Protein 4TXJ (pdb70)

Organism: Schistosoma mansoni (NCBI:txid6183)

Sequence (1161 aa):
IVNSHLSELDEDVFHHFGFTTKSFDFKEKFGDVKFVCVCGSSGRRIHNFAISMAKLAGLALPVENIAGSHARFVLYKVDHILFADHGMGIPSALIMLHEVTKLLHYAGCKDVLFIRLGTSGGLGVKPGTIVLSDRCVNTKLEPYNELCILGKPVRRQTIVDLNTVNELKKLSENLSLECSVVVGGTIAANDFYEEQGRLDGSICTFSKEEKLAFLQSAYEHGIRNMEMEGTAITSHCYLTGHRAILVCVTAVNRLEGDQITISTDEFTLFAQRPGQLVGEYLKRNNGIIVRPIVNSHLSELDEDVFHHFGFTTKSFDFKEKFGDVKFVCVCGSSGRRIHNFAISMAKLAGLALPVENIAGSHARFVLYKVDHILFADHGMGIPSALIMLHEVTKLLHYAGCKDVLFIRLGTSGGLGVKPGTIVLSDRCCVNTKLEPYNELCILGKPVRRQTIVDLNNTVNELKKLSENLSLECSVVVGGTIAANDFYEEQGRLDGSICTFSKEEKLAFLQSAYEHGIRNMEMEGTAITSHCYLTGHRAILVCVTAVNRLEGDQITISTDEFTLFAQRPGQLVGEYLKRNNGIIVRIVNSHLSELDEDVFHHFGFTTKSFDFKEKFGDVKFVCVCGSSGRRIHNFAISMAKLAGLALPVENIAGSHARFVLYKVDHILFADHGMGIPSALIMLHEVTKLLHYAGCKDVLFIRLGTSGGLGVKPGTIVLSDRCVNTKLEPYNELCILGKPVRRQTIVDLNTVNELKKLSENLSLECSVVVGGTIAANDFYEEQGRLDGSICTFSKEEKLAFLQSAYEHGIRNMEMEGTAITSHCYLTGHRAILVCVTAVNRLEGDQITISTDEFTLFAQRPGQLVGEYLKRNNGIIVRIVNSHLSELDDEDVFHHFGFTTKSFDFKEKFGDVKFVCVCGSSGRIHNFAISMAKLAGLALPVENIAGSHARFVLYKVDHILFADHGMGIPSALIMLHEVTKLLHYAGCKDVLFIRLGTSGGLGVKPGTIVLSDRCCVNTKLEPYNELCILGKPVRRQTIVDLNTVNELKKLSENLSLECSVVVGGTIAANDFYEEQGRLDGSICTFSKEEKLAFLQSAYEHGIRNMEMEGTAITSHCYLTGHRAILVCVTAVNRLEGDQITISTDEFTLFAQRPGQLVGEYLKRNNGIIVR

Radius of gyration: 35.15 Å; Cα contacts (8 Å, |Δi|>4): 2717; chains: 4; bounding box: 93×88×67 Å

Foldseek 3Di:
DDDPCVVVDPKAALQQQAGICVRDQLQVPQLLAQEEEEEQDQVLQVVLLVVLCVQQVHPDDFDFPGDPPHNKTWTAAQRYIYMYQHAAAVSNLSVLVSVLVSCVSNVHAAHEYEYQYEWAFAPFDALEKEWAPAEAELVRHQWDWDQDPNRIDIFGFHAPVVVSVVLQVLVVVDDDPHHYYYFHEYAYGDLDASLLAPPDPDHDDDPVVSLVSSVVCVVVGYTTYGHHRSNQRRSQVVSRYHYIYIYGYQYHVNVHRDRPDDPVVVSVSSCVSSVSVSVVCCVVVVHNRD/DDDDPCVVVDPKADLQQQADICVRDQLQVPQVLAQEEEEEQDQVLQLVLLQVLCVQQVHDDHWDWPGDPPHNKTWTDAGRYIYIYQHFFAVSNLSVLVSVLVSCVSNVHAAHEYEYLYAWAWAPDDALEKEWAQAEAELVRAQWDWDQDPNRIDIFGFHAPVVVSVVLQVVVVVDDDPHHYHYWHEYAYGDLDASQLAPPDPDHDDDPVVSLVSSVVCVVVGHTTYGHHRSNQRRSQVVSRYHYIYIYGYQYHVNVHRDNPDDPVVVSVSSNRSSVSVSVVCSVPVVHNRD/DDDPCVVVDPKADLQQQADICVRDQLQVPQVLAQEEEEEQDQVLQLVLLVVLCVQQVPPDRFDWPGDPPHNKTWTAAGRYIYIYQHAFAVSNLSVLVSVLVSCVSNVHAAHEYEYQYEWAWAPFDALEKEWEPAEAELVRHQWDWDQDPNRIDIFGFDAPVVVSVVLQVLVVVDDAPHHYHYFHEYAYGDLDARQLAPPDPDHDDDLVVSLVSSVVVVVVGYTTYGHHRSNQRRSQVVSRYHYIYIYGYQYHVNVHRDRPDDPVVVSVSSCRSSVSVSVVCVVVVVHNRD/DDDPCVVVDPKAQLQQQADICVRDPLQVPQLLAQEEEEEQDQVLQLVLLVVLCVVQVHDDHFDWPGDDPHNKTWTDFGRYIYMYQHFAAVSNLSVLVSVLVSCVSNVHFAHEYEYQYEWAWAPFDALEKEKAPAEDELVRHQWDWDQDPNRIDIFGFDAPVVVSVVLQVLVVPDDDPHHYHYFHEYAYGDLDASLLAPPDPDHDDDVVVSLVSSVVCVVVTHTTYGHHRSNFRRSQVVSRYHYIYIYGYQYHVNVHRDNPDDPVVVSVSSCRSSVSVSVVCVVVVSHDHD

Nearest PDB structures (foldseek):
  4txj-assembly1_B  TM=1.001E+00  e=1.311E-60  Schistosoma mansoni
  4txn-assembly1_A  TM=1.001E+00  e=1.223E-59  Schistosoma mansoni
  5cyf-assembly1_A  TM=9.963E-01  e=2.014E-56  Schistosoma mansoni
  5cyf-assembly1_B  TM=9.915E-01  e=7.266E-55  Schistosoma mansoni
  5cyf-assembly2_C-2  TM=9.931E-01  e=1.529E-52  Schistosoma mansoni

InterPro domains:
  IPR000845 Nucleoside phosphorylase domain [PF01048] (40-278)
  IPR010059 Uridine phosphorylase, eukaryotic [TIGR01719] (9-290)
  IPR010059 Uridine phosphorylase, eukaryotic [cd17763] (17-289)
  IPR035994 Nucleoside phosphorylase superfamily [G3DSA:3.40.50.1580] (1-296)
  IPR035994 Nucleoside phosphorylase superfamily [SSF53167] (16-288)

Structure (mmCIF, N/CA/C/O backbone):
data_4TXJ
#
_entry.id   4TXJ
#
_cell.length_a   95.820
_cell.length_b   108.080
_cell.length_c   116.060
_cell.angle_alpha   90.000
_cell.angle_beta   90.000
_cell.angle_gamma   90.000
#
_symmetry.space_group_name_H-M   'P 21 21 21'
#
loop_
_entity.id
_entity.type
_entity.pdbx_description
1 polymer 'Uridine phosphorylase'
2 non-polymer THYMIDINE
3 non-polymer 'SULFATE ION'
4 water water
#
loop_
_atom_site.group_PDB
_atom_site.id
_atom_site.type_symbol
_atom_site.label_atom_id
_atom_site.label_alt_id
_atom_site.label_comp_id
_atom_site.label_asym_id
_atom_site.label_entity_id
_atom_site.label_seq_id
_atom_site.pdbx_PDB_ins_code
_atom_site.Cartn_x
_atom_site.Cartn_y
_atom_site.Cartn_z
_atom_site.occupancy
_atom_site.B_iso_or_equiv
_atom_site.auth_seq_id
_atom_site.auth_comp_id
_atom_site.auth_asym_id
_atom_site.auth_atom_id
_atom_site.pdbx_PDB_model_num
ATOM 1 N N . ILE A 1 7 ? -34.925 10.656 -28.347 1.00 32.50 7 ILE A N 1
ATOM 2 C CA . ILE A 1 7 ? -35.661 9.899 -27.339 1.00 35.66 7 ILE A CA 1
ATOM 3 C C . ILE A 1 7 ? -36.260 10.811 -26.270 1.00 33.85 7 ILE A C 1
ATOM 4 O O . ILE A 1 7 ? -35.559 11.272 -25.367 1.00 33.85 7 ILE A O 1
ATOM 9 N N . VAL A 1 8 ? -37.561 11.066 -26.376 1.00 30.76 8 VAL A N 1
ATOM 10 C CA . VAL A 1 8 ? -38.243 11.927 -25.415 1.00 25.35 8 VAL A CA 1
ATOM 11 C C . VAL A 1 8 ? -39.187 11.133 -24.520 1.00 21.08 8 VAL A C 1
ATOM 12 O O . VAL A 1 8 ? -39.966 10.298 -24.998 1.00 20.81 8 VAL A O 1
ATOM 16 N N . ASN A 1 9 ? -39.117 11.398 -23.219 1.00 19.44 9 ASN A N 1
ATOM 17 C CA . ASN A 1 9 ? -40.056 10.802 -22.287 1.00 17.32 9 ASN A CA 1
ATOM 18 C C . ASN A 1 9 ? -41.485 11.171 -22.681 1.00 18.05 9 ASN A C 1
ATOM 19 O O . ASN A 1 9 ? -41.894 12.332 -22.566 1.00 16.93 9 ASN A O 1
ATOM 24 N N . SER A 1 10 ? -42.228 10.176 -23.149 1.00 19.25 10 SER A N 1
ATOM 25 C CA . SER A 1 10 ? -43.557 10.388 -23.719 1.00 21.49 10 SER A CA 1
ATOM 26 C C . SER A 1 10 ? -44.561 10.880 -22.688 1.00 19.68 10 SER A C 1
ATOM 27 O O . SER A 1 10 ? -45.629 11.373 -23.038 1.00 20.83 10 SER A O 1
ATOM 30 N N . HIS A 1 11 ? -44.216 10.756 -21.412 1.00 17.89 11 HIS A N 1
ATOM 31 C CA . HIS A 1 11 ? -45.135 11.165 -20.353 1.00 16.67 11 HIS A CA 1
ATOM 32 C C . HIS A 1 11 ? -45.177 12.675 -20.132 1.00 16.46 11 HIS A C 1
ATOM 33 O O . HIS A 1 11 ? -46.125 13.190 -19.545 1.00 18.59 11 HIS A O 1
ATOM 40 N N . LEU A 1 12 ? -44.150 13.384 -20.586 1.00 14.37 12 LEU A N 1
ATOM 41 C CA . LEU A 1 12 ? -44.050 14.810 -20.287 1.00 13.44 12 LEU A CA 1
ATOM 42 C C . LEU A 1 12 ? -45.185 15.666 -20.875 1.00 13.71 12 LEU A C 1
ATOM 43 O O . LEU A 1 12 ? -45.709 16.551 -20.200 1.00 14.01 12 LEU A O 1
ATOM 48 N N . SER A 1 13 ? -45.566 15.411 -22.125 1.00 16.12 13 SER A N 1
ATOM 49 C CA . SER A 1 13 ? -46.595 16.233 -22.766 1.00 18.03 13 SER A CA 1
ATOM 50 C C . SER A 1 13 ? -47.963 16.061 -22.103 1.00 18.53 13 SER A C 1
ATOM 51 O O . SER A 1 13 ? -48.863 16.885 -22.291 1.00 18.37 13 SER A O 1
ATOM 54 N N . GLU A 1 14 ? -48.109 14.999 -21.318 1.00 16.43 14 GLU A N 1
ATOM 55 C CA . GLU A 1 14 ? -49.350 14.747 -20.597 1.00 17.29 14 GLU A CA 1
ATOM 56 C C . GLU A 1 14 ? -49.494 15.660 -19.378 1.00 17.63 14 GLU A C 1
ATOM 57 O O . GLU A 1 14 ? -50.548 15.681 -18.738 1.00 17.94 14 GLU A O 1
ATOM 63 N N . LEU A 1 15 ? -48.435 16.395 -19.048 1.00 14.75 15 LEU A N 1
ATOM 64 C CA . LEU A 1 15 ? -48.513 17.389 -17.985 1.00 15.36 15 LEU A CA 1
ATOM 65 C C . LEU A 1 15 ? -48.964 18.715 -18.568 1.00 18.42 15 LEU A C 1
ATOM 66 O O . LEU A 1 15 ? -48.506 19.119 -19.635 1.00 19.70 15 LEU A O 1
ATOM 71 N N . ASP A 1 16 ? -49.858 19.395 -17.867 1.00 17.67 16 ASP A N 1
ATOM 72 C CA . ASP A 1 16 ? -50.305 20.704 -18.324 1.00 19.78 16 ASP A CA 1
ATOM 73 C C . ASP A 1 16 ? -49.287 21.765 -17.917 1.00 18.95 16 ASP A C 1
ATOM 74 O O . ASP A 1 16 ? -49.117 22.781 -18.592 1.00 21.28 16 ASP A O 1
ATOM 79 N N . GLU A 1 17 ? -48.601 21.501 -16.811 1.00 14.35 17 GLU A N 1
ATOM 80 C CA . GLU A 1 17 ? -47.503 22.337 -16.344 1.00 13.27 17 GLU A CA 1
ATOM 81 C C . GLU A 1 17 ? -46.455 21.389 -15.786 1.00 12.63 17 GLU A C 1
ATOM 82 O O . GLU A 1 17 ? -46.797 20.387 -15.145 1.00 12.62 17 GLU A O 1
ATOM 88 N N . ASP A 1 18 ? -45.185 21.676 -16.034 1.00 12.17 18 ASP A N 1
ATOM 89 C CA . ASP A 1 18 ? -44.118 20.842 -15.480 1.00 9.84 18 ASP A CA 1
ATOM 90 C C . ASP A 1 18 ? -43.412 21.647 -14.416 1.00 9.59 18 ASP A C 1
ATOM 91 O O . ASP A 1 18 ? -42.859 22.705 -14.713 1.00 9.96 18 ASP A O 1
ATOM 96 N N . VAL A 1 19 ? -43.435 21.148 -13.180 1.00 9.22 19 VAL A N 1
ATOM 97 C CA . VAL A 1 19 ? -42.803 21.846 -12.060 1.00 8.96 19 VAL A CA 1
ATOM 98 C C . VAL A 1 19 ? -41.392 21.306 -11.844 1.00 7.63 19 VAL A C 1
ATOM 99 O O . VAL A 1 19 ? -41.226 20.116 -11.575 1.00 8.57 19 VAL A O 1
ATOM 103 N N . PHE A 1 20 ? -40.396 22.185 -11.963 1.00 7.51 20 PHE A N 1
ATOM 104 C CA . PHE A 1 20 ? -38.999 21.834 -11.708 1.00 6.81 20 PHE A CA 1
ATOM 105 C C . PHE A 1 20 ? -38.746 22.015 -10.220 1.00 7.65 20 PHE A C 1
ATOM 106 O O . PHE A 1 20 ? -38.272 23.062 -9.772 1.00 8.39 20 PHE A O 1
ATOM 114 N N . HIS A 1 21 ? -39.085 20.990 -9.456 1.00 6.57 21 HIS A N 1
ATOM 115 C CA . HIS A 1 21 ? -39.142 21.137 -8.012 1.00 7.56 21 HIS A CA 1
ATOM 116 C C . HIS A 1 21 ? -37.850 21.693 -7.406 1.00 6.18 21 HIS A C 1
ATOM 117 O O . HIS A 1 21 ? -37.885 22.548 -6.506 1.00 6.88 21 HIS A O 1
ATOM 124 N N . HIS A 1 22 ? -36.712 21.195 -7.876 1.00 5.84 22 HIS A N 1
ATOM 125 C CA . HIS A 1 22 ? -35.450 21.507 -7.207 1.00 5.70 22 HIS A CA 1
ATOM 126 C C . HIS A 1 22 ? -34.852 22.833 -7.670 1.00 7.20 22 HIS A C 1
ATOM 127 O O . HIS A 1 22 ? -33.881 23.332 -7.094 1.00 6.69 22 HIS A O 1
ATOM 134 N N . PHE A 1 23 ? -35.452 23.418 -8.701 1.00 6.40 23 PHE A N 1
ATOM 135 C CA . PHE A 1 23 ? -35.049 24.753 -9.139 1.00 7.67 23 PHE A CA 1
ATOM 136 C C . PHE A 1 23 ? -36.086 25.817 -8.803 1.00 8.16 23 PHE A C 1
ATOM 137 O O . PHE A 1 23 ? -35.832 27.011 -8.974 1.00 8.62 23 PHE A O 1
ATOM 145 N N . GLY A 1 24 ? -37.241 25.394 -8.295 1.00 7.33 24 GLY A N 1
ATOM 146 C CA . GLY A 1 24 ? -38.248 26.342 -7.849 1.00 9.51 24 GLY A CA 1
ATOM 147 C C . GLY A 1 24 ? -38.881 27.197 -8.933 1.00 10.60 24 GLY A C 1
ATOM 148 O O . GLY A 1 24 ? -39.162 28.373 -8.709 1.00 11.71 24 GLY A O 1
ATOM 149 N N . PHE A 1 25 ? -39.091 26.613 -10.108 1.00 10.45 25 PHE A N 1
ATOM 150 C CA . PHE A 1 25 ? -39.900 27.255 -11.145 1.00 11.30 25 PHE A CA 1
ATOM 151 C C . PHE A 1 25 ? -40.618 26.208 -11.992 1.00 8.77 25 PHE A C 1
ATOM 152 O O . PHE A 1 25 ? -40.416 25.012 -11.801 1.00 8.50 25 PHE A O 1
ATOM 160 N N . THR A 1 26 ? -41.458 26.659 -12.922 1.00 10.11 26 THR A N 1
ATOM 161 C CA . THR A 1 26 ? -42.215 25.730 -13.756 1.00 10.29 26 THR A CA 1
ATOM 162 C C . THR A 1 26 ? -42.145 26.148 -15.219 1.00 10.34 26 THR A C 1
ATOM 163 O O . THR A 1 26 ? -41.555 27.179 -15.557 1.00 9.93 26 THR A O 1
ATOM 167 N N . THR A 1 27 ? -42.752 25.350 -16.093 1.00 10.49 27 THR A N 1
ATOM 168 C CA . THR A 1 27 ? -42.802 25.703 -17.506 1.00 11.29 27 THR A CA 1
ATOM 169 C C . THR A 1 27 ? -43.666 26.935 -17.767 1.00 13.91 27 THR A C 1
ATOM 170 O O . THR A 1 27 ? -43.629 27.499 -18.860 1.00 14.99 27 THR A O 1
ATOM 174 N N . LYS A 1 28 ? -44.432 27.361 -16.768 1.00 13.41 28 LYS A N 1
ATOM 175 C CA . LYS A 1 28 ? -45.253 28.560 -16.919 1.00 15.48 28 LYS A CA 1
ATOM 176 C C . LYS A 1 28 ? -44.536 29.820 -16.431 1.00 17.34 28 LYS A C 1
ATOM 177 O O . LYS A 1 28 ? -45.014 30.939 -16.636 1.00 17.61 28 LYS A O 1
ATOM 183 N N . SER A 1 29 ? -43.385 29.626 -15.797 1.00 14.07 29 SER A N 1
ATOM 184 C CA . SER A 1 29 ? -42.607 30.729 -15.243 1.00 13.14 29 SER A CA 1
ATOM 185 C C . SER A 1 29 ? -41.960 31.596 -16.318 1.00 15.38 29 SER A C 1
ATOM 186 O O . SER A 1 29 ? -41.860 32.811 -16.164 1.00 18.77 29 SER A O 1
ATOM 189 N N . PHE A 1 30 ? -41.514 30.958 -17.396 1.00 15.33 30 PHE A N 1
ATOM 190 C CA . PHE A 1 30 ? -40.861 31.655 -18.496 1.00 15.47 30 PHE A CA 1
ATOM 191 C C . PHE A 1 30 ? -41.320 31.076 -19.824 1.00 14.12 30 PHE A C 1
ATOM 192 O O . PHE A 1 30 ? -41.905 29.989 -19.874 1.00 15.47 30 PHE A O 1
ATOM 200 N N . ASP A 1 31 ? -41.025 31.802 -20.897 1.00 14.24 31 ASP A N 1
ATOM 201 C CA . ASP A 1 31 ? -41.037 31.244 -22.241 1.00 14.35 31 ASP A CA 1
ATOM 202 C C . ASP A 1 31 ? -39.694 30.536 -22.417 1.00 13.54 31 ASP A C 1
ATOM 203 O O . ASP A 1 31 ? -38.674 31.190 -22.656 1.00 14.66 31 ASP A O 1
ATOM 208 N N . PHE A 1 32 ? -39.685 29.209 -22.283 1.00 12.03 32 PHE A N 1
ATOM 209 C CA . PHE A 1 32 ? -38.429 28.460 -22.262 1.00 9.95 32 PHE A CA 1
ATOM 210 C C . PHE A 1 32 ? -37.634 28.567 -23.557 1.00 10.24 32 PHE A C 1
ATOM 211 O O . PHE A 1 32 ? -36.408 28.651 -23.532 1.00 10.64 32 PHE A O 1
ATOM 219 N N . LYS A 1 33 ? -38.329 28.534 -24.692 1.00 11.35 33 LYS A N 1
ATOM 220 C CA . LYS A 1 33 ? -37.659 28.685 -25.973 1.00 12.45 33 LYS A CA 1
ATOM 221 C C . LYS A 1 33 ? -36.953 30.035 -26.067 1.00 12.26 33 LYS A C 1
ATOM 222 O O . LYS A 1 33 ? -35.796 30.106 -26.471 1.00 14.81 33 LYS A O 1
ATOM 228 N N . GLU A 1 34 ? -37.648 31.103 -25.695 1.00 13.79 34 GLU A N 1
ATOM 229 C CA . GLU A 1 34 ? -37.069 32.435 -25.812 1.00 15.58 34 GLU A CA 1
ATOM 230 C C . GLU A 1 34 ? -35.953 32.634 -24.796 1.00 14.33 34 GLU A C 1
ATOM 231 O O . GLU A 1 34 ? -34.907 33.219 -25.100 1.00 15.89 34 GLU A O 1
ATOM 237 N N . LYS A 1 35 ? -36.176 32.123 -23.593 1.00 12.89 35 LYS A N 1
ATOM 238 C CA . LYS A 1 35 ? -35.252 32.335 -22.489 1.00 12.29 35 LYS A CA 1
ATOM 239 C C . LYS A 1 35 ? -34.006 31.462 -22.580 1.00 13.04 35 LYS A C 1
ATOM 240 O O . LYS A 1 35 ? -32.894 31.938 -22.349 1.00 11.68 35 LYS A O 1
ATOM 246 N N . PHE A 1 36 ? -34.184 30.186 -22.912 1.00 9.38 36 PHE A N 1
ATOM 247 C CA . PHE A 1 36 ? -33.056 29.261 -22.872 1.00 8.00 36 PHE A CA 1
ATOM 248 C C . PHE A 1 36 ? -32.649 28.683 -24.220 1.00 8.81 36 PHE A C 1
ATOM 249 O O . PHE A 1 36 ? -31.708 27.895 -24.283 1.00 9.26 36 PHE A O 1
ATOM 257 N N . GLY A 1 37 ? -33.350 29.045 -25.288 1.00 10.50 37 GLY A N 1
ATOM 258 C CA . GLY A 1 37 ? -33.166 28.357 -26.556 1.00 12.21 37 GLY A CA 1
ATOM 259 C C . GLY A 1 37 ? -31.770 28.411 -27.153 1.00 13.25 37 GLY A C 1
ATOM 260 O O . GLY A 1 37 ? -31.418 27.582 -27.995 1.00 12.94 37 GLY A O 1
ATOM 261 N N . ASP A 1 38 ? -30.978 29.385 -26.720 1.00 10.79 38 ASP A N 1
ATOM 262 C CA . ASP A 1 38 ? -29.641 29.599 -27.261 1.00 10.19 38 ASP A CA 1
ATOM 263 C C . ASP A 1 38 ? -28.556 28.901 -26.436 1.00 11.08 38 ASP A C 1
ATOM 264 O O . ASP A 1 38 ? -27.364 29.000 -26.745 1.00 11.40 38 ASP A O 1
ATOM 269 N N . VAL A 1 39 ? -28.951 28.196 -25.384 1.00 8.34 39 VAL A N 1
ATOM 270 C CA . VAL A 1 39 ? -27.959 27.481 -24.569 1.00 8.18 39 VAL A CA 1
ATOM 271 C C . VAL A 1 39 ? -27.223 26.380 -25.336 1.00 9.12 39 VAL A C 1
ATOM 272 O O . VAL A 1 39 ? -27.840 25.544 -26.007 1.00 9.53 39 VAL A O 1
ATOM 276 N N . LYS A 1 40 ? -25.895 26.381 -25.243 1.00 8.11 40 LYS A N 1
ATOM 277 C CA . LYS A 1 40 ? -25.098 25.337 -25.873 1.00 8.49 40 LYS A CA 1
ATOM 278 C C . LYS A 1 40 ? -24.138 24.652 -24.900 1.00 7.77 40 LYS A C 1
ATOM 279 O O . LYS A 1 40 ? -23.544 23.613 -25.223 1.00 9.30 40 LYS A O 1
ATOM 285 N N . PHE A 1 41 ? -24.003 25.237 -23.712 1.00 7.51 41 PHE A N 1
ATOM 286 C CA . PHE A 1 41 ? -23.125 24.693 -22.673 1.00 8.43 41 PHE A CA 1
ATOM 287 C C . PHE A 1 41 ? -23.807 24.755 -21.320 1.00 6.46 41 PHE A C 1
ATOM 288 O O . PHE A 1 41 ? -24.516 25.718 -21.023 1.00 6.91 41 PHE A O 1
ATOM 296 N N . VAL A 1 42 ? -23.556 23.753 -20.490 1.00 6.05 42 VAL A N 1
ATOM 297 C CA . VAL A 1 42 ? -24.007 23.811 -19.102 1.00 5.63 42 VAL A CA 1
ATOM 298 C C . VAL A 1 42 ? -22.829 23.473 -18.209 1.00 5.83 42 VAL A C 1
ATOM 299 O O . VAL A 1 42 ? -22.301 22.366 -18.281 1.00 6.81 42 VAL A O 1
ATOM 303 N N . CYS A 1 43 ? -22.415 24.427 -17.377 1.00 5.63 43 CYS A N 1
ATOM 304 C CA . CYS A 1 43 ? -21.276 24.205 -16.481 1.00 5.00 43 CYS A CA 1
ATOM 305 C C . CYS A 1 43 ? -21.818 23.928 -15.097 1.00 5.76 43 CYS A C 1
ATOM 306 O O . CYS A 1 43 ? -22.676 24.651 -14.622 1.00 6.04 43 CYS A O 1
ATOM 309 N N . VAL A 1 44 ? -21.342 22.860 -14.465 1.00 4.87 44 VAL A N 1
ATOM 310 C CA . VAL A 1 44 ? -21.876 22.483 -13.162 1.00 4.26 44 VAL A CA 1
ATOM 311 C C . VAL A 1 44 ? -20.753 22.147 -12.196 1.00 5.05 44 VAL A C 1
ATOM 312 O O . VAL A 1 44 ? -19.672 21.777 -12.614 1.00 5.80 44 VAL A O 1
ATOM 316 N N . CYS A 1 45 ? -21.014 22.292 -10.900 1.00 6.25 45 CYS A N 1
ATOM 317 C CA . CYS A 1 45 ? -20.120 21.737 -9.889 1.00 5.10 45 CYS A CA 1
ATOM 318 C C . CYS A 1 45 ? -20.895 21.552 -8.594 1.00 5.39 45 CYS A C 1
ATOM 319 O O . CYS A 1 45 ? -22.092 21.846 -8.528 1.00 5.52 45 CYS A O 1
ATOM 322 N N . GLY A 1 46 ? -20.225 21.044 -7.568 1.00 6.67 46 GLY A N 1
ATOM 323 C CA . GLY A 1 46 ? -20.908 20.701 -6.340 1.00 7.71 46 GLY A CA 1
ATOM 324 C C . GLY A 1 46 ? -21.264 21.877 -5.451 1.00 9.88 46 GLY A C 1
ATOM 325 O O . GLY A 1 46 ? -22.086 21.750 -4.535 1.00 11.24 46 GLY A O 1
ATOM 326 N N . SER A 1 47 ? -20.648 23.018 -5.722 1.00 7.86 47 SER A N 1
ATOM 327 C CA . SER A 1 47 ? -20.766 24.193 -4.860 1.00 8.67 47 SER A CA 1
ATOM 328 C C . SER A 1 47 ? -21.515 25.378 -5.489 1.00 7.87 47 SER A C 1
ATOM 329 O O . SER A 1 47 ? -21.118 25.885 -6.538 1.00 7.90 47 SER A O 1
ATOM 332 N N . SER A 1 48 ? -22.591 25.826 -4.837 1.00 6.70 48 SER A N 1
ATOM 333 C CA . SER A 1 48 ? -23.346 26.971 -5.338 1.00 5.93 48 SER A CA 1
ATOM 334 C C . SER A 1 48 ? -22.475 28.225 -5.423 1.00 7.62 48 SER A C 1
ATOM 335 O O . SER A 1 48 ? -22.521 28.952 -6.413 1.00 6.12 48 SER A O 1
ATOM 338 N N . GLY A 1 49 ? -21.681 28.480 -4.386 1.00 6.33 49 GLY A N 1
ATOM 339 C CA . GLY A 1 49 ? -20.831 29.657 -4.370 1.00 7.20 49 GLY A CA 1
ATOM 340 C C . GLY A 1 49 ? -19.780 29.626 -5.472 1.00 6.54 49 GLY A C 1
ATOM 341 O O . GLY A 1 49 ? -19.532 30.636 -6.141 1.00 6.47 49 GLY A O 1
ATOM 342 N N . ARG A 1 50 ? -19.167 28.463 -5.672 1.00 5.94 50 ARG A N 1
ATOM 343 C CA A ARG A 1 50 ? -18.145 28.317 -6.703 0.52 5.43 50 ARG A CA 1
ATOM 344 C CA B ARG A 1 50 ? -18.147 28.330 -6.699 0.48 5.51 50 ARG A CA 1
ATOM 345 C C . ARG A 1 50 ? -18.726 28.521 -8.101 1.00 5.50 50 ARG A C 1
ATOM 346 O O . ARG A 1 50 ? -18.134 29.213 -8.928 1.00 5.75 50 ARG A O 1
ATOM 361 N N . ILE A 1 51 ? -19.895 27.936 -8.365 1.00 5.29 51 ILE A N 1
ATOM 362 C CA . ILE A 1 51 ? -20.479 28.070 -9.713 1.00 4.49 51 ILE A CA 1
ATOM 363 C C . ILE A 1 51 ? -21.008 29.486 -9.962 1.00 5.19 51 ILE A C 1
ATOM 364 O O . ILE A 1 51 ? -20.932 29.994 -11.084 1.00 5.19 51 ILE A O 1
ATOM 369 N N . HIS A 1 52 ? -21.524 30.119 -8.909 1.00 4.73 52 HIS A N 1
ATOM 370 C CA . HIS A 1 52 ? -21.899 31.518 -8.961 1.00 5.65 52 HIS A CA 1
ATOM 371 C C . HIS A 1 52 ? -20.698 32.395 -9.305 1.00 6.04 52 HIS A C 1
ATOM 372 O O . HIS A 1 52 ? -20.784 33.257 -10.174 1.00 4.68 52 HIS A O 1
ATOM 379 N N . ASN A 1 53 ? -19.579 32.191 -8.616 1.00 5.73 53 ASN A N 1
ATOM 380 C CA . ASN A 1 53 ? -18.394 32.999 -8.898 1.00 5.49 53 ASN A CA 1
ATOM 381 C C . ASN A 1 53 ? -17.874 32.738 -10.315 1.00 5.20 53 ASN A C 1
ATOM 382 O O . ASN A 1 53 ? -17.315 33.636 -10.955 1.00 5.76 53 ASN A O 1
ATOM 387 N N . PHE A 1 54 ? -18.046 31.512 -10.798 1.00 5.17 54 PHE A N 1
ATOM 388 C CA . PHE A 1 54 ? -17.617 31.205 -12.161 1.00 6.01 54 PHE A CA 1
ATOM 389 C C . PHE A 1 54 ? -18.488 31.932 -13.181 1.00 5.20 54 PHE A C 1
ATOM 390 O O . PHE A 1 54 ? -17.983 32.488 -14.154 1.00 4.66 54 PHE A O 1
ATOM 398 N N . ALA A 1 55 ? -19.796 31.933 -12.955 1.00 4.35 55 ALA A N 1
ATOM 399 C CA . ALA A 1 55 ? -20.700 32.673 -13.825 1.00 5.63 55 ALA A CA 1
ATOM 400 C C . ALA A 1 55 ? -20.330 34.154 -13.867 1.00 5.42 55 ALA A C 1
ATOM 401 O O . ALA A 1 55 ? -20.328 34.781 -14.932 1.00 6.46 55 ALA A O 1
ATOM 403 N N . ILE A 1 56 ? -20.031 34.729 -12.703 1.00 4.90 56 ILE A N 1
ATOM 404 C CA . ILE A 1 56 ? -19.616 36.127 -12.659 1.00 6.27 56 ILE A CA 1
ATOM 405 C C . ILE A 1 56 ? -18.337 36.327 -13.466 1.00 7.39 56 ILE A C 1
ATOM 406 O O . ILE A 1 56 ? -18.215 37.294 -14.218 1.00 7.70 56 ILE A O 1
ATOM 411 N N . SER A 1 57 ? -17.381 35.412 -13.307 1.00 5.36 57 SER A N 1
ATOM 412 C CA . SER A 1 57 ? -16.130 35.529 -14.054 1.00 6.06 57 SER A CA 1
ATOM 413 C C . SER A 1 57 ? -16.394 35.477 -15.555 1.00 6.70 57 SER A C 1
ATOM 414 O O . SER A 1 57 ? -15.789 36.226 -16.319 1.00 6.60 57 SER A O 1
ATOM 417 N N . MET A 1 58 ? -17.306 34.607 -15.977 1.00 5.85 58 MET A N 1
ATOM 418 C CA . MET A 1 58 ? -17.603 34.503 -17.409 1.00 5.57 58 MET A CA 1
ATOM 419 C C . MET A 1 58 ? -18.307 35.772 -17.898 1.00 6.06 58 MET A C 1
ATOM 420 O O . MET A 1 58 ? -18.096 36.213 -19.019 1.00 7.45 58 MET A O 1
ATOM 425 N N . ALA A 1 59 ? -19.162 36.348 -17.058 1.00 5.98 59 ALA A N 1
ATOM 426 C CA . ALA A 1 59 ? -19.835 37.589 -17.426 1.00 7.08 59 ALA A CA 1
ATOM 427 C C . ALA A 1 59 ? -18.826 38.719 -17.631 1.00 9.02 59 ALA A C 1
ATOM 428 O O . ALA A 1 59 ? -18.959 39.529 -18.542 1.00 9.55 59 ALA A O 1
ATOM 430 N N . LYS A 1 60 ? -17.815 38.773 -16.775 1.00 7.06 60 LYS A N 1
ATOM 431 C CA . LYS A 1 60 ? -16.796 39.803 -16.904 1.00 9.35 60 LYS A CA 1
ATOM 432 C C . LYS A 1 60 ? -15.951 39.607 -18.167 1.00 10.71 60 LYS A C 1
ATOM 433 O O . LYS A 1 60 ? -15.604 40.576 -18.837 1.00 11.53 60 LYS A O 1
ATOM 439 N N . LEU A 1 61 ? -15.638 38.354 -18.494 1.00 8.40 61 LEU A N 1
ATOM 440 C CA . LEU A 1 61 ? -14.927 38.056 -19.740 1.00 9.12 61 LEU A CA 1
ATOM 441 C C . LEU A 1 61 ? -15.763 38.469 -20.937 1.00 9.98 61 LEU A C 1
ATOM 442 O O . LEU A 1 61 ? -15.230 38.866 -21.980 1.00 11.91 61 LEU A O 1
ATOM 447 N N . ALA A 1 62 ? -17.080 38.355 -20.794 1.00 8.08 62 ALA A N 1
ATOM 448 C CA . ALA A 1 62 ? -18.000 38.706 -21.871 1.00 9.17 62 ALA A CA 1
ATOM 449 C C . ALA A 1 62 ? -18.202 40.212 -21.986 1.00 10.86 62 ALA A C 1
ATOM 450 O O . ALA A 1 62 ? -18.867 40.679 -22.906 1.00 11.38 62 ALA A O 1
ATOM 452 N N . GLY A 1 63 ? -17.628 40.970 -21.060 1.00 11.51 63 GLY A N 1
ATOM 453 C CA . GLY A 1 63 ? -17.766 42.414 -21.104 1.00 11.43 63 GLY A CA 1
ATOM 454 C C . GLY A 1 63 ? -19.186 42.813 -20.767 1.00 14.42 63 GLY A C 1
ATOM 455 O O . GLY A 1 63 ? -19.673 43.877 -21.178 1.00 14.18 63 GLY A O 1
ATOM 456 N N . LEU A 1 64 ? -19.861 41.934 -20.034 1.00 13.22 64 LEU A N 1
ATOM 457 C CA . LEU A 1 64 ? -21.188 42.223 -19.524 1.00 12.79 64 LEU A CA 1
ATOM 458 C C . LEU A 1 64 ? -21.067 43.086 -18.279 1.00 12.65 64 LEU A C 1
ATOM 459 O O . LEU A 1 64 ? -20.280 42.789 -17.380 1.00 12.45 64 LEU A O 1
ATOM 464 N N . ALA A 1 65 ? -21.839 44.164 -18.240 1.00 12.72 65 ALA A N 1
ATOM 465 C CA . ALA A 1 65 ? -21.892 45.020 -17.065 1.00 12.36 65 ALA A CA 1
ATOM 466 C C . ALA A 1 65 ? -23.307 45.024 -16.509 1.00 12.28 65 ALA A C 1
ATOM 467 O O . ALA A 1 65 ? -23.882 46.079 -16.243 1.00 12.69 65 ALA A O 1
ATOM 469 N N . LEU A 1 66 ? -23.867 43.829 -16.349 1.00 12.00 66 LEU A N 1
ATOM 470 C CA . LEU A 1 66 ? -25.205 43.676 -15.798 1.00 12.58 66 LEU A CA 1
ATOM 471 C C . LEU A 1 66 ? -25.241 42.492 -14.837 1.00 10.60 66 LEU A C 1
ATOM 472 O O . LEU A 1 66 ? -24.532 41.505 -15.034 1.00 9.90 66 LEU A O 1
ATOM 477 N N . PRO A 1 67 ? -26.070 42.594 -13.789 1.00 9.60 67 PRO A N 1
ATOM 478 C CA . PRO A 1 67 ? -26.112 41.632 -12.680 1.00 8.28 67 PRO A CA 1
ATOM 479 C C . PRO A 1 67 ? -26.347 40.209 -13.147 1.00 9.03 67 PRO A C 1
ATOM 480 O O . PRO A 1 67 ? -27.185 39.965 -14.016 1.00 9.99 67 PRO A O 1
ATOM 484 N N . VAL A 1 68 ? -25.609 39.282 -12.556 1.00 8.36 68 VAL A N 1
ATOM 485 C CA . VAL A 1 68 ? -25.757 37.868 -12.866 1.00 6.38 68 VAL A CA 1
ATOM 486 C C . VAL A 1 68 ? -26.746 37.307 -11.854 1.00 7.76 68 VAL A C 1
ATOM 487 O O . VAL A 1 68 ? -26.390 37.044 -10.705 1.00 8.45 68 VAL A O 1
ATOM 491 N N . GLU A 1 69 ? -27.995 37.170 -12.295 1.00 7.48 69 GLU A N 1
ATOM 492 C CA . GLU A 1 69 ? -29.120 36.873 -11.415 1.00 7.08 69 GLU A CA 1
ATOM 493 C C . GLU A 1 69 ? -29.428 35.379 -11.320 1.00 7.55 69 GLU A C 1
ATOM 494 O O . GLU A 1 69 ? -29.484 34.672 -12.336 1.00 8.27 69 GLU A O 1
ATOM 500 N N . ASN A 1 70 ? -29.659 34.911 -10.098 1.00 6.79 70 ASN A N 1
ATOM 501 C CA . ASN A 1 70 ? -30.082 33.531 -9.893 1.00 7.29 70 ASN A CA 1
ATOM 502 C C . ASN A 1 70 ? -31.498 33.378 -10.420 1.00 9.04 70 ASN A C 1
ATOM 503 O O . ASN A 1 70 ? -32.406 34.074 -9.974 1.00 9.94 70 ASN A O 1
ATOM 508 N N . ILE A 1 71 ? -31.657 32.498 -11.402 1.00 7.81 71 ILE A N 1
ATOM 509 C CA . ILE A 1 71 ? -32.928 32.239 -12.081 1.00 9.63 71 ILE A CA 1
ATOM 510 C C . ILE A 1 71 ? -33.802 31.306 -11.242 1.00 9.03 71 ILE A C 1
ATOM 511 O O . ILE A 1 71 ? -35.031 31.290 -11.378 1.00 9.09 71 ILE A O 1
ATOM 516 N N . ALA A 1 72 ? -33.168 30.525 -10.375 1.00 7.23 72 ALA A N 1
ATOM 517 C CA . ALA A 1 72 ? -33.919 29.609 -9.516 1.00 7.65 72 ALA A CA 1
ATOM 518 C C . ALA A 1 72 ? -34.681 30.342 -8.417 1.00 10.74 72 ALA A C 1
ATOM 519 O O . ALA A 1 72 ? -34.378 31.498 -8.081 1.00 10.16 72 ALA A O 1
ATOM 521 N N . GLY A 1 73 ? -35.683 29.662 -7.870 1.00 9.92 73 GLY A N 1
ATOM 522 C CA . GLY A 1 73 ? -36.450 30.175 -6.746 1.00 13.61 73 GLY A CA 1
ATOM 523 C C . GLY A 1 73 ? -35.637 30.307 -5.471 1.00 13.84 73 GLY A C 1
ATOM 524 O O . GLY A 1 73 ? -34.630 29.632 -5.291 1.00 12.61 73 GLY A O 1
ATOM 525 N N . SER A 1 74 ? -36.078 31.191 -4.578 1.00 16.46 74 SER A N 1
ATOM 526 C CA . SER A 1 74 ? -35.320 31.504 -3.370 1.00 17.48 74 SER A CA 1
ATOM 527 C C . SER A 1 74 ? -35.233 30.342 -2.380 1.00 17.50 74 SER A C 1
ATOM 528 O O . SER A 1 74 ? -34.278 30.262 -1.605 1.00 17.37 74 SER A O 1
ATOM 531 N N . HIS A 1 75 ? -36.224 29.451 -2.392 1.00 16.23 75 HIS A N 1
ATOM 532 C CA . HIS A 1 75 ? -36.173 28.259 -1.537 1.00 17.21 75 HIS A CA 1
ATOM 533 C C . HIS A 1 75 ? -35.737 26.987 -2.273 1.00 13.28 75 HIS A C 1
ATOM 534 O O . HIS A 1 75 ? -35.907 25.879 -1.764 1.00 12.72 75 HIS A O 1
ATOM 541 N N . ALA A 1 76 ? -35.180 27.146 -3.469 1.00 10.33 76 ALA A N 1
ATOM 542 C CA . ALA A 1 76 ? -34.801 26.001 -4.283 1.00 8.31 76 ALA A CA 1
ATOM 543 C C . ALA A 1 76 ? -33.549 25.335 -3.739 1.00 7.78 76 ALA A C 1
ATOM 544 O O . ALA A 1 76 ? -32.759 25.956 -3.032 1.00 8.93 76 ALA A O 1
ATOM 546 N N . ARG A 1 77 ? -33.362 24.066 -4.080 1.00 7.67 77 ARG A N 1
ATOM 547 C CA . ARG A 1 77 ? -32.185 23.338 -3.633 1.00 7.08 77 ARG A CA 1
ATOM 548 C C . ARG A 1 77 ? -30.957 23.754 -4.430 1.00 7.41 77 ARG A C 1
ATOM 549 O O . ARG A 1 77 ? -29.833 23.715 -3.918 1.00 8.39 77 ARG A O 1
ATOM 557 N N . PHE A 1 78 ? -31.173 24.124 -5.692 1.00 6.34 78 PHE A N 1
ATOM 558 C CA . PHE A 1 78 ? -30.067 24.431 -6.600 1.00 6.54 78 PHE A CA 1
ATOM 559 C C . PHE A 1 78 ? -30.145 25.881 -7.092 1.00 5.86 78 PHE A C 1
ATOM 560 O O . PHE A 1 78 ? -31.199 26.509 -7.036 1.00 7.32 78 PHE A O 1
ATOM 568 N N . VAL A 1 79 ? -29.016 26.392 -7.578 1.00 6.11 79 VAL A N 1
ATOM 569 C CA . VAL A 1 79 ? -28.988 27.704 -8.217 1.00 6.19 79 VAL A CA 1
ATOM 570 C C . VAL A 1 79 ? -28.868 27.510 -9.714 1.00 5.55 79 VAL A C 1
ATOM 571 O O . VAL A 1 79 ? -28.470 26.441 -10.187 1.00 5.97 79 VAL A O 1
ATOM 575 N N . LEU A 1 80 ? -29.221 28.548 -10.450 1.00 4.93 80 LEU A N 1
ATOM 576 C CA . LEU A 1 80 ? -29.121 28.510 -11.907 1.00 5.53 80 LEU A CA 1
ATOM 577 C C . LEU A 1 80 ? -28.842 29.918 -12.442 1.00 5.80 80 LEU A C 1
ATOM 578 O O . LEU A 1 80 ? -29.597 30.860 -12.173 1.00 6.74 80 LEU A O 1
ATOM 583 N N . TYR A 1 81 ? -27.743 30.066 -13.187 1.00 4.65 81 TYR A N 1
ATOM 584 C CA . TYR A 1 81 ? -27.403 31.338 -13.816 1.00 5.35 81 TYR A CA 1
ATOM 585 C C . TYR A 1 81 ? -27.278 31.157 -15.317 1.00 5.69 81 TYR A C 1
ATOM 586 O O . TYR A 1 81 ? -27.015 30.050 -15.799 1.00 6.01 81 TYR A O 1
ATOM 595 N N . LYS A 1 82 ? -27.480 32.238 -16.062 1.00 5.95 82 LYS A N 1
ATOM 596 C CA . LYS A 1 82 ? -27.223 32.197 -17.496 1.00 7.24 82 LYS A CA 1
ATOM 597 C C . LYS A 1 82 ? -26.341 33.364 -17.906 1.00 8.02 82 LYS A C 1
ATOM 598 O O . LYS A 1 82 ? -26.614 34.519 -17.548 1.00 7.80 82 LYS A O 1
ATOM 604 N N . VAL A 1 83 ? -25.272 33.053 -18.638 1.00 7.26 83 VAL A N 1
ATOM 605 C CA . VAL A 1 83 ? -24.435 34.078 -19.244 1.00 6.91 83 VAL A CA 1
ATOM 606 C C . VAL A 1 83 ? -24.306 33.741 -20.716 1.00 6.74 83 VAL A C 1
ATOM 607 O O . VAL A 1 83 ? -23.728 32.717 -21.067 1.00 6.97 83 VAL A O 1
ATOM 611 N N . ASP A 1 84 ? -24.877 34.585 -21.568 1.00 7.97 84 ASP A N 1
ATOM 612 C CA . ASP A 1 84 ? -24.895 34.316 -23.008 1.00 8.71 84 ASP A CA 1
ATOM 613 C C . ASP A 1 84 ? -25.341 32.873 -23.291 1.00 8.71 84 ASP A C 1
ATOM 614 O O . ASP A 1 84 ? -26.447 32.495 -22.911 1.00 9.99 84 ASP A O 1
ATOM 619 N N . HIS A 1 85 ? -24.497 32.060 -23.924 1.00 7.82 85 HIS A N 1
ATOM 620 C CA . HIS A 1 85 ? -24.925 30.705 -24.310 1.00 7.37 85 HIS A CA 1
ATOM 621 C C . HIS A 1 85 ? -24.609 29.598 -23.303 1.00 7.54 85 HIS A C 1
ATOM 622 O O . HIS A 1 85 ? -24.646 28.417 -23.655 1.00 8.02 85 HIS A O 1
ATOM 629 N N . ILE A 1 86 ? -24.320 29.976 -22.054 1.00 5.91 86 ILE A N 1
ATOM 630 C CA . ILE A 1 86 ? -23.942 29.026 -21.005 1.00 5.55 86 ILE A CA 1
ATOM 631 C C . ILE A 1 86 ? -24.922 29.088 -19.841 1.00 5.49 86 ILE A C 1
ATOM 632 O O . ILE A 1 86 ? -25.245 30.167 -19.352 1.00 6.12 86 ILE A O 1
ATOM 637 N N . LEU A 1 87 ? -25.380 27.927 -19.385 1.00 6.54 87 LEU A N 1
ATOM 638 C CA . LEU A 1 87 ? -26.108 27.845 -18.128 1.00 6.01 87 LEU A CA 1
ATOM 639 C C . LEU A 1 87 ? -25.155 27.348 -17.058 1.00 6.19 87 LEU A C 1
ATOM 640 O O . LEU A 1 87 ? -24.226 26.597 -17.364 1.00 5.61 87 LEU A O 1
ATOM 645 N N . PHE A 1 88 ? -25.397 27.738 -15.809 1.00 5.08 88 PHE A N 1
ATOM 646 C CA . PHE A 1 88 ? -24.521 27.381 -14.701 1.00 4.73 88 PHE A CA 1
ATOM 647 C C . PHE A 1 88 ? -25.419 26.870 -13.574 1.00 5.15 88 PHE A C 1
ATOM 648 O O . PHE A 1 88 ? -26.348 27.565 -13.177 1.00 6.10 88 PHE A O 1
ATOM 656 N N . ALA A 1 89 ? -25.160 25.665 -13.072 1.00 4.72 89 ALA A N 1
ATOM 657 C CA . ALA A 1 89 ? -25.973 25.111 -11.981 1.00 5.66 89 ALA A CA 1
ATOM 658 C C . ALA A 1 89 ? -25.082 24.353 -11.026 1.00 4.76 89 ALA A C 1
ATOM 659 O O . ALA A 1 89 ? -24.035 23.864 -11.432 1.00 5.65 89 ALA A O 1
ATOM 661 N N . ASP A 1 90 ? -25.479 24.270 -9.756 1.00 4.62 90 ASP A N 1
ATOM 662 C CA . ASP A 1 90 ? -24.776 23.386 -8.847 1.00 4.58 90 ASP A CA 1
ATOM 663 C C . ASP A 1 90 ? -25.488 22.024 -8.796 1.00 5.83 90 ASP A C 1
ATOM 664 O O . ASP A 1 90 ? -26.610 21.858 -9.316 1.00 5.79 90 ASP A O 1
ATOM 669 N N . HIS A 1 91 ? -24.832 21.042 -8.193 1.00 6.16 91 HIS A N 1
ATOM 670 C CA . HIS A 1 91 ? -25.393 19.694 -8.165 1.00 6.13 91 HIS A CA 1
ATOM 671 C C . HIS A 1 91 ? -25.209 18.962 -6.841 1.00 5.79 91 HIS A C 1
ATOM 672 O O . HIS A 1 91 ? -25.509 17.763 -6.747 1.00 5.26 91 HIS A O 1
ATOM 679 N N . GLY A 1 92 ? -24.733 19.670 -5.819 1.00 4.85 92 GLY A N 1
ATOM 680 C CA . GLY A 1 92 ? -24.439 19.023 -4.547 1.00 5.03 92 GLY A CA 1
ATOM 681 C C . GLY A 1 92 ? -23.373 17.948 -4.674 1.00 6.63 92 GLY A C 1
ATOM 682 O O . GLY A 1 92 ? -22.645 17.886 -5.665 1.00 6.87 92 GLY A O 1
ATOM 683 N N . MET A 1 93 ? -23.293 17.073 -3.678 1.00 4.13 93 MET A N 1
ATOM 684 C CA . MET A 1 93 ? -22.286 16.014 -3.681 1.00 4.83 93 MET A CA 1
ATOM 685 C C . MET A 1 93 ? -22.918 14.629 -3.843 1.00 5.14 93 MET A C 1
ATOM 686 O O . MET A 1 93 ? -23.850 14.272 -3.116 1.00 6.25 93 MET A O 1
ATOM 691 N N . GLY A 1 94 ? -22.406 13.849 -4.796 1.00 3.89 94 GLY A N 1
ATOM 692 C CA . GLY A 1 94 ? -22.881 12.489 -4.970 1.00 3.85 94 GLY A CA 1
ATOM 693 C C . GLY A 1 94 ? -23.805 12.262 -6.157 1.00 4.63 94 GLY A C 1
ATOM 694 O O . GLY A 1 94 ? -24.520 13.153 -6.615 1.00 4.45 94 GLY A O 1
ATOM 695 N N . ILE A 1 95 ? -23.807 11.025 -6.631 1.00 4.88 95 ILE A N 1
ATOM 696 C CA . ILE A 1 95 ? -24.562 10.643 -7.812 1.00 4.76 95 ILE A CA 1
ATOM 697 C C . ILE A 1 95 ? -26.076 10.934 -7.707 1.00 6.74 95 ILE A C 1
ATOM 698 O O . ILE A 1 95 ? -26.672 11.464 -8.653 1.00 5.65 95 ILE A O 1
ATOM 703 N N . PRO A 1 96 ? -26.702 10.622 -6.556 1.00 4.90 96 PRO A N 1
ATOM 704 C CA . PRO A 1 96 ? -28.153 10.872 -6.475 1.00 4.62 96 PRO A CA 1
ATOM 705 C C . PRO A 1 96 ? -28.480 12.353 -6.614 1.00 4.93 96 PRO A C 1
ATOM 706 O O . PRO A 1 96 ? -29.421 12.727 -7.305 1.00 5.70 96 PRO A O 1
ATOM 710 N N . SER A 1 97 ? -27.707 13.202 -5.947 1.00 4.38 97 SER A N 1
ATOM 711 C CA . SER A 1 97 ? -27.935 14.637 -6.045 1.00 3.59 97 SER A CA 1
ATOM 712 C C . SER A 1 97 ? -27.680 15.139 -7.471 1.00 4.14 97 SER A C 1
ATOM 713 O O . SER A 1 97 ? -28.469 15.921 -8.018 1.00 5.08 97 SER A O 1
ATOM 716 N N . ALA A 1 98 ? -26.599 14.670 -8.080 1.00 4.65 98 ALA A N 1
ATOM 717 C CA . ALA A 1 98 ? -26.287 15.039 -9.461 1.00 3.78 98 ALA A CA 1
ATOM 718 C C . ALA A 1 98 ? -27.399 14.620 -10.417 1.00 4.02 98 ALA A C 1
ATOM 719 O O . ALA A 1 98 ? -27.714 15.342 -11.364 1.00 5.03 98 ALA A O 1
ATOM 721 N N . LEU A 1 99 ? -27.995 13.467 -10.155 1.00 4.73 99 LEU A N 1
ATOM 722 C CA . LEU A 1 99 ? -29.042 12.955 -11.033 1.00 4.67 99 LEU A CA 1
ATOM 723 C C . LEU A 1 99 ? -30.285 13.835 -10.950 1.00 6.80 99 LEU A C 1
ATOM 724 O O . LEU A 1 99 ? -31.004 13.980 -11.943 1.00 5.36 99 LEU A O 1
ATOM 729 N N . ILE A 1 100 ? -30.537 14.433 -9.783 1.00 4.92 100 ILE A N 1
ATOM 730 C CA . ILE A 1 100 ? -31.678 15.347 -9.668 1.00 4.81 100 ILE A CA 1
ATOM 731 C C . ILE A 1 100 ? -31.462 16.551 -10.592 1.00 5.91 100 ILE A C 1
ATOM 732 O O . ILE A 1 100 ? -32.333 16.904 -11.381 1.00 5.69 100 ILE A O 1
ATOM 737 N N . MET A 1 101 ? -30.278 17.156 -10.513 1.00 4.37 101 MET A N 1
ATOM 738 C CA . MET A 1 101 ? -29.948 18.303 -11.366 1.00 4.86 101 MET A CA 1
ATOM 739 C C . MET A 1 101 ? -30.007 17.885 -12.834 1.00 5.45 101 MET A C 1
ATOM 740 O O . MET A 1 101 ? -30.513 18.624 -13.681 1.00 6.85 101 MET A O 1
ATOM 745 N N . LEU A 1 102 ? -29.478 16.708 -13.136 1.00 4.64 102 LEU A N 1
ATOM 746 C CA . LEU A 1 102 ? -29.441 16.255 -14.528 1.00 4.90 102 LEU A CA 1
ATOM 747 C C . LEU A 1 102 ? -30.839 16.079 -15.110 1.00 6.27 102 LEU A C 1
ATOM 748 O O . LEU A 1 102 ? -31.103 16.463 -16.251 1.00 5.75 102 LEU A O 1
ATOM 753 N N . HIS A 1 103 ? -31.733 15.466 -14.344 1.00 5.52 103 HIS A N 1
ATOM 754 C CA . HIS A 1 103 ? -33.093 15.270 -14.844 1.00 5.29 103 HIS A CA 1
ATOM 755 C C . HIS A 1 103 ? -33.752 16.612 -15.103 1.00 5.35 103 HIS A C 1
ATOM 756 O O . HIS A 1 103 ? -34.368 16.829 -16.150 1.00 5.93 103 HIS A O 1
ATOM 763 N N . GLU A 1 104 ? -33.634 17.523 -14.148 1.00 5.63 104 GLU A N 1
ATOM 764 C CA . GLU A 1 104 ? -34.321 18.797 -14.305 1.00 6.43 104 GLU A CA 1
ATOM 765 C C . GLU A 1 104 ? -33.694 19.707 -15.377 1.00 6.82 104 GLU A C 1
ATOM 766 O O . GLU A 1 104 ? -34.414 20.324 -16.154 1.00 6.76 104 GLU A O 1
ATOM 772 N N . VAL A 1 105 ? -32.365 19.750 -15.453 1.00 5.97 105 VAL A N 1
ATOM 773 C CA . VAL A 1 105 ? -31.724 20.571 -16.476 1.00 5.43 105 VAL A CA 1
ATOM 774 C C . VAL A 1 105 ? -31.966 20.008 -17.874 1.00 6.57 105 VAL A C 1
ATOM 775 O O . VAL A 1 105 ? -32.248 20.764 -18.806 1.00 6.88 105 VAL A O 1
ATOM 779 N N . THR A 1 106 ? -31.846 18.692 -18.044 1.00 6.89 106 THR A N 1
ATOM 780 C CA . THR A 1 106 ? -32.092 18.144 -19.381 1.00 6.18 106 THR A CA 1
ATOM 781 C C . THR A 1 106 ? -33.559 18.316 -19.806 1.00 7.86 106 THR A C 1
ATOM 782 O O . THR A 1 106 ? -33.840 18.475 -20.990 1.00 7.73 106 THR A O 1
ATOM 786 N N . LYS A 1 107 ? -34.493 18.286 -18.857 1.00 7.24 107 LYS A N 1
ATOM 787 C CA . LYS A 1 107 ? -35.877 18.606 -19.217 1.00 8.56 107 LYS A CA 1
ATOM 788 C C . LYS A 1 107 ? -35.983 20.060 -19.667 1.00 8.59 107 LYS A C 1
ATOM 789 O O . LYS A 1 107 ? -36.658 20.363 -20.661 1.00 9.20 107 LYS A O 1
ATOM 795 N N . LEU A 1 108 ? -35.306 20.955 -18.948 1.00 7.14 108 LEU A N 1
ATOM 796 C CA . LEU A 1 108 ? -35.321 22.366 -19.317 1.00 7.85 108 LEU A CA 1
ATOM 797 C C . LEU A 1 108 ? -34.825 22.553 -20.750 1.00 8.50 108 LEU A C 1
ATOM 798 O O . LEU A 1 108 ? -35.433 23.263 -21.542 1.00 8.75 108 LEU A O 1
ATOM 803 N N . LEU A 1 109 ? -33.722 21.898 -21.076 1.00 8.00 109 LEU A N 1
ATOM 804 C CA . LEU A 1 109 ? -33.151 21.989 -22.413 1.00 7.55 109 LEU A CA 1
ATOM 805 C C . LEU A 1 109 ? -34.124 21.471 -23.457 1.00 9.22 109 LEU A C 1
ATOM 806 O O . LEU A 1 109 ? -34.241 22.052 -24.540 1.00 10.58 109 LEU A O 1
ATOM 811 N N . HIS A 1 110 ? -34.793 20.363 -23.147 1.00 9.41 110 HIS A N 1
ATOM 812 C CA . HIS A 1 110 ? -35.825 19.819 -24.033 1.00 10.26 110 HIS A CA 1
ATOM 813 C C . HIS A 1 110 ? -36.943 20.823 -24.329 1.00 10.69 110 HIS A C 1
ATOM 814 O O . HIS A 1 110 ? -37.318 21.036 -25.497 1.00 12.24 110 HIS A O 1
ATOM 821 N N . TYR A 1 111 ? -37.493 21.432 -23.281 1.00 10.97 111 TYR A N 1
ATOM 822 C CA . TYR A 1 111 ? -38.595 22.377 -23.469 1.00 11.32 111 TYR A CA 1
ATOM 823 C C . TYR A 1 111 ? -38.138 23.600 -24.260 1.00 10.66 111 TYR A C 1
ATOM 824 O O . TYR A 1 111 ? -38.937 24.234 -24.969 1.00 12.49 111 TYR A O 1
ATOM 833 N N . ALA A 1 112 ? -36.852 23.916 -24.133 1.00 10.17 112 ALA A N 1
ATOM 834 C CA . ALA A 1 112 ? -36.266 25.088 -24.770 1.00 10.39 112 ALA A CA 1
ATOM 835 C C . ALA A 1 112 ? -35.832 24.787 -26.201 1.00 12.27 112 ALA A C 1
ATOM 836 O O . ALA A 1 112 ? -35.480 25.689 -26.961 1.00 13.23 112 ALA A O 1
ATOM 838 N N . GLY A 1 113 ? -35.857 23.514 -26.566 1.00 11.74 113 GLY A N 1
ATOM 839 C CA . GLY A 1 113 ? -35.485 23.113 -27.913 1.00 13.15 113 GLY A CA 1
ATOM 840 C C . GLY A 1 113 ? -33.985 23.083 -28.168 1.00 13.23 113 GLY A C 1
ATOM 841 O O . GLY A 1 113 ? -33.549 23.117 -29.322 1.00 15.38 113 GLY A O 1
ATOM 842 N N . CYS A 1 114 ? -33.202 23.000 -27.097 1.00 10.04 114 CYS A N 1
ATOM 843 C CA . CYS A 1 114 ? -31.740 22.941 -27.196 1.00 11.83 114 CYS A CA 1
ATOM 844 C C . CYS A 1 114 ? -31.264 21.540 -27.557 1.00 14.05 114 CYS A C 1
ATOM 845 O O . CYS A 1 114 ? -31.623 20.579 -26.886 1.00 15.37 114 CYS A O 1
ATOM 848 N N . LYS A 1 115 ? -30.430 21.432 -28.590 1.00 13.14 115 LYS A N 1
ATOM 849 C CA . LYS A 1 115 ? -29.946 20.135 -29.045 1.00 14.21 115 LYS A CA 1
ATOM 850 C C . LYS A 1 115 ? -28.440 20.013 -28.859 1.00 10.72 115 LYS A C 1
ATOM 851 O O . LYS A 1 115 ? -27.712 20.983 -29.062 1.00 13.51 115 LYS A O 1
ATOM 857 N N . ASP A 1 116 ? -27.990 18.821 -28.475 1.00 12.16 116 ASP A N 1
ATOM 858 C CA . ASP A 1 116 ? -26.560 18.499 -28.461 1.00 12.36 116 ASP A CA 1
ATOM 859 C C . ASP A 1 116 ? -25.764 19.519 -27.666 1.00 11.99 116 ASP A C 1
ATOM 860 O O . ASP A 1 116 ? -24.844 20.157 -28.180 1.00 11.76 116 ASP A O 1
ATOM 865 N N . VAL A 1 117 ? -26.141 19.675 -26.407 1.00 9.07 117 VAL A N 1
ATOM 866 C CA . VAL A 1 117 ? -25.501 20.624 -25.526 1.00 7.42 117 VAL A CA 1
ATOM 867 C C . VAL A 1 117 ? -24.343 19.923 -24.831 1.00 8.74 117 VAL A C 1
ATOM 868 O O . VAL A 1 117 ? -24.413 18.726 -24.572 1.00 9.29 117 VAL A O 1
ATOM 872 N N . LEU A 1 118 ? -23.282 20.670 -24.546 1.00 7.74 118 LEU A N 1
ATOM 873 C CA . LEU A 1 118 ? -22.147 20.135 -23.794 1.00 8.17 118 LEU A CA 1
ATOM 874 C C . LEU A 1 118 ? -22.218 20.462 -22.300 1.00 7.07 118 LEU A C 1
ATOM 875 O O . LEU A 1 118 ? -22.196 21.629 -21.915 1.00 6.58 118 LEU A O 1
ATOM 880 N N . PHE A 1 119 ? -22.291 19.427 -21.466 1.00 6.09 119 PHE A N 1
ATOM 881 C CA . PHE A 1 119 ? -22.231 19.590 -20.019 1.00 6.56 119 PHE A CA 1
ATOM 882 C C . PHE A 1 119 ? -20.776 19.518 -19.597 1.00 7.15 119 PHE A C 1
ATOM 883 O O . PHE A 1 119 ? -20.024 18.639 -20.045 1.00 7.34 119 PHE A O 1
ATOM 891 N N . ILE A 1 120 ? -20.371 20.447 -18.747 1.00 5.90 120 ILE A N 1
ATOM 892 C CA . ILE A 1 120 ? -19.003 20.465 -18.268 1.00 5.57 120 ILE A CA 1
ATOM 893 C C . ILE A 1 120 ? -19.031 20.471 -16.758 1.00 4.94 120 ILE A C 1
ATOM 894 O O . ILE A 1 120 ? -19.493 21.438 -16.158 1.00 4.88 120 ILE A O 1
ATOM 899 N N . ARG A 1 121 ? -18.553 19.392 -16.136 1.00 4.72 121 ARG A N 1
ATOM 900 C CA . ARG A 1 121 ? -18.447 19.380 -14.674 1.00 4.46 121 ARG A CA 1
ATOM 901 C C . ARG A 1 121 ? -17.071 19.909 -14.286 1.00 5.46 121 ARG A C 1
ATOM 902 O O . ARG A 1 121 ? -16.051 19.382 -14.734 1.00 7.32 121 ARG A O 1
ATOM 910 N N . LEU A 1 122 ? -17.057 20.953 -13.459 1.00 5.31 122 LEU A N 1
ATOM 911 C CA . LEU A 1 122 ? -15.834 21.604 -13.020 1.00 5.11 122 LEU A CA 1
ATOM 912 C C . LEU A 1 122 ? -15.686 21.298 -11.551 1.00 6.39 122 LEU A C 1
ATOM 913 O O . LEU A 1 122 ? -16.181 22.041 -10.713 1.00 10.34 122 LEU A O 1
ATOM 918 N N . GLY A 1 123 ? -14.995 20.218 -11.229 1.00 4.81 123 GLY A N 1
ATOM 919 C CA . GLY A 1 123 ? -15.047 19.724 -9.870 1.00 6.03 123 GLY A CA 1
ATOM 920 C C . GLY A 1 123 ? -13.714 19.687 -9.163 1.00 5.76 123 GLY A C 1
ATOM 921 O O . GLY A 1 123 ? -12.697 20.138 -9.677 1.00 5.54 123 GLY A O 1
ATOM 922 N N . THR A 1 124 ? -13.750 19.159 -7.952 1.00 5.54 124 THR A N 1
ATOM 923 C CA . THR A 1 124 ? -12.542 18.840 -7.208 1.00 5.09 124 THR A CA 1
ATOM 924 C C . THR A 1 124 ? -12.490 17.328 -7.038 1.00 6.13 124 THR A C 1
ATOM 925 O O . THR A 1 124 ? -13.483 16.625 -7.282 1.00 5.58 124 THR A O 1
ATOM 929 N N . SER A 1 125 ? -11.336 16.817 -6.634 1.00 5.22 125 SER A N 1
ATOM 930 C CA . SER A 1 125 ? -11.129 15.382 -6.623 1.00 5.26 125 SER A CA 1
ATOM 931 C C . SER A 1 125 ? -9.874 15.015 -5.861 1.00 7.08 125 SER A C 1
ATOM 932 O O . SER A 1 125 ? -9.031 15.873 -5.573 1.00 7.25 125 SER A O 1
ATOM 935 N N . GLY A 1 126 ? -9.763 13.736 -5.524 1.00 6.97 126 GLY A N 1
ATOM 936 C CA . GLY A 1 126 ? -8.515 13.196 -5.017 1.00 6.98 126 GLY A CA 1
ATOM 937 C C . GLY A 1 126 ? -7.667 12.747 -6.193 1.00 8.74 126 GLY A C 1
ATOM 938 O O . GLY A 1 126 ? -8.151 12.017 -7.055 1.00 9.28 126 GLY A O 1
ATOM 939 N N . GLY A 1 127 ? -6.412 13.179 -6.232 1.00 9.06 127 GLY A N 1
ATOM 940 C CA . GLY A 1 127 ? -5.498 12.746 -7.284 1.00 9.22 127 GLY A CA 1
ATOM 941 C C . GLY A 1 127 ? -4.855 11.400 -6.975 1.00 11.02 127 GLY A C 1
ATOM 942 O O . GLY A 1 127 ? -4.739 11.002 -5.812 1.00 11.27 127 GLY A O 1
ATOM 943 N N . LEU A 1 128 ? -4.447 10.687 -8.020 1.00 10.99 128 LEU A N 1
ATOM 944 C CA . LEU A 1 128 ? -3.676 9.454 -7.859 1.00 12.01 128 LEU A CA 1
ATOM 945 C C . LEU A 1 128 ? -2.384 9.594 -8.637 1.00 11.67 128 LEU A C 1
ATOM 946 O O . LEU A 1 128 ? -2.386 9.499 -9.869 1.00 12.23 128 LEU A O 1
ATOM 951 N N . GLY A 1 129 ? -1.284 9.842 -7.939 1.00 11.25 129 GLY A N 1
ATOM 952 C CA . GLY A 1 129 ? 0.000 9.933 -8.612 1.00 12.69 129 GLY A CA 1
ATOM 953 C C . GLY A 1 129 ? 0.227 11.230 -9.375 1.00 14.32 129 GLY A C 1
ATOM 954 O O . GLY A 1 129 ? 1.071 11.295 -10.281 1.00 14.68 129 GLY A O 1
ATOM 955 N N . VAL A 1 130 ? -0.534 12.260 -9.023 1.00 11.57 130 VAL A N 1
ATOM 956 C CA . VAL A 1 130 ? -0.288 13.604 -9.526 1.00 11.84 130 VAL A CA 1
ATOM 957 C C . VAL A 1 130 ? -0.252 14.600 -8.373 1.00 11.51 130 VAL A C 1
ATOM 958 O O . VAL A 1 130 ? -0.782 14.331 -7.288 1.00 12.61 130 VAL A O 1
ATOM 962 N N . LYS A 1 131 ? 0.395 15.734 -8.628 1.00 11.30 131 LYS A N 1
ATOM 963 C CA . LYS A 1 131 ? 0.607 16.786 -7.644 1.00 13.11 131 LYS A CA 1
ATOM 964 C C . LYS A 1 131 ? -0.707 17.465 -7.323 1.00 12.83 131 LYS A C 1
ATOM 965 O O . LYS A 1 131 ? -1.515 17.691 -8.221 1.00 10.48 131 LYS A O 1
ATOM 971 N N . PRO A 1 132 ? -0.933 17.797 -6.041 1.00 10.61 132 PRO A N 1
ATOM 972 C CA . PRO A 1 132 ? -2.134 18.587 -5.751 1.00 10.22 132 PRO A CA 1
ATOM 973 C C . PRO A 1 132 ? -2.179 19.867 -6.590 1.00 9.77 132 PRO A C 1
ATOM 974 O O . PRO A 1 132 ? -1.148 20.517 -6.810 1.00 10.86 132 PRO A O 1
ATOM 978 N N . GLY A 1 133 ? -3.368 20.223 -7.063 1.00 8.78 133 GLY A N 1
ATOM 979 C CA . GLY A 1 133 ? -3.531 21.406 -7.886 1.00 9.37 133 GLY A CA 1
ATOM 980 C C . GLY A 1 133 ? -3.522 21.083 -9.375 1.00 9.29 133 GLY A C 1
ATOM 981 O O . GLY A 1 133 ? -3.678 21.976 -10.203 1.00 9.13 133 GLY A O 1
ATOM 982 N N . THR A 1 134 ? -3.345 19.807 -9.707 1.00 8.39 134 THR A N 1
ATOM 983 C CA . THR A 1 134 ? -3.375 19.359 -11.101 1.00 8.74 134 THR A CA 1
ATOM 984 C C . THR A 1 134 ? -4.799 19.291 -11.650 1.00 8.84 134 THR A C 1
ATOM 985 O O . THR A 1 134 ? -5.720 18.856 -10.958 1.00 7.50 134 THR A O 1
ATOM 989 N N . ILE A 1 135 ? -4.978 19.712 -12.903 1.00 7.84 135 ILE A N 1
ATOM 990 C CA . ILE A 1 135 ? -6.268 19.540 -13.570 1.00 7.77 135 ILE A CA 1
ATOM 991 C C . ILE A 1 135 ? -6.276 18.193 -14.281 1.00 9.12 135 ILE A C 1
ATOM 992 O O . ILE A 1 135 ? -5.373 17.891 -15.059 1.00 10.11 135 ILE A O 1
ATOM 997 N N . VAL A 1 136 ? -7.282 17.374 -13.996 1.00 7.34 136 VAL A N 1
ATOM 998 C CA . VAL A 1 136 ? -7.447 16.116 -14.714 1.00 7.74 136 VAL A CA 1
ATOM 999 C C . VAL A 1 136 ? -8.635 16.214 -15.649 1.00 7.99 136 VAL A C 1
ATOM 1000 O O . VAL A 1 136 ? -9.757 16.485 -15.235 1.00 7.58 136 VAL A O 1
ATOM 1004 N N . LEU A 1 137 ? -8.365 15.983 -16.926 1.00 8.57 137 LEU A N 1
ATOM 1005 C CA . LEU A 1 137 ? -9.411 15.881 -17.923 1.00 7.74 137 LEU A CA 1
ATOM 1006 C C . LEU A 1 137 ? -9.740 14.403 -18.033 1.00 8.67 137 LEU A C 1
ATOM 1007 O O . LEU A 1 137 ? -8.893 13.618 -18.460 1.00 9.87 137 LEU A O 1
ATOM 1012 N N . SER A 1 138 ? -10.945 14.011 -17.620 1.00 7.57 138 SER A N 1
ATOM 1013 C CA . SER A 1 138 ? -11.294 12.592 -17.612 1.00 7.48 138 SER A CA 1
ATOM 1014 C C . SER A 1 138 ? -11.395 12.081 -19.045 1.00 8.59 138 SER A C 1
ATOM 1015 O O . SER A 1 138 ? -12.061 12.705 -19.873 1.00 9.50 138 SER A O 1
ATOM 1018 N N . ASP A 1 139 ? -10.753 10.950 -19.339 1.00 9.08 139 ASP A N 1
ATOM 1019 C CA . ASP A 1 139 ? -10.994 10.286 -20.619 1.00 8.76 139 ASP A CA 1
ATOM 1020 C C . ASP A 1 139 ? -11.902 9.057 -20.489 1.00 9.93 139 ASP A C 1
ATOM 1021 O O . ASP A 1 139 ? -12.258 8.418 -21.479 1.00 11.35 139 ASP A O 1
ATOM 1026 N N . ARG A 1 140 ? -12.286 8.750 -19.255 1.00 10.39 140 ARG A N 1
ATOM 1027 C CA . ARG A 1 140 ? -13.316 7.762 -18.980 1.00 10.45 140 ARG A CA 1
ATOM 1028 C C . ARG A 1 140 ? -13.759 7.952 -17.539 1.00 8.76 140 ARG A C 1
ATOM 1029 O O . ARG A 1 140 ? -12.987 8.423 -16.696 1.00 9.19 140 ARG A O 1
ATOM 1037 N N . CYS A 1 141 ? -15.019 7.640 -17.271 1.00 8.59 141 CYS A N 1
ATOM 1038 C CA . CYS A 1 141 ? -15.550 7.711 -15.915 1.00 8.70 141 CYS A CA 1
ATOM 1039 C C . CYS A 1 141 ? -16.011 6.320 -15.520 1.00 9.23 141 CYS A C 1
ATOM 1040 O O . CYS A 1 141 ? -16.818 5.708 -16.213 1.00 9.85 141 CYS A O 1
ATOM 1043 N N . VAL A 1 142 ? -15.479 5.808 -14.417 1.00 8.86 142 VAL A N 1
ATOM 1044 C CA . VAL A 1 142 ? -15.793 4.435 -14.027 1.00 8.70 142 VAL A CA 1
ATOM 1045 C C . VAL A 1 142 ? -16.228 4.390 -12.576 1.00 9.17 142 VAL A C 1
ATOM 1046 O O . VAL A 1 142 ? -15.978 5.328 -11.818 1.00 8.97 142 VAL A O 1
ATOM 1050 N N . ASN A 1 143 ? -16.897 3.305 -12.205 1.00 8.75 143 ASN A N 1
ATOM 1051 C CA . ASN A 1 143 ? -17.235 3.070 -10.807 1.00 9.17 143 ASN A CA 1
ATOM 1052 C C . ASN A 1 143 ? -16.047 2.521 -10.008 1.00 10.67 143 ASN A C 1
ATOM 1053 O O . ASN A 1 143 ? -14.931 2.436 -10.519 1.00 9.95 143 ASN A O 1
ATOM 1058 N N . THR A 1 144 ? -16.281 2.168 -8.746 1.00 10.40 144 THR A N 1
ATOM 1059 C CA . THR A 1 144 ? -15.197 1.711 -7.881 1.00 10.57 144 THR A CA 1
ATOM 1060 C C . THR A 1 144 ? -14.663 0.327 -8.254 1.00 11.38 144 THR A C 1
ATOM 1061 O O . THR A 1 144 ? -13.639 -0.106 -7.735 1.00 12.06 144 THR A O 1
ATOM 1065 N N . LYS A 1 145 ? -15.357 -0.357 -9.154 1.00 11.35 145 LYS A N 1
ATOM 1066 C CA . LYS A 1 145 ? -14.869 -1.619 -9.695 1.00 11.52 145 LYS A CA 1
ATOM 1067 C C . LYS A 1 145 ? -14.176 -1.397 -11.039 1.00 11.88 145 LYS A C 1
ATOM 1068 O O . LYS A 1 145 ? -13.821 -2.365 -11.729 1.00 13.25 145 LYS A O 1
ATOM 1074 N N . LEU A 1 146 ? -13.991 -0.120 -11.387 1.00 11.86 146 LEU A N 1
ATOM 1075 C CA . LEU A 1 146 ? -13.357 0.303 -12.643 1.00 10.95 146 LEU A CA 1
ATOM 1076 C C . LEU A 1 146 ? -14.183 0.003 -13.899 1.00 10.58 146 LEU A C 1
ATOM 1077 O O . LEU A 1 146 ? -13.629 -0.105 -14.997 1.00 13.07 146 LEU A O 1
ATOM 1082 N N . GLU A 1 147 ? -15.501 -0.115 -13.753 1.00 11.92 147 GLU A N 1
ATOM 1083 C CA . GLU A 1 147 ? -16.385 -0.399 -14.894 1.00 11.88 147 GLU A CA 1
ATOM 1084 C C . GLU A 1 147 ? -17.007 0.896 -15.414 1.00 9.65 147 GLU A C 1
ATOM 1085 O O . GLU A 1 147 ? -17.428 1.732 -14.622 1.00 9.17 147 GLU A O 1
ATOM 1091 N N . PRO A 1 148 ? -17.045 1.089 -16.745 1.00 10.52 148 PRO A N 1
ATOM 1092 C CA . PRO A 1 148 ? -17.554 2.356 -17.299 1.00 10.52 148 PRO A CA 1
ATOM 1093 C C . PRO A 1 148 ? -19.085 2.386 -17.394 1.00 10.26 148 PRO A C 1
ATOM 1094 O O . PRO A 1 148 ? -19.648 2.479 -18.492 1.00 10.64 148 PRO A O 1
ATOM 1098 N N . TYR A 1 149 ? -19.738 2.309 -16.237 1.00 8.91 149 TYR A N 1
ATOM 1099 C CA . TYR A 1 149 ? -21.195 2.244 -16.150 1.00 9.73 149 TYR A CA 1
ATOM 1100 C C . TYR A 1 149 ? -21.666 2.945 -14.897 1.00 10.13 149 TYR A C 1
ATOM 1101 O O . TYR A 1 149 ? -20.984 2.915 -13.875 1.00 9.69 149 TYR A O 1
ATOM 1110 N N . ASN A 1 150 ? -22.835 3.580 -14.987 1.00 8.70 150 ASN A N 1
ATOM 1111 C CA . ASN A 1 150 ? -23.568 4.004 -13.812 1.00 8.30 150 ASN A CA 1
ATOM 1112 C C . ASN A 1 150 ? -24.612 2.933 -13.516 1.00 8.47 150 ASN A C 1
ATOM 1113 O O . ASN A 1 150 ? -25.295 2.461 -14.427 1.00 9.54 150 ASN A O 1
ATOM 1118 N N . GLU A 1 151 ? -24.733 2.537 -12.250 1.00 8.87 151 GLU A N 1
ATOM 1119 C CA . GLU A 1 151 ? -25.702 1.508 -11.874 1.00 8.27 151 GLU A CA 1
ATOM 1120 C C . GLU A 1 151 ? -26.911 2.168 -11.234 1.00 7.78 151 GLU A C 1
ATOM 1121 O O . GLU A 1 151 ? -26.772 3.131 -10.474 1.00 8.98 151 GLU A O 1
ATOM 1127 N N . LEU A 1 152 ? -28.098 1.660 -11.554 1.00 8.10 152 LEU A N 1
ATOM 1128 C CA . LEU A 1 152 ? -29.316 2.196 -10.967 1.00 7.70 152 LEU A CA 1
ATOM 1129 C C . LEU A 1 152 ? -30.210 1.052 -10.548 1.00 8.04 152 LEU A C 1
ATOM 1130 O O . LEU A 1 152 ? -30.025 -0.082 -10.980 1.00 10.55 152 LEU A O 1
ATOM 1135 N N . CYS A 1 153 ? -31.172 1.339 -9.678 1.00 8.08 153 CYS A N 1
ATOM 1136 C CA . CYS A 1 153 ? -32.134 0.329 -9.289 1.00 8.78 153 CYS A CA 1
ATOM 1137 C C . CYS A 1 153 ? -33.489 0.958 -9.538 1.00 9.63 153 CYS A C 1
ATOM 1138 O O . CYS A 1 153 ? -33.912 1.844 -8.802 1.00 9.87 153 CYS A O 1
ATOM 1141 N N . ILE A 1 154 ? -34.137 0.522 -10.612 1.00 9.26 154 ILE A N 1
ATOM 1142 C CA . ILE A 1 154 ? -35.343 1.180 -11.090 1.00 11.36 154 ILE A CA 1
ATOM 1143 C C . ILE A 1 154 ? -36.532 0.238 -10.964 1.00 11.12 154 ILE A C 1
ATOM 1144 O O . ILE A 1 154 ? -36.542 -0.852 -11.542 1.00 11.10 154 ILE A O 1
ATOM 1149 N N . LEU A 1 155 ? -37.527 0.669 -10.195 1.00 11.29 155 LEU A N 1
ATOM 1150 C CA . LEU A 1 155 ? -38.629 -0.200 -9.772 1.00 11.46 155 LEU A CA 1
ATOM 1151 C C . LEU A 1 155 ? -38.101 -1.480 -9.119 1.00 13.03 155 LEU A C 1
ATOM 1152 O O . LEU A 1 155 ? -38.693 -2.558 -9.247 1.00 13.35 155 LEU A O 1
ATOM 1157 N N . GLY A 1 156 ? -36.975 -1.348 -8.415 1.00 11.74 156 GLY A N 1
ATOM 1158 C CA . GLY A 1 156 ? -36.411 -2.463 -7.681 1.00 11.94 156 GLY A CA 1
ATOM 1159 C C . GLY A 1 156 ? -35.633 -3.454 -8.532 1.00 12.88 156 GLY A C 1
ATOM 1160 O O . GLY A 1 156 ? -35.293 -4.542 -8.060 1.00 15.16 156 GLY A O 1
ATOM 1161 N N . LYS A 1 157 ? -35.349 -3.075 -9.779 1.00 14.54 157 LYS A N 1
ATOM 1162 C CA . LYS A 1 157 ? -34.600 -3.924 -10.708 1.00 13.00 157 LYS A CA 1
ATOM 1163 C C . LYS A 1 157 ? -33.291 -3.260 -11.139 1.00 12.69 157 LYS A C 1
ATOM 1164 O O . LYS A 1 157 ? -33.260 -2.060 -11.436 1.00 11.62 157 LYS A O 1
ATOM 1170 N N . PRO A 1 158 ? -32.202 -4.039 -11.198 1.00 13.73 158 PRO A N 1
ATOM 1171 C CA . PRO A 1 158 ? -30.907 -3.444 -11.559 1.00 12.38 158 PRO A CA 1
ATOM 1172 C C . PRO A 1 158 ? -30.809 -3.034 -13.031 1.00 11.28 158 PRO A C 1
ATOM 1173 O O . PRO A 1 158 ? -31.250 -3.755 -13.930 1.00 13.69 158 PRO A O 1
ATOM 1177 N N . VAL A 1 159 ? -30.221 -1.868 -13.260 1.00 12.10 159 VAL A N 1
ATOM 1178 C CA . VAL A 1 159 ? -30.055 -1.309 -14.592 1.00 11.50 159 VAL A CA 1
ATOM 1179 C C . VAL A 1 159 ? -28.660 -0.717 -14.647 1.00 12.57 159 VAL A C 1
ATOM 1180 O O . VAL A 1 159 ? -28.163 -0.219 -13.647 1.00 12.64 159 VAL A O 1
ATOM 1184 N N . ARG A 1 160 ? -28.010 -0.776 -15.801 1.00 11.51 160 ARG A N 1
ATOM 1185 C CA . ARG A 1 160 ? -26.740 -0.075 -15.922 1.00 10.59 160 ARG A CA 1
ATOM 1186 C C . ARG A 1 160 ? -26.674 0.705 -17.220 1.00 10.45 160 ARG A C 1
ATOM 1187 O O . ARG A 1 160 ? -27.201 0.278 -18.249 1.00 11.77 160 ARG A O 1
ATOM 1195 N N . ARG A 1 161 ? -26.014 1.854 -17.157 1.00 9.56 161 ARG A N 1
ATOM 1196 C CA . ARG A 1 161 ? -25.949 2.758 -18.296 1.00 9.59 161 ARG A CA 1
ATOM 1197 C C . ARG A 1 161 ? -24.497 3.127 -18.563 1.00 10.69 161 ARG A C 1
ATOM 1198 O O . ARG A 1 161 ? -23.775 3.539 -17.660 1.00 10.31 161 ARG A O 1
ATOM 1206 N N . GLN A 1 162 ? -24.073 2.965 -19.811 1.00 10.79 162 GLN A N 1
ATOM 1207 C CA . GLN A 1 162 ? -22.673 3.186 -20.160 1.00 10.43 162 GLN A CA 1
ATOM 1208 C C . GLN A 1 162 ? -22.273 4.647 -20.014 1.00 8.95 162 GLN A C 1
ATOM 1209 O O . GLN A 1 162 ? -23.072 5.554 -20.255 1.00 9.94 162 GLN A O 1
ATOM 1215 N N . THR A 1 163 ? -21.032 4.876 -19.598 1.00 9.22 163 THR A N 1
ATOM 1216 C CA . THR A 1 163 ? -20.521 6.230 -19.504 1.00 8.69 163 THR A CA 1
ATOM 1217 C C . THR A 1 163 ? -19.777 6.578 -20.794 1.00 9.06 163 THR A C 1
ATOM 1218 O O . THR A 1 163 ? -18.986 5.784 -21.304 1.00 10.19 163 THR A O 1
ATOM 1222 N N . ILE A 1 164 ? -20.064 7.764 -21.320 1.00 8.98 164 ILE A N 1
ATOM 1223 C CA . ILE A 1 164 ? -19.450 8.226 -22.563 1.00 9.69 164 ILE A CA 1
ATOM 1224 C C . ILE A 1 164 ? -18.948 9.659 -22.376 1.00 8.95 164 ILE A C 1
ATOM 1225 O O . ILE A 1 164 ? -19.740 10.592 -22.200 1.00 9.66 164 ILE A O 1
ATOM 1230 N N . VAL A 1 165 ? -17.628 9.821 -22.405 1.00 9.98 165 VAL A N 1
ATOM 1231 C CA . VAL A 1 165 ? -16.997 11.137 -22.341 1.00 9.92 165 VAL A CA 1
ATOM 1232 C C . VAL A 1 165 ? -16.837 11.677 -23.760 1.00 10.39 165 VAL A C 1
ATOM 1233 O O . VAL A 1 165 ? -16.567 10.917 -24.687 1.00 12.44 165 VAL A O 1
ATOM 1237 N N . ASP A 1 166 ? -17.031 12.985 -23.929 1.00 10.23 166 ASP A N 1
ATOM 1238 C CA . ASP A 1 166 ? -16.823 13.648 -25.223 1.00 9.74 166 ASP A CA 1
ATOM 1239 C C . ASP A 1 166 ? -15.330 13.825 -25.483 1.00 9.86 166 ASP A C 1
ATOM 1240 O O . ASP A 1 166 ? -14.774 14.874 -25.197 1.00 10.99 166 ASP A O 1
ATOM 1245 N N . LEU A 1 167 ? -14.687 12.799 -26.029 1.00 10.57 167 LEU A N 1
ATOM 1246 C CA . LEU A 1 167 ? -13.234 12.814 -26.181 1.00 11.33 167 LEU A CA 1
ATOM 1247 C C . LEU A 1 167 ? -12.726 13.894 -27.140 1.00 12.42 167 LEU A C 1
ATOM 1248 O O . LEU A 1 167 ? -11.610 14.387 -26.980 1.00 11.49 167 LEU A O 1
ATOM 1253 N N . ASN A 1 168 ? -13.524 14.252 -28.145 1.00 12.62 168 ASN A N 1
ATOM 1254 C CA . ASN A 1 168 ? -13.101 15.310 -29.055 1.00 12.56 168 ASN A CA 1
ATOM 1255 C C . ASN A 1 168 ? -12.859 16.589 -28.273 1.00 13.16 168 ASN A C 1
ATOM 1256 O O . ASN A 1 168 ? -11.853 17.266 -28.473 1.00 13.47 168 ASN A O 1
ATOM 1261 N N . THR A 1 169 ? -13.774 16.900 -27.358 1.00 11.10 169 THR A N 1
ATOM 1262 C CA . THR A 1 169 ? -13.646 18.102 -26.547 1.00 10.03 169 THR A CA 1
ATOM 1263 C C . THR A 1 169 ? -12.502 17.983 -25.546 1.00 10.97 169 THR A C 1
ATOM 1264 O O . THR A 1 169 ? -11.762 18.943 -25.320 1.00 10.14 169 THR A O 1
ATOM 1268 N N . VAL A 1 170 ? -12.345 16.806 -24.948 1.00 10.91 170 VAL A N 1
ATOM 1269 C CA . VAL A 1 170 ? -11.193 16.576 -24.086 1.00 10.04 170 VAL A CA 1
ATOM 1270 C C . VAL A 1 170 ? -9.903 16.885 -24.834 1.00 10.32 170 VAL A C 1
ATOM 1271 O O . VAL A 1 170 ? -9.026 17.569 -24.318 1.00 11.37 170 VAL A O 1
ATOM 1275 N N . ASN A 1 171 ? -9.792 16.405 -26.069 1.00 10.75 171 ASN A N 1
ATOM 1276 C CA . ASN A 1 171 ? -8.581 16.653 -26.841 1.00 11.67 171 ASN A CA 1
ATOM 1277 C C . ASN A 1 171 ? -8.372 18.134 -27.134 1.00 13.75 171 ASN A C 1
ATOM 1278 O O . ASN A 1 171 ? -7.250 18.630 -27.067 1.00 12.78 171 ASN A O 1
ATOM 1283 N N . GLU A 1 172 ? -9.455 18.843 -27.445 1.00 11.32 172 GLU A N 1
ATOM 1284 C CA . GLU A 1 172 ? -9.370 20.280 -27.678 1.00 12.94 172 GLU A CA 1
ATOM 1285 C C . GLU A 1 172 ? -8.897 21.016 -26.425 1.00 11.37 172 GLU A C 1
ATOM 1286 O O . GLU A 1 172 ? -8.093 21.945 -26.514 1.00 11.38 172 GLU A O 1
ATOM 1292 N N . LEU A 1 173 ? -9.393 20.604 -25.264 1.00 10.22 173 LEU A N 1
ATOM 1293 C CA . LEU A 1 173 ? -8.962 21.218 -24.010 1.00 9.13 173 LEU A CA 1
ATOM 1294 C C . LEU A 1 173 ? -7.488 20.953 -23.708 1.00 10.54 173 LEU A C 1
ATOM 1295 O O . LEU A 1 173 ? -6.775 21.840 -23.224 1.00 11.14 173 LEU A O 1
ATOM 1300 N N . LYS A 1 174 ? -7.021 19.737 -23.971 1.00 11.60 174 LYS A N 1
ATOM 1301 C CA . LYS A 1 174 ? -5.607 19.441 -23.772 1.00 12.83 174 LYS A CA 1
ATOM 1302 C C . LYS A 1 174 ? -4.749 20.302 -24.694 1.00 12.71 174 LYS A C 1
ATOM 1303 O O . LYS A 1 174 ? -3.776 20.901 -24.251 1.00 14.08 174 LYS A O 1
ATOM 1309 N N . LYS A 1 175 ? -5.127 20.373 -25.969 1.00 13.07 175 LYS A N 1
ATOM 1310 C CA . LYS A 1 175 ? -4.404 21.200 -26.927 1.00 14.90 175 LYS A CA 1
ATOM 1311 C C . LYS A 1 175 ? -4.374 22.651 -26.455 1.00 13.96 175 LYS A C 1
ATOM 1312 O O . LYS A 1 175 ? -3.337 23.318 -26.529 1.00 14.98 175 LYS A O 1
ATOM 1318 N N . LEU A 1 176 ? -5.516 23.135 -25.973 1.00 12.88 176 LEU A N 1
ATOM 1319 C CA . LEU A 1 176 ? -5.614 24.506 -25.480 1.00 13.74 176 LEU A CA 1
ATOM 1320 C C . LEU A 1 176 ? -4.652 24.730 -24.309 1.00 12.83 176 LEU A C 1
ATOM 1321 O O . LEU A 1 176 ? -3.928 25.725 -24.268 1.00 13.19 176 LEU A O 1
ATOM 1326 N N . SER A 1 177 ? -4.641 23.796 -23.363 1.00 12.12 177 SER A N 1
ATOM 1327 C CA . SER A 1 177 ? -3.748 23.912 -22.218 1.00 13.45 177 SER A CA 1
ATOM 1328 C C . SER A 1 177 ? -2.278 23.993 -22.672 1.00 15.96 177 SER A C 1
ATOM 1329 O O . SER A 1 177 ? -1.455 24.629 -22.019 1.00 16.08 177 SER A O 1
ATOM 1332 N N . GLU A 1 178 ? -1.963 23.379 -23.809 1.00 15.98 178 GLU A N 1
ATOM 1333 C CA . GLU A 1 178 ? -0.591 23.365 -24.309 1.00 16.03 178 GLU A CA 1
ATOM 1334 C C . GLU A 1 178 ? -0.203 24.717 -24.892 1.00 18.78 178 GLU A C 1
ATOM 1335 O O . GLU A 1 178 ? 0.979 25.002 -25.094 1.00 22.61 178 GLU A O 1
ATOM 1341 N N . ASN A 1 179 ? -1.208 25.548 -25.155 1.00 16.23 179 ASN A N 1
ATOM 1342 C CA . ASN A 1 179 ? -1.003 26.844 -25.789 1.00 18.44 179 ASN A CA 1
ATOM 1343 C C . ASN A 1 179 ? -1.251 27.994 -24.825 1.00 19.59 179 ASN A C 1
ATOM 1344 O O . ASN A 1 179 ? -1.122 29.161 -25.186 1.00 21.54 179 ASN A O 1
ATOM 1349 N N . LEU A 1 180 ? -1.618 27.651 -23.596 1.00 16.70 180 LEU A N 1
ATOM 1350 C CA . LEU A 1 180 ? -1.806 28.639 -22.545 1.00 13.79 180 LEU A CA 1
ATOM 1351 C C . LEU A 1 180 ? -0.642 28.583 -21.575 1.00 18.00 180 LEU A C 1
ATOM 1352 O O . LEU A 1 180 ? 0.090 27.595 -21.527 1.00 19.56 180 LEU A O 1
ATOM 1357 N N . SER A 1 181 ? -0.471 29.650 -20.805 1.00 19.21 181 SER A N 1
ATOM 1358 C CA . SER A 1 181 ? 0.521 29.656 -19.742 1.00 23.32 181 SER A CA 1
ATOM 1359 C C . SER A 1 181 ? -0.189 29.421 -18.420 1.00 20.78 181 SER A C 1
ATOM 1360 O O . SER A 1 181 ? -0.588 30.369 -17.746 1.00 22.44 181 SER A O 1
ATOM 1363 N N . LEU A 1 182 ? -0.368 28.153 -18.061 1.00 18.65 182 LEU A N 1
ATOM 1364 C CA . LEU A 1 182 ? -1.046 27.811 -16.817 1.00 13.40 182 LEU A CA 1
ATOM 1365 C C . LEU A 1 182 ? -0.042 27.560 -15.694 1.00 12.42 182 LEU A C 1
ATOM 1366 O O . LEU A 1 182 ? 1.116 27.228 -15.946 1.00 16.88 182 LEU A O 1
ATOM 1371 N N . GLU A 1 183 ? -0.492 27.713 -14.456 1.00 13.19 183 GLU A N 1
ATOM 1372 C CA . GLU A 1 183 ? 0.384 27.519 -13.306 1.00 11.70 183 GLU A CA 1
ATOM 1373 C C . GLU A 1 183 ? 0.333 26.079 -12.802 1.00 15.19 183 GLU A C 1
ATOM 1374 O O . GLU A 1 183 ? 0.907 25.747 -11.762 1.00 17.88 183 GLU A O 1
ATOM 1380 N N . CYS A 1 184 ? -0.373 25.224 -13.530 1.00 11.70 184 CYS A N 1
ATOM 1381 C CA . CYS A 1 184 ? -0.565 23.848 -13.093 1.00 10.43 184 CYS A CA 1
ATOM 1382 C C . CYS A 1 184 ? -0.378 22.906 -14.273 1.00 11.91 184 CYS A C 1
ATOM 1383 O O . CYS A 1 184 ? -0.324 23.355 -15.418 1.00 13.44 184 CYS A O 1
ATOM 1386 N N . SER A 1 185 ? -0.277 21.608 -13.985 1.00 10.80 185 SER A N 1
ATOM 1387 C CA . SER A 1 185 ? -0.226 20.594 -15.030 1.00 9.70 185 SER A CA 1
ATOM 1388 C C . SER A 1 185 ? -1.650 20.237 -15.443 1.00 8.91 185 SER A C 1
ATOM 1389 O O . SER A 1 185 ? -2.568 20.331 -14.635 1.00 9.31 185 SER A O 1
ATOM 1392 N N . VAL A 1 186 ? -1.827 19.855 -16.708 1.00 8.63 186 VAL A N 1
ATOM 1393 C CA . VAL A 1 186 ? -3.103 19.322 -17.178 1.00 7.99 186 VAL A CA 1
ATOM 1394 C C . VAL A 1 186 ? -2.860 17.894 -17.658 1.00 9.97 186 VAL A C 1
ATOM 1395 O O . VAL A 1 186 ? -2.031 17.660 -18.534 1.00 11.50 186 VAL A O 1
ATOM 1399 N N . VAL A 1 187 ? -3.564 16.939 -17.064 1.00 7.83 187 VAL A N 1
ATOM 1400 C CA . VAL A 1 187 ? -3.337 15.526 -17.354 1.00 9.19 187 VAL A CA 1
ATOM 1401 C C . VAL A 1 187 ? -4.635 14.913 -17.843 1.00 10.57 187 VAL A C 1
ATOM 1402 O O . VAL A 1 187 ? -5.692 15.205 -17.304 1.00 9.95 187 VAL A O 1
ATOM 1406 N N . VAL A 1 188 ? -4.549 14.072 -18.867 1.00 10.41 188 VAL A N 1
ATOM 1407 C CA . VAL A 1 188 ? -5.709 13.304 -19.313 1.00 9.81 188 VAL A CA 1
ATOM 1408 C C . VAL A 1 188 ? -5.616 11.912 -18.717 1.00 9.32 188 VAL A C 1
ATOM 1409 O O . VAL A 1 188 ? -4.597 11.230 -18.866 1.00 11.01 188 VAL A O 1
ATOM 1413 N N . GLY A 1 189 ? -6.667 11.491 -18.021 1.00 9.48 189 GLY A N 1
ATOM 1414 C CA . GLY A 1 189 ? -6.670 10.178 -17.403 1.00 9.56 189 GLY A CA 1
ATOM 1415 C C . GLY A 1 189 ? -8.055 9.764 -16.947 1.00 8.69 189 GLY A C 1
ATOM 1416 O O . GLY A 1 189 ? -9.004 10.517 -17.107 1.00 8.53 189 GLY A O 1
ATOM 1417 N N . GLY A 1 190 ? -8.159 8.566 -16.373 1.00 9.05 190 GLY A N 1
ATOM 1418 C CA . GLY A 1 190 ? -9.443 8.037 -15.963 1.00 10.03 190 GLY A CA 1
ATOM 1419 C C . GLY A 1 190 ? -9.871 8.536 -14.603 1.00 9.09 190 GLY A C 1
ATOM 1420 O O . GLY A 1 190 ? -9.044 8.925 -13.782 1.00 8.04 190 GLY A O 1
ATOM 1421 N N . THR A 1 191 ? -11.174 8.492 -14.349 1.00 7.45 191 THR A N 1
ATOM 1422 C CA . THR A 1 191 ? -11.701 9.019 -13.098 1.00 8.14 191 THR A CA 1
ATOM 1423 C C . THR A 1 191 ? -12.672 8.050 -12.446 1.00 8.64 191 THR A C 1
ATOM 1424 O O . THR A 1 191 ? -13.617 7.596 -13.080 1.00 9.07 191 THR A O 1
ATOM 1428 N N . ILE A 1 192 ? -12.458 7.756 -11.169 1.00 8.10 192 ILE A N 1
ATOM 1429 C CA . ILE A 1 192 ? -13.397 6.924 -10.421 1.00 7.47 192 ILE A CA 1
ATOM 1430 C C . ILE A 1 192 ? -14.448 7.798 -9.752 1.00 6.42 192 ILE A C 1
ATOM 1431 O O . ILE A 1 192 ? -14.127 8.836 -9.171 1.00 7.15 192 ILE A O 1
ATOM 1436 N N . ALA A 1 193 ? -15.711 7.381 -9.847 1.00 6.75 193 ALA A N 1
ATOM 1437 C CA . ALA A 1 193 ? -16.779 8.017 -9.085 1.00 5.68 193 ALA A CA 1
ATOM 1438 C C . ALA A 1 193 ? -17.183 7.066 -7.958 1.00 6.37 193 ALA A C 1
ATOM 1439 O O . ALA A 1 193 ? -17.518 5.911 -8.215 1.00 8.22 193 ALA A O 1
ATOM 1441 N N . ALA A 1 194 ? -17.180 7.572 -6.727 1.00 6.06 194 ALA A N 1
ATOM 1442 C CA . ALA A 1 194 ? -17.493 6.781 -5.534 1.00 6.60 194 ALA A CA 1
ATOM 1443 C C . ALA A 1 194 ? -18.769 7.306 -4.876 1.00 5.65 194 ALA A C 1
ATOM 1444 O O . ALA A 1 194 ? -19.167 8.460 -5.098 1.00 6.66 194 ALA A O 1
ATOM 1446 N N . ASN A 1 195 ? -19.398 6.457 -4.062 1.00 6.07 195 ASN A N 1
ATOM 1447 C CA . ASN A 1 195 ? -20.655 6.792 -3.388 1.00 6.04 195 ASN A CA 1
ATOM 1448 C C . ASN A 1 195 ? -20.487 7.183 -1.923 1.00 6.27 195 ASN A C 1
ATOM 1449 O O . ASN A 1 195 ? -21.424 7.088 -1.128 1.00 6.18 195 ASN A O 1
ATOM 1454 N N . ASP A 1 196 ? -19.278 7.606 -1.582 1.00 6.17 196 ASP A N 1
ATOM 1455 C CA . ASP A 1 196 ? -18.977 8.210 -0.293 1.00 7.02 196 ASP A CA 1
ATOM 1456 C C . ASP A 1 196 ? -17.619 8.876 -0.436 1.00 7.24 196 ASP A C 1
ATOM 1457 O O . ASP A 1 196 ? -16.923 8.663 -1.432 1.00 7.47 196 ASP A O 1
ATOM 1462 N N . PHE A 1 197 ? -17.250 9.692 0.543 1.00 5.46 197 PHE A N 1
ATOM 1463 C CA . PHE A 1 197 ? -15.968 10.389 0.517 1.00 5.32 197 PHE A CA 1
ATOM 1464 C C . PHE A 1 197 ? -14.901 9.540 1.180 1.00 6.58 197 PHE A C 1
ATOM 1465 O O . PHE A 1 197 ? -13.733 9.631 0.834 1.00 7.05 197 PHE A O 1
ATOM 1473 N N . TYR A 1 198 ? -15.315 8.717 2.144 1.00 5.98 198 TYR A N 1
ATOM 1474 C CA . TYR A 1 198 ? -14.361 8.015 2.999 1.00 7.67 198 TYR A CA 1
ATOM 1475 C C . TYR A 1 198 ? -14.120 6.561 2.608 1.00 8.40 198 TYR A C 1
ATOM 1476 O O . TYR A 1 198 ? -13.124 6.252 1.944 1.00 8.47 198 TYR A O 1
ATOM 1485 N N . GLU A 1 199 ? -15.018 5.668 3.010 1.00 8.29 199 GLU A N 1
ATOM 1486 C CA . GLU A 1 199 ? -14.768 4.242 2.821 1.00 7.30 199 GLU A CA 1
ATOM 1487 C C . GLU A 1 199 ? -14.650 3.814 1.359 1.00 7.19 199 GLU A C 1
ATOM 1488 O O . GLU A 1 199 ? -13.762 3.031 1.012 1.00 8.44 199 GLU A O 1
ATOM 1494 N N . GLU A 1 200 ? -15.544 4.315 0.510 1.00 6.66 200 GLU A N 1
ATOM 1495 C CA . GLU A 1 200 ? -15.548 3.908 -0.895 1.00 7.22 200 GLU A CA 1
ATOM 1496 C C . GLU A 1 200 ? -14.356 4.487 -1.637 1.00 8.69 200 GLU A C 1
ATOM 1497 O O . GLU A 1 200 ? -13.987 4.001 -2.704 1.00 9.15 200 GLU A O 1
ATOM 1503 N N . GLN A 1 201 ? -13.757 5.535 -1.080 1.00 7.76 201 GLN A N 1
ATOM 1504 C CA . GLN A 1 201 ? -12.564 6.121 -1.688 1.00 7.76 201 GLN A CA 1
ATOM 1505 C C . GLN A 1 201 ? -11.281 5.549 -1.083 1.00 8.62 201 GLN A C 1
ATOM 1506 O O . GLN A 1 201 ? -10.177 5.986 -1.402 1.00 8.32 201 GLN A O 1
ATOM 1512 N N . GLY A 1 202 ? -11.435 4.537 -0.240 1.00 7.90 202 GLY A N 1
ATOM 1513 C CA . GLY A 1 202 ? -10.296 3.875 0.364 1.00 10.10 202 GLY A CA 1
ATOM 1514 C C . GLY A 1 202 ? -9.609 4.701 1.439 1.00 9.61 202 GLY A C 1
ATOM 1515 O O . GLY A 1 202 ? -8.428 4.504 1.694 1.00 10.29 202 GLY A O 1
ATOM 1516 N N . ARG A 1 203 ? -10.329 5.631 2.067 1.00 8.47 203 ARG A N 1
ATOM 1517 C CA . ARG A 1 203 ? -9.713 6.436 3.119 1.00 8.59 203 ARG A CA 1
ATOM 1518 C C . ARG A 1 203 ? -9.664 5.688 4.443 1.00 11.81 203 ARG A C 1
ATOM 1519 O O . ARG A 1 203 ? -10.608 4.985 4.798 1.00 10.75 203 ARG A O 1
ATOM 1527 N N . LEU A 1 204 ? -8.570 5.860 5.181 1.00 11.36 204 LEU A N 1
ATOM 1528 C CA . LEU A 1 204 ? -8.439 5.261 6.509 1.00 11.62 204 LEU A CA 1
ATOM 1529 C C . LEU A 1 204 ? -8.971 6.158 7.620 1.00 12.51 204 LEU A C 1
ATOM 1530 O O . LEU A 1 204 ? -9.030 5.736 8.775 1.00 14.31 204 LEU A O 1
ATOM 1535 N N . ASP A 1 205 ? -9.375 7.381 7.273 1.00 10.18 205 ASP A N 1
ATOM 1536 C CA . ASP A 1 205 ? -9.674 8.396 8.282 1.00 12.14 205 ASP A CA 1
ATOM 1537 C C . ASP A 1 205 ? -11.166 8.693 8.454 1.00 11.21 205 ASP A C 1
ATOM 1538 O O . ASP A 1 205 ? -11.532 9.745 8.975 1.00 11.18 205 ASP A O 1
ATOM 1543 N N . GLY A 1 206 ? -12.026 7.771 8.035 1.00 9.38 206 GLY A N 1
ATOM 1544 C CA . GLY A 1 206 ? -13.453 7.934 8.263 1.00 9.14 206 GLY A CA 1
ATOM 1545 C C . GLY A 1 206 ? -13.835 7.584 9.694 1.00 8.35 206 GLY A C 1
ATOM 1546 O O . GLY A 1 206 ? -12.976 7.334 10.540 1.00 10.34 206 GLY A O 1
ATOM 1547 N N . SER A 1 207 ? -15.132 7.569 9.978 1.00 8.10 207 SER A N 1
ATOM 1548 C CA . SER A 1 207 ? -15.598 7.140 11.298 1.00 8.61 207 SER A CA 1
ATOM 1549 C C . SER A 1 207 ? -15.636 5.621 11.410 1.00 9.75 207 SER A C 1
ATOM 1550 O O . SER A 1 207 ? -15.674 5.069 12.513 1.00 10.81 207 SER A O 1
ATOM 1553 N N . ILE A 1 208 ? -15.642 4.958 10.257 1.00 10.05 208 ILE A N 1
ATOM 1554 C CA . ILE A 1 208 ? -15.581 3.507 10.164 1.00 10.51 208 ILE A CA 1
ATOM 1555 C C . ILE A 1 208 ? -14.506 3.131 9.150 1.00 10.86 208 ILE A C 1
ATOM 1556 O O . ILE A 1 208 ? -14.414 3.742 8.090 1.00 10.43 208 ILE A O 1
ATOM 1561 N N . CYS A 1 209 ? -13.678 2.142 9.476 1.00 11.76 209 CYS A N 1
ATOM 1562 C CA . CYS A 1 209 ? -12.743 1.613 8.486 1.00 11.71 209 CYS A CA 1
ATOM 1563 C C . CYS A 1 209 ? -12.571 0.112 8.698 1.00 14.01 209 CYS A C 1
ATOM 1564 O O . CYS A 1 209 ? -12.151 -0.328 9.768 1.00 15.64 209 CYS A O 1
ATOM 1567 N N . THR A 1 210 ? -12.925 -0.672 7.683 1.00 12.94 210 THR A N 1
ATOM 1568 C CA . THR A 1 210 ? -12.891 -2.130 7.803 1.00 13.19 210 THR A CA 1
ATOM 1569 C C . THR A 1 210 ? -11.744 -2.758 7.027 1.00 17.25 210 THR A C 1
ATOM 1570 O O . THR A 1 210 ? -11.700 -3.983 6.857 1.00 18.83 210 THR A O 1
ATOM 1574 N N . PHE A 1 211 ? -10.816 -1.934 6.558 1.00 14.94 211 PHE A N 1
ATOM 1575 C CA . PHE A 1 211 ? -9.689 -2.451 5.795 1.00 15.95 211 PHE A CA 1
ATOM 1576 C C . PHE A 1 211 ? -8.342 -1.969 6.315 1.00 14.25 211 PHE A C 1
ATOM 1577 O O . PHE A 1 211 ? -8.256 -0.998 7.065 1.00 15.83 211 PHE A O 1
ATOM 1585 N N . SER A 1 212 ? -7.288 -2.672 5.919 1.00 17.87 212 SER A N 1
ATOM 1586 C CA . SER A 1 212 ? -5.936 -2.329 6.331 1.00 17.41 212 SER A CA 1
ATOM 1587 C C . SER A 1 212 ? -5.314 -1.360 5.343 1.00 16.76 212 SER A C 1
ATOM 1588 O O . SER A 1 212 ? -5.816 -1.190 4.229 1.00 15.22 212 SER A O 1
ATOM 1591 N N . LYS A 1 213 ? -4.196 -0.759 5.742 1.00 15.89 213 LYS A N 1
ATOM 1592 C CA . LYS A 1 213 ? -3.416 0.078 4.841 1.00 16.65 213 LYS A CA 1
ATOM 1593 C C . LYS A 1 213 ? -2.911 -0.690 3.615 1.00 17.16 213 LYS A C 1
ATOM 1594 O O . LYS A 1 213 ? -2.786 -0.117 2.534 1.00 16.32 213 LYS A O 1
ATOM 1600 N N . GLU A 1 214 ? -2.624 -1.980 3.779 1.00 16.29 214 GLU A N 1
ATOM 1601 C CA . GLU A 1 214 ? -2.198 -2.813 2.655 1.00 16.29 214 GLU A CA 1
ATOM 1602 C C . GLU A 1 214 ? -3.319 -3.038 1.641 1.00 17.90 214 GLU A C 1
ATOM 1603 O O . GLU A 1 214 ? -3.102 -2.981 0.426 1.00 15.74 214 GLU A O 1
ATOM 1609 N N . GLU A 1 215 ? -4.520 -3.304 2.142 1.00 17.22 215 GLU A N 1
ATOM 1610 C CA . GLU A 1 215 ? -5.674 -3.472 1.260 1.00 15.76 215 GLU A CA 1
ATOM 1611 C C . GLU A 1 215 ? -6.000 -2.171 0.514 1.00 13.79 215 GLU A C 1
ATOM 1612 O O . GLU A 1 215 ? -6.318 -2.183 -0.679 1.00 14.78 215 GLU A O 1
ATOM 1618 N N . LYS A 1 216 ? -5.900 -1.055 1.222 1.00 13.79 216 LYS A N 1
ATOM 1619 C CA . LYS A 1 216 ? -6.085 0.262 0.625 1.00 12.60 216 LYS A CA 1
ATOM 1620 C C . LYS A 1 216 ? -5.088 0.525 -0.511 1.00 13.06 216 LYS A C 1
ATOM 1621 O O . LYS A 1 216 ? -5.477 0.968 -1.595 1.00 12.18 216 LYS A O 1
ATOM 1627 N N . LEU A 1 217 ? -3.808 0.256 -0.255 1.00 12.42 217 LEU A N 1
ATOM 1628 C CA . LEU A 1 217 ? -2.772 0.530 -1.247 1.00 13.58 217 LEU A CA 1
ATOM 1629 C C . LEU A 1 217 ? -2.994 -0.320 -2.488 1.00 13.57 217 LEU A C 1
ATOM 1630 O O . LEU A 1 217 ? -2.806 0.137 -3.613 1.00 13.93 217 LEU A O 1
ATOM 1635 N N . ALA A 1 218 ? -3.386 -1.567 -2.276 1.00 14.94 218 ALA A N 1
ATOM 1636 C CA . ALA A 1 218 ? -3.609 -2.470 -3.392 1.00 14.57 218 ALA A CA 1
ATOM 1637 C C . ALA A 1 218 ? -4.727 -1.932 -4.274 1.00 13.78 218 ALA A C 1
ATOM 1638 O O . ALA A 1 218 ? -4.650 -1.984 -5.500 1.00 14.50 218 ALA A O 1
ATOM 1640 N N . PHE A 1 219 ? -5.763 -1.400 -3.638 1.00 12.88 219 PHE A N 1
ATOM 1641 C CA . PHE A 1 219 ? -6.905 -0.847 -4.356 1.00 13.85 219 PHE A CA 1
ATOM 1642 C C . PHE A 1 219 ? -6.494 0.387 -5.163 1.00 13.28 219 PHE A C 1
ATOM 1643 O O . PHE A 1 219 ? -6.790 0.489 -6.354 1.00 11.96 219 PHE A O 1
ATOM 1651 N N . LEU A 1 220 ? -5.784 1.311 -4.525 1.00 11.03 220 LEU A N 1
ATOM 1652 C CA . LEU A 1 220 ? -5.363 2.531 -5.211 1.00 11.27 220 LEU A CA 1
ATOM 1653 C C . LEU A 1 220 ? -4.280 2.289 -6.280 1.00 11.46 220 LEU A C 1
ATOM 1654 O O . LEU A 1 220 ? -4.318 2.906 -7.355 1.00 12.22 220 LEU A O 1
ATOM 1659 N N . GLN A 1 221 ? -3.323 1.407 -5.996 1.00 12.51 221 GLN A N 1
ATOM 1660 C CA . GLN A 1 221 ? -2.301 1.075 -6.987 1.00 13.23 221 GLN A CA 1
ATOM 1661 C C . GLN A 1 221 ? -2.922 0.414 -8.211 1.00 14.07 221 GLN A C 1
ATOM 1662 O O . GLN A 1 221 ? -2.553 0.713 -9.347 1.00 13.70 221 GLN A O 1
ATOM 1668 N N . SER A 1 222 ? -3.864 -0.496 -7.980 1.00 13.73 222 SER A N 1
ATOM 1669 C CA . SER A 1 222 ? -4.565 -1.127 -9.094 1.00 14.08 222 SER A CA 1
ATOM 1670 C C . SER A 1 222 ? -5.260 -0.081 -9.960 1.00 13.79 222 SER A C 1
ATOM 1671 O O . SER A 1 222 ? -5.159 -0.109 -11.191 1.00 14.25 222 SER A O 1
ATOM 1674 N N . ALA A 1 223 ? -5.960 0.848 -9.314 1.00 11.55 223 ALA A N 1
ATOM 1675 C CA . ALA A 1 223 ? -6.624 1.921 -10.040 1.00 12.10 223 ALA A CA 1
ATOM 1676 C C . ALA A 1 223 ? -5.616 2.690 -10.887 1.00 11.91 223 ALA A C 1
ATOM 1677 O O . ALA A 1 223 ? -5.827 2.914 -12.090 1.00 12.02 223 ALA A O 1
ATOM 1679 N N . TYR A 1 224 ? -4.505 3.080 -10.271 1.00 11.87 224 TYR A N 1
ATOM 1680 C CA . TYR A 1 224 ? -3.486 3.830 -11.002 1.00 11.63 224 TYR A CA 1
ATOM 1681 C C . TYR A 1 224 ? -2.948 3.057 -12.204 1.00 13.41 224 TYR A C 1
ATOM 1682 O O . TYR A 1 224 ? -2.757 3.621 -13.288 1.00 11.44 224 TYR A O 1
ATOM 1691 N N . GLU A 1 225 ? -2.691 1.768 -12.016 1.00 12.99 225 GLU A N 1
ATOM 1692 C CA . GLU A 1 225 ? -2.171 0.947 -13.102 1.00 13.60 225 GLU A CA 1
ATOM 1693 C C . GLU A 1 225 ? -3.185 0.794 -14.232 1.00 14.61 225 GLU A C 1
ATOM 1694 O O . GLU A 1 225 ? -2.814 0.515 -15.376 1.00 15.73 225 GLU A O 1
ATOM 1700 N N . HIS A 1 226 ? -4.465 0.968 -13.905 1.00 13.79 226 HIS A N 1
ATOM 1701 C CA . HIS A 1 226 ? -5.527 0.936 -14.913 1.00 13.93 226 HIS A CA 1
ATOM 1702 C C . HIS A 1 226 ? -5.832 2.317 -15.478 1.00 11.50 226 HIS A C 1
ATOM 1703 O O . HIS A 1 226 ? -6.863 2.531 -16.125 1.00 13.54 226 HIS A O 1
ATOM 1710 N N . GLY A 1 227 ? -4.924 3.253 -15.236 1.00 11.04 227 GLY A N 1
ATOM 1711 C CA . GLY A 1 227 ? -4.997 4.567 -15.856 1.00 11.54 227 GLY A CA 1
ATOM 1712 C C . GLY A 1 227 ? -5.778 5.617 -15.091 1.00 9.85 227 GLY A C 1
ATOM 1713 O O . GLY A 1 227 ? -5.937 6.738 -15.567 1.00 9.63 227 GLY A O 1
ATOM 1714 N N . ILE A 1 228 ? -6.271 5.265 -13.909 1.00 9.28 228 ILE A N 1
ATOM 1715 C CA . ILE A 1 228 ? -6.988 6.231 -13.081 1.00 8.59 228 ILE A CA 1
ATOM 1716 C C . ILE A 1 228 ? -6.024 7.287 -12.528 1.00 9.68 228 ILE A C 1
ATOM 1717 O O . ILE A 1 228 ? -4.942 6.949 -12.029 1.00 9.65 228 ILE A O 1
ATOM 1722 N N . ARG A 1 229 ? -6.420 8.557 -12.624 1.00 8.36 229 ARG A N 1
ATOM 1723 C CA . ARG A 1 229 ? -5.601 9.656 -12.111 1.00 8.97 229 ARG A CA 1
ATOM 1724 C C . ARG A 1 229 ? -6.342 10.531 -11.106 1.00 9.08 229 ARG A C 1
ATOM 1725 O O . ARG A 1 229 ? -5.738 11.390 -10.465 1.00 8.56 229 ARG A O 1
ATOM 1733 N N . ASN A 1 230 ? -7.650 10.318 -10.961 1.00 8.54 230 ASN A N 1
ATOM 1734 C CA . ASN A 1 230 ? -8.395 11.001 -9.899 1.00 7.32 230 ASN A CA 1
ATOM 1735 C C . ASN A 1 230 ? -9.692 10.306 -9.498 1.00 6.86 230 ASN A C 1
ATOM 1736 O O . ASN A 1 230 ? -10.128 9.341 -10.127 1.00 7.15 230 ASN A O 1
ATOM 1741 N N . MET A 1 231 ? -10.289 10.815 -8.426 1.00 6.45 231 MET A N 1
ATOM 1742 C CA . MET A 1 231 ? -11.415 10.161 -7.796 1.00 6.62 231 MET A CA 1
ATOM 1743 C C . MET A 1 231 ? -12.361 11.227 -7.268 1.00 7.31 231 MET A C 1
ATOM 1744 O O . MET A 1 231 ? -11.947 12.139 -6.555 1.00 6.22 231 MET A O 1
ATOM 1749 N N . GLU A 1 232 ? -13.628 11.120 -7.639 1.00 6.39 232 GLU A N 1
ATOM 1750 C CA . GLU A 1 232 ? -14.636 12.085 -7.216 1.00 4.60 232 GLU A CA 1
ATOM 1751 C C . GLU A 1 232 ? -15.959 11.362 -7.030 1.00 4.75 232 GLU A C 1
ATOM 1752 O O . GLU A 1 232 ? -15.956 10.161 -6.802 1.00 5.24 232 GLU A O 1
ATOM 1758 N N . MET A 1 233 ? -17.085 12.067 -7.120 1.00 5.79 233 MET A N 1
ATOM 1759 C CA . MET A 1 233 ? -18.346 11.454 -6.708 1.00 5.36 233 MET A CA 1
ATOM 1760 C C . MET A 1 233 ? -19.531 11.553 -7.663 1.00 5.66 233 MET A C 1
ATOM 1761 O O . MET A 1 233 ? -20.625 11.158 -7.283 1.00 6.64 233 MET A O 1
ATOM 1766 N N . GLU A 1 234 ? -19.330 12.020 -8.894 1.00 6.04 234 GLU A N 1
ATOM 1767 C CA . GLU A 1 234 ? -20.486 12.307 -9.752 1.00 6.26 234 GLU A CA 1
ATOM 1768 C C . GLU A 1 234 ? -20.315 11.874 -11.209 1.00 5.85 234 GLU A C 1
ATOM 1769 O O . GLU A 1 234 ? -21.277 11.844 -11.970 1.00 6.88 234 GLU A O 1
ATOM 1775 N N . GLY A 1 235 ? -19.094 11.553 -11.604 1.00 5.70 235 GLY A N 1
ATOM 1776 C CA . GLY A 1 235 ? -18.792 11.438 -13.016 1.00 6.63 235 GLY A CA 1
ATOM 1777 C C . GLY A 1 235 ? -19.595 10.422 -13.802 1.00 7.61 235 GLY A C 1
ATOM 1778 O O . GLY A 1 235 ? -19.968 10.681 -14.947 1.00 7.86 235 GLY A O 1
ATOM 1779 N N . THR A 1 236 ? -19.874 9.268 -13.207 1.00 6.62 236 THR A N 1
ATOM 1780 C CA . THR A 1 236 ? -20.591 8.219 -13.941 1.00 6.25 236 THR A CA 1
ATOM 1781 C C . THR A 1 236 ? -22.055 8.613 -14.196 1.00 6.55 236 THR A C 1
ATOM 1782 O O . THR A 1 236 ? -22.655 8.175 -15.168 1.00 8.37 236 THR A O 1
ATOM 1786 N N . ALA A 1 237 ? -22.624 9.438 -13.318 1.00 7.30 237 ALA A N 1
ATOM 1787 C CA . ALA A 1 237 ? -23.983 9.952 -13.548 1.00 7.68 237 ALA A CA 1
ATOM 1788 C C . ALA A 1 237 ? -23.994 10.962 -14.690 1.00 7.46 237 ALA A C 1
ATOM 1789 O O . ALA A 1 237 ? -24.812 10.874 -15.619 1.00 7.81 237 ALA A O 1
ATOM 1791 N N . ILE A 1 238 ? -23.084 11.925 -14.626 1.00 6.91 238 ILE A N 1
ATOM 1792 C CA . ILE A 1 238 ? -23.059 12.973 -15.637 1.00 6.33 238 ILE A CA 1
ATOM 1793 C C . ILE A 1 238 ? -22.819 12.382 -17.017 1.00 6.41 238 ILE A C 1
ATOM 1794 O O . ILE A 1 238 ? -23.512 12.723 -17.978 1.00 8.15 238 ILE A O 1
ATOM 1799 N N . THR A 1 239 ? -21.846 11.487 -17.122 1.00 5.88 239 THR A N 1
ATOM 1800 C CA . THR A 1 239 ? -21.472 10.990 -18.460 1.00 6.12 239 THR A CA 1
ATOM 1801 C C . THR A 1 239 ? -22.305 9.816 -18.987 1.00 8.14 239 THR A C 1
ATOM 1802 O O . THR A 1 239 ? -22.118 9.401 -20.128 1.00 9.74 239 THR A O 1
ATOM 1806 N N . SER A 1 240 ? -23.209 9.273 -18.176 1.00 7.73 240 SER A N 1
ATOM 1807 C CA . SER A 1 240 ? -24.177 8.296 -18.687 1.00 7.64 240 SER A CA 1
ATOM 1808 C C . SER A 1 240 ? -25.481 9.003 -19.043 1.00 9.03 240 SER A C 1
ATOM 1809 O O . SER A 1 240 ? -26.105 8.719 -20.064 1.00 9.86 240 SER A O 1
ATOM 1812 N N . HIS A 1 241 ? -25.891 9.940 -18.199 1.00 8.49 241 HIS A N 1
ATOM 1813 C CA . HIS A 1 241 ? -27.181 10.590 -18.400 1.00 8.67 241 HIS A CA 1
ATOM 1814 C C . HIS A 1 241 ? -27.190 11.475 -19.640 1.00 9.64 241 HIS A C 1
ATOM 1815 O O . HIS A 1 241 ? -28.149 11.472 -20.406 1.00 9.13 241 HIS A O 1
ATOM 1822 N N . CYS A 1 242 ? -26.123 12.238 -19.826 1.00 8.16 242 CYS A N 1
ATOM 1823 C CA . CYS A 1 242 ? -26.088 13.186 -20.933 1.00 7.38 242 CYS A CA 1
ATOM 1824 C C . CYS A 1 242 ? -26.189 12.470 -22.284 1.00 9.15 242 CYS A C 1
ATOM 1825 O O . CYS A 1 242 ? -27.011 12.839 -23.118 1.00 9.44 242 CYS A O 1
ATOM 1828 N N . TYR A 1 243 ? -25.381 11.432 -22.475 1.00 10.77 243 TYR A N 1
ATOM 1829 C CA . TYR A 1 243 ? -25.448 10.625 -23.693 1.00 12.74 243 TYR A CA 1
ATOM 1830 C C . TYR A 1 243 ? -26.876 10.166 -24.006 1.00 12.68 243 TYR A C 1
ATOM 1831 O O . TYR A 1 243 ? -27.347 10.274 -25.141 1.00 12.36 243 TYR A O 1
ATOM 1840 N N . LEU A 1 244 ? -27.562 9.662 -22.986 1.00 11.92 244 LEU A N 1
ATOM 1841 C CA . LEU A 1 244 ? -28.887 9.075 -23.156 1.00 13.02 244 LEU A CA 1
ATOM 1842 C C . LEU A 1 244 ? -29.985 10.107 -23.439 1.00 13.66 244 LEU A C 1
ATOM 1843 O O . LEU A 1 244 ? -31.058 9.758 -23.946 1.00 15.94 244 LEU A O 1
ATOM 1848 N N . THR A 1 245 ? -29.726 11.369 -23.106 1.00 10.50 245 THR A N 1
ATOM 1849 C CA . THR A 1 245 ? -30.671 12.439 -23.400 1.00 10.70 245 THR A CA 1
ATOM 1850 C C . THR A 1 245 ? -30.231 13.283 -24.601 1.00 11.09 245 THR A C 1
ATOM 1851 O O . THR A 1 245 ? -30.791 14.347 -24.853 1.00 12.22 245 THR A O 1
ATOM 1855 N N . GLY A 1 246 ? -29.228 12.799 -25.333 1.00 11.18 246 GLY A N 1
ATOM 1856 C CA . GLY A 1 246 ? -28.819 13.432 -26.576 1.00 12.32 246 GLY A CA 1
ATOM 1857 C C . GLY A 1 246 ? -27.799 14.557 -26.475 1.00 10.77 246 GLY A C 1
ATOM 1858 O O . GLY A 1 246 ? -27.652 15.348 -27.413 1.00 10.39 246 GLY A O 1
ATOM 1859 N N . HIS A 1 247 ? -27.088 14.616 -25.351 1.00 8.87 247 HIS A N 1
ATOM 1860 C CA . HIS A 1 247 ? -26.092 15.660 -25.102 1.00 7.67 247 HIS A CA 1
ATOM 1861 C C . HIS A 1 247 ? -24.700 15.047 -24.901 1.00 8.55 247 HIS A C 1
ATOM 1862 O O . HIS A 1 247 ? -24.530 13.833 -24.957 1.00 9.79 247 HIS A O 1
ATOM 1869 N N . ARG A 1 248 ? -23.710 15.903 -24.685 1.00 8.19 248 ARG A N 1
ATOM 1870 C CA . ARG A 1 248 ? -22.325 15.455 -24.485 1.00 7.44 248 ARG A CA 1
ATOM 1871 C C . ARG A 1 248 ? -21.879 15.875 -23.087 1.00 6.41 248 ARG A C 1
ATOM 1872 O O . ARG A 1 248 ? -22.435 16.806 -22.513 1.00 7.28 248 ARG A O 1
ATOM 1880 N N . ALA A 1 249 ? -20.874 15.200 -22.538 1.00 7.72 249 ALA A N 1
ATOM 1881 C CA . ALA A 1 249 ? -20.373 15.590 -21.222 1.00 6.27 249 ALA A CA 1
ATOM 1882 C C . ALA A 1 249 ? -18.866 15.401 -21.085 1.00 5.99 249 ALA A C 1
ATOM 1883 O O . ALA A 1 249 ? -18.295 14.472 -21.652 1.00 7.32 249 ALA A O 1
ATOM 1885 N N . ILE A 1 250 ? -18.239 16.284 -20.311 1.00 6.05 250 ILE A N 1
ATOM 1886 C CA . ILE A 1 250 ? -16.848 16.110 -19.911 1.00 5.99 250 ILE A CA 1
ATOM 1887 C C . ILE A 1 250 ? -16.697 16.424 -18.429 1.00 6.70 250 ILE A C 1
ATOM 1888 O O . ILE A 1 250 ? -17.546 17.102 -17.835 1.00 5.71 250 ILE A O 1
ATOM 1893 N N . LEU A 1 251 ? -15.626 15.905 -17.832 1.00 5.67 251 LEU A N 1
ATOM 1894 C CA . LEU A 1 251 ? -15.246 16.286 -16.473 1.00 5.63 251 LEU A CA 1
ATOM 1895 C C . LEU A 1 251 ? -13.890 16.950 -16.502 1.00 6.19 251 LEU A C 1
ATOM 1896 O O . LEU A 1 251 ? -12.940 16.434 -17.107 1.00 6.86 251 LEU A O 1
ATOM 1901 N N . VAL A 1 252 ? -13.809 18.085 -15.830 1.00 5.05 252 VAL A N 1
ATOM 1902 C CA . VAL A 1 252 ? -12.573 18.835 -15.712 1.00 4.63 252 VAL A CA 1
ATOM 1903 C C . VAL A 1 252 ? -12.429 19.113 -14.232 1.00 5.10 252 VAL A C 1
ATOM 1904 O O . VAL A 1 252 ? -13.052 20.039 -13.694 1.00 6.28 252 VAL A O 1
ATOM 1908 N N . CYS A 1 253 ? -11.620 18.297 -13.567 1.00 5.83 253 CYS A N 1
ATOM 1909 C CA . CYS A 1 253 ? -11.530 18.371 -12.115 1.00 5.63 253 CYS A CA 1
ATOM 1910 C C . CYS A 1 253 ? -10.104 18.647 -11.652 1.00 5.97 253 CYS A C 1
ATOM 1911 O O . CYS A 1 253 ? -9.152 18.087 -12.178 1.00 9.24 253 CYS A O 1
ATOM 1914 N N . VAL A 1 254 ? -9.962 19.506 -10.651 1.00 6.43 254 VAL A N 1
ATOM 1915 C CA . VAL A 1 254 ? -8.654 19.719 -10.043 1.00 5.63 254 VAL A CA 1
ATOM 1916 C C . VAL A 1 254 ? -8.466 18.709 -8.926 1.00 6.85 254 VAL A C 1
ATOM 1917 O O . VAL A 1 254 ? -9.450 18.191 -8.379 1.00 6.55 254 VAL A O 1
ATOM 1921 N N . THR A 1 255 ? -7.212 18.427 -8.587 1.00 6.47 255 THR A N 1
ATOM 1922 C CA . THR A 1 255 ? -6.936 17.556 -7.443 1.00 7.30 255 THR A CA 1
ATOM 1923 C C . THR A 1 255 ? -6.582 18.388 -6.219 1.00 6.71 255 THR A C 1
ATOM 1924 O O . THR A 1 255 ? -5.985 19.459 -6.337 1.00 7.67 255 THR A O 1
ATOM 1928 N N . ALA A 1 256 ? -6.945 17.891 -5.036 1.00 7.89 256 ALA A N 1
ATOM 1929 C CA . ALA A 1 256 ? -6.679 18.626 -3.801 1.00 7.91 256 ALA A CA 1
ATOM 1930 C C . ALA A 1 256 ? -5.780 17.860 -2.840 1.00 8.65 256 ALA A C 1
ATOM 1931 O O . ALA A 1 256 ? -5.480 18.351 -1.750 1.00 9.71 256 ALA A O 1
ATOM 1933 N N . VAL A 1 257 ? -5.372 16.664 -3.247 1.00 7.92 257 VAL A N 1
ATOM 1934 C CA . VAL A 1 257 ? -4.523 15.778 -2.440 1.00 8.54 257 VAL A CA 1
ATOM 1935 C C . VAL A 1 257 ? -4.011 14.688 -3.365 1.00 9.51 257 VAL A C 1
ATOM 1936 O O . VAL A 1 257 ? -4.661 14.370 -4.356 1.00 9.64 257 VAL A O 1
ATOM 1940 N N . ASN A 1 258 ? -2.840 14.138 -3.073 1.00 9.06 258 ASN A N 1
ATOM 1941 C CA . ASN A 1 258 ? -2.376 12.952 -3.788 1.00 10.20 258 ASN A CA 1
ATOM 1942 C C . ASN A 1 258 ? -2.664 11.754 -2.907 1.00 10.13 258 ASN A C 1
ATOM 1943 O O . ASN A 1 258 ? -2.024 11.570 -1.878 1.00 10.04 258 ASN A O 1
ATOM 1948 N N . ARG A 1 259 ? -3.659 10.968 -3.297 1.00 9.07 259 ARG A N 1
ATOM 1949 C CA . ARG A 1 259 ? -4.134 9.867 -2.460 1.00 10.04 259 ARG A CA 1
ATOM 1950 C C . ARG A 1 259 ? -3.126 8.738 -2.286 1.00 11.80 259 ARG A C 1
ATOM 1951 O O . ARG A 1 259 ? -3.269 7.909 -1.374 1.00 11.84 259 ARG A O 1
ATOM 1959 N N . LEU A 1 260 ? -2.117 8.685 -3.157 1.00 11.89 260 LEU A N 1
ATOM 1960 C CA . LEU A 1 260 ? -1.040 7.721 -2.976 1.00 13.09 260 LEU A CA 1
ATOM 1961 C C . LEU A 1 260 ? -0.139 8.176 -1.823 1.00 13.68 260 LEU A C 1
ATOM 1962 O O . LEU A 1 260 ? 0.708 7.421 -1.359 1.00 14.64 260 LEU A O 1
ATOM 1967 N N . GLU A 1 261 ? -0.351 9.403 -1.346 1.00 13.01 261 GLU A N 1
ATOM 1968 C CA . GLU A 1 261 ? 0.438 9.949 -0.238 1.00 13.99 261 GLU A CA 1
ATOM 1969 C C . GLU A 1 261 ? -0.340 10.159 1.061 1.00 14.60 261 GLU A C 1
ATOM 1970 O O . GLU A 1 261 ? 0.253 10.150 2.145 1.00 14.61 261 GLU A O 1
ATOM 1976 N N . GLY A 1 262 ? -1.652 10.377 0.961 1.00 12.58 262 GLY A N 1
ATOM 1977 C CA . GLY A 1 262 ? -2.469 10.568 2.145 1.00 12.16 262 GLY A CA 1
ATOM 1978 C C . GLY A 1 262 ? -3.951 10.680 1.862 1.00 11.74 262 GLY A C 1
ATOM 1979 O O . GLY A 1 262 ? -4.375 10.653 0.703 1.00 10.38 262 GLY A O 1
ATOM 1980 N N . ASP A 1 263 ? -4.736 10.825 2.928 1.00 10.34 263 ASP A N 1
ATOM 1981 C CA . ASP A 1 263 ? -6.194 10.870 2.834 1.00 9.32 263 ASP A CA 1
ATOM 1982 C C . ASP A 1 263 ? -6.752 12.234 3.237 1.00 9.50 263 ASP A C 1
ATOM 1983 O O . ASP A 1 263 ? -7.745 12.712 2.680 1.00 9.70 263 ASP A O 1
ATOM 1988 N N . GLN A 1 264 ? -6.135 12.843 4.243 1.00 10.60 264 GLN A N 1
ATOM 1989 C CA . GLN A 1 264 ? -6.606 14.121 4.763 1.00 9.43 264 GLN A CA 1
ATOM 1990 C C . GLN A 1 264 ? -6.400 15.244 3.754 1.00 8.98 264 GLN A C 1
ATOM 1991 O O . GLN A 1 264 ? -5.399 15.276 3.042 1.00 10.20 264 GLN A O 1
ATOM 1997 N N . ILE A 1 265 ? -7.341 16.173 3.721 1.00 8.56 265 ILE A N 1
ATOM 1998 C CA . ILE A 1 265 ? -7.157 17.381 2.923 1.00 7.90 265 ILE A CA 1
ATOM 1999 C C . ILE A 1 265 ? -6.436 18.389 3.805 1.00 9.45 265 ILE A C 1
ATOM 2000 O O . ILE A 1 265 ? -7.054 19.042 4.658 1.00 9.48 265 ILE A O 1
ATOM 2005 N N . THR A 1 266 ? -5.128 18.499 3.603 1.00 9.20 266 THR A N 1
ATOM 2006 C CA . THR A 1 266 ? -4.272 19.293 4.481 1.00 9.75 266 THR A CA 1
ATOM 2007 C C . THR A 1 266 ? -3.943 20.672 3.922 1.00 10.75 266 THR A C 1
ATOM 2008 O O . THR A 1 266 ? -3.417 21.527 4.641 1.00 10.20 266 THR A O 1
ATOM 2012 N N . ILE A 1 267 ? -4.227 20.898 2.644 1.00 9.97 267 ILE A N 1
ATOM 2013 C CA . ILE A 1 267 ? -3.977 22.227 2.098 1.00 9.44 267 ILE A CA 1
ATOM 2014 C C . ILE A 1 267 ? -4.880 23.257 2.779 1.00 10.31 267 ILE A C 1
ATOM 2015 O O . ILE A 1 267 ? -5.940 22.923 3.315 1.00 10.67 267 ILE A O 1
ATOM 2020 N N . SER A 1 268 ? -4.453 24.513 2.768 1.00 9.57 268 SER A N 1
ATOM 2021 C CA . SER A 1 268 ? -5.222 25.553 3.431 1.00 9.89 268 SER A CA 1
ATOM 2022 C C . SER A 1 268 ? -6.561 25.743 2.735 1.00 9.88 268 SER A C 1
ATOM 2023 O O . SER A 1 268 ? -6.734 25.380 1.567 1.00 9.55 268 SER A O 1
ATOM 2026 N N . THR A 1 269 ? -7.511 26.327 3.446 1.00 10.67 269 THR A N 1
ATOM 2027 C CA . THR A 1 269 ? -8.776 26.665 2.813 1.00 9.76 269 THR A CA 1
ATOM 2028 C C . THR A 1 269 ? -8.552 27.612 1.630 1.00 9.34 269 THR A C 1
ATOM 2029 O O . THR A 1 269 ? -9.195 27.479 0.591 1.00 8.91 269 THR A O 1
ATOM 2033 N N . ASP A 1 270 ? -7.627 28.556 1.784 1.00 10.94 270 ASP A N 1
ATOM 2034 C CA . ASP A 1 270 ? -7.339 29.507 0.716 1.00 9.35 270 ASP A CA 1
ATOM 2035 C C . ASP A 1 270 ? -6.792 28.787 -0.506 1.00 9.35 270 ASP A C 1
ATOM 2036 O O . ASP A 1 270 ? -7.216 29.046 -1.635 1.00 9.53 270 ASP A O 1
ATOM 2038 N N . GLU A 1 271 ? -5.852 27.870 -0.295 1.00 8.49 271 GLU A N 1
ATOM 2039 C CA . GLU A 1 271 ? -5.300 27.154 -1.439 1.00 8.58 271 GLU A CA 1
ATOM 2040 C C . GLU A 1 271 ? -6.324 26.215 -2.080 1.00 8.26 271 GLU A C 1
ATOM 2041 O O . GLU A 1 271 ? -6.350 26.060 -3.302 1.00 9.30 271 GLU A O 1
ATOM 2047 N N . PHE A 1 272 ? -7.179 25.591 -1.271 1.00 7.57 272 PHE A N 1
ATOM 2048 C CA . PHE A 1 272 ? -8.231 24.742 -1.823 1.00 8.04 272 PHE A CA 1
ATOM 2049 C C . PHE A 1 272 ? -9.131 25.563 -2.759 1.00 7.61 272 PHE A C 1
ATOM 2050 O O . PHE A 1 272 ? -9.435 25.138 -3.882 1.00 7.17 272 PHE A O 1
ATOM 2058 N N . THR A 1 273 ? -9.535 26.743 -2.297 1.00 8.75 273 THR A N 1
ATOM 2059 C CA . THR A 1 273 ? -10.394 27.612 -3.096 1.00 8.58 273 THR A CA 1
ATOM 2060 C C . THR A 1 273 ? -9.697 28.013 -4.391 1.00 7.86 273 THR A C 1
ATOM 2061 O O . THR A 1 273 ? -10.313 28.017 -5.459 1.00 7.36 273 THR A O 1
ATOM 2065 N N . LEU A 1 274 ? -8.400 28.308 -4.292 1.00 7.78 274 LEU A N 1
ATOM 2066 C CA . LEU A 1 274 ? -7.618 28.672 -5.457 1.00 7.39 274 LEU A CA 1
ATOM 2067 C C . LEU A 1 274 ? -7.570 27.510 -6.440 1.00 7.54 274 LEU A C 1
ATOM 2068 O O . LEU A 1 274 ? -7.794 27.686 -7.639 1.00 7.49 274 LEU A O 1
ATOM 2073 N N . PHE A 1 275 ? -7.263 26.320 -5.928 1.00 7.53 275 PHE A N 1
ATOM 2074 C CA . PHE A 1 275 ? -7.185 25.148 -6.781 1.00 7.25 275 PHE A CA 1
ATOM 2075 C C . PHE A 1 275 ? -8.534 24.899 -7.460 1.00 6.29 275 PHE A C 1
ATOM 2076 O O . PHE A 1 275 ? -8.580 24.534 -8.628 1.00 6.52 275 PHE A O 1
ATOM 2084 N N . ALA A 1 276 ? -9.622 25.101 -6.718 1.00 5.41 276 ALA A N 1
ATOM 2085 C CA . ALA A 1 276 ? -10.961 24.785 -7.221 1.00 5.88 276 ALA A CA 1
ATOM 2086 C C . ALA A 1 276 ? -11.348 25.682 -8.386 1.00 6.24 276 ALA A C 1
ATOM 2087 O O . ALA A 1 276 ? -12.239 25.342 -9.161 1.00 5.62 276 ALA A O 1
ATOM 2089 N N . GLN A 1 277 ? -10.673 26.824 -8.504 1.00 5.34 277 GLN A N 1
ATOM 2090 C CA . GLN A 1 277 ? -10.944 27.752 -9.596 1.00 5.86 277 GLN A CA 1
ATOM 2091 C C . GLN A 1 277 ? -10.183 27.391 -10.869 1.00 7.71 277 GLN A C 1
ATOM 2092 O O . GLN A 1 277 ? -10.432 27.961 -11.927 1.00 6.29 277 GLN A O 1
ATOM 2098 N N . ARG A 1 278 ? -9.281 26.427 -10.782 1.00 6.55 278 ARG A N 1
ATOM 2099 C CA . ARG A 1 278 ? -8.447 26.126 -11.949 1.00 6.23 278 ARG A CA 1
ATOM 2100 C C . ARG A 1 278 ? -9.198 25.487 -13.124 1.00 7.34 278 ARG A C 1
ATOM 2101 O O . ARG A 1 278 ? -8.948 25.852 -14.274 1.00 6.21 278 ARG A O 1
ATOM 2109 N N . PRO A 1 279 ? -10.111 24.540 -12.854 1.00 5.75 279 PRO A N 1
ATOM 2110 C CA . PRO A 1 279 ? -10.895 24.033 -13.995 1.00 5.01 279 PRO A CA 1
ATOM 2111 C C . PRO A 1 279 ? -11.575 25.173 -14.767 1.00 6.30 279 PRO A C 1
ATOM 2112 O O . PRO A 1 279 ? -11.568 25.182 -16.009 1.00 6.21 279 PRO A O 1
ATOM 2116 N N . GLY A 1 280 ? -12.146 26.126 -14.042 1.00 5.10 280 GLY A N 1
ATOM 2117 C CA . GLY A 1 280 ? -12.772 27.282 -14.679 1.00 6.01 280 GLY A CA 1
ATOM 2118 C C . GLY A 1 280 ? -11.816 28.170 -15.463 1.00 6.06 280 GLY A C 1
ATOM 2119 O O . GLY A 1 280 ? -12.200 28.783 -16.468 1.00 6.33 280 GLY A O 1
ATOM 2120 N N . GLN A 1 281 ? -10.569 28.270 -15.008 1.00 6.15 281 GLN A N 1
ATOM 2121 C CA . GLN A 1 281 ? -9.569 29.045 -15.729 1.00 6.08 281 GLN A CA 1
ATOM 2122 C C . GLN A 1 281 ? -9.413 28.495 -17.152 1.00 5.56 281 GLN A C 1
ATOM 2123 O O . GLN A 1 281 ? -9.428 29.241 -18.147 1.00 7.27 281 GLN A O 1
ATOM 2129 N N . LEU A 1 282 ? -9.279 27.173 -17.242 1.00 6.43 282 LEU A N 1
ATOM 2130 C CA . LEU A 1 282 ? -9.083 26.496 -18.520 1.00 5.11 282 LEU A CA 1
ATOM 2131 C C . LEU A 1 282 ? -10.357 26.508 -19.357 1.00 5.86 282 LEU A C 1
ATOM 2132 O O . LEU A 1 282 ? -10.346 26.881 -20.532 1.00 6.83 282 LEU A O 1
ATOM 2137 N N . VAL A 1 283 ? -11.461 26.103 -18.741 1.00 5.46 283 VAL A N 1
ATOM 2138 C CA . VAL A 1 283 ? -12.739 26.000 -19.444 1.00 4.94 283 VAL A CA 1
ATOM 2139 C C . VAL A 1 283 ? -13.253 27.367 -19.867 1.00 5.06 283 VAL A C 1
ATOM 2140 O O . VAL A 1 283 ? -13.844 27.508 -20.940 1.00 6.08 283 VAL A O 1
ATOM 2144 N N . GLY A 1 284 ? -13.006 28.385 -19.044 1.00 5.57 284 GLY A N 1
ATOM 2145 C CA . GLY A 1 284 ? -13.435 29.730 -19.385 1.00 6.49 284 GLY A CA 1
ATOM 2146 C C . GLY A 1 284 ? -12.796 30.212 -20.671 1.00 5.96 284 GLY A C 1
ATOM 2147 O O . GLY A 1 284 ? -13.460 30.827 -21.519 1.00 6.00 284 GLY A O 1
ATOM 2148 N N . GLU A 1 285 ? -11.496 29.968 -20.820 1.00 6.12 285 GLU A N 1
ATOM 2149 C CA . GLU A 1 285 ? -10.823 30.338 -22.072 1.00 6.92 285 GLU A CA 1
ATOM 2150 C C . GLU A 1 285 ? -11.382 29.535 -23.245 1.00 7.25 285 GLU A C 1
ATOM 2151 O O . GLU A 1 285 ? -11.577 30.072 -24.342 1.00 7.43 285 GLU A O 1
ATOM 2157 N N . TYR A 1 286 ? -11.655 28.252 -23.021 1.00 6.92 286 TYR A N 1
ATOM 2158 C CA . TYR A 1 286 ? -12.276 27.431 -24.058 1.00 7.19 286 TYR A CA 1
ATOM 2159 C C . TYR A 1 286 ? -13.631 28.009 -24.470 1.00 7.60 286 TYR A C 1
ATOM 2160 O O . TYR A 1 286 ? -13.945 28.119 -25.665 1.00 7.87 286 TYR A O 1
ATOM 2169 N N . LEU A 1 287 ? -14.439 28.360 -23.476 1.00 6.10 287 LEU A N 1
ATOM 2170 C CA . LEU A 1 287 ? -15.759 28.933 -23.737 1.00 5.65 287 LEU A CA 1
ATOM 2171 C C . LEU A 1 287 ? -15.655 30.259 -24.488 1.00 7.28 287 LEU A C 1
ATOM 2172 O O . LEU A 1 287 ? -16.485 30.556 -25.343 1.00 8.83 287 LEU A O 1
ATOM 2177 N N . LYS A 1 288 ? -14.639 31.053 -24.168 1.00 7.10 288 LYS A N 1
ATOM 2178 C CA . LYS A 1 288 ? -14.458 32.338 -24.837 1.00 8.98 288 LYS A CA 1
ATOM 2179 C C . LYS A 1 288 ? -14.081 32.123 -26.306 1.00 9.06 288 LYS A C 1
ATOM 2180 O O . LYS A 1 288 ? -14.409 32.946 -27.164 1.00 11.83 288 LYS A O 1
ATOM 2186 N N . ARG A 1 289 ? -13.414 31.012 -26.600 1.00 8.06 289 ARG A N 1
ATOM 2187 C CA . ARG A 1 289 ? -12.943 30.749 -27.969 1.00 9.22 289 ARG A CA 1
ATOM 2188 C C . ARG A 1 289 ? -13.959 29.991 -28.815 1.00 10.41 289 ARG A C 1
ATOM 2189 O O . ARG A 1 289 ? -13.833 29.937 -30.041 1.00 11.93 289 ARG A O 1
ATOM 2197 N N . ASN A 1 290 ? -14.964 29.419 -28.157 1.00 8.86 290 ASN A N 1
ATOM 2198 C CA . ASN A 1 290 ? -15.933 28.544 -28.814 1.00 10.34 290 ASN A CA 1
ATOM 2199 C C . ASN A 1 290 ? -17.393 28.971 -28.657 1.00 8.44 290 ASN A C 1
ATOM 2200 O O . ASN A 1 290 ? -18.301 28.126 -28.577 1.00 8.53 290 ASN A O 1
ATOM 2205 N N . ASN A 1 291 ? -17.603 30.287 -28.626 1.00 8.74 291 ASN A N 1
ATOM 2206 C CA . ASN A 1 291 ? -18.937 30.881 -28.641 1.00 10.81 291 ASN A CA 1
ATOM 2207 C C . ASN A 1 291 ? -19.814 30.504 -27.451 1.00 8.93 291 ASN A C 1
ATOM 2208 O O . ASN A 1 291 ? -21.028 30.400 -27.583 1.00 10.07 291 ASN A O 1
ATOM 2213 N N . GLY A 1 292 ? -19.194 30.308 -26.288 1.00 6.61 292 GLY A N 1
ATOM 2214 C CA . GLY A 1 292 ? -19.936 30.185 -25.041 1.00 6.67 292 GLY A CA 1
ATOM 2215 C C . GLY A 1 292 ? -20.412 31.564 -24.619 1.00 6.53 292 GLY A C 1
ATOM 2216 O O . GLY A 1 292 ? -21.559 31.754 -24.207 1.00 6.63 292 GLY A O 1
ATOM 2217 N N . ILE A 1 293 ? -19.522 32.542 -24.739 1.00 6.42 293 ILE A N 1
ATOM 2218 C CA . ILE A 1 293 ? -19.889 33.935 -24.518 1.00 6.44 293 ILE A CA 1
ATOM 2219 C C . ILE A 1 293 ? -19.679 34.748 -25.775 1.00 8.51 293 ILE A C 1
ATOM 2220 O O . ILE A 1 293 ? -18.889 34.374 -26.647 1.00 9.85 293 ILE A O 1
ATOM 2225 N N . ILE A 1 294 ? -20.392 35.870 -25.847 1.00 9.04 294 ILE A N 1
ATOM 2226 C CA . ILE A 1 294 ? -20.098 36.918 -26.799 1.00 9.32 294 ILE A CA 1
ATOM 2227 C C . ILE A 1 294 ? -19.085 37.809 -26.113 1.00 10.06 294 ILE A C 1
ATOM 2228 O O . ILE A 1 294 ? -19.293 38.223 -24.970 1.00 9.80 294 ILE A O 1
ATOM 2233 N N . VAL A 1 295 ? -17.978 38.083 -26.790 1.00 9.06 295 VAL A N 1
ATOM 2234 C CA . VAL A 1 295 ? -16.977 38.988 -26.242 1.00 10.72 295 VAL A CA 1
ATOM 2235 C C . VAL A 1 295 ? -17.268 40.405 -26.715 1.00 10.60 295 VAL A C 1
ATOM 2236 O O . VAL A 1 295 ? -17.108 40.728 -27.891 1.00 10.77 295 VAL A O 1
ATOM 2240 N N . ARG A 1 296 ? -17.724 41.251 -25.798 1.00 10.27 296 ARG A N 1
ATOM 2241 C CA . ARG A 1 296 ? -18.164 42.591 -26.168 1.00 12.16 296 ARG A CA 1
ATOM 2242 C C . ARG A 1 296 ? -17.018 43.593 -26.259 1.00 13.90 296 ARG A C 1
ATOM 2243 O O . ARG A 1 296 ? -17.155 44.619 -26.920 1.00 17.17 296 ARG A O 1
ATOM 2251 N N . PRO B 1 6 ? -20.417 0.101 20.287 1.00 37.49 6 PRO B N 1
ATOM 2252 C CA . PRO B 1 6 ? -18.970 0.294 20.429 1.00 37.62 6 PRO B CA 1
ATOM 2253 C C . PRO B 1 6 ? -18.247 0.259 19.085 1.00 37.04 6 PRO B C 1
ATOM 2254 O O . PRO B 1 6 ? -18.897 0.322 18.040 1.00 37.96 6 PRO B O 1
ATOM 2258 N N . ILE B 1 7 ? -16.919 0.174 19.132 1.00 35.27 7 ILE B N 1
ATOM 2259 C CA . ILE B 1 7 ? -16.062 0.080 17.942 1.00 32.40 7 ILE B CA 1
ATOM 2260 C C . ILE B 1 7 ? -15.612 1.429 17.367 1.00 28.02 7 ILE B C 1
ATOM 2261 O O . ILE B 1 7 ? -16.403 2.170 16.782 1.00 28.03 7 ILE B O 1
ATOM 2266 N N . VAL B 1 8 ? -14.325 1.726 17.534 1.00 24.13 8 VAL B N 1
ATOM 2267 C CA . VAL B 1 8 ? -13.739 2.970 17.045 1.00 20.33 8 VAL B CA 1
ATOM 2268 C C . VAL B 1 8 ? -12.694 2.686 15.973 1.00 18.12 8 VAL B C 1
ATOM 2269 O O . VAL B 1 8 ? -11.966 1.701 16.055 1.00 20.64 8 VAL B O 1
ATOM 2273 N N . ASN B 1 9 ? -12.619 3.556 14.971 1.00 16.31 9 ASN B N 1
ATOM 2274 C CA . ASN B 1 9 ? -11.615 3.415 13.921 1.00 16.18 9 ASN B CA 1
ATOM 2275 C C . ASN B 1 9 ? -10.211 3.645 14.467 1.00 14.42 9 ASN B C 1
ATOM 2276 O O . ASN B 1 9 ? -9.835 4.776 14.779 1.00 14.70 9 ASN B O 1
ATOM 2281 N N . SER B 1 10 ? -9.443 2.563 14.582 1.00 16.37 10 SER B N 1
ATOM 2282 C CA . SER B 1 10 ? -8.112 2.630 15.171 1.00 18.49 10 SER B CA 1
ATOM 2283 C C . SER B 1 10 ? -7.168 3.605 14.470 1.00 17.63 10 SER B C 1
ATOM 2284 O O . SER B 1 10 ? -6.246 4.129 15.091 1.00 18.50 10 SER B O 1
ATOM 2287 N N . HIS B 1 11 ? -7.404 3.863 13.187 1.00 15.80 11 HIS B N 1
ATOM 2288 C CA . HIS B 1 11 ? -6.505 4.727 12.424 1.00 16.88 11 HIS B CA 1
ATOM 2289 C C . HIS B 1 11 ? -6.519 6.196 12.866 1.00 16.37 11 HIS B C 1
ATOM 2290 O O . HIS B 1 11 ? -5.573 6.934 12.597 1.00 16.98 11 HIS B O 1
ATOM 2297 N N . LEU B 1 12 ? -7.578 6.624 13.545 1.00 14.13 12 LEU B N 1
ATOM 2298 C CA . LEU B 1 12 ? -7.688 8.030 13.936 1.00 13.07 12 LEU B CA 1
ATOM 2299 C C . LEU B 1 12 ? -6.631 8.444 14.956 1.00 14.65 12 LEU B C 1
ATOM 2300 O O . LEU B 1 12 ? -6.224 9.602 14.994 1.00 16.12 12 LEU B O 1
ATOM 2305 N N . SER B 1 13 ? -6.197 7.501 15.787 1.00 17.11 13 SER B N 1
ATOM 2306 C CA . SER B 1 13 ? -5.161 7.796 16.775 1.00 21.45 13 SER B CA 1
ATOM 2307 C C . SER B 1 13 ? -3.817 8.104 16.109 1.00 23.01 13 SER B C 1
ATOM 2308 O O . SER B 1 13 ? -2.912 8.652 16.743 1.00 25.01 13 SER B O 1
ATOM 2311 N N . GLU B 1 14 ? -3.696 7.754 14.831 1.00 20.90 14 GLU B N 1
ATOM 2312 C CA . GLU B 1 14 ? -2.475 8.023 14.070 1.00 21.41 14 GLU B CA 1
ATOM 2313 C C . GLU B 1 14 ? -2.348 9.501 13.682 1.00 19.17 14 GLU B C 1
ATOM 2314 O O . GLU B 1 14 ? -1.269 9.960 13.317 1.00 20.15 14 GLU B O 1
ATOM 2320 N N . LEU B 1 15 ? -3.453 10.241 13.754 1.00 16.11 15 LEU B N 1
ATOM 2321 C CA . LEU B 1 15 ? -3.464 11.642 13.346 1.00 16.01 15 LEU B CA 1
ATOM 2322 C C . LEU B 1 15 ? -3.150 12.577 14.510 1.00 17.85 15 LEU B C 1
ATOM 2323 O O . LEU B 1 15 ? -3.736 12.454 15.580 1.00 19.78 15 LEU B O 1
ATOM 2328 N N . ASP B 1 16 ? -2.221 13.506 14.298 1.00 17.08 16 ASP B N 1
ATOM 2329 C CA . ASP B 1 16 ? -1.962 14.571 15.264 1.00 18.19 16 ASP B CA 1
ATOM 2330 C C . ASP B 1 16 ? -3.078 15.606 15.209 1.00 17.98 16 ASP B C 1
ATOM 2331 O O . ASP B 1 16 ? -3.477 16.169 16.231 1.00 17.48 16 ASP B O 1
ATOM 2336 N N . GLU B 1 17 ? -3.569 15.864 14.000 1.00 15.73 17 GLU B N 1
ATOM 2337 C CA . GLU B 1 17 ? -4.707 16.749 13.805 1.00 15.48 17 GLU B CA 1
ATOM 2338 C C . GLU B 1 17 ? -5.641 16.083 12.807 1.00 13.07 17 GLU B C 1
ATOM 2339 O O . GLU B 1 17 ? -5.194 15.547 11.800 1.00 13.86 17 GLU B O 1
ATOM 2345 N N . ASP B 1 18 ? -6.936 16.107 13.092 1.00 11.18 18 ASP B N 1
ATOM 2346 C CA . ASP B 1 18 ? -7.916 15.555 12.167 1.00 10.31 18 ASP B CA 1
ATOM 2347 C C . ASP B 1 18 ? -8.687 16.715 11.554 1.00 9.52 18 ASP B C 1
ATOM 2348 O O . ASP B 1 18 ? -9.327 17.487 12.266 1.00 9.02 18 ASP B O 1
ATOM 2353 N N . VAL B 1 19 ? -8.601 16.823 10.231 1.00 10.17 19 VAL B N 1
ATOM 2354 C CA . VAL B 1 19 ? -9.290 17.859 9.463 1.00 9.34 19 VAL B CA 1
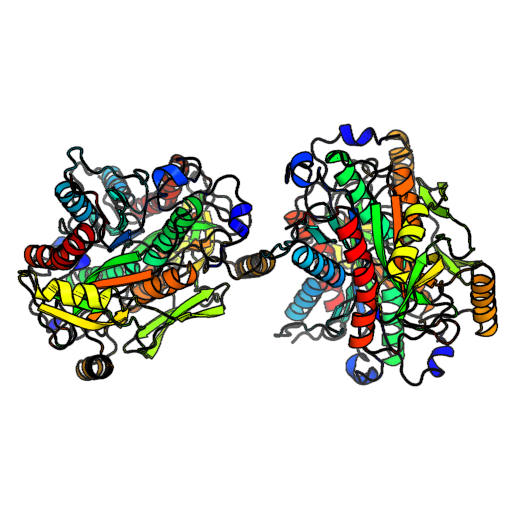ATOM 2355 C C . VAL B 1 19 ? -10.678 17.400 9.012 1.00 7.63 19 VAL B C 1
ATOM 2356 O O . VAL B 1 19 ? -10.800 16.440 8.262 1.00 7.42 19 VAL B O 1
ATOM 2360 N N . PHE B 1 20 ? -11.716 18.087 9.494 1.00 7.12 20 PHE B N 1
ATOM 2361 C CA . PHE B 1 20 ? -13.087 17.823 9.084 1.00 6.31 20 PHE B CA 1
ATOM 2362 C C . PHE B 1 20 ? -13.335 18.660 7.839 1.00 6.25 20 PHE B C 1
ATOM 2363 O O . PHE B 1 20 ? -13.858 19.775 7.906 1.00 8.12 20 PHE B O 1
ATOM 2371 N N . HIS B 1 21 ? -12.954 18.104 6.701 1.00 5.80 21 HIS B N 1
ATOM 2372 C CA . HIS B 1 21 ? -12.933 18.854 5.459 1.00 6.83 21 HIS B CA 1
ATOM 2373 C C . HIS B 1 21 ? -14.255 19.529 5.112 1.00 6.38 21 HIS B C 1
ATOM 2374 O O . HIS B 1 21 ? -14.278 20.682 4.675 1.00 7.98 21 HIS B O 1
ATOM 2381 N N . HIS B 1 22 ? -15.355 18.809 5.297 1.00 5.81 22 HIS B N 1
ATOM 2382 C CA . HIS B 1 22 ? -16.642 19.325 4.840 1.00 6.04 22 HIS B CA 1
ATOM 2383 C C . HIS B 1 22 ? -17.316 20.258 5.841 1.00 7.11 22 HIS B C 1
ATOM 2384 O O . HIS B 1 22 ? -18.309 20.916 5.506 1.00 7.45 22 HIS B O 1
ATOM 2391 N N . PHE B 1 23 ? -16.771 20.333 7.054 1.00 7.98 23 PHE B N 1
ATOM 2392 C CA . PHE B 1 23 ? -17.217 21.329 8.038 1.00 7.28 23 PHE B CA 1
ATOM 2393 C C . PHE B 1 23 ? -16.239 22.510 8.248 1.00 8.34 23 PHE B C 1
ATOM 2394 O O . PHE B 1 23 ? -16.563 23.496 8.927 1.00 8.44 23 PHE B O 1
ATOM 2402 N N . GLY B 1 24 ? -15.043 22.433 7.665 1.00 7.61 24 GLY B N 1
ATOM 2403 C CA . GLY B 1 24 ? -14.128 23.557 7.713 1.00 8.51 24 GLY B CA 1
ATOM 2404 C C . GLY B 1 24 ? -13.507 23.847 9.073 1.00 9.14 24 GLY B C 1
ATOM 2405 O O . GLY B 1 24 ? -13.242 24.998 9.392 1.00 11.37 24 GLY B O 1
ATOM 2406 N N . PHE B 1 25 ? -13.288 22.808 9.878 1.00 8.34 25 PHE B N 1
ATOM 2407 C CA . PHE B 1 25 ? -12.524 22.944 11.109 1.00 8.82 25 PHE B CA 1
ATOM 2408 C C . PHE B 1 25 ? -11.719 21.677 11.404 1.00 8.36 25 PHE B C 1
ATOM 2409 O O . PHE B 1 25 ? -11.810 20.702 10.664 1.00 8.06 25 PHE B O 1
ATOM 2417 N N . THR B 1 26 ? -10.915 21.702 12.468 1.00 9.24 26 THR B N 1
ATOM 2418 C CA . THR B 1 26 ? -10.095 20.547 12.814 1.00 10.11 26 THR B CA 1
ATOM 2419 C C . THR B 1 26 ? -10.199 20.261 14.307 1.00 11.37 26 THR B C 1
ATOM 2420 O O . THR B 1 26 ? -10.791 21.037 15.055 1.00 10.56 26 THR B O 1
ATOM 2424 N N . THR B 1 27 ? -9.601 19.165 14.744 1.00 10.86 27 THR B N 1
ATOM 2425 C CA . THR B 1 27 ? -9.596 18.841 16.168 1.00 11.18 27 THR B CA 1
ATOM 2426 C C . THR B 1 27 ? -8.827 19.872 16.990 1.00 13.04 27 THR B C 1
ATOM 2427 O O . THR B 1 27 ? -8.948 19.921 18.216 1.00 13.60 27 THR B O 1
ATOM 2431 N N . LYS B 1 28 ? -8.035 20.702 16.320 1.00 13.68 28 LYS B N 1
ATOM 2432 C CA . LYS B 1 28 ? -7.288 21.732 17.034 1.00 13.22 28 LYS B CA 1
ATOM 2433 C C . LYS B 1 28 ? -8.031 23.066 17.101 1.00 12.60 28 LYS B C 1
ATOM 2434 O O . LYS B 1 28 ? -7.552 24.008 17.747 1.00 14.88 28 LYS B O 1
ATOM 2440 N N . SER B 1 29 ? -9.191 23.148 16.445 1.00 11.03 29 SER B N 1
ATOM 2441 C CA . SER B 1 29 ? -9.981 24.376 16.426 1.00 11.63 29 SER B CA 1
ATOM 2442 C C . SER B 1 29 ? -10.682 24.620 17.757 1.00 13.42 29 SER B C 1
ATOM 2443 O O . SER B 1 29 ? -10.883 25.766 18.160 1.00 14.10 29 SER B O 1
ATOM 2446 N N . PHE B 1 30 ? -11.080 23.535 18.411 1.00 13.92 30 PHE B N 1
ATOM 2447 C CA . PHE B 1 30 ? -11.817 23.608 19.669 1.00 13.72 30 PHE B CA 1
ATOM 2448 C C . PHE B 1 30 ? -11.326 22.538 20.631 1.00 13.76 30 PHE B C 1
ATOM 2449 O O . PHE B 1 30 ? -10.669 21.582 20.231 1.00 14.26 30 PHE B O 1
ATOM 2457 N N . ASP B 1 31 ? -11.674 22.709 21.901 1.00 14.58 31 ASP B N 1
ATOM 2458 C CA . ASP B 1 31 ? -11.598 21.652 22.906 1.00 13.90 31 ASP B CA 1
ATOM 2459 C C . ASP B 1 31 ? -12.882 20.817 22.748 1.00 12.06 31 ASP B C 1
ATOM 2460 O O . ASP B 1 31 ? -13.945 21.195 23.249 1.00 13.26 31 ASP B O 1
ATOM 2465 N N . PHE B 1 32 ? -12.809 19.705 22.010 1.00 11.45 32 PHE B N 1
ATOM 2466 C CA . PHE B 1 32 ? -14.036 18.985 21.632 1.00 10.90 32 PHE B CA 1
ATOM 2467 C C . PHE B 1 32 ? -14.840 18.475 22.831 1.00 10.13 32 PHE B C 1
ATOM 2468 O O . PHE B 1 32 ? -16.069 18.528 22.824 1.00 10.61 32 PHE B O 1
ATOM 2476 N N . LYS B 1 33 ? -14.160 17.988 23.863 1.00 11.58 33 LYS B N 1
ATOM 2477 C CA . LYS B 1 33 ? -14.883 17.485 25.028 1.00 11.95 33 LYS B CA 1
ATOM 2478 C C . LYS B 1 33 ? -15.693 18.587 25.714 1.00 13.99 33 LYS B C 1
ATOM 2479 O O . LYS B 1 33 ? -16.853 18.381 26.074 1.00 14.00 33 LYS B O 1
ATOM 2485 N N . GLU B 1 34 ? -15.094 19.760 25.892 1.00 15.45 34 GLU B N 1
ATOM 2486 C CA . GLU B 1 34 ? -15.821 20.844 26.544 1.00 12.98 34 GLU B CA 1
ATOM 2487 C C . GLU B 1 34 ? -16.917 21.381 25.626 1.00 14.50 34 GLU B C 1
ATOM 2488 O O . GLU B 1 34 ? -18.043 21.622 26.065 1.00 15.13 34 GLU B O 1
ATOM 2494 N N . LYS B 1 35 ? -16.597 21.527 24.343 1.00 12.65 35 LYS B N 1
ATOM 2495 C CA . LYS B 1 35 ? -17.513 22.181 23.419 1.00 11.56 35 LYS B CA 1
ATOM 2496 C C . LYS B 1 35 ? -18.723 21.330 23.040 1.00 11.42 35 LYS B C 1
ATOM 2497 O O . LYS B 1 35 ? -19.841 21.850 22.942 1.00 12.23 35 LYS B O 1
ATOM 2503 N N . PHE B 1 36 ? -18.494 20.038 22.822 1.00 10.74 36 PHE B N 1
ATOM 2504 C CA . PHE B 1 36 ? -19.535 19.141 22.321 1.00 8.47 36 PHE B CA 1
ATOM 2505 C C . PHE B 1 36 ? -19.872 17.988 23.261 1.00 11.01 36 PHE B C 1
ATOM 2506 O O . PHE B 1 36 ? -20.746 17.186 22.954 1.00 9.80 36 PHE B O 1
ATOM 2514 N N . GLY B 1 37 ? -19.179 17.884 24.390 1.00 10.81 37 GLY B N 1
ATOM 2515 C CA . GLY B 1 37 ? -19.327 16.726 25.256 1.00 12.84 37 GLY B CA 1
ATOM 2516 C C . GLY B 1 37 ? -20.734 16.456 25.775 1.00 12.83 37 GLY B C 1
ATOM 2517 O O . GLY B 1 37 ? -21.057 15.316 26.124 1.00 12.87 37 GLY B O 1
ATOM 2518 N N . ASP B 1 38 ? -21.566 17.494 25.828 1.00 11.80 38 ASP B N 1
ATOM 2519 C CA . ASP B 1 38 ? -22.917 17.379 26.378 1.00 11.75 38 ASP B CA 1
ATOM 2520 C C . ASP B 1 38 ? -23.960 17.016 25.319 1.00 10.94 38 ASP B C 1
ATOM 2521 O O . ASP B 1 38 ? -25.144 16.866 25.635 1.00 10.77 38 ASP B O 1
ATOM 2526 N N . VAL B 1 39 ? -23.535 16.897 24.067 1.00 9.22 39 VAL B N 1
ATOM 2527 C CA . VAL B 1 39 ? -24.483 16.614 22.995 1.00 8.34 39 VAL B CA 1
ATOM 2528 C C . VAL B 1 39 ? -25.152 15.247 23.156 1.00 9.92 39 VAL B C 1
ATOM 2529 O O . VAL B 1 39 ? -24.478 14.230 23.365 1.00 9.89 39 VAL B O 1
ATOM 2533 N N . LYS B 1 40 ? -26.483 15.232 23.059 1.00 7.83 40 LYS B N 1
ATOM 2534 C CA . LYS B 1 40 ? -27.232 13.973 23.146 1.00 8.69 40 LYS B CA 1
ATOM 2535 C C . LYS B 1 40 ? -28.199 13.805 21.970 1.00 8.05 40 LYS B C 1
ATOM 2536 O O . LYS B 1 40 ? -28.821 12.758 21.828 1.00 8.00 40 LYS B O 1
ATOM 2542 N N . PHE B 1 41 ? -28.327 14.846 21.145 1.00 7.01 41 PHE B N 1
ATOM 2543 C CA . PHE B 1 41 ? -29.202 14.820 19.971 1.00 6.54 41 PHE B CA 1
ATOM 2544 C C . PHE B 1 41 ? -28.501 15.487 18.802 1.00 7.07 41 PHE B C 1
ATOM 2545 O O . PHE B 1 41 ? -27.825 16.498 18.978 1.00 7.46 41 PHE B O 1
ATOM 2553 N N . VAL B 1 42 ? -28.660 14.923 17.607 1.00 5.26 42 VAL B N 1
ATOM 2554 C CA . VAL B 1 42 ? -28.210 15.592 16.388 1.00 5.81 42 VAL B CA 1
ATOM 2555 C C . VAL B 1 42 ? -29.374 15.631 15.412 1.00 5.74 42 VAL B C 1
ATOM 2556 O O . VAL B 1 42 ? -29.845 14.578 14.988 1.00 5.80 42 VAL B O 1
ATOM 2560 N N . CYS B 1 43 ? -29.842 16.839 15.087 1.00 5.27 43 CYS B N 1
ATOM 2561 C CA . CYS B 1 43 ? -30.960 17.021 14.162 1.00 6.14 43 CYS B CA 1
ATOM 2562 C C . CYS B 1 43 ? -30.423 17.404 12.793 1.00 5.21 43 CYS B C 1
ATOM 2563 O O . CYS B 1 43 ? -29.645 18.346 12.673 1.00 6.72 43 CYS B O 1
ATOM 2566 N N . VAL B 1 44 ? -30.827 16.659 11.767 1.00 5.32 44 VAL B N 1
ATOM 2567 C CA . VAL B 1 44 ? -30.310 16.879 10.425 1.00 5.53 44 VAL B CA 1
ATOM 2568 C C . VAL B 1 44 ? -31.428 16.925 9.380 1.00 5.54 44 VAL B C 1
ATOM 2569 O O . VAL B 1 44 ? -32.500 16.358 9.575 1.00 5.60 44 VAL B O 1
ATOM 2573 N N . CYS B 1 45 ? -31.184 17.644 8.286 1.00 6.20 45 CYS B N 1
ATOM 2574 C CA . CYS B 1 45 ? -32.076 17.582 7.128 1.00 5.76 45 CYS B CA 1
ATOM 2575 C C . CYS B 1 45 ? -31.298 18.035 5.912 1.00 6.10 45 CYS B C 1
ATOM 2576 O O . CYS B 1 45 ? -30.114 18.378 6.024 1.00 5.56 45 CYS B O 1
ATOM 2579 N N . GLY B 1 46 ? -31.939 18.027 4.750 1.00 5.45 46 GLY B N 1
ATOM 2580 C CA . GLY B 1 46 ? -31.218 18.321 3.522 1.00 6.03 46 GLY B CA 1
ATOM 2581 C C . GLY B 1 46 ? -30.993 19.790 3.216 1.00 7.85 46 GLY B C 1
ATOM 2582 O O . GLY B 1 46 ? -30.291 20.129 2.257 1.00 9.39 46 GLY B O 1
ATOM 2583 N N . SER B 1 47 ? -31.590 20.665 4.019 1.00 5.47 47 SER B N 1
ATOM 2584 C CA . SER B 1 47 ? -31.563 22.100 3.767 1.00 6.57 47 SER B CA 1
ATOM 2585 C C . SER B 1 47 ? -30.865 22.856 4.888 1.00 6.72 47 SER B C 1
ATOM 2586 O O . SER B 1 47 ? -31.248 22.724 6.055 1.00 7.75 47 SER B O 1
ATOM 2589 N N . SER B 1 48 ? -29.854 23.651 4.536 1.00 7.86 48 SER B N 1
ATOM 2590 C CA . SER B 1 48 ? -29.127 24.430 5.541 1.00 9.32 48 SER B CA 1
ATOM 2591 C C . SER B 1 48 ? -30.032 25.508 6.114 1.00 10.52 48 SER B C 1
ATOM 2592 O O . SER B 1 48 ? -30.031 25.754 7.321 1.00 9.44 48 SER B O 1
ATOM 2595 N N . GLY B 1 49 ? -30.814 26.143 5.248 1.00 9.19 49 GLY B N 1
ATOM 2596 C CA . GLY B 1 49 ? -31.747 27.159 5.695 1.00 11.05 49 GLY B CA 1
ATOM 2597 C C . GLY B 1 49 ? -32.778 26.630 6.672 1.00 9.23 49 GLY B C 1
ATOM 2598 O O . GLY B 1 49 ? -33.060 27.259 7.706 1.00 9.57 49 GLY B O 1
ATOM 2599 N N . ARG B 1 50 ? -33.349 25.473 6.352 1.00 7.00 50 ARG B N 1
ATOM 2600 C CA A ARG B 1 50 ? -34.372 24.874 7.200 0.70 6.02 50 ARG B CA 1
ATOM 2601 C CA B ARG B 1 50 ? -35.409 24.741 7.521 0.30 8.46 50 ARG B CA 1
ATOM 2602 C C . ARG B 1 50 ? -33.825 24.465 8.562 1.00 5.12 50 ARG B C 1
ATOM 2603 O O . ARG B 1 50 ? -34.461 24.710 9.586 1.00 5.51 50 ARG B O 1
ATOM 2618 N N . ILE B 1 51 ? -32.645 23.850 8.579 1.00 7.29 51 ILE B N 1
ATOM 2619 C CA . ILE B 1 51 ? -32.073 23.392 9.847 1.00 7.29 51 ILE B CA 1
ATOM 2620 C C . ILE B 1 51 ? -31.617 24.580 10.684 1.00 6.49 51 ILE B C 1
ATOM 2621 O O . ILE B 1 51 ? -31.703 24.549 11.910 1.00 7.50 51 ILE B O 1
ATOM 2626 N N . HIS B 1 52 ? -31.157 25.642 10.030 1.00 7.51 52 HIS B N 1
ATOM 2627 C CA . HIS B 1 52 ? -30.808 26.859 10.763 1.00 9.26 52 HIS B CA 1
ATOM 2628 C C . HIS B 1 52 ? -32.051 27.428 11.429 1.00 9.72 52 HIS B C 1
ATOM 2629 O O . HIS B 1 52 ? -32.033 27.794 12.602 1.00 8.96 52 HIS B O 1
ATOM 2636 N N . ASN B 1 53 ? -33.141 27.495 10.672 1.00 8.46 53 ASN B N 1
ATOM 2637 C CA . ASN B 1 53 ? -34.376 28.043 11.214 1.00 10.60 53 ASN B CA 1
ATOM 2638 C C . ASN B 1 53 ? -34.901 27.215 12.381 1.00 9.45 53 ASN B C 1
ATOM 2639 O O . ASN B 1 53 ? -35.452 27.759 13.336 1.00 10.09 53 ASN B O 1
ATOM 2644 N N . PHE B 1 54 ? -34.718 25.901 12.312 1.00 8.41 54 PHE B N 1
ATOM 2645 C CA . PHE B 1 54 ? -35.123 25.036 13.412 1.00 7.95 54 PHE B CA 1
ATOM 2646 C C . PHE B 1 54 ? -34.248 25.273 14.641 1.00 7.96 54 PHE B C 1
ATOM 2647 O O . PHE B 1 54 ? -34.750 25.319 15.765 1.00 8.40 54 PHE B O 1
ATOM 2655 N N . ALA B 1 55 ? -32.943 25.428 14.428 1.00 8.32 55 ALA B N 1
ATOM 2656 C CA . ALA B 1 55 ? -32.044 25.758 15.539 1.00 8.97 55 ALA B CA 1
ATOM 2657 C C . ALA B 1 55 ? -32.453 27.065 16.205 1.00 10.05 55 ALA B C 1
ATOM 2658 O O . ALA B 1 55 ? -32.467 27.167 17.431 1.00 10.57 55 ALA B O 1
ATOM 2660 N N . ILE B 1 56 ? -32.773 28.067 15.396 1.00 9.11 56 ILE B N 1
ATOM 2661 C CA . ILE B 1 56 ? -33.288 29.326 15.933 1.00 9.89 56 ILE B CA 1
ATOM 2662 C C . ILE B 1 56 ? -34.545 29.092 16.778 1.00 11.05 56 ILE B C 1
ATOM 2663 O O . ILE B 1 56 ? -34.679 29.640 17.890 1.00 12.15 56 ILE B O 1
ATOM 2668 N N . SER B 1 57 ? -35.469 28.278 16.275 1.00 11.54 57 SER B N 1
ATOM 2669 C CA . SER B 1 57 ? -36.690 28.018 17.039 1.00 11.77 57 SER B CA 1
ATOM 2670 C C . SER B 1 57 ? -36.395 27.335 18.371 1.00 11.26 57 SER B C 1
ATOM 2671 O O . SER B 1 57 ? -37.024 27.654 19.377 1.00 12.94 57 SER B O 1
ATOM 2674 N N . MET B 1 58 ? -35.429 26.413 18.376 1.00 10.46 58 MET B N 1
ATOM 2675 C CA . MET B 1 58 ? -35.051 25.712 19.599 1.00 9.63 58 MET B CA 1
ATOM 2676 C C . MET B 1 58 ? -34.378 26.652 20.592 1.00 10.32 58 MET B C 1
ATOM 2677 O O . MET B 1 58 ? -34.595 26.555 21.800 1.00 11.60 58 MET B O 1
ATOM 2682 N N . ALA B 1 59 ? -33.541 27.550 20.082 1.00 9.99 59 ALA B N 1
ATOM 2683 C CA . ALA B 1 59 ? -32.897 28.542 20.939 1.00 11.00 59 ALA B CA 1
ATOM 2684 C C . ALA B 1 59 ? -33.953 29.410 21.620 1.00 12.87 59 ALA B C 1
ATOM 2685 O O . ALA B 1 59 ? -33.850 29.714 22.805 1.00 12.17 59 ALA B O 1
ATOM 2687 N N . LYS B 1 60 ? -34.985 29.788 20.871 1.00 12.16 60 LYS B N 1
ATOM 2688 C CA . LYS B 1 60 ? -36.084 30.559 21.446 1.00 14.34 60 LYS B CA 1
ATOM 2689 C C . LYS B 1 60 ? -36.830 29.781 22.541 1.00 13.67 60 LYS B C 1
ATOM 2690 O O . LYS B 1 60 ? -37.153 30.341 23.599 1.00 16.06 60 LYS B O 1
ATOM 2696 N N . LEU B 1 61 ? -37.094 28.498 22.294 1.00 13.87 61 LEU B N 1
ATOM 2697 C CA . LEU B 1 61 ? -37.755 27.654 23.293 1.00 14.79 61 LEU B CA 1
ATOM 2698 C C . LEU B 1 61 ? -36.909 27.543 24.557 1.00 15.14 61 LEU B C 1
ATOM 2699 O O . LEU B 1 61 ? -37.436 27.455 25.664 1.00 16.88 61 LEU B O 1
ATOM 2704 N N . ALA B 1 62 ? -35.593 27.550 24.377 1.00 13.57 62 ALA B N 1
ATOM 2705 C CA . ALA B 1 62 ? -34.649 27.408 25.483 1.00 13.08 62 ALA B CA 1
ATOM 2706 C C . ALA B 1 62 ? -34.397 28.715 26.233 1.00 16.39 62 ALA B C 1
ATOM 2707 O O . ALA B 1 62 ? -33.730 28.721 27.271 1.00 16.53 62 ALA B O 1
ATOM 2709 N N . GLY B 1 63 ? -34.917 29.821 25.710 1.00 15.85 63 GLY B N 1
ATOM 2710 C CA . GLY B 1 63 ? -34.781 31.104 26.388 1.00 16.44 63 GLY B CA 1
ATOM 2711 C C . GLY B 1 63 ? -33.425 31.744 26.144 1.00 17.88 63 GLY B C 1
ATOM 2712 O O . GLY B 1 63 ? -32.932 32.544 26.959 1.00 18.39 63 GLY B O 1
ATOM 2713 N N . LEU B 1 64 ? -32.812 31.395 25.019 1.00 17.05 64 LEU B N 1
ATOM 2714 C CA . LEU B 1 64 ? -31.531 31.982 24.635 1.00 18.81 64 LEU B CA 1
ATOM 2715 C C . LEU B 1 64 ? -31.780 33.224 23.775 1.00 23.33 64 LEU B C 1
ATOM 2716 O O . LEU B 1 64 ? -32.642 33.215 22.896 1.00 23.98 64 LEU B O 1
ATOM 2721 N N . ALA B 1 65 ? -31.026 34.287 24.031 1.00 26.90 65 ALA B N 1
ATOM 2722 C CA . ALA B 1 65 ? -31.248 35.563 23.355 1.00 32.86 65 ALA B CA 1
ATOM 2723 C C . ALA B 1 65 ? -30.364 35.741 22.123 1.00 32.66 65 ALA B C 1
ATOM 2724 O O . ALA B 1 65 ? -30.860 35.992 21.022 1.00 35.67 65 ALA B O 1
ATOM 2726 N N . LEU B 1 66 ? -29.055 35.623 22.315 1.00 27.06 66 LEU B N 1
ATOM 2727 C CA . LEU B 1 66 ? -28.107 35.826 21.227 1.00 21.11 66 LEU B CA 1
ATOM 2728 C C . LEU B 1 66 ? -28.375 34.849 20.087 1.00 19.11 66 LEU B C 1
ATOM 2729 O O . LEU B 1 66 ? -28.778 33.705 20.325 1.00 18.95 66 LEU B O 1
ATOM 2734 N N . PRO B 1 67 ? -28.156 35.303 18.842 1.00 17.03 67 PRO B N 1
ATOM 2735 C CA . PRO B 1 67 ? -28.399 34.502 17.637 1.00 17.67 67 PRO B CA 1
ATOM 2736 C C . PRO B 1 67 ? -27.565 33.232 17.608 1.00 14.13 67 PRO B C 1
ATOM 2737 O O . PRO B 1 67 ? -26.484 33.167 18.196 1.00 15.34 67 PRO B O 1
ATOM 2741 N N . VAL B 1 68 ? -28.079 32.225 16.913 1.00 14.95 68 VAL B N 1
ATOM 2742 C CA . VAL B 1 68 ? -27.379 30.956 16.770 1.00 14.19 68 VAL B CA 1
ATOM 2743 C C . VAL B 1 68 ? -26.331 31.068 15.665 1.00 15.67 68 VAL B C 1
ATOM 2744 O O . VAL B 1 68 ? -26.661 31.312 14.499 1.00 17.14 68 VAL B O 1
ATOM 2748 N N . GLU B 1 69 ? -25.065 30.886 16.037 1.00 12.79 69 GLU B N 1
ATOM 2749 C CA . GLU B 1 69 ? -23.962 31.102 15.106 1.00 11.98 69 GLU B CA 1
ATOM 2750 C C . GLU B 1 69 ? -23.482 29.795 14.475 1.00 10.47 69 GLU B C 1
ATOM 2751 O O . GLU B 1 69 ? -23.447 28.749 15.120 1.00 10.20 69 GLU B O 1
ATOM 2757 N N . ASN B 1 70 ? -23.109 29.876 13.205 1.00 9.81 70 ASN B N 1
ATOM 2758 C CA . ASN B 1 70 ? -22.532 28.732 12.506 1.00 9.90 70 ASN B CA 1
ATOM 2759 C C . ASN B 1 70 ? -21.161 28.407 13.105 1.00 9.45 70 ASN B C 1
ATOM 2760 O O . ASN B 1 70 ? -20.309 29.296 13.256 1.00 10.62 70 ASN B O 1
ATOM 2765 N N . ILE B 1 71 ? -20.979 27.138 13.472 1.00 8.16 71 ILE B N 1
ATOM 2766 C CA . ILE B 1 71 ? -19.719 26.608 14.001 1.00 8.25 71 ILE B CA 1
ATOM 2767 C C . ILE B 1 71 ? -18.791 26.148 12.869 1.00 9.37 71 ILE B C 1
ATOM 2768 O O . ILE B 1 71 ? -17.565 26.171 13.003 1.00 10.21 71 ILE B O 1
ATOM 2773 N N . ALA B 1 72 ? -19.386 25.735 11.753 1.00 9.14 72 ALA B N 1
ATOM 2774 C CA . ALA B 1 72 ? -18.617 25.357 10.562 1.00 7.71 72 ALA B CA 1
ATOM 2775 C C . ALA B 1 72 ? -17.922 26.579 9.958 1.00 8.72 72 ALA B C 1
ATOM 2776 O O . ALA B 1 72 ? -18.355 27.717 10.159 1.00 10.79 72 ALA B O 1
ATOM 2778 N N . GLY B 1 73 ? -16.845 26.340 9.212 1.00 11.60 73 GLY B N 1
ATOM 2779 C CA . GLY B 1 73 ? -16.141 27.407 8.515 1.00 12.03 73 GLY B CA 1
ATOM 2780 C C . GLY B 1 73 ? -17.015 28.040 7.445 1.00 13.96 73 GLY B C 1
ATOM 2781 O O . GLY B 1 73 ? -17.939 27.410 6.948 1.00 12.18 73 GLY B O 1
ATOM 2782 N N . SER B 1 74 ? -16.729 29.292 7.095 1.00 16.49 74 SER B N 1
ATOM 2783 C CA . SER B 1 74 ? -17.556 30.026 6.137 1.00 20.53 74 SER B CA 1
ATOM 2784 C C . SER B 1 74 ? -17.512 29.447 4.719 1.00 19.03 74 SER B C 1
ATOM 2785 O O . SER B 1 74 ? -18.421 29.680 3.922 1.00 20.96 74 SER B O 1
ATOM 2788 N N . HIS B 1 75 ? -16.459 28.701 4.401 1.00 19.25 75 HIS B N 1
ATOM 2789 C CA . HIS B 1 75 ? -16.358 28.075 3.083 1.00 22.54 75 HIS B CA 1
ATOM 2790 C C . HIS B 1 75 ? -16.677 26.579 3.103 1.00 20.33 75 HIS B C 1
ATOM 2791 O O . HIS B 1 75 ? -16.355 25.858 2.154 1.00 19.70 75 HIS B O 1
ATOM 2798 N N . ALA B 1 76 ? -17.314 26.113 4.175 1.00 11.95 76 ALA B N 1
ATOM 2799 C CA . ALA B 1 76 ? -17.577 24.692 4.317 1.00 10.15 76 ALA B CA 1
ATOM 2800 C C . ALA B 1 76 ? -18.792 24.253 3.521 1.00 7.91 76 ALA B C 1
ATOM 2801 O O . ALA B 1 76 ? -19.682 25.059 3.211 1.00 9.83 76 ALA B O 1
ATOM 2803 N N . ARG B 1 77 ? -18.831 22.962 3.211 1.00 7.83 77 ARG B N 1
ATOM 2804 C CA . ARG B 1 77 ? -19.967 22.381 2.495 1.00 7.04 77 ARG B CA 1
ATOM 2805 C C . ARG B 1 77 ? -21.222 22.360 3.345 1.00 8.02 77 ARG B C 1
ATOM 2806 O O . ARG B 1 77 ? -22.331 22.506 2.832 1.00 7.82 77 ARG B O 1
ATOM 2814 N N . PHE B 1 78 ? -21.047 22.148 4.646 1.00 6.37 78 PHE B N 1
ATOM 2815 C CA . PHE B 1 78 ? -22.195 21.964 5.522 1.00 6.82 78 PHE B CA 1
ATOM 2816 C C . PHE B 1 78 ? -22.178 23.038 6.600 1.00 7.47 78 PHE B C 1
ATOM 2817 O O . PHE B 1 78 ? -21.142 23.622 6.869 1.00 8.99 78 PHE B O 1
ATOM 2825 N N . VAL B 1 79 ? -23.326 23.259 7.234 1.00 6.86 79 VAL B N 1
ATOM 2826 C CA . VAL B 1 79 ? -23.415 24.136 8.396 1.00 7.14 79 VAL B CA 1
ATOM 2827 C C . VAL B 1 79 ? -23.530 23.300 9.670 1.00 4.77 79 VAL B C 1
ATOM 2828 O O . VAL B 1 79 ? -23.845 22.103 9.622 1.00 5.62 79 VAL B O 1
ATOM 2832 N N . LEU B 1 80 ? -23.261 23.928 10.810 1.00 6.09 80 LEU B N 1
ATOM 2833 C CA . LEU B 1 80 ? -23.321 23.223 12.091 1.00 6.55 80 LEU B CA 1
ATOM 2834 C C . LEU B 1 80 ? -23.707 24.198 13.200 1.00 7.35 80 LEU B C 1
ATOM 2835 O O . LEU B 1 80 ? -23.063 25.228 13.375 1.00 8.78 80 LEU B O 1
ATOM 2840 N N . TYR B 1 81 ? -24.772 23.884 13.939 1.00 6.99 81 TYR B N 1
ATOM 2841 C CA . TYR B 1 81 ? -25.211 24.768 15.015 1.00 8.39 81 TYR B CA 1
ATOM 2842 C C . TYR B 1 81 ? -25.340 23.968 16.292 1.00 7.18 81 TYR B C 1
ATOM 2843 O O . TYR B 1 81 ? -25.484 22.753 16.256 1.00 7.11 81 TYR B O 1
ATOM 2852 N N . LYS B 1 82 ? -25.295 24.653 17.426 1.00 7.94 82 LYS B N 1
ATOM 2853 C CA . LYS B 1 82 ? -25.528 23.984 18.700 1.00 8.24 82 LYS B CA 1
ATOM 2854 C C . LYS B 1 82 ? -26.441 24.818 19.581 1.00 8.68 82 LYS B C 1
ATOM 2855 O O . LYS B 1 82 ? -26.223 26.007 19.748 1.00 9.66 82 LYS B O 1
ATOM 2861 N N . VAL B 1 83 ? -27.467 24.177 20.132 1.00 8.27 83 VAL B N 1
ATOM 2862 C CA . VAL B 1 83 ? -28.319 24.798 21.141 1.00 8.50 83 VAL B CA 1
ATOM 2863 C C . VAL B 1 83 ? -28.410 23.809 22.293 1.00 8.44 83 VAL B C 1
ATOM 2864 O O . VAL B 1 83 ? -28.953 22.709 22.136 1.00 9.04 83 VAL B O 1
ATOM 2868 N N . ASP B 1 84 ? -27.875 24.203 23.446 1.00 9.90 84 ASP B N 1
ATOM 2869 C CA . ASP B 1 84 ? -27.784 23.288 24.572 1.00 10.38 84 ASP B CA 1
ATOM 2870 C C . ASP B 1 84 ? -27.280 21.899 24.142 1.00 10.70 84 ASP B C 1
ATOM 2871 O O . ASP B 1 84 ? -26.170 21.785 23.620 1.00 10.45 84 ASP B O 1
ATOM 2876 N N . HIS B 1 85 ? -28.064 20.844 24.359 1.00 10.08 85 HIS B N 1
ATOM 2877 C CA . HIS B 1 85 ? -27.543 19.487 24.131 1.00 10.25 85 HIS B CA 1
ATOM 2878 C C . HIS B 1 85 ? -27.845 18.965 22.728 1.00 9.26 85 HIS B C 1
ATOM 2879 O O . HIS B 1 85 ? -27.762 17.765 22.466 1.00 8.38 85 HIS B O 1
ATOM 2886 N N . ILE B 1 86 ? -28.192 19.872 21.821 1.00 6.91 86 ILE B N 1
ATOM 2887 C CA . ILE B 1 86 ? -28.579 19.487 20.468 1.00 6.21 86 ILE B CA 1
ATOM 2888 C C . ILE B 1 86 ? -27.605 20.069 19.447 1.00 5.80 86 ILE B C 1
ATOM 2889 O O . ILE B 1 86 ? -27.335 21.264 19.462 1.00 6.79 86 ILE B O 1
ATOM 2894 N N . LEU B 1 87 ? -27.102 19.229 18.549 1.00 5.22 87 LEU B N 1
ATOM 2895 C CA . LEU B 1 87 ? -26.330 19.695 17.406 1.00 4.99 87 LEU B CA 1
ATOM 2896 C C . LEU B 1 87 ? -27.246 19.701 16.192 1.00 5.80 87 LEU B C 1
ATOM 2897 O O . LEU B 1 87 ? -28.160 18.881 16.100 1.00 6.24 87 LEU B O 1
ATOM 2902 N N . PHE B 1 88 ? -27.018 20.628 15.269 1.00 5.21 88 PHE B N 1
ATOM 2903 C CA . PHE B 1 88 ? -27.850 20.746 14.066 1.00 5.46 88 PHE B CA 1
ATOM 2904 C C . PHE B 1 88 ? -26.941 20.810 12.843 1.00 6.24 88 PHE B C 1
ATOM 2905 O O . PHE B 1 88 ? -26.038 21.635 12.799 1.00 7.10 88 PHE B O 1
ATOM 2913 N N . ALA B 1 89 ? -27.200 19.974 11.841 1.00 5.68 89 ALA B N 1
ATOM 2914 C CA . ALA B 1 89 ? -26.395 19.989 10.626 1.00 5.35 89 ALA B CA 1
ATOM 2915 C C . ALA B 1 89 ? -27.265 19.689 9.419 1.00 5.34 89 ALA B C 1
ATOM 2916 O O . ALA B 1 89 ? -28.317 19.059 9.542 1.00 5.73 89 ALA B O 1
ATOM 2918 N N . ASP B 1 90 ? -26.835 20.138 8.248 1.00 5.69 90 ASP B N 1
ATOM 2919 C CA . ASP B 1 90 ? -27.495 19.713 7.025 1.00 4.59 90 ASP B CA 1
ATOM 2920 C C . ASP B 1 90 ? -26.713 18.582 6.375 1.00 5.50 90 ASP B C 1
ATOM 2921 O O . ASP B 1 90 ? -25.580 18.280 6.784 1.00 6.30 90 ASP B O 1
ATOM 2926 N N . HIS B 1 91 ? -27.320 17.934 5.380 1.00 4.99 91 HIS B N 1
ATOM 2927 C CA . HIS B 1 91 ? -26.695 16.748 4.776 1.00 6.61 91 HIS B CA 1
ATOM 2928 C C . HIS B 1 91 ? -26.854 16.642 3.268 1.00 6.80 91 HIS B C 1
ATOM 2929 O O . HIS B 1 91 ? -26.494 15.624 2.674 1.00 5.91 91 HIS B O 1
ATOM 2936 N N . GLY B 1 92 ? -27.372 17.695 2.651 1.00 4.79 92 GLY B N 1
ATOM 2937 C CA . GLY B 1 92 ? -27.590 17.674 1.208 1.00 5.69 92 GLY B CA 1
ATOM 2938 C C . GLY B 1 92 ? -28.612 16.612 0.841 1.00 5.85 92 GLY B C 1
ATOM 2939 O O . GLY B 1 92 ? -29.419 16.201 1.671 1.00 5.81 92 GLY B O 1
ATOM 2940 N N . MET B 1 93 ? -28.596 16.172 -0.416 1.00 4.23 93 MET B N 1
ATOM 2941 C CA . MET B 1 93 ? -29.540 15.153 -0.851 1.00 4.06 93 MET B CA 1
ATOM 2942 C C . MET B 1 93 ? -28.824 13.893 -1.316 1.00 5.32 93 MET B C 1
ATOM 2943 O O . MET B 1 93 ? -27.873 13.966 -2.096 1.00 5.92 93 MET B O 1
ATOM 2948 N N . GLY B 1 94 ? -29.291 12.737 -0.850 1.00 3.86 94 GLY B N 1
ATOM 2949 C CA . GLY B 1 94 ? -28.756 11.460 -1.304 1.00 3.58 94 GLY B CA 1
ATOM 2950 C C . GLY B 1 94 ? -27.854 10.806 -0.278 1.00 5.26 94 GLY B C 1
ATOM 2951 O O . GLY B 1 94 ? -27.244 11.488 0.552 1.00 5.40 94 GLY B O 1
ATOM 2952 N N . ILE B 1 95 ? -27.761 9.484 -0.366 1.00 3.92 95 ILE B N 1
ATOM 2953 C CA . ILE B 1 95 ? -26.943 8.683 0.545 1.00 4.97 95 ILE B CA 1
ATOM 2954 C C . ILE B 1 95 ? -25.473 9.114 0.594 1.00 4.49 95 ILE B C 1
ATOM 2955 O O . ILE B 1 95 ? -24.923 9.262 1.681 1.00 5.12 95 ILE B O 1
ATOM 2960 N N . PRO B 1 96 ? -24.835 9.338 -0.561 1.00 5.40 96 PRO B N 1
ATOM 2961 C CA . PRO B 1 96 ? -23.409 9.697 -0.475 1.00 5.30 96 PRO B CA 1
ATOM 2962 C C . PRO B 1 96 ? -23.173 10.998 0.278 1.00 6.52 96 PRO B C 1
ATOM 2963 O O . PRO B 1 96 ? -22.232 11.095 1.077 1.00 5.98 96 PRO B O 1
ATOM 2967 N N . SER B 1 97 ? -24.018 11.992 0.033 1.00 4.68 97 SER B N 1
ATOM 2968 C CA . SER B 1 97 ? -23.893 13.257 0.730 1.00 4.73 97 SER B CA 1
ATOM 2969 C C . SER B 1 97 ? -24.155 13.041 2.225 1.00 4.63 97 SER B C 1
ATOM 2970 O O . SER B 1 97 ? -23.439 13.577 3.067 1.00 5.14 97 SER B O 1
ATOM 2973 N N . ALA B 1 98 ? -25.169 12.246 2.550 1.00 4.82 98 ALA B N 1
ATOM 2974 C CA . ALA B 1 98 ? -25.495 12.016 3.962 1.00 4.87 98 ALA B CA 1
ATOM 2975 C C . ALA B 1 98 ? -24.350 11.286 4.662 1.00 4.90 98 ALA B C 1
ATOM 2976 O O . ALA B 1 98 ? -24.067 11.540 5.835 1.00 5.62 98 ALA B O 1
ATOM 2978 N N . LEU B 1 99 ? -23.707 10.359 3.947 1.00 4.61 99 LEU B N 1
ATOM 2979 C CA . LEU B 1 99 ? -22.584 9.615 4.527 1.00 5.40 99 LEU B CA 1
ATOM 2980 C C . LEU B 1 99 ? -21.382 10.507 4.837 1.00 7.40 99 LEU B C 1
ATOM 2981 O O . LEU B 1 99 ? -20.649 10.257 5.795 1.00 5.85 99 LEU B O 1
ATOM 2986 N N . ILE B 1 100 ? -21.175 11.548 4.041 1.00 4.98 100 ILE B N 1
ATOM 2987 C CA . ILE B 1 100 ? -20.106 12.491 4.357 1.00 4.53 100 ILE B CA 1
ATOM 2988 C C . ILE B 1 100 ? -20.401 13.181 5.700 1.00 6.37 100 ILE B C 1
ATOM 2989 O O . ILE B 1 100 ? -19.536 13.233 6.587 1.00 5.98 100 ILE B O 1
ATOM 2994 N N . MET B 1 101 ? -21.622 13.700 5.842 1.00 5.88 101 MET B N 1
ATOM 2995 C CA . MET B 1 101 ? -22.068 14.288 7.109 1.00 5.51 101 MET B CA 1
ATOM 2996 C C . MET B 1 101 ? -21.934 13.309 8.263 1.00 6.82 101 MET B C 1
ATOM 2997 O O . MET B 1 101 ? -21.457 13.678 9.339 1.00 5.85 101 MET B O 1
ATOM 3002 N N . LEU B 1 102 ? -22.352 12.065 8.038 1.00 4.45 102 LEU B N 1
ATOM 3003 C CA . LEU B 1 102 ? -22.372 11.071 9.108 1.00 4.25 102 LEU B CA 1
ATOM 3004 C C . LEU B 1 102 ? -20.959 10.755 9.587 1.00 5.82 102 LEU B C 1
ATOM 3005 O O . LEU B 1 102 ? -20.711 10.655 10.792 1.00 6.11 102 LEU B O 1
ATOM 3010 N N . HIS B 1 103 ? -20.033 10.599 8.651 1.00 5.51 103 HIS B N 1
ATOM 3011 C CA . HIS B 1 103 ? -18.666 10.282 9.035 1.00 6.01 103 HIS B CA 1
ATOM 3012 C C . HIS B 1 103 ? -18.059 11.418 9.844 1.00 7.08 103 HIS B C 1
ATOM 3013 O O . HIS B 1 103 ? -17.419 11.184 10.874 1.00 6.59 103 HIS B O 1
ATOM 3020 N N . GLU B 1 104 ? -18.251 12.650 9.386 1.00 5.82 104 GLU B N 1
ATOM 3021 C CA . GLU B 1 104 ? -17.607 13.761 10.080 1.00 5.55 104 GLU B CA 1
ATOM 3022 C C . GLU B 1 104 ? -18.273 14.054 11.431 1.00 6.88 104 GLU B C 1
ATOM 3023 O O . GLU B 1 104 ? -17.583 14.305 12.426 1.00 6.62 104 GLU B O 1
ATOM 3029 N N . VAL B 1 105 ? -19.599 13.971 11.483 1.00 5.85 105 VAL B N 1
ATOM 3030 C CA . VAL B 1 105 ? -20.301 14.195 12.746 1.00 4.70 105 VAL B CA 1
ATOM 3031 C C . VAL B 1 105 ? -20.031 13.094 13.773 1.00 6.20 105 VAL B C 1
ATOM 3032 O O . VAL B 1 105 ? -19.815 13.388 14.953 1.00 6.32 105 VAL B O 1
ATOM 3036 N N . THR B 1 106 ? -20.042 11.828 13.353 1.00 5.43 106 THR B N 1
ATOM 3037 C CA . THR B 1 106 ? -19.763 10.768 14.319 1.00 5.65 106 THR B CA 1
ATOM 3038 C C . THR B 1 106 ? -18.312 10.792 14.797 1.00 7.36 106 THR B C 1
ATOM 3039 O O . THR B 1 106 ? -18.045 10.457 15.958 1.00 8.15 106 THR B O 1
ATOM 3043 N N . LYS B 1 107 ? -17.381 11.223 13.940 1.00 7.09 107 LYS B N 1
ATOM 3044 C CA . LYS B 1 107 ? -16.011 11.471 14.413 1.00 7.14 107 LYS B CA 1
ATOM 3045 C C . LYS B 1 107 ? -15.994 12.574 15.468 1.00 7.31 107 LYS B C 1
ATOM 3046 O O . LYS B 1 107 ? -15.351 12.437 16.510 1.00 8.56 107 LYS B O 1
ATOM 3052 N N . LEU B 1 108 ? -16.736 13.652 15.213 1.00 7.05 108 LEU B N 1
ATOM 3053 C CA . LEU B 1 108 ? -16.823 14.744 16.171 1.00 7.46 108 LEU B CA 1
ATOM 3054 C C . LEU B 1 108 ? -17.310 14.241 17.524 1.00 7.08 108 LEU B C 1
ATOM 3055 O O . LEU B 1 108 ? -16.723 14.552 18.564 1.00 7.51 108 LEU B O 1
ATOM 3060 N N . LEU B 1 109 ? -18.380 13.453 17.514 1.00 7.22 109 LEU B N 1
ATOM 3061 C CA . LEU B 1 109 ? -18.934 12.926 18.762 1.00 7.56 109 LEU B CA 1
ATOM 3062 C C . LEU B 1 109 ? -17.926 12.049 19.504 1.00 9.02 109 LEU B C 1
ATOM 3063 O O . LEU B 1 109 ? -17.843 12.089 20.732 1.00 10.23 109 LEU B O 1
ATOM 3068 N N . HIS B 1 110 ? -17.164 11.255 18.749 1.00 8.81 110 HIS B N 1
ATOM 3069 C CA . HIS B 1 110 ? -16.114 10.403 19.319 1.00 9.69 110 HIS B CA 1
ATOM 3070 C C . HIS B 1 110 ? -15.035 11.223 20.029 1.00 10.37 110 HIS B C 1
ATOM 3071 O O . HIS B 1 110 ? -14.673 10.941 21.180 1.00 11.68 110 HIS B O 1
ATOM 3078 N N . TYR B 1 111 ? -14.525 12.246 19.357 1.00 9.62 111 TYR B N 1
ATOM 3079 C CA . TYR B 1 111 ? -13.501 13.096 19.971 1.00 10.02 111 TYR B CA 1
ATOM 3080 C C . TYR B 1 111 ? -14.031 13.842 21.188 1.00 11.68 111 TYR B C 1
ATOM 3081 O O . TYR B 1 111 ? -13.273 14.154 22.117 1.00 11.96 111 TYR B O 1
ATOM 3090 N N . ALA B 1 112 ? -15.330 14.128 21.180 1.00 10.39 112 ALA B N 1
ATOM 3091 C CA . ALA B 1 112 ? -15.963 14.850 22.281 1.00 9.64 112 ALA B CA 1
ATOM 3092 C C . ALA B 1 112 ? -16.365 13.928 23.441 1.00 11.21 112 ALA B C 1
ATOM 3093 O O . ALA B 1 112 ? -16.765 14.399 24.516 1.00 11.44 112 ALA B O 1
ATOM 3095 N N . GLY B 1 113 ? -16.272 12.619 23.220 1.00 11.29 113 GLY B N 1
ATOM 3096 C CA . GLY B 1 113 ? -16.588 11.651 24.255 1.00 12.44 113 GLY B CA 1
ATOM 3097 C C . GLY B 1 113 ? -18.078 11.407 24.441 1.00 12.88 113 GLY B C 1
ATOM 3098 O O . GLY B 1 113 ? -18.497 10.912 25.490 1.00 15.07 113 GLY B O 1
ATOM 3099 N N . CYS B 1 114 ? -18.876 11.734 23.431 1.00 10.20 114 CYS B N 1
ATOM 3100 C CA . CYS B 1 114 ? -20.329 11.549 23.517 1.00 10.11 114 CYS B CA 1
ATOM 3101 C C . CYS B 1 114 ? -20.689 10.096 23.302 1.00 12.87 114 CYS B C 1
ATOM 3102 O O . CYS B 1 114 ? -20.119 9.424 22.442 1.00 15.50 114 CYS B O 1
ATOM 3105 N N . LYS B 1 115 ? -21.647 9.610 24.076 1.00 10.55 115 LYS B N 1
ATOM 3106 C CA . LYS B 1 115 ? -22.078 8.232 23.926 1.00 10.25 115 LYS B CA 1
ATOM 3107 C C . LYS B 1 115 ? -23.577 8.170 23.669 1.00 10.70 115 LYS B C 1
ATOM 3108 O O . LYS B 1 115 ? -24.328 8.988 24.195 1.00 10.66 115 LYS B O 1
ATOM 3114 N N . ASP B 1 116 ? -23.995 7.204 22.849 1.00 9.45 116 ASP B N 1
ATOM 3115 C CA . ASP B 1 116 ? -25.412 6.887 22.665 1.00 9.66 116 ASP B CA 1
ATOM 3116 C C . ASP B 1 116 ? -26.241 8.121 22.331 1.00 9.06 116 ASP B C 1
ATOM 3117 O O . ASP B 1 116 ? -27.212 8.446 23.015 1.00 8.63 116 ASP B O 1
ATOM 3122 N N . VAL B 1 117 ? -25.855 8.794 21.255 1.00 7.24 117 VAL B N 1
ATOM 3123 C CA . VAL B 1 117 ? -26.519 10.003 20.802 1.00 6.18 117 VAL B CA 1
ATOM 3124 C C . VAL B 1 117 ? -27.683 9.620 19.889 1.00 7.39 117 VAL B C 1
ATOM 3125 O O . VAL B 1 117 ? -27.600 8.620 19.182 1.00 7.89 117 VAL B O 1
ATOM 3129 N N . LEU B 1 118 ? -28.772 10.388 19.925 1.00 6.36 118 LEU B N 1
ATOM 3130 C CA . LEU B 1 118 ? -29.878 10.163 18.991 1.00 4.92 118 LEU B CA 1
ATOM 3131 C C . LEU B 1 118 ? -29.793 11.107 17.798 1.00 5.81 118 LEU B C 1
ATOM 3132 O O . LEU B 1 118 ? -29.864 12.331 17.966 1.00 5.26 118 LEU B O 1
ATOM 3137 N N . PHE B 1 119 ? -29.659 10.544 16.597 1.00 5.10 119 PHE B N 1
ATOM 3138 C CA . PHE B 1 119 ? -29.733 11.335 15.366 1.00 4.28 119 PHE B CA 1
ATOM 3139 C C . PHE B 1 119 ? -31.183 11.364 14.917 1.00 3.80 119 PHE B C 1
ATOM 3140 O O . PHE B 1 119 ? -31.861 10.333 14.917 1.00 5.01 119 PHE B O 1
ATOM 3148 N N . ILE B 1 120 ? -31.656 12.541 14.530 1.00 3.93 120 ILE B N 1
ATOM 3149 C CA . ILE B 1 120 ? -33.050 12.692 14.120 1.00 3.70 120 ILE B CA 1
ATOM 3150 C C . ILE B 1 120 ? -33.045 13.349 12.763 1.00 4.10 120 ILE B C 1
ATOM 3151 O O . ILE B 1 120 ? -32.643 14.501 12.636 1.00 5.49 120 ILE B O 1
ATOM 3156 N N . ARG B 1 121 ? -33.461 12.619 11.737 1.00 4.11 121 ARG B N 1
ATOM 3157 C CA . ARG B 1 121 ? -33.564 13.232 10.423 1.00 4.08 121 ARG B CA 1
ATOM 3158 C C . ARG B 1 121 ? -34.945 13.846 10.264 1.00 5.49 121 ARG B C 1
ATOM 3159 O O . ARG B 1 121 ? -35.954 13.149 10.429 1.00 6.99 121 ARG B O 1
ATOM 3167 N N . LEU B 1 122 ? -34.978 15.154 9.996 1.00 4.60 122 LEU B N 1
ATOM 3168 C CA . LEU B 1 122 ? -36.221 15.920 9.838 1.00 5.86 122 LEU B CA 1
ATOM 3169 C C . LEU B 1 122 ? -36.432 16.244 8.370 1.00 8.37 122 LEU B C 1
ATOM 3170 O O . LEU B 1 122 ? -36.058 17.324 7.919 1.00 12.72 122 LEU B O 1
ATOM 3175 N N . GLY B 1 123 ? -37.051 15.339 7.629 1.00 5.94 123 GLY B N 1
ATOM 3176 C CA . GLY B 1 123 ? -37.000 15.446 6.182 1.00 6.75 123 GLY B CA 1
ATOM 3177 C C . GLY B 1 123 ? -38.321 15.674 5.490 1.00 7.69 123 GLY B C 1
ATOM 3178 O O . GLY B 1 123 ? -39.370 15.842 6.139 1.00 6.11 123 GLY B O 1
ATOM 3179 N N . THR B 1 124 ? -38.252 15.691 4.159 1.00 5.61 124 THR B N 1
ATOM 3180 C CA . THR B 1 124 ? -39.441 15.661 3.318 1.00 5.50 124 THR B CA 1
ATOM 3181 C C . THR B 1 124 ? -39.420 14.351 2.539 1.00 4.67 124 THR B C 1
ATOM 3182 O O . THR B 1 124 ? -38.387 13.667 2.464 1.00 5.31 124 THR B O 1
ATOM 3186 N N . SER B 1 125 ? -40.566 13.986 1.982 1.00 4.92 125 SER B N 1
ATOM 3187 C CA . SER B 1 125 ? -40.693 12.679 1.347 1.00 3.94 125 SER B CA 1
ATOM 3188 C C . SER B 1 125 ? -41.934 12.611 0.480 1.00 5.72 125 SER B C 1
ATOM 3189 O O . SER B 1 125 ? -42.823 13.462 0.572 1.00 6.33 125 SER B O 1
ATOM 3192 N N . GLY B 1 126 ? -41.978 11.600 -0.371 1.00 4.66 126 GLY B N 1
ATOM 3193 C CA . GLY B 1 126 ? -43.200 11.271 -1.075 1.00 6.24 126 GLY B CA 1
ATOM 3194 C C . GLY B 1 126 ? -43.994 10.302 -0.224 1.00 6.73 126 GLY B C 1
ATOM 3195 O O . GLY B 1 126 ? -43.441 9.346 0.312 1.00 7.67 126 GLY B O 1
ATOM 3196 N N . GLY B 1 127 ? -45.291 10.544 -0.085 1.00 7.09 127 GLY B N 1
ATOM 3197 C CA . GLY B 1 127 ? -46.123 9.629 0.687 1.00 6.95 127 GLY B CA 1
ATOM 3198 C C . GLY B 1 127 ? -46.663 8.500 -0.181 1.00 7.95 127 GLY B C 1
ATOM 3199 O O . GLY B 1 127 ? -46.806 8.656 -1.392 1.00 9.48 127 GLY B O 1
ATOM 3200 N N . LEU B 1 128 ? -46.935 7.351 0.428 1.00 7.49 128 LEU B N 1
ATOM 3201 C CA . LEU B 1 128 ? -47.622 6.268 -0.272 1.00 8.61 128 LEU B CA 1
ATOM 3202 C C . LEU B 1 128 ? -48.946 6.024 0.430 1.00 9.84 128 LEU B C 1
ATOM 3203 O O . LEU B 1 128 ? -48.982 5.412 1.499 1.00 10.20 128 LEU B O 1
ATOM 3208 N N . GLY B 1 129 ? -50.029 6.530 -0.153 1.00 10.88 129 GLY B N 1
ATOM 3209 C CA . GLY B 1 129 ? -51.356 6.308 0.398 1.00 10.53 129 GLY B CA 1
ATOM 3210 C C . GLY B 1 129 ? -51.652 7.117 1.650 1.00 11.71 129 GLY B C 1
ATOM 3211 O O . GLY B 1 129 ? -52.527 6.755 2.444 1.00 13.35 129 GLY B O 1
ATOM 3212 N N . VAL B 1 130 ? -50.929 8.213 1.835 1.00 9.80 130 VAL B N 1
ATOM 3213 C CA . VAL B 1 130 ? -51.264 9.159 2.902 1.00 9.29 130 VAL B CA 1
ATOM 3214 C C . VAL B 1 130 ? -51.434 10.542 2.291 1.00 10.06 130 VAL B C 1
ATOM 3215 O O . VAL B 1 130 ? -50.912 10.814 1.211 1.00 11.04 130 VAL B O 1
ATOM 3219 N N . LYS B 1 131 ? -52.158 11.423 2.973 1.00 11.18 131 LYS B N 1
ATOM 3220 C CA . LYS B 1 131 ? -52.381 12.762 2.431 1.00 10.29 131 LYS B CA 1
ATOM 3221 C C . LYS B 1 131 ? -51.127 13.621 2.528 1.00 10.45 131 LYS B C 1
ATOM 3222 O O . LYS B 1 131 ? -50.366 13.501 3.483 1.00 9.61 131 LYS B O 1
ATOM 3228 N N . PRO B 1 132 ? -50.905 14.486 1.530 1.00 11.24 132 PRO B N 1
ATOM 3229 C CA . PRO B 1 132 ? -49.786 15.432 1.601 1.00 10.32 132 PRO B CA 1
ATOM 3230 C C . PRO B 1 132 ? -49.831 16.247 2.902 1.00 10.99 132 PRO B C 1
ATOM 3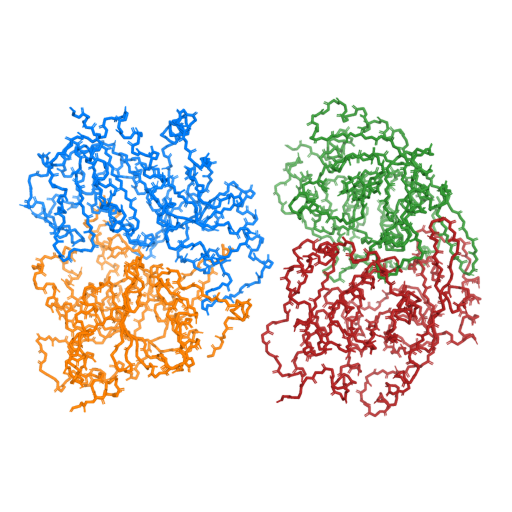231 O O . PRO B 1 132 ? -50.910 16.671 3.340 1.00 10.60 132 PRO B O 1
ATOM 3235 N N . GLY B 1 133 ? -48.670 16.442 3.521 1.00 8.48 133 GLY B N 1
ATOM 3236 C CA . GLY B 1 133 ? -48.590 17.181 4.760 1.00 8.59 133 GLY B CA 1
ATOM 3237 C C . GLY B 1 133 ? -48.551 16.295 5.986 1.00 8.20 133 GLY B C 1
ATOM 3238 O O . GLY B 1 133 ? -48.418 16.796 7.102 1.00 9.14 133 GLY B O 1
ATOM 3239 N N . THR B 1 134 ? -48.679 14.984 5.782 1.00 8.18 134 THR B N 1
ATOM 3240 C CA . THR B 1 134 ? -48.642 14.001 6.867 1.00 8.25 134 THR B CA 1
ATOM 3241 C C . THR B 1 134 ? -47.210 13.785 7.359 1.00 7.49 134 THR B C 1
ATOM 3242 O O . THR B 1 134 ? -46.274 13.724 6.572 1.00 7.40 134 THR B O 1
ATOM 3246 N N . ILE B 1 135 ? -47.032 13.676 8.672 1.00 8.23 135 ILE B N 1
ATOM 3247 C CA . ILE B 1 135 ? -45.719 13.317 9.194 1.00 7.16 135 ILE B CA 1
ATOM 3248 C C . ILE B 1 135 ? -45.673 11.807 9.279 1.00 8.47 135 ILE B C 1
ATOM 3249 O O . ILE B 1 135 ? -46.552 11.196 9.883 1.00 9.64 135 ILE B O 1
ATOM 3254 N N . VAL B 1 136 ? -44.661 11.202 8.666 1.00 6.12 136 VAL B N 1
ATOM 3255 C CA . VAL B 1 136 ? -44.474 9.763 8.796 1.00 6.38 136 VAL B CA 1
ATOM 3256 C C . VAL B 1 136 ? -43.297 9.519 9.731 1.00 7.19 136 VAL B C 1
ATOM 3257 O O . VAL B 1 136 ? -42.206 10.044 9.517 1.00 7.28 136 VAL B O 1
ATOM 3261 N N . LEU B 1 137 ? -43.529 8.744 10.784 1.00 7.32 137 LEU B N 1
ATOM 3262 C CA . LEU B 1 137 ? -42.446 8.303 11.648 1.00 6.76 137 LEU B CA 1
ATOM 3263 C C . LEU B 1 137 ? -41.999 6.943 11.141 1.00 7.26 137 LEU B C 1
ATOM 3264 O O . LEU B 1 137 ? -42.758 5.989 11.182 1.00 8.06 137 LEU B O 1
ATOM 3269 N N . SER B 1 138 ? -40.781 6.861 10.626 1.00 7.23 138 SER B N 1
ATOM 3270 C CA . SER B 1 138 ? -40.279 5.586 10.112 1.00 6.52 138 SER B CA 1
ATOM 3271 C C . SER B 1 138 ? -40.169 4.532 11.207 1.00 8.19 138 SER B C 1
ATOM 3272 O O . SER B 1 138 ? -39.560 4.782 12.245 1.00 7.15 138 SER B O 1
ATOM 3275 N N . ASP B 1 139 ? -40.732 3.346 10.978 1.00 7.49 139 ASP B N 1
ATOM 3276 C CA . ASP B 1 139 ? -40.448 2.223 11.881 1.00 7.44 139 ASP B CA 1
ATOM 3277 C C . ASP B 1 139 ? -39.450 1.226 11.273 1.00 8.49 139 ASP B C 1
ATOM 3278 O O . ASP B 1 139 ? -39.018 0.278 11.935 1.00 11.18 139 ASP B O 1
ATOM 3283 N N . ARG B 1 140 ? -39.078 1.470 10.017 1.00 7.32 140 ARG B N 1
ATOM 3284 C CA . ARG B 1 140 ? -37.959 0.777 9.386 1.00 7.10 140 ARG B CA 1
ATOM 3285 C C . ARG B 1 140 ? -37.567 1.533 8.121 1.00 7.88 140 ARG B C 1
ATOM 3286 O O . ARG B 1 140 ? -38.388 2.244 7.530 1.00 7.90 140 ARG B O 1
ATOM 3294 N N . CYS B 1 141 ? -36.299 1.417 7.745 1.00 7.75 141 CYS B N 1
ATOM 3295 C CA A CYS B 1 141 ? -35.791 2.060 6.539 0.70 7.02 141 CYS B CA 1
ATOM 3296 C CA B CYS B 1 141 ? -35.805 2.052 6.537 0.30 7.03 141 CYS B CA 1
ATOM 3297 C C . CYS B 1 141 ? -35.243 0.995 5.605 1.00 8.89 141 CYS B C 1
ATOM 3298 O O . CYS B 1 141 ? -34.391 0.196 5.998 1.00 8.65 141 CYS B O 1
ATOM 3303 N N . VAL B 1 142 ? -35.735 0.983 4.375 1.00 7.79 142 VAL B N 1
ATOM 3304 C CA . VAL B 1 142 ? -35.328 -0.052 3.440 1.00 7.07 142 VAL B CA 1
ATOM 3305 C C . VAL B 1 142 ? -34.891 0.541 2.121 1.00 6.01 142 VAL B C 1
ATOM 3306 O O . VAL B 1 142 ? -35.174 1.701 1.825 1.00 6.79 142 VAL B O 1
ATOM 3310 N N . ASN B 1 143 ? -34.171 -0.261 1.341 1.00 6.99 143 ASN B N 1
ATOM 3311 C CA . ASN B 1 143 ? -33.729 0.184 0.025 1.00 6.44 143 ASN B CA 1
ATOM 3312 C C . ASN B 1 143 ? -34.853 -0.041 -0.989 1.00 7.17 143 ASN B C 1
ATOM 3313 O O . ASN B 1 143 ? -35.954 -0.434 -0.603 1.00 7.74 143 ASN B O 1
ATOM 3318 N N . THR B 1 144 ? -34.586 0.216 -2.268 1.00 7.89 144 THR B N 1
ATOM 3319 C CA . THR B 1 144 ? -35.619 0.066 -3.298 1.00 9.15 144 THR B CA 1
ATOM 3320 C C . THR B 1 144 ? -36.047 -1.380 -3.556 1.00 9.33 144 THR B C 1
ATOM 3321 O O . THR B 1 144 ? -37.034 -1.624 -4.269 1.00 9.99 144 THR B O 1
ATOM 3325 N N . LYS B 1 145 ? -35.313 -2.340 -2.990 1.00 8.97 145 LYS B N 1
ATOM 3326 C CA . LYS B 1 145 ? -35.697 -3.750 -3.082 1.00 9.70 145 LYS B CA 1
ATOM 3327 C C . LYS B 1 145 ? -36.436 -4.204 -1.824 1.00 9.69 145 LYS B C 1
ATOM 3328 O O . LYS B 1 145 ? -36.705 -5.397 -1.646 1.00 10.64 145 LYS B O 1
ATOM 3334 N N . LEU B 1 146 ? -36.747 -3.229 -0.971 1.00 9.10 146 LEU B N 1
ATOM 3335 C CA . LEU B 1 146 ? -37.494 -3.408 0.273 1.00 8.62 146 LEU B CA 1
ATOM 3336 C C . LEU B 1 146 ? -36.700 -4.162 1.346 1.00 10.33 146 LEU B C 1
ATOM 3337 O O . LEU B 1 146 ? -37.283 -4.739 2.267 1.00 11.52 146 LEU B O 1
ATOM 3342 N N . GLU B 1 147 ? -35.373 -4.126 1.233 1.00 9.93 147 GLU B N 1
ATOM 3343 C CA . GLU B 1 147 ? -34.490 -4.778 2.207 1.00 9.78 147 GLU B CA 1
ATOM 3344 C C . GLU B 1 147 ? -33.963 -3.773 3.232 1.00 8.51 147 GLU B C 1
ATOM 3345 O O . GLU B 1 147 ? -33.574 -2.680 2.873 1.00 8.29 147 GLU B O 1
ATOM 3351 N N . PRO B 1 148 ? -33.935 -4.147 4.521 1.00 9.45 148 PRO B N 1
ATOM 3352 C CA . PRO B 1 148 ? -33.469 -3.166 5.510 1.00 8.12 148 PRO B CA 1
ATOM 3353 C C . PRO B 1 148 ? -31.950 -3.159 5.596 1.00 10.05 148 PRO B C 1
ATOM 3354 O O . PRO B 1 148 ? -31.391 -3.506 6.635 1.00 9.56 148 PRO B O 1
ATOM 3358 N N . TYR B 1 149 ? -31.301 -2.783 4.499 1.00 8.59 149 TYR B N 1
ATOM 3359 C CA . TYR B 1 149 ? -29.847 -2.728 4.437 1.00 7.41 149 TYR B CA 1
ATOM 3360 C C . TYR B 1 149 ? -29.424 -1.540 3.602 1.00 10.54 149 TYR B C 1
ATOM 3361 O O . TYR B 1 149 ? -30.082 -1.199 2.617 1.00 9.77 149 TYR B O 1
ATOM 3370 N N . ASN B 1 150 ? -28.319 -0.915 3.993 1.00 8.70 150 ASN B N 1
ATOM 3371 C CA . ASN B 1 150 ? -27.637 0.028 3.121 1.00 8.44 150 ASN B CA 1
ATOM 3372 C C . ASN B 1 150 ? -26.545 -0.727 2.372 1.00 9.22 150 ASN B C 1
ATOM 3373 O O . ASN B 1 150 ? -25.830 -1.529 2.966 1.00 10.71 150 ASN B O 1
ATOM 3378 N N . GLU B 1 151 ? -26.438 -0.494 1.066 1.00 8.77 151 GLU B N 1
ATOM 3379 C CA . GLU B 1 151 ? -25.414 -1.147 0.260 1.00 9.96 151 GLU B CA 1
ATOM 3380 C C . GLU B 1 151 ? -24.246 -0.198 0.044 1.00 9.51 151 GLU B C 1
ATOM 3381 O O . GLU B 1 151 ? -24.446 0.993 -0.203 1.00 10.27 151 GLU B O 1
ATOM 3387 N N . LEU B 1 152 ? -23.034 -0.730 0.128 1.00 9.57 152 LEU B N 1
ATOM 3388 C CA . LEU B 1 152 ? -21.835 0.049 -0.154 1.00 9.36 152 LEU B CA 1
ATOM 3389 C C . LEU B 1 152 ? -20.906 -0.775 -1.027 1.00 9.92 152 LEU B C 1
ATOM 3390 O O . LEU B 1 152 ? -21.039 -1.998 -1.115 1.00 10.66 152 LEU B O 1
ATOM 3395 N N . CYS B 1 153 ? -19.958 -0.105 -1.668 1.00 8.97 153 CYS B N 1
ATOM 3396 C CA . CYS B 1 153 ? -18.939 -0.791 -2.444 1.00 9.02 153 CYS B CA 1
ATOM 3397 C C . CYS B 1 153 ? -17.598 -0.266 -1.966 1.00 10.76 153 CYS B C 1
ATOM 3398 O O . CYS B 1 153 ? -17.224 0.874 -2.256 1.00 10.93 153 CYS B O 1
ATOM 3401 N N . ILE B 1 154 ? -16.893 -1.103 -1.215 1.00 10.50 154 ILE B N 1
ATOM 3402 C CA . ILE B 1 154 ? -15.710 -0.678 -0.489 1.00 11.16 154 ILE B CA 1
ATOM 3403 C C . ILE B 1 154 ? -14.477 -1.427 -0.975 1.00 11.87 154 ILE B C 1
ATOM 3404 O O . ILE B 1 154 ? -14.430 -2.659 -0.945 1.00 12.71 154 ILE B O 1
ATOM 3409 N N . LEU B 1 155 ? -13.492 -0.664 -1.437 1.00 11.68 155 LEU B N 1
ATOM 3410 C CA . LEU B 1 155 ? -12.358 -1.223 -2.167 1.00 13.01 155 LEU B CA 1
ATOM 3411 C C . LEU B 1 155 ? -12.863 -2.115 -3.296 1.00 14.16 155 LEU B C 1
ATOM 3412 O O . LEU B 1 155 ? -12.246 -3.127 -3.643 1.00 14.38 155 LEU B O 1
ATOM 3417 N N . GLY B 1 156 ? -13.995 -1.720 -3.870 1.00 14.15 156 GLY B N 1
ATOM 3418 C CA . GLY B 1 156 ? -14.571 -2.428 -4.995 1.00 14.83 156 GLY B CA 1
ATOM 3419 C C . GLY B 1 156 ? -15.281 -3.724 -4.650 1.00 15.39 156 GLY B C 1
ATOM 3420 O O . GLY B 1 156 ? -15.529 -4.549 -5.530 1.00 17.31 156 GLY B O 1
ATOM 3421 N N . LYS B 1 157 ? -15.607 -3.910 -3.375 1.00 13.90 157 LYS B N 1
ATOM 3422 C CA . LYS B 1 157 ? -16.316 -5.117 -2.938 1.00 14.25 157 LYS B CA 1
ATOM 3423 C C . LYS B 1 157 ? -17.634 -4.778 -2.250 1.00 12.97 157 LYS B C 1
ATOM 3424 O O . LYS B 1 157 ? -17.699 -3.863 -1.422 1.00 11.45 157 LYS B O 1
ATOM 3430 N N . PRO B 1 158 ? -18.700 -5.511 -2.594 1.00 13.78 158 PRO B N 1
ATOM 3431 C CA . PRO B 1 158 ? -20.018 -5.202 -2.039 1.00 13.60 158 PRO B CA 1
ATOM 3432 C C . PRO B 1 158 ? -20.087 -5.454 -0.534 1.00 12.44 158 PRO B C 1
ATOM 3433 O O . PRO B 1 158 ? -19.606 -6.476 -0.044 1.00 13.21 158 PRO B O 1
ATOM 3437 N N . VAL B 1 159 ? -20.682 -4.506 0.181 1.00 11.84 159 VAL B N 1
ATOM 3438 C CA . VAL B 1 159 ? -20.850 -4.582 1.625 1.00 13.02 159 VAL B CA 1
ATOM 3439 C C . VAL B 1 159 ? -22.293 -4.207 1.924 1.00 11.78 159 VAL B C 1
ATOM 3440 O O . VAL B 1 159 ? -22.865 -3.365 1.249 1.00 11.86 159 VAL B O 1
ATOM 3444 N N . ARG B 1 160 ? -22.898 -4.858 2.911 1.00 11.74 160 ARG B N 1
ATOM 3445 C CA . ARG B 1 160 ? -24.267 -4.522 3.286 1.00 10.72 160 ARG B CA 1
ATOM 3446 C C . ARG B 1 160 ? -24.333 -4.292 4.788 1.00 11.53 160 ARG B C 1
ATOM 3447 O O . ARG B 1 160 ? -23.754 -5.050 5.560 1.00 12.29 160 ARG B O 1
ATOM 3455 N N . ARG B 1 161 ? -25.024 -3.229 5.186 1.00 10.58 161 ARG B N 1
ATOM 3456 C CA . ARG B 1 161 ? -25.140 -2.869 6.594 1.00 10.12 161 ARG B CA 1
ATOM 3457 C C . ARG B 1 161 ? -26.609 -2.723 6.986 1.00 8.91 161 ARG B C 1
ATOM 3458 O O . ARG B 1 161 ? -27.333 -1.932 6.390 1.00 10.17 161 ARG B O 1
ATOM 3466 N N . GLN B 1 162 ? -27.029 -3.482 8.000 1.00 9.94 162 GLN B N 1
ATOM 3467 C CA . GLN B 1 162 ? -28.428 -3.474 8.430 1.00 10.04 162 GLN B CA 1
ATOM 3468 C C . GLN B 1 162 ? -28.874 -2.126 8.984 1.00 9.32 162 GLN B C 1
ATOM 3469 O O . GLN B 1 162 ? -28.091 -1.416 9.622 1.00 8.93 162 GLN B O 1
ATOM 3475 N N . THR B 1 163 ? -30.133 -1.766 8.713 1.00 7.54 163 THR B N 1
ATOM 3476 C CA . THR B 1 163 ? -30.708 -0.535 9.244 1.00 6.60 163 THR B CA 1
ATOM 3477 C C . THR B 1 163 ? -31.474 -0.835 10.529 1.00 7.87 163 THR B C 1
ATOM 3478 O O . THR B 1 163 ? -32.115 -1.887 10.655 1.00 9.75 163 THR B O 1
ATOM 3482 N N . ILE B 1 164 ? -31.387 0.089 11.480 1.00 8.05 164 ILE B N 1
ATOM 3483 C CA . ILE B 1 164 ? -32.017 -0.078 12.790 1.00 9.77 164 ILE B CA 1
ATOM 3484 C C . ILE B 1 164 ? -32.589 1.268 13.215 1.00 8.80 164 ILE B C 1
ATOM 3485 O O . ILE B 1 164 ? -31.841 2.233 13.360 1.00 8.37 164 ILE B O 1
ATOM 3490 N N . VAL B 1 165 ? -33.909 1.332 13.401 1.00 7.49 165 VAL B N 1
ATOM 3491 C CA . VAL B 1 165 ? -34.562 2.548 13.895 1.00 7.75 165 VAL B CA 1
ATOM 3492 C C . VAL B 1 165 ? -34.822 2.427 15.398 1.00 8.76 165 VAL B C 1
ATOM 3493 O O . VAL B 1 165 ? -35.112 1.341 15.892 1.00 9.68 165 VAL B O 1
ATOM 3497 N N . ASP B 1 166 ? -34.708 3.542 16.118 1.00 7.91 166 ASP B N 1
ATOM 3498 C CA . ASP B 1 166 ? -34.962 3.572 17.560 1.00 8.79 166 ASP B CA 1
ATOM 3499 C C . ASP B 1 166 ? -36.470 3.560 17.802 1.00 8.03 166 ASP B C 1
ATOM 3500 O O . ASP B 1 166 ? -37.093 4.611 17.923 1.00 8.34 166 ASP B O 1
ATOM 3505 N N . LEU B 1 167 ? -37.050 2.360 17.885 1.00 9.92 167 LEU B N 1
ATOM 3506 C CA . LEU B 1 167 ? -38.504 2.217 17.925 1.00 11.25 167 LEU B CA 1
ATOM 3507 C C . LEU B 1 167 ? -39.105 2.780 19.197 1.00 10.06 167 LEU B C 1
ATOM 3508 O O . LEU B 1 167 ? -40.231 3.271 19.197 1.00 11.67 167 LEU B O 1
ATOM 3513 N N . ASN B 1 168 ? -38.365 2.687 20.295 1.00 11.25 168 ASN B N 1
ATOM 3514 C CA A ASN B 1 168 ? -38.827 3.239 21.561 0.46 12.44 168 ASN B CA 1
ATOM 3515 C CA B ASN B 1 168 ? -38.848 3.233 21.552 0.54 12.41 168 ASN B CA 1
ATOM 3516 C C . ASN B 1 168 ? -39.106 4.728 21.413 1.00 10.45 168 ASN B C 1
ATOM 3517 O O . ASN B 1 168 ? -40.125 5.232 21.876 1.00 11.73 168 ASN B O 1
ATOM 3526 N N . THR B 1 169 ? -38.195 5.427 20.744 1.00 9.18 169 THR B N 1
ATOM 3527 C CA . THR B 1 169 ? -38.361 6.863 20.555 1.00 8.10 169 THR B CA 1
ATOM 3528 C C . THR B 1 169 ? -39.489 7.167 19.577 1.00 9.21 169 THR B C 1
ATOM 3529 O O . THR B 1 169 ? -40.264 8.101 19.786 1.00 9.36 169 THR B O 1
ATOM 3533 N N . VAL B 1 170 ? -39.572 6.388 18.502 1.00 9.19 170 VAL B N 1
ATOM 3534 C CA . VAL B 1 170 ? -40.694 6.516 17.583 1.00 8.72 170 VAL B CA 1
ATOM 3535 C C . VAL B 1 170 ? -42.022 6.397 18.328 1.00 8.94 170 VAL B C 1
ATOM 3536 O O . VAL B 1 170 ? -42.944 7.185 18.096 1.00 10.45 170 VAL B O 1
ATOM 3540 N N . ASN B 1 171 ? -42.124 5.416 19.225 1.00 9.85 171 ASN B N 1
ATOM 3541 C CA . ASN B 1 171 ? -43.360 5.221 19.972 1.00 11.87 171 ASN B CA 1
ATOM 3542 C C . ASN B 1 171 ? -43.650 6.416 20.881 1.00 13.00 171 ASN B C 1
ATOM 3543 O O . ASN B 1 171 ? -44.795 6.841 21.003 1.00 12.92 171 ASN B O 1
ATOM 3548 N N . GLU B 1 172 ? -42.604 6.961 21.498 1.00 10.64 172 GLU B N 1
ATOM 3549 C CA . GLU B 1 172 ? -42.736 8.159 22.316 1.00 10.81 172 GLU B CA 1
ATOM 3550 C C . GLU B 1 172 ? -43.222 9.364 21.505 1.00 11.31 172 GLU B C 1
ATOM 3551 O O . GLU B 1 172 ? -43.977 10.196 22.015 1.00 12.03 172 GLU B O 1
ATOM 3557 N N . LEU B 1 173 ? -42.786 9.462 20.250 1.00 9.09 173 LEU B N 1
ATOM 3558 C CA . LEU B 1 173 ? -43.187 10.588 19.403 1.00 8.59 173 LEU B CA 1
ATOM 3559 C C . LEU B 1 173 ? -44.633 10.461 18.962 1.00 9.58 173 LEU B C 1
ATOM 3560 O O . LEU B 1 173 ? -45.366 11.458 18.897 1.00 9.71 173 LEU B O 1
ATOM 3565 N N . LYS B 1 174 ? -45.049 9.237 18.647 1.00 10.18 174 LYS B N 1
ATOM 3566 C CA . LYS B 1 174 ? -46.438 9.017 18.269 1.00 10.95 174 LYS B CA 1
ATOM 3567 C C . LYS B 1 174 ? -47.326 9.397 19.446 1.00 12.48 174 LYS B C 1
ATOM 3568 O O . LYS B 1 174 ? -48.311 10.110 19.277 1.00 12.99 174 LYS B O 1
ATOM 3574 N N . LYS B 1 175 ? -46.956 8.942 20.640 1.00 13.11 175 LYS B N 1
ATOM 3575 C CA . LYS B 1 175 ? -47.726 9.256 21.841 1.00 13.61 175 LYS B CA 1
ATOM 3576 C C . LYS B 1 175 ? -47.776 10.757 22.070 1.00 13.70 175 LYS B C 1
ATOM 3577 O O . LYS B 1 175 ? -48.819 11.308 22.427 1.00 14.37 175 LYS B O 1
ATOM 3580 N N . LEU B 1 176 ? -46.641 11.420 21.883 1.00 11.81 176 LEU B N 1
ATOM 3581 C CA . LEU B 1 176 ? -46.613 12.861 22.044 1.00 13.25 176 LEU B CA 1
ATOM 3582 C C . LEU B 1 176 ? -47.569 13.523 21.064 1.00 12.06 176 LEU B C 1
ATOM 3583 O O . LEU B 1 176 ? -48.259 14.472 21.412 1.00 13.75 176 LEU B O 1
ATOM 3588 N N . SER B 1 177 ? -47.608 13.023 19.831 1.00 12.03 177 SER B N 1
ATOM 3589 C CA . SER B 1 177 ? -48.417 13.670 18.802 1.00 12.88 177 SER B CA 1
ATOM 3590 C C . SER B 1 177 ? -49.896 13.641 19.165 1.00 14.73 177 SER B C 1
ATOM 3591 O O . SER B 1 177 ? -50.653 14.533 18.793 1.00 15.86 177 SER B O 1
ATOM 3594 N N . GLU B 1 178 ? -50.300 12.624 19.913 1.00 15.42 178 GLU B N 1
ATOM 3595 C CA . GLU B 1 178 ? -51.695 12.507 20.320 1.00 16.08 178 GLU B CA 1
ATOM 3596 C C . GLU B 1 178 ? -52.039 13.547 21.385 1.00 18.69 178 GLU B C 1
ATOM 3597 O O . GLU B 1 178 ? -53.213 13.804 21.651 1.00 21.74 178 GLU B O 1
ATOM 3603 N N . ASN B 1 179 ? -51.008 14.149 21.975 1.00 17.35 179 ASN B N 1
ATOM 3604 C CA . ASN B 1 179 ? -51.179 15.162 23.022 1.00 19.82 179 ASN B CA 1
ATOM 3605 C C . ASN B 1 179 ? -50.958 16.590 22.532 1.00 20.37 179 ASN B C 1
ATOM 3606 O O . ASN B 1 179 ? -51.094 17.544 23.302 1.00 23.61 179 ASN B O 1
ATOM 3611 N N . LEU B 1 180 ? -50.598 16.735 21.261 1.00 17.88 180 LEU B N 1
ATOM 3612 C CA . LEU B 1 180 ? -50.336 18.045 20.681 1.00 15.73 180 LEU B CA 1
ATOM 3613 C C . LEU B 1 180 ? -51.466 18.449 19.748 1.00 21.69 180 LEU B C 1
ATOM 3614 O O . LEU B 1 180 ? -52.311 17.626 19.389 1.00 22.49 180 LEU B O 1
ATOM 3619 N N . SER B 1 181 ? -51.471 19.721 19.361 1.00 22.90 181 SER B N 1
ATOM 3620 C CA . SER B 1 181 ? -52.454 20.234 18.413 1.00 23.39 181 SER B CA 1
ATOM 3621 C C . SER B 1 181 ? -51.776 20.555 17.085 1.00 22.55 181 SER B C 1
ATOM 3622 O O . SER B 1 181 ? -51.499 21.713 16.771 1.00 26.09 181 SER B O 1
ATOM 3625 N N . LEU B 1 182 ? -51.503 19.516 16.310 1.00 17.54 182 LEU B N 1
ATOM 3626 C CA . LEU B 1 182 ? -50.848 19.679 15.020 1.00 18.03 182 LEU B CA 1
ATOM 3627 C C . LEU B 1 182 ? -51.876 19.895 13.921 1.00 15.97 182 LEU B C 1
ATOM 3628 O O . LEU B 1 182 ? -53.022 19.474 14.042 1.00 17.85 182 LEU B O 1
ATOM 3633 N N . GLU B 1 183 ? -51.438 20.538 12.844 1.00 16.91 183 GLU B N 1
ATOM 3634 C CA . GLU B 1 183 ? -52.263 20.774 11.666 1.00 18.87 183 GLU B CA 1
ATOM 3635 C C . GLU B 1 183 ? -52.335 19.533 10.794 1.00 17.57 183 GLU B C 1
ATOM 3636 O O . GLU B 1 183 ? -52.909 19.569 9.704 1.00 19.92 183 GLU B O 1
ATOM 3642 N N . CYS B 1 184 ? -51.736 18.442 11.257 1.00 15.01 184 CYS B N 1
ATOM 3643 C CA . CYS B 1 184 ? -51.560 17.277 10.401 1.00 15.96 184 CYS B CA 1
ATOM 3644 C C . CYS B 1 184 ? -51.734 15.974 11.160 1.00 15.47 184 CYS B C 1
ATOM 3645 O O . CYS B 1 184 ? -51.803 15.959 12.391 1.00 15.04 184 CYS B O 1
ATOM 3648 N N . SER B 1 185 ? -51.807 14.876 10.416 1.00 12.33 185 SER B N 1
ATOM 3649 C CA . SER B 1 185 ? -51.806 13.562 11.036 1.00 11.99 185 SER B CA 1
ATOM 3650 C C . SER B 1 185 ? -50.386 13.015 11.078 1.00 11.94 185 SER B C 1
ATOM 3651 O O . SER B 1 185 ? -49.512 13.454 10.326 1.00 11.27 185 SER B O 1
ATOM 3654 N N . VAL B 1 186 ? -50.186 12.049 11.965 1.00 11.05 186 VAL B N 1
ATOM 3655 C CA . VAL B 1 186 ? -48.900 11.418 12.171 1.00 11.04 186 VAL B CA 1
ATOM 3656 C C . VAL B 1 186 ? -49.091 9.915 11.990 1.00 11.58 186 VAL B C 1
ATOM 3657 O O . VAL B 1 186 ? -49.936 9.314 12.644 1.00 13.47 186 VAL B O 1
ATOM 3661 N N . VAL B 1 187 ? -48.318 9.321 11.085 1.00 10.52 187 VAL B N 1
ATOM 3662 C CA . VAL B 1 187 ? -48.473 7.910 10.745 1.00 10.31 187 VAL B CA 1
ATOM 3663 C C . VAL B 1 187 ? -47.137 7.198 10.948 1.00 10.08 187 VAL B C 1
ATOM 3664 O O . VAL B 1 187 ? -46.085 7.735 10.606 1.00 10.42 187 VAL B O 1
ATOM 3668 N N . VAL B 1 188 ? -47.187 5.999 11.523 1.00 10.16 188 VAL B N 1
ATOM 3669 C CA . VAL B 1 188 ? -45.998 5.166 11.675 1.00 8.87 188 VAL B CA 1
ATOM 3670 C C . VAL B 1 188 ? -45.984 4.127 10.557 1.00 8.97 188 VAL B C 1
ATOM 3671 O O . VAL B 1 188 ? -46.961 3.415 10.352 1.00 10.62 188 VAL B O 1
ATOM 3675 N N . GLY B 1 189 ? -44.880 4.056 9.821 1.00 8.57 189 GLY B N 1
ATOM 3676 C CA . GLY B 1 189 ? -44.783 3.126 8.710 1.00 7.65 189 GLY B CA 1
ATOM 3677 C C . GLY B 1 189 ? -43.372 3.026 8.178 1.00 8.06 189 GLY B C 1
ATOM 3678 O O . GLY B 1 189 ? -42.472 3.707 8.668 1.00 7.99 189 GLY B O 1
ATOM 3679 N N . GLY B 1 190 ? -43.177 2.186 7.162 1.00 8.05 190 GLY B N 1
ATOM 3680 C CA . GLY B 1 190 ? -41.853 1.992 6.597 1.00 8.42 190 GLY B CA 1
ATOM 3681 C C . GLY B 1 190 ? -41.462 3.062 5.592 1.00 7.29 190 GLY B C 1
ATOM 3682 O O . GLY B 1 190 ? -42.315 3.734 5.025 1.00 7.21 190 GLY B O 1
ATOM 3683 N N . THR B 1 191 ? -40.159 3.216 5.369 1.00 5.80 191 THR B N 1
ATOM 3684 C CA . THR B 1 191 ? -39.650 4.255 4.473 1.00 5.98 191 THR B CA 1
ATOM 3685 C C . THR B 1 191 ? -38.605 3.699 3.505 1.00 6.73 191 THR B C 1
ATOM 3686 O O . THR B 1 191 ? -37.606 3.141 3.930 1.00 7.56 191 THR B O 1
ATOM 3690 N N . ILE B 1 192 ? -38.843 3.852 2.204 1.00 5.56 192 ILE B N 1
ATOM 3691 C CA . ILE B 1 192 ? -37.835 3.535 1.199 1.00 5.38 192 ILE B CA 1
ATOM 3692 C C . ILE B 1 192 ? -36.835 4.684 0.998 1.00 5.16 192 ILE B C 1
ATOM 3693 O O . ILE B 1 192 ? -37.222 5.851 0.886 1.00 5.97 192 ILE B O 1
ATOM 3698 N N . ALA B 1 193 ? -35.548 4.346 0.940 1.00 6.20 193 ALA B N 1
ATOM 3699 C CA . ALA B 1 193 ? -34.519 5.294 0.515 1.00 5.50 193 ALA B CA 1
ATOM 3700 C C . ALA B 1 193 ? -34.073 4.964 -0.906 1.00 6.07 193 ALA B C 1
ATOM 3701 O O . ALA B 1 193 ? -33.629 3.844 -1.169 1.00 8.11 193 ALA B O 1
ATOM 3703 N N . ALA B 1 194 ? -34.161 5.947 -1.801 1.00 5.02 194 ALA B N 1
ATOM 3704 C CA . ALA B 1 194 ? -33.805 5.766 -3.207 1.00 5.79 194 ALA B CA 1
ATOM 3705 C C . ALA B 1 194 ? -32.572 6.595 -3.599 1.00 5.35 194 ALA B C 1
ATOM 3706 O O . ALA B 1 194 ? -32.267 7.593 -2.945 1.00 6.39 194 ALA B O 1
ATOM 3708 N N . ASN B 1 195 ? -31.880 6.181 -4.667 1.00 5.33 195 ASN B N 1
ATOM 3709 C CA . ASN B 1 195 ? -30.659 6.861 -5.133 1.00 5.38 195 ASN B CA 1
ATOM 3710 C C . ASN B 1 195 ? -30.869 7.836 -6.295 1.00 6.41 195 ASN B C 1
ATOM 3711 O O . ASN B 1 195 ? -29.940 8.136 -7.058 1.00 6.28 195 ASN B O 1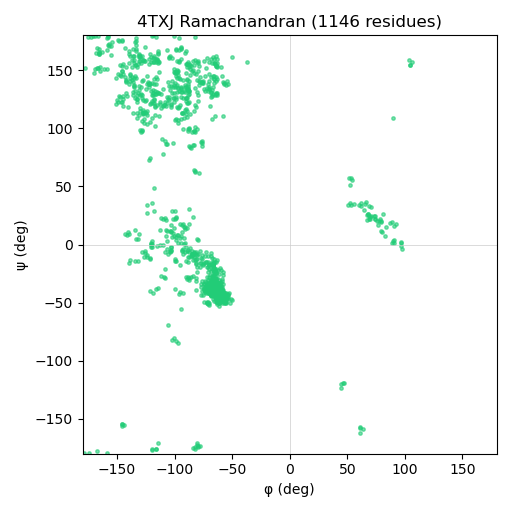
ATOM 3716 N N . ASP B 1 196 ? -32.102 8.318 -6.421 1.00 5.15 196 ASP B N 1
ATOM 3717 C CA . ASP B 1 196 ? -32.432 9.422 -7.305 1.00 6.87 196 ASP B CA 1
ATOM 3718 C C . ASP B 1 196 ? -33.843 9.881 -6.928 1.00 5.88 196 ASP B C 1
ATOM 3719 O O . ASP B 1 196 ? -34.521 9.215 -6.145 1.00 6.20 196 ASP B O 1
ATOM 3724 N N . PHE B 1 197 ? -34.271 11.025 -7.449 1.00 3.55 197 PHE B N 1
ATOM 3725 C CA . PHE B 1 197 ? -35.608 11.545 -7.141 1.00 3.80 197 PHE B CA 1
ATOM 3726 C C . PHE B 1 197 ? -36.639 11.027 -8.138 1.00 5.59 197 PHE B C 1
ATOM 3727 O O . PHE B 1 197 ? -37.809 10.882 -7.809 1.00 5.67 197 PHE B O 1
ATOM 3735 N N . TYR B 1 198 ? -36.188 10.732 -9.356 1.00 4.99 198 TYR B N 1
ATOM 3736 C CA . TYR B 1 198 ? -37.102 10.402 -10.451 1.00 4.68 198 TYR B CA 1
ATOM 3737 C C . TYR B 1 198 ? -37.246 8.897 -10.690 1.00 5.55 198 TYR B C 1
ATOM 3738 O O . TYR B 1 198 ? -38.160 8.268 -10.157 1.00 6.12 198 TYR B O 1
ATOM 3747 N N . GLU B 1 199 ? -36.321 8.295 -11.428 1.00 7.24 199 GLU B N 1
ATOM 3748 C CA . GLU B 1 199 ? -36.553 6.920 -11.881 1.00 8.00 199 GLU B CA 1
ATOM 3749 C C . GLU B 1 199 ? -36.582 5.899 -10.750 1.00 8.01 199 GLU B C 1
ATOM 3750 O O . GLU B 1 199 ? -37.450 5.025 -10.731 1.00 8.18 199 GLU B O 1
ATOM 3756 N N . GLU B 1 200 ? -35.652 6.009 -9.806 1.00 5.41 200 GLU B N 1
ATOM 3757 C CA . GLU B 1 200 ? -35.630 5.060 -8.692 1.00 6.56 200 GLU B CA 1
ATOM 3758 C C . GLU B 1 200 ? -36.847 5.174 -7.775 1.00 7.46 200 GLU B C 1
ATOM 3759 O O . GLU B 1 200 ? -37.140 4.249 -7.017 1.00 7.78 200 GLU B O 1
ATOM 3765 N N . GLN B 1 201 ? -37.528 6.315 -7.824 1.00 6.71 201 GLN B N 1
ATOM 3766 C CA . GLN B 1 201 ? -38.737 6.518 -7.024 1.00 6.26 201 GLN B CA 1
ATOM 3767 C C . GLN B 1 201 ? -39.985 6.198 -7.845 1.00 7.46 201 GLN B C 1
ATOM 3768 O O . GLN B 1 201 ? -41.108 6.390 -7.396 1.00 7.22 201 GLN B O 1
ATOM 3774 N N . GLY B 1 202 ? -39.784 5.696 -9.056 1.00 6.97 202 GLY B N 1
ATOM 3775 C CA . GLY B 1 202 ? -40.916 5.304 -9.877 1.00 9.02 202 GLY B CA 1
ATOM 3776 C C . GLY B 1 202 ? -41.686 6.470 -10.463 1.00 9.02 202 GLY B C 1
ATOM 3777 O O . GLY B 1 202 ? -42.858 6.317 -10.822 1.00 10.23 202 GLY B O 1
ATOM 3778 N N . ARG B 1 203 ? -41.038 7.632 -10.571 1.00 7.73 203 ARG B N 1
ATOM 3779 C CA . ARG B 1 203 ? -41.680 8.797 -11.184 1.00 7.40 203 ARG B CA 1
ATOM 3780 C C . ARG B 1 203 ? -41.728 8.684 -12.703 1.00 8.27 203 ARG B C 1
ATOM 3781 O O . ARG B 1 203 ? -40.758 8.256 -13.334 1.00 8.62 203 ARG B O 1
ATOM 3789 N N . LEU B 1 204 ? -42.852 9.093 -13.283 1.00 7.87 204 LEU B N 1
ATOM 3790 C CA . LEU B 1 204 ? -43.030 9.087 -14.732 1.00 8.27 204 LEU B CA 1
ATOM 3791 C C . LEU B 1 204 ? -42.554 10.387 -15.379 1.00 11.19 204 LEU B C 1
ATOM 3792 O O . LEU B 1 204 ? -42.541 10.498 -16.608 1.00 12.08 204 LEU B O 1
ATOM 3797 N N . ASP B 1 205 ? -42.141 11.360 -14.566 1.00 8.85 205 ASP B N 1
ATOM 3798 C CA . ASP B 1 205 ? -41.927 12.712 -15.078 1.00 7.98 205 ASP B CA 1
ATOM 3799 C C . ASP B 1 205 ? -40.471 13.173 -15.105 1.00 8.04 205 ASP B C 1
ATOM 3800 O O . ASP B 1 205 ? -40.202 14.368 -15.108 1.00 9.21 205 ASP B O 1
ATOM 3805 N N . GLY B 1 206 ? -39.533 12.233 -15.135 1.00 7.59 206 GLY B N 1
ATOM 3806 C CA . GLY B 1 206 ? -38.133 12.599 -15.256 1.00 7.46 206 GLY B CA 1
ATOM 3807 C C . GLY B 1 206 ? -37.768 12.900 -16.697 1.00 7.85 206 GLY B C 1
ATOM 3808 O O . GLY B 1 206 ? -38.639 13.000 -17.562 1.00 8.10 206 GLY B O 1
ATOM 3809 N N . SER B 1 207 ? -36.478 13.064 -16.966 1.00 7.09 207 SER B N 1
ATOM 3810 C CA . SER B 1 207 ? -36.026 13.286 -18.331 1.00 7.80 207 SER B CA 1
ATOM 3811 C C . SER B 1 207 ? -35.931 11.959 -19.080 1.00 8.49 207 SER B C 1
ATOM 3812 O O . SER B 1 207 ? -35.863 11.915 -20.312 1.00 10.21 207 SER B O 1
ATOM 3815 N N . ILE B 1 208 ? -35.913 10.878 -18.312 1.00 8.63 208 ILE B N 1
ATOM 3816 C CA . ILE B 1 208 ? -35.863 9.533 -18.855 1.00 9.13 208 ILE B CA 1
ATOM 3817 C C . ILE B 1 208 ? -36.871 8.733 -18.063 1.00 8.41 208 ILE B C 1
ATOM 3818 O O . ILE B 1 208 ? -36.943 8.868 -16.836 1.00 9.48 208 ILE B O 1
ATOM 3823 N N . CYS B 1 209 ? -37.652 7.914 -18.765 1.00 9.72 209 CYS B N 1
ATOM 3824 C CA . CYS B 1 209 ? -38.571 6.987 -18.116 1.00 9.90 209 CYS B CA 1
ATOM 3825 C C . CYS B 1 209 ? -38.673 5.708 -18.939 1.00 12.36 209 CYS B C 1
ATOM 3826 O O . CYS B 1 209 ? -39.004 5.748 -20.130 1.00 14.71 209 CYS B O 1
ATOM 3829 N N . THR B 1 210 ? -38.367 4.577 -18.310 1.00 11.60 210 THR B N 1
ATOM 3830 C CA . THR B 1 210 ? -38.326 3.299 -19.015 1.00 12.40 210 THR B CA 1
ATOM 3831 C C . THR B 1 210 ? -39.509 2.398 -18.659 1.00 13.73 210 THR B C 1
ATOM 3832 O O . THR B 1 210 ? -39.557 1.234 -19.068 1.00 14.79 210 THR B O 1
ATOM 3836 N N . PHE B 1 211 ? -40.463 2.931 -17.901 1.00 11.56 211 PHE B N 1
ATOM 3837 C CA . PHE B 1 211 ? -41.594 2.123 -17.444 1.00 11.04 211 PHE B CA 1
ATOM 3838 C C . PHE B 1 211 ? -42.951 2.808 -17.627 1.00 11.96 211 PHE B C 1
ATOM 3839 O O . PHE B 1 211 ? -43.028 4.000 -17.917 1.00 15.03 211 PHE B O 1
ATOM 3847 N N . SER B 1 212 ? -44.022 2.034 -17.463 1.00 13.63 212 SER B N 1
ATOM 3848 C CA . SER B 1 212 ? -45.376 2.541 -17.628 1.00 13.72 212 SER B CA 1
ATOM 3849 C C . SER B 1 212 ? -45.982 2.873 -16.274 1.00 13.91 212 SER B C 1
ATOM 3850 O O . SER B 1 212 ? -45.450 2.474 -15.240 1.00 12.63 212 SER B O 1
ATOM 3853 N N . LYS B 1 213 ? -47.104 3.589 -16.292 1.00 13.83 213 LYS B N 1
ATOM 3854 C CA . LYS B 1 213 ? -47.848 3.888 -15.071 1.00 13.62 213 LYS B CA 1
ATOM 3855 C C . LYS B 1 213 ? -48.255 2.589 -14.370 1.00 12.98 213 LYS B C 1
ATOM 3856 O O . LYS B 1 213 ? -48.165 2.478 -13.147 1.00 11.76 213 LYS B O 1
ATOM 3862 N N . GLU B 1 214 ? -48.685 1.603 -15.145 1.00 14.59 214 GLU B N 1
ATOM 3863 C CA . GLU B 1 214 ? -49.028 0.300 -14.580 1.00 14.90 214 GLU B CA 1
ATOM 3864 C C . GLU B 1 214 ? -47.836 -0.307 -13.845 1.00 15.20 214 GLU B C 1
ATOM 3865 O O . GLU B 1 214 ? -47.979 -0.851 -12.745 1.00 14.13 214 GLU B O 1
ATOM 3871 N N . GLU B 1 215 ? -46.654 -0.197 -14.442 1.00 13.92 215 GLU B N 1
ATOM 3872 C CA . GLU B 1 215 ? -45.444 -0.682 -13.782 1.00 14.17 215 GLU B CA 1
ATOM 3873 C C . GLU B 1 215 ? -45.084 0.135 -12.540 1.00 12.30 215 GLU B C 1
ATOM 3874 O O . GLU B 1 215 ? -44.677 -0.434 -11.520 1.00 12.54 215 GLU B O 1
ATOM 3880 N N . LYS B 1 216 ? -45.228 1.461 -12.620 1.00 11.38 216 LYS B N 1
ATOM 3881 C CA . LYS B 1 216 ? -45.034 2.313 -11.447 1.00 11.27 216 LYS B CA 1
ATOM 3882 C C . LYS B 1 216 ? -45.926 1.859 -10.299 1.00 10.63 216 LYS B C 1
ATOM 3883 O O . LYS B 1 216 ? -45.469 1.703 -9.174 1.00 10.28 216 LYS B O 1
ATOM 3889 N N . LEU B 1 217 ? -47.212 1.680 -10.581 1.00 12.30 217 LEU B N 1
ATOM 3890 C CA . LEU B 1 217 ? -48.156 1.360 -9.517 1.00 11.39 217 LEU B CA 1
ATOM 3891 C C . LEU B 1 217 ? -47.932 -0.024 -8.917 1.00 11.52 217 LEU B C 1
ATOM 3892 O O . LEU B 1 217 ? -48.113 -0.207 -7.720 1.00 13.03 217 LEU B O 1
ATOM 3897 N N . ALA B 1 218 ? -47.527 -0.993 -9.732 1.00 11.88 218 ALA B N 1
ATOM 3898 C CA . ALA B 1 218 ? -47.251 -2.323 -9.203 1.00 13.83 218 ALA B CA 1
ATOM 3899 C C . ALA B 1 218 ? -46.116 -2.256 -8.191 1.00 14.04 218 ALA B C 1
ATOM 3900 O O . ALA B 1 218 ? -46.164 -2.916 -7.149 1.00 12.39 218 ALA B O 1
ATOM 3902 N N . PHE B 1 219 ? -45.093 -1.467 -8.523 1.00 13.02 219 PHE B N 1
ATOM 3903 C CA . PHE B 1 219 ? -43.952 -1.216 -7.643 1.00 11.66 219 PHE B CA 1
ATOM 3904 C C . PHE B 1 219 ? -44.381 -0.548 -6.344 1.00 10.68 219 PHE B C 1
ATOM 3905 O O . PHE B 1 219 ? -44.022 -1.005 -5.256 1.00 11.39 219 PHE B O 1
ATOM 3913 N N . LEU B 1 220 ? -45.161 0.525 -6.450 1.00 9.65 220 LEU B N 1
ATOM 3914 C CA . LEU B 1 220 ? -45.545 1.286 -5.261 1.00 8.42 220 LEU B CA 1
ATOM 3915 C C . LEU B 1 220 ? -46.584 0.522 -4.442 1.00 9.84 220 LEU B C 1
ATOM 3916 O O . LEU B 1 220 ? -46.562 0.562 -3.217 1.00 9.43 220 LEU B O 1
ATOM 3921 N N . GLN B 1 221 ? -47.494 -0.174 -5.118 1.00 10.54 221 GLN B N 1
ATOM 3922 C CA . GLN B 1 221 ? -48.438 -1.035 -4.411 1.00 13.67 221 GLN B CA 1
ATOM 3923 C C . GLN B 1 221 ? -47.707 -2.120 -3.617 1.00 11.71 221 GLN B C 1
ATOM 3924 O O . GLN B 1 221 ? -48.034 -2.381 -2.456 1.00 12.21 221 GLN B O 1
ATOM 3930 N N . SER B 1 222 ? -46.699 -2.732 -4.232 1.00 11.98 222 SER B N 1
ATOM 3931 C CA . SER B 1 222 ? -45.913 -3.751 -3.545 1.00 12.41 222 SER B CA 1
ATOM 3932 C C . SER B 1 222 ? -45.279 -3.170 -2.285 1.00 11.54 222 SER B C 1
ATOM 3933 O O . SER B 1 222 ? -45.310 -3.785 -1.210 1.00 11.93 222 SER B O 1
ATOM 3936 N N . ALA B 1 223 ? -44.717 -1.977 -2.427 1.00 11.04 223 ALA B N 1
ATOM 3937 C CA . ALA B 1 223 ? -44.085 -1.301 -1.302 1.00 9.69 223 ALA B CA 1
ATOM 3938 C C . ALA B 1 223 ? -45.121 -1.057 -0.207 1.00 10.29 223 ALA B C 1
ATOM 3939 O O . ALA B 1 223 ? -44.907 -1.383 0.963 1.00 9.62 223 ALA B O 1
ATOM 3941 N N . TYR B 1 224 ? -46.265 -0.500 -0.592 1.00 10.36 224 TYR B N 1
ATOM 3942 C CA . TYR B 1 224 ? -47.319 -0.212 0.369 1.00 11.61 224 TYR B CA 1
ATOM 3943 C C . TYR B 1 224 ? -47.745 -1.494 1.092 1.00 11.28 224 TYR B C 1
ATOM 3944 O O . TYR B 1 224 ? -47.938 -1.503 2.317 1.00 11.13 224 TYR B O 1
ATOM 3953 N N . GLU B 1 225 ? -47.863 -2.581 0.335 1.00 10.86 225 GLU B N 1
ATOM 3954 C CA . GLU B 1 225 ? -48.267 -3.863 0.906 1.00 12.00 225 GLU B CA 1
ATOM 3955 C C . GLU B 1 225 ? -47.241 -4.384 1.902 1.00 12.91 225 GLU B C 1
ATOM 3956 O O . GLU B 1 225 ? -47.575 -5.168 2.793 1.00 14.73 225 GLU B O 1
ATOM 3962 N N . HIS B 1 226 ? -45.998 -3.938 1.745 1.00 10.98 226 HIS B N 1
ATOM 3963 C CA . HIS B 1 226 ? -44.926 -4.291 2.671 1.00 11.21 226 HIS B CA 1
ATOM 3964 C C . HIS B 1 226 ? -44.805 -3.281 3.812 1.00 12.36 226 HIS B C 1
ATOM 3965 O O . HIS B 1 226 ? -43.805 -3.270 4.528 1.00 12.89 226 HIS B O 1
ATOM 3972 N N . GLY B 1 227 ? -45.809 -2.420 3.958 1.00 11.71 227 GLY B N 1
ATOM 3973 C CA . GLY B 1 227 ? -45.866 -1.481 5.067 1.00 9.94 227 GLY B CA 1
ATOM 3974 C C . GLY B 1 227 ? -45.225 -0.124 4.827 1.00 9.13 227 GLY B C 1
ATOM 3975 O O . GLY B 1 227 ? -45.177 0.713 5.738 1.00 9.51 227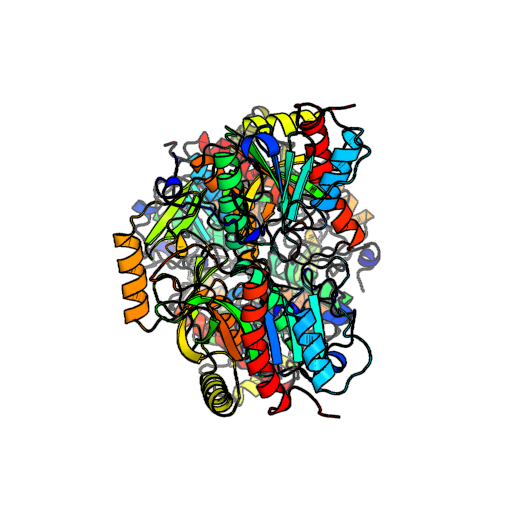 GLY B O 1
ATOM 3976 N N . ILE B 1 228 ? -44.745 0.110 3.609 1.00 8.06 228 ILE B N 1
ATOM 3977 C CA . ILE B 1 228 ? -44.096 1.375 3.285 1.00 7.21 228 ILE B CA 1
ATOM 3978 C C . ILE B 1 228 ? -45.130 2.498 3.156 1.00 7.89 228 ILE B C 1
ATOM 3979 O O . ILE B 1 228 ? -46.148 2.335 2.469 1.00 8.61 228 ILE B O 1
ATOM 3984 N N . ARG B 1 229 ? -44.858 3.627 3.805 1.00 6.72 229 ARG B N 1
ATOM 3985 C CA . ARG B 1 229 ? -45.765 4.788 3.763 1.00 6.93 229 ARG B CA 1
ATOM 3986 C C . ARG B 1 229 ? -45.116 6.064 3.211 1.00 6.57 229 ARG B C 1
ATOM 3987 O O . ARG B 1 229 ? -45.807 7.037 2.912 1.00 7.12 229 ARG B O 1
ATOM 3995 N N . ASN B 1 230 ? -43.792 6.068 3.070 1.00 6.59 230 ASN B N 1
ATOM 3996 C CA . ASN B 1 230 ? -43.134 7.190 2.413 1.00 5.68 230 ASN B CA 1
ATOM 3997 C C . ASN B 1 230 ? -41.797 6.799 1.794 1.00 5.43 230 ASN B C 1
ATOM 3998 O O . ASN B 1 230 ? -41.340 5.673 1.937 1.00 5.59 230 ASN B O 1
ATOM 4003 N N . MET B 1 231 ? -41.209 7.747 1.083 1.00 6.62 231 MET B N 1
ATOM 4004 C CA . MET B 1 231 ? -40.056 7.486 0.240 1.00 6.48 231 MET B CA 1
ATOM 4005 C C . MET B 1 231 ? -39.178 8.726 0.203 1.00 5.71 231 MET B C 1
ATOM 4006 O O . MET B 1 231 ? -39.659 9.834 -0.056 1.00 5.23 231 MET B O 1
ATOM 4011 N N . GLU B 1 232 ? -37.896 8.541 0.492 1.00 4.41 232 GLU B N 1
ATOM 4012 C CA . GLU B 1 232 ? -36.941 9.645 0.492 1.00 4.34 232 GLU B CA 1
ATOM 4013 C C . GLU B 1 232 ? -35.580 9.143 0.024 1.00 4.65 232 GLU B C 1
ATOM 4014 O O . GLU B 1 232 ? -35.528 8.163 -0.724 1.00 5.12 232 GLU B O 1
ATOM 4020 N N . MET B 1 233 ? -34.492 9.798 0.432 1.00 4.80 233 MET B N 1
ATOM 4021 C CA . MET B 1 233 ? -33.197 9.503 -0.187 1.00 4.57 233 MET B CA 1
ATOM 4022 C C . MET B 1 233 ? -32.003 9.315 0.752 1.00 5.91 233 MET B C 1
ATOM 4023 O O . MET B 1 233 ? -30.864 9.273 0.286 1.00 8.38 233 MET B O 1
ATOM 4028 N N . GLU B 1 234 ? -32.240 9.174 2.052 1.00 6.31 234 GLU B N 1
ATOM 4029 C CA . GLU B 1 234 ? -31.123 9.155 2.999 1.00 5.74 234 GLU B CA 1
ATOM 4030 C C . GLU B 1 234 ? -31.266 8.121 4.122 1.00 5.40 234 GLU B C 1
ATOM 4031 O O . GLU B 1 234 ? -30.286 7.801 4.799 1.00 6.07 234 GLU B O 1
ATOM 4037 N N . GLY B 1 235 ? -32.471 7.592 4.331 1.00 5.20 235 GLY B N 1
ATOM 4038 C CA . GLY B 1 235 ? -32.757 6.885 5.567 1.00 5.98 235 GLY B CA 1
ATOM 4039 C C . GLY B 1 235 ? -31.877 5.680 5.853 1.00 5.97 235 GLY B C 1
ATOM 4040 O O . GLY B 1 235 ? -31.486 5.449 7.006 1.00 6.56 235 GLY B O 1
ATOM 4041 N N . THR B 1 236 ? -31.571 4.896 4.819 1.00 5.65 236 THR B N 1
ATOM 4042 C CA . THR B 1 236 ? -30.779 3.675 5.006 1.00 5.82 236 THR B CA 1
ATOM 4043 C C . THR B 1 236 ? -29.343 3.979 5.418 1.00 6.72 236 THR B C 1
ATOM 4044 O O . THR B 1 236 ? -28.728 3.174 6.116 1.00 7.69 236 THR B O 1
ATOM 4048 N N . ALA B 1 237 ? -28.813 5.129 4.991 1.00 7.07 237 ALA B N 1
ATOM 4049 C CA . ALA B 1 237 ? -27.474 5.536 5.409 1.00 7.45 237 ALA B CA 1
ATOM 4050 C C . ALA B 1 237 ? -27.487 5.959 6.876 1.00 7.03 237 ALA B C 1
ATOM 4051 O O . ALA B 1 237 ? -26.683 5.487 7.675 1.00 7.01 237 ALA B O 1
ATOM 4053 N N . ILE B 1 238 ? -28.418 6.839 7.228 1.00 6.35 238 ILE B N 1
ATOM 4054 C CA . ILE B 1 238 ? -28.518 7.318 8.600 1.00 5.75 238 ILE B CA 1
ATOM 4055 C C . ILE B 1 238 ? -28.714 6.164 9.584 1.00 6.38 238 ILE B C 1
ATOM 4056 O O . ILE B 1 238 ? -27.997 6.067 10.585 1.00 6.33 238 ILE B O 1
ATOM 4061 N N . THR B 1 239 ? -29.662 5.271 9.286 1.00 5.35 239 THR B N 1
ATOM 4062 C CA . THR B 1 239 ? -30.030 4.232 10.250 1.00 5.79 239 THR B CA 1
ATOM 4063 C C . THR B 1 239 ? -29.125 2.991 10.254 1.00 8.01 239 THR B C 1
ATOM 4064 O O . THR B 1 239 ? -29.271 2.124 11.111 1.00 9.18 239 THR B O 1
ATOM 4068 N N . SER B 1 240 ? -28.191 2.900 9.314 1.00 6.43 240 SER B N 1
ATOM 4069 C CA . SER B 1 240 ? -27.203 1.825 9.376 1.00 6.22 240 SER B CA 1
ATOM 4070 C C . SER B 1 240 ? -25.902 2.364 9.975 1.00 6.93 240 SER B C 1
ATOM 4071 O O . SER B 1 240 ? -25.238 1.690 10.764 1.00 8.13 240 SER B O 1
ATOM 4074 N N . HIS B 1 241 ? -25.552 3.592 9.620 1.00 7.18 241 HIS B N 1
ATOM 4075 C CA . HIS B 1 241 ? -24.307 4.187 10.102 1.00 5.90 241 HIS B CA 1
ATOM 4076 C C . HIS B 1 241 ? -24.318 4.473 11.610 1.00 7.31 241 HIS B C 1
ATOM 4077 O O . HIS B 1 241 ? -23.336 4.210 12.326 1.00 7.54 241 HIS B O 1
ATOM 4084 N N . CYS B 1 242 ? -25.419 5.028 12.098 1.00 7.62 242 CYS B N 1
ATOM 4085 C CA . CYS B 1 242 ? -25.480 5.360 13.521 1.00 6.16 242 CYS B CA 1
ATOM 4086 C C . CYS B 1 242 ? -25.340 4.115 14.404 1.00 8.37 242 CYS B C 1
ATOM 4087 O O . CYS B 1 242 ? -24.571 4.113 15.362 1.00 9.47 242 CYS B O 1
ATOM 4090 N N . TYR B 1 243 ? -26.062 3.050 14.070 1.00 9.99 243 TYR B N 1
ATOM 4091 C CA . TYR B 1 243 ? -25.942 1.794 14.809 1.00 11.89 243 TYR B CA 1
ATOM 4092 C C . TYR B 1 243 ? -24.487 1.325 14.931 1.00 12.23 243 TYR B C 1
ATOM 4093 O O . TYR B 1 243 ? -24.010 1.005 16.029 1.00 12.00 243 TYR B O 1
ATOM 4102 N N . LEU B 1 244 ? -23.783 1.284 13.802 1.00 8.98 244 LEU B N 1
ATOM 4103 C CA . LEU B 1 244 ? -22.395 0.818 13.767 1.00 11.65 244 LEU B CA 1
ATOM 4104 C C . LEU B 1 244 ? -21.422 1.691 14.553 1.00 12.83 244 LEU B C 1
ATOM 4105 O O . LEU B 1 244 ? -20.362 1.215 14.966 1.00 15.08 244 LEU B O 1
ATOM 4110 N N . THR B 1 245 ? -21.765 2.965 14.748 1.00 10.23 245 THR B N 1
ATOM 4111 C CA . THR B 1 245 ? -20.894 3.874 15.487 1.00 9.31 245 THR B CA 1
ATOM 4112 C C . THR B 1 245 ? -21.367 4.079 16.936 1.00 11.27 245 THR B C 1
ATOM 4113 O O . THR B 1 245 ? -20.840 4.925 17.657 1.00 10.46 245 THR B O 1
ATOM 4117 N N . GLY B 1 246 ? -22.371 3.311 17.345 1.00 9.79 246 GLY B N 1
ATOM 4118 C CA . GLY B 1 246 ? -22.795 3.277 18.739 1.00 11.01 246 GLY B CA 1
ATOM 4119 C C . GLY B 1 246 ? -23.905 4.245 19.095 1.00 11.47 246 GLY B C 1
ATOM 4120 O O . GLY B 1 246 ? -24.135 4.539 20.277 1.00 9.56 246 GLY B O 1
ATOM 4121 N N . HIS B 1 247 ? -24.609 4.731 18.080 1.00 8.64 247 HIS B N 1
ATOM 4122 C CA . HIS B 1 247 ? -25.663 5.714 18.301 1.00 6.99 247 HIS B CA 1
ATOM 4123 C C . HIS B 1 247 ? -27.036 5.205 17.860 1.00 9.22 247 HIS B C 1
ATOM 4124 O O . HIS B 1 247 ? -27.179 4.071 17.405 1.00 9.51 247 HIS B O 1
ATOM 4131 N N . ARG B 1 248 ? -28.045 6.044 18.033 1.00 7.66 248 ARG B N 1
ATOM 4132 C CA . ARG B 1 248 ? -29.413 5.705 17.667 1.00 6.29 248 ARG B CA 1
ATOM 4133 C C . ARG B 1 248 ? -29.887 6.645 16.562 1.00 6.48 248 ARG B C 1
ATOM 4134 O O . ARG B 1 248 ? -29.367 7.741 16.435 1.00 6.97 248 ARG B O 1
ATOM 4142 N N . ALA B 1 249 ? -30.881 6.228 15.780 1.00 5.69 249 ALA B N 1
ATOM 4143 C CA . ALA B 1 249 ? -31.412 7.104 14.727 1.00 4.67 249 ALA B CA 1
ATOM 4144 C C . ALA B 1 249 ? -32.909 6.933 14.485 1.00 4.76 249 ALA B C 1
ATOM 4145 O O . ALA B 1 249 ? -33.453 5.830 14.607 1.00 5.84 249 ALA B O 1
ATOM 4147 N N . ILE B 1 250 ? -33.567 8.044 14.170 1.00 4.65 250 ILE B N 1
ATOM 4148 C CA . ILE B 1 250 ? -34.963 8.010 13.733 1.00 5.11 250 ILE B CA 1
ATOM 4149 C C . ILE B 1 250 ? -35.126 8.933 12.524 1.00 4.93 250 ILE B C 1
ATOM 4150 O O . ILE B 1 250 ? -34.328 9.853 12.316 1.00 5.57 250 ILE B O 1
ATOM 4155 N N . LEU B 1 251 ? -36.157 8.663 11.721 1.00 5.66 251 LEU B N 1
ATOM 4156 C CA . LEU B 1 251 ? -36.575 9.555 10.645 1.00 4.14 251 LEU B CA 1
ATOM 4157 C C . LEU B 1 251 ? -37.959 10.113 10.935 1.00 4.80 251 LEU B C 1
ATOM 4158 O O . LEU B 1 251 ? -38.888 9.372 11.236 1.00 6.21 251 LEU B O 1
ATOM 4163 N N . VAL B 1 252 ? -38.092 11.429 10.815 1.00 4.94 252 VAL B N 1
ATOM 4164 C CA . VAL B 1 252 ? -39.381 12.088 10.991 1.00 4.89 252 VAL B CA 1
ATOM 4165 C C . VAL B 1 252 ? -39.573 12.960 9.761 1.00 5.21 252 VAL B C 1
ATOM 4166 O O . VAL B 1 252 ? -39.010 14.048 9.674 1.00 6.90 252 VAL B O 1
ATOM 4170 N N . CYS B 1 253 ? -40.335 12.464 8.788 1.00 6.07 253 CYS B N 1
ATOM 4171 C CA . CYS B 1 253 ? -40.437 13.140 7.503 1.00 4.97 253 CYS B CA 1
ATOM 4172 C C . CYS B 1 253 ? -41.868 13.497 7.163 1.00 6.94 253 CYS B C 1
ATOM 4173 O O . CYS B 1 253 ? -42.766 12.696 7.357 1.00 9.27 253 CYS B O 1
ATOM 4176 N N . VAL B 1 254 ? -42.073 14.698 6.637 1.00 5.84 254 VAL B N 1
ATOM 4177 C CA . VAL B 1 254 ? -43.400 15.076 6.165 1.00 5.88 254 VAL B CA 1
ATOM 4178 C C . VAL B 1 254 ? -43.516 14.622 4.720 1.00 6.74 254 VAL B C 1
ATOM 4179 O O . VAL B 1 254 ? -42.500 14.466 4.035 1.00 6.40 254 VAL B O 1
ATOM 4183 N N . THR B 1 255 ? -44.746 14.399 4.262 1.00 6.00 255 THR B N 1
ATOM 4184 C CA . THR B 1 255 ? -44.971 14.032 2.860 1.00 6.27 255 THR B CA 1
ATOM 4185 C C . THR B 1 255 ? -45.401 15.282 2.086 1.00 7.10 255 THR B C 1
ATOM 4186 O O . THR B 1 255 ? -46.035 16.182 2.653 1.00 7.32 255 THR B O 1
ATOM 4190 N N . ALA B 1 256 ? -45.040 15.354 0.805 1.00 6.81 256 ALA B N 1
ATOM 4191 C CA . ALA B 1 256 ? -45.373 16.525 -0.008 1.00 7.35 256 ALA B CA 1
ATOM 4192 C C . ALA B 1 256 ? -46.231 16.174 -1.214 1.00 9.12 256 ALA B C 1
ATOM 4193 O O . ALA B 1 256 ? -46.577 17.052 -2.011 1.00 9.32 256 ALA B O 1
ATOM 4195 N N . VAL B 1 257 ? -46.570 14.895 -1.336 1.00 8.18 257 VAL B N 1
ATOM 4196 C CA . VAL B 1 257 ? -47.361 14.402 -2.458 1.00 8.62 257 VAL B CA 1
ATOM 4197 C C . VAL B 1 257 ? -47.766 12.977 -2.124 1.00 7.22 257 VAL B C 1
ATOM 4198 O O . VAL B 1 257 ? -47.050 12.291 -1.393 1.00 7.95 257 VAL B O 1
ATOM 4202 N N . ASN B 1 258 ? -48.912 12.527 -2.633 1.00 7.74 258 ASN B N 1
ATOM 4203 C CA . ASN B 1 258 ? -49.275 11.117 -2.526 1.00 7.45 258 ASN B CA 1
ATOM 4204 C C . ASN B 1 258 ? -48.886 10.450 -3.824 1.00 7.72 258 ASN B C 1
ATOM 4205 O O . ASN B 1 258 ? -49.519 10.684 -4.857 1.00 9.10 258 ASN B O 1
ATOM 4210 N N . ARG B 1 259 ? -47.823 9.655 -3.774 1.00 8.57 259 ARG B N 1
ATOM 4211 C CA . ARG B 1 259 ? -47.243 9.069 -4.977 1.00 8.17 259 ARG B CA 1
ATOM 4212 C C . ARG B 1 259 ? -48.144 8.045 -5.656 1.00 9.19 259 ARG B C 1
ATOM 4213 O O . ARG B 1 259 ? -47.946 7.716 -6.830 1.00 9.96 259 ARG B O 1
ATOM 4221 N N . LEU B 1 260 ? -49.138 7.540 -4.931 1.00 9.47 260 LEU B N 1
ATOM 4222 C CA . LEU B 1 260 ? -50.113 6.642 -5.537 1.00 10.24 260 LEU B CA 1
ATOM 4223 C C . LEU B 1 260 ? -51.018 7.404 -6.500 1.00 11.68 260 LEU B C 1
ATOM 4224 O O . LEU B 1 260 ? -51.680 6.802 -7.343 1.00 12.99 260 LEU B O 1
ATOM 4229 N N . GLU B 1 261 ? -51.035 8.729 -6.375 1.00 10.64 261 GLU B N 1
ATOM 4230 C CA . GLU B 1 261 ? -51.875 9.568 -7.225 1.00 11.74 261 GLU B CA 1
ATOM 4231 C C . GLU B 1 261 ? -51.083 10.374 -8.264 1.00 12.21 261 GLU B C 1
ATOM 4232 O O . GLU B 1 261 ? -51.638 10.816 -9.278 1.00 13.41 261 GLU B O 1
ATOM 4235 N N . GLY B 1 262 ? -49.795 10.571 -8.020 1.00 10.83 262 GLY B N 1
ATOM 4236 C CA . GLY B 1 262 ? -49.015 11.419 -8.900 1.00 9.55 262 GLY B CA 1
ATOM 4237 C C . GLY B 1 262 ? -47.557 11.533 -8.525 1.00 8.83 262 GLY B C 1
ATOM 4238 O O . GLY B 1 262 ? -47.103 10.937 -7.549 1.00 8.81 262 GLY B O 1
ATOM 4239 N N . ASP B 1 263 ? -46.823 12.314 -9.311 1.00 8.68 263 ASP B N 1
ATOM 4240 C CA . ASP B 1 263 ? -45.389 12.451 -9.143 1.00 7.58 263 ASP B CA 1
ATOM 4241 C C . ASP B 1 263 ? -44.962 13.896 -8.879 1.00 8.70 263 ASP B C 1
ATOM 4242 O O . ASP B 1 263 ? -44.063 14.150 -8.076 1.00 7.69 263 ASP B O 1
ATOM 4247 N N . GLN B 1 264 ? -45.603 14.829 -9.578 1.00 9.15 264 GLN B N 1
ATOM 4248 C CA . GLN B 1 264 ? -45.237 16.240 -9.515 1.00 8.21 264 GLN B CA 1
ATOM 4249 C C . GLN B 1 264 ? -45.497 16.815 -8.131 1.00 8.77 264 GLN B C 1
ATOM 4250 O O . GLN B 1 264 ? -46.499 16.469 -7.492 1.00 8.15 264 GLN B O 1
ATOM 4256 N N . ILE B 1 265 ? -44.602 17.695 -7.676 1.00 8.07 265 ILE B N 1
ATOM 4257 C CA . ILE B 1 265 ? -44.851 18.424 -6.431 1.00 7.27 265 ILE B CA 1
ATOM 4258 C C . ILE B 1 265 ? -45.615 19.682 -6.810 1.00 9.09 265 ILE B C 1
ATOM 4259 O O . ILE B 1 265 ? -45.025 20.667 -7.246 1.00 9.87 265 ILE B O 1
ATOM 4264 N N . THR B 1 266 ? -46.933 19.638 -6.666 1.00 9.46 266 THR B N 1
ATOM 4265 C CA . THR B 1 266 ? -47.783 20.696 -7.189 1.00 8.64 266 THR B CA 1
ATOM 4266 C C . THR B 1 266 ? -48.189 21.707 -6.131 1.00 10.09 266 THR B C 1
ATOM 4267 O O . THR B 1 266 ? -48.725 22.765 -6.458 1.00 11.99 266 THR B O 1
ATOM 4271 N N . ILE B 1 267 ? -47.982 21.375 -4.864 1.00 9.69 267 ILE B N 1
ATOM 4272 C CA . ILE B 1 267 ? -48.301 22.348 -3.828 1.00 9.49 267 ILE B CA 1
ATOM 4273 C C . ILE B 1 267 ? -47.398 23.556 -3.999 1.00 10.34 267 ILE B C 1
ATOM 4274 O O . ILE B 1 267 ? -46.295 23.461 -4.562 1.00 11.03 267 ILE B O 1
ATOM 4279 N N . SER B 1 268 ? -47.869 24.709 -3.537 1.00 10.80 268 SER B N 1
ATOM 4280 C CA . SER B 1 268 ? -47.110 25.945 -3.707 1.00 11.36 268 SER B CA 1
ATOM 4281 C C . SER B 1 268 ? -45.786 25.863 -2.960 1.00 11.42 268 SER B C 1
ATOM 4282 O O . SER B 1 268 ? -45.629 25.059 -2.049 1.00 10.03 268 SER B O 1
ATOM 4285 N N . THR B 1 269 ? -44.826 26.697 -3.346 1.00 9.09 269 THR B N 1
ATOM 4286 C CA . THR B 1 269 ? -43.547 26.712 -2.654 1.00 9.26 269 THR B CA 1
ATOM 4287 C C . THR B 1 269 ? -43.744 27.110 -1.192 1.00 9.38 269 THR B C 1
ATOM 4288 O O . THR B 1 269 ? -43.104 26.542 -0.313 1.00 10.54 269 THR B O 1
ATOM 4292 N N . ASP B 1 270 ? -44.647 28.055 -0.931 1.00 11.94 270 ASP B N 1
ATOM 4293 C CA . ASP B 1 270 ? -44.936 28.429 0.458 1.00 10.70 270 ASP B CA 1
ATOM 4294 C C . ASP B 1 270 ? -45.482 27.254 1.253 1.00 10.94 270 ASP B C 1
ATOM 4295 O O . ASP B 1 270 ? -45.096 27.038 2.402 1.00 10.61 270 ASP B O 1
ATOM 4300 N N . GLU B 1 271 ? -46.396 26.498 0.661 1.00 11.13 271 GLU B N 1
ATOM 4301 C CA . GLU B 1 271 ? -46.993 25.392 1.402 1.00 11.22 271 GLU B CA 1
ATOM 4302 C C . GLU B 1 271 ? -45.989 24.256 1.605 1.00 9.66 271 GLU B C 1
ATOM 4303 O O . GLU B 1 271 ? -46.023 23.554 2.620 1.00 9.62 271 GLU B O 1
ATOM 4309 N N . PHE B 1 272 ? -45.066 24.089 0.661 1.00 8.14 272 PHE B N 1
ATOM 4310 C CA . PHE B 1 272 ? -44.022 23.079 0.836 1.00 8.09 272 PHE B CA 1
ATOM 4311 C C . PHE B 1 272 ? -43.157 23.445 2.042 1.00 7.73 272 PHE B C 1
ATOM 4312 O O . PHE B 1 272 ? -42.846 22.599 2.885 1.00 7.56 272 PHE B O 1
ATOM 4320 N N . THR B 1 273 ? -42.782 24.716 2.121 1.00 8.20 273 THR B N 1
ATOM 4321 C CA . THR B 1 273 ? -41.948 25.183 3.217 1.00 8.71 273 THR B CA 1
ATOM 4322 C C . THR B 1 273 ? -42.665 25.000 4.545 1.00 8.04 273 THR B C 1
ATOM 4323 O O . THR B 1 273 ? -42.053 24.591 5.525 1.00 9.79 273 THR B O 1
ATOM 4327 N N . LEU B 1 274 ? -43.964 25.284 4.551 1.00 8.80 274 LEU B N 1
ATOM 4328 C CA . LEU B 1 274 ? -44.806 25.086 5.730 1.00 10.64 274 LEU B CA 1
ATOM 4329 C C . LEU B 1 274 ? -44.867 23.609 6.116 1.00 10.50 274 LEU B C 1
ATOM 4330 O O . LEU B 1 274 ? -44.696 23.255 7.288 1.00 9.70 274 LEU B O 1
ATOM 4335 N N . PHE B 1 275 ? -45.114 22.738 5.138 1.00 8.41 275 PHE B N 1
ATOM 4336 C CA . PHE B 1 275 ? -45.132 21.303 5.433 1.00 8.91 275 PHE B CA 1
ATOM 4337 C C . PHE B 1 275 ? -43.791 20.844 6.023 1.00 8.37 275 PHE B C 1
ATOM 4338 O O . PHE B 1 275 ? -43.750 20.038 6.965 1.00 7.74 275 PHE B O 1
ATOM 4346 N N . ALA B 1 276 ? -42.695 21.354 5.462 1.00 7.26 276 ALA B N 1
ATOM 4347 C CA . ALA B 1 276 ? -41.362 20.917 5.857 1.00 6.81 276 ALA B CA 1
ATOM 4348 C C . ALA B 1 276 ? -41.002 21.318 7.284 1.00 6.81 276 ALA B C 1
ATOM 4349 O O . ALA B 1 276 ? -40.053 20.770 7.858 1.00 7.47 276 ALA B O 1
ATOM 4351 N N . GLN B 1 277 ? -41.749 22.266 7.846 1.00 7.87 277 GLN B N 1
ATOM 4352 C CA . GLN B 1 277 ? -41.549 22.674 9.241 1.00 8.24 277 GLN B CA 1
ATOM 4353 C C . GLN B 1 277 ? -42.253 21.740 10.229 1.00 9.40 277 GLN B C 1
ATOM 4354 O O . GLN B 1 277 ? -41.990 21.789 11.433 1.00 9.19 277 GLN B O 1
ATOM 4360 N N . ARG B 1 278 ? -43.139 20.882 9.729 1.00 8.18 278 ARG B N 1
ATOM 4361 C CA . ARG B 1 278 ? -43.927 20.029 10.623 1.00 8.10 278 ARG B CA 1
ATOM 4362 C C . ARG B 1 278 ? -43.105 19.020 11.439 1.00 7.84 278 ARG B C 1
ATOM 4363 O O . ARG B 1 278 ? -43.351 18.852 12.639 1.00 8.48 278 ARG B O 1
ATOM 4371 N N . PRO B 1 279 ? -42.114 18.364 10.815 1.00 6.96 279 PRO B N 1
ATOM 4372 C CA . PRO B 1 279 ? -41.302 17.464 11.645 1.00 6.08 279 PRO B CA 1
ATOM 4373 C C . PRO B 1 279 ? -40.664 18.183 12.843 1.00 6.34 279 PRO B C 1
ATOM 4374 O O . PRO B 1 279 ? -40.665 17.621 13.949 1.00 7.69 279 PRO B O 1
ATOM 4378 N N . GLY B 1 280 ? -40.151 19.392 12.634 1.00 7.80 280 GLY B N 1
ATOM 4379 C CA . GLY B 1 280 ? -39.590 20.181 13.726 1.00 7.47 280 GLY B CA 1
ATOM 4380 C C . GLY B 1 280 ? -40.605 20.585 14.777 1.00 8.94 280 GLY B C 1
ATOM 4381 O O . GLY B 1 280 ? -40.281 20.685 15.958 1.00 9.84 280 GLY B O 1
ATOM 4382 N N . GLN B 1 281 ? -41.841 20.829 14.357 1.00 8.73 281 GLN B N 1
ATOM 4383 C CA . GLN B 1 281 ? -42.890 21.194 15.295 1.00 9.40 281 GLN B CA 1
ATOM 4384 C C . GLN B 1 281 ? -43.058 20.076 16.321 1.00 10.65 281 GLN B C 1
ATOM 4385 O O . GLN B 1 281 ? -43.102 20.328 17.523 1.00 11.58 281 GLN B O 1
ATOM 4391 N N . LEU B 1 282 ? -43.126 18.837 15.837 1.00 8.95 282 LEU B N 1
ATOM 4392 C CA . LEU B 1 282 ? -43.244 17.678 16.717 1.00 8.01 282 LEU B CA 1
ATOM 4393 C C . LEU B 1 282 ? -41.954 17.428 17.492 1.00 9.02 282 LEU B C 1
ATOM 4394 O O . LEU B 1 282 ? -41.967 17.293 18.713 1.00 9.71 282 LEU B O 1
ATOM 4399 N N . VAL B 1 283 ? -40.840 17.358 16.772 1.00 7.31 283 VAL B N 1
ATOM 4400 C CA . VAL B 1 283 ? -39.558 17.040 17.396 1.00 6.85 283 VAL B CA 1
ATOM 4401 C C . VAL B 1 283 ? -39.086 18.087 18.393 1.00 7.81 283 VAL B C 1
ATOM 4402 O O . VAL B 1 283 ? -38.505 17.739 19.423 1.00 8.25 283 VAL B O 1
ATOM 4406 N N . GLY B 1 284 ? -39.340 19.364 18.105 1.00 7.50 284 GLY B N 1
ATOM 4407 C CA . GLY B 1 284 ? -38.989 20.427 19.037 1.00 9.61 284 GLY B CA 1
ATOM 4408 C C . GLY B 1 284 ? -39.632 20.261 20.403 1.00 11.48 284 GLY B C 1
ATOM 4409 O O . GLY B 1 284 ? -38.991 20.474 21.442 1.00 9.94 284 GLY B O 1
ATOM 4410 N N . GLU B 1 285 ? -40.908 19.883 20.416 1.00 9.57 285 GLU B N 1
ATOM 4411 C CA . GLU B 1 285 ? -41.606 19.669 21.676 1.00 11.38 285 GLU B CA 1
ATOM 4412 C C . GLU B 1 285 ? -41.043 18.434 22.379 1.00 10.95 285 GLU B C 1
ATOM 4413 O O . GLU B 1 285 ? -40.897 18.421 23.601 1.00 13.05 285 GLU B O 1
ATOM 4419 N N . TYR B 1 286 ? -40.725 17.402 21.604 1.00 10.30 286 TYR B N 1
ATOM 4420 C CA . TYR B 1 286 ? -40.060 16.230 22.160 1.00 10.29 286 TYR B CA 1
ATOM 4421 C C . TYR B 1 286 ? -38.735 16.608 22.834 1.00 10.48 286 TYR B C 1
ATOM 4422 O O . TYR B 1 286 ? -38.444 16.168 23.951 1.00 11.72 286 TYR B O 1
ATOM 4431 N N . LEU B 1 287 ? -37.932 17.420 22.154 1.00 9.02 287 LEU B N 1
ATOM 4432 C CA . LEU B 1 287 ? -36.653 17.851 22.715 1.00 9.78 287 LEU B CA 1
ATOM 4433 C C . LEU B 1 287 ? -36.820 18.695 23.972 1.00 11.25 287 LEU B C 1
ATOM 4434 O O . LEU B 1 287 ? -36.035 18.568 24.920 1.00 11.41 287 LEU B O 1
ATOM 4439 N N . LYS B 1 288 ? -37.833 19.562 23.982 1.00 10.25 288 LYS B N 1
ATOM 4440 C CA . LYS B 1 288 ? -38.117 20.371 25.168 1.00 11.18 288 LYS B CA 1
ATOM 4441 C C . LYS B 1 288 ? -38.460 19.493 26.366 1.00 13.50 288 LYS B C 1
ATOM 4442 O O . LYS B 1 288 ? -38.087 19.800 27.505 1.00 14.01 288 LYS B O 1
ATOM 4448 N N . ARG B 1 289 ? -39.179 18.403 26.111 1.00 12.96 289 ARG B N 1
ATOM 4449 C CA . ARG B 1 289 ? -39.671 17.540 27.183 1.00 15.93 289 ARG B CA 1
ATOM 4450 C C . ARG B 1 289 ? -38.682 16.450 27.584 1.00 14.49 289 ARG B C 1
ATOM 4451 O O . ARG B 1 289 ? -38.826 15.835 28.645 1.00 17.14 289 ARG B O 1
ATOM 4459 N N . ASN B 1 290 ? -37.673 16.219 26.749 1.00 12.78 290 ASN B N 1
ATOM 4460 C CA . ASN B 1 290 ? -36.712 15.161 27.022 1.00 12.73 290 ASN B CA 1
ATOM 4461 C C . ASN B 1 290 ? -35.270 15.636 27.176 1.00 13.10 290 ASN B C 1
ATOM 4462 O O . ASN B 1 290 ? -34.333 14.958 26.772 1.00 13.99 290 ASN B O 1
ATOM 4467 N N . ASN B 1 291 ? -35.116 16.815 27.772 1.00 12.08 291 ASN B N 1
ATOM 4468 C CA . ASN B 1 291 ? -33.804 17.360 28.128 1.00 13.90 291 ASN B CA 1
ATOM 4469 C C . ASN B 1 291 ? -32.848 17.569 26.960 1.00 12.22 291 ASN B C 1
ATOM 4470 O O . ASN B 1 291 ? -31.638 17.405 27.103 1.00 13.02 291 ASN B O 1
ATOM 4475 N N . GLY B 1 292 ? -33.397 17.930 25.803 1.00 10.92 292 GLY B N 1
ATOM 4476 C CA . GLY B 1 292 ? -32.576 18.392 24.691 1.00 10.37 292 GLY B CA 1
ATOM 4477 C C . GLY B 1 292 ? -32.146 19.829 24.951 1.00 10.60 292 GLY B C 1
ATOM 4478 O O . GLY B 1 292 ? -31.053 20.251 24.559 1.00 10.37 292 GLY B O 1
ATOM 4479 N N . ILE B 1 293 ? -33.025 20.591 25.597 1.00 10.19 293 ILE B N 1
ATOM 4480 C CA . ILE B 1 293 ? -32.713 21.955 26.000 1.00 10.55 293 ILE B CA 1
ATOM 4481 C C . ILE B 1 293 ? -32.847 22.135 27.501 1.00 14.02 293 ILE B C 1
ATOM 4482 O O . ILE B 1 293 ? -33.443 21.305 28.196 1.00 15.26 293 ILE B O 1
ATOM 4487 N N . ILE B 1 294 ? -32.274 23.226 27.993 1.00 12.25 294 ILE B N 1
ATOM 4488 C CA . ILE B 1 294 ? -32.489 23.671 29.363 1.00 13.09 294 ILE B CA 1
ATOM 4489 C C . ILE B 1 294 ? -33.519 24.791 29.277 1.00 18.07 294 ILE B C 1
ATOM 4490 O O . ILE B 1 294 ? -33.316 25.760 28.552 1.00 18.78 294 ILE B O 1
ATOM 4495 N N . VAL B 1 295 ? -34.641 24.647 29.978 1.00 21.47 295 VAL B N 1
ATOM 4496 C CA . VAL B 1 295 ? -35.705 25.638 29.856 1.00 21.54 295 VAL B CA 1
ATOM 4497 C C . VAL B 1 295 ? -35.490 26.742 30.878 1.00 24.35 295 VAL B C 1
ATOM 4498 O O . VAL B 1 295 ? -35.630 26.534 32.080 1.00 24.38 295 VAL B O 1
ATOM 4502 N N . ARG B 1 296 ? -35.125 27.917 30.383 1.00 25.98 296 ARG B N 1
ATOM 4503 C CA . ARG B 1 296 ? -34.746 29.020 31.249 1.00 24.77 296 ARG B CA 1
ATOM 4504 C C . ARG B 1 296 ? -35.923 29.957 31.495 1.00 28.07 296 ARG B C 1
ATOM 4505 O O . ARG B 1 296 ? -35.849 30.846 32.344 1.00 29.91 296 ARG B O 1
ATOM 4513 N N . ILE C 1 7 ? 25.651 -34.957 -11.654 1.00 34.06 7 ILE C N 1
ATOM 4514 C CA . ILE C 1 7 ? 25.846 -35.600 -10.360 1.00 31.38 7 ILE C CA 1
ATOM 4515 C C . ILE C 1 7 ? 24.599 -35.497 -9.486 1.00 28.39 7 ILE C C 1
ATOM 4516 O O . ILE C 1 7 ? 24.216 -34.405 -9.061 1.00 26.99 7 ILE C O 1
ATOM 4521 N N . VAL C 1 8 ? 23.968 -36.638 -9.217 1.00 26.41 8 VAL C N 1
ATOM 4522 C CA . VAL C 1 8 ? 22.784 -36.671 -8.362 1.00 23.11 8 VAL C CA 1
ATOM 4523 C C . VAL C 1 8 ? 23.099 -37.237 -6.974 1.00 21.02 8 VAL C C 1
ATOM 4524 O O . VAL C 1 8 ? 23.815 -38.229 -6.839 1.00 24.06 8 VAL C O 1
ATOM 4528 N N . ASN C 1 9 ? 22.560 -36.592 -5.945 1.00 19.91 9 ASN C N 1
ATOM 4529 C CA . ASN C 1 9 ? 22.716 -37.057 -4.570 1.00 17.75 9 ASN C CA 1
ATOM 4530 C C . ASN C 1 9 ? 22.029 -38.407 -4.386 1.00 19.55 9 ASN C C 1
ATOM 4531 O O . ASN C 1 9 ? 20.802 -38.495 -4.424 1.00 18.36 9 ASN C O 1
ATOM 4536 N N . SER C 1 10 ? 22.826 -39.457 -4.198 1.00 18.65 10 SER C N 1
ATOM 4537 C CA . SER C 1 10 ? 22.302 -40.811 -4.087 1.00 22.20 10 SER C CA 1
ATOM 4538 C C . SER C 1 10 ? 21.380 -41.009 -2.887 1.00 22.00 10 SER C C 1
ATOM 4539 O O . SER C 1 10 ? 20.573 -41.940 -2.870 1.00 23.50 10 SER C O 1
ATOM 4542 N N . HIS C 1 11 ? 21.499 -40.149 -1.877 1.00 18.83 11 HIS C N 1
ATOM 4543 C CA . HIS C 1 11 ? 20.680 -40.320 -0.683 1.00 18.65 11 HIS C CA 1
ATOM 4544 C C . HIS C 1 11 ? 19.198 -40.006 -0.925 1.00 19.33 11 HIS C C 1
ATOM 4545 O O . HIS C 1 11 ? 18.351 -40.381 -0.127 1.00 18.92 11 HIS C O 1
ATOM 4552 N N . LEU C 1 12 ? 18.881 -39.311 -2.014 1.00 17.80 12 LEU C N 1
ATOM 4553 C CA . LEU C 1 12 ? 17.484 -38.975 -2.285 1.00 17.14 12 LEU C CA 1
ATOM 4554 C C . LEU C 1 12 ? 16.657 -40.228 -2.555 1.00 18.74 12 LEU C C 1
ATOM 4555 O O . LEU C 1 12 ? 15.446 -40.250 -2.331 1.00 20.83 12 LEU C O 1
ATOM 4560 N N . SER C 1 13 ? 17.316 -41.273 -3.038 1.00 20.21 13 SER C N 1
ATOM 4561 C CA . SER C 1 13 ? 16.626 -42.517 -3.341 1.00 22.43 13 SER C CA 1
ATOM 4562 C C . SER C 1 13 ? 16.417 -43.343 -2.078 1.00 22.91 13 SER C C 1
ATOM 4563 O O . SER C 1 13 ? 15.933 -44.472 -2.134 1.00 24.64 13 SER C O 1
ATOM 4566 N N . GLU C 1 14 ? 16.785 -42.775 -0.934 1.00 21.88 14 GLU C N 1
ATOM 4567 C CA . GLU C 1 14 ? 16.497 -43.399 0.355 1.00 23.96 14 GLU C CA 1
ATOM 4568 C C . GLU C 1 14 ? 15.262 -42.783 1.011 1.00 23.64 14 GLU C C 1
ATOM 4569 O O . GLU C 1 14 ? 14.911 -43.129 2.140 1.00 26.62 14 GLU C O 1
ATOM 4575 N N . LEU C 1 15 ? 14.618 -41.859 0.302 1.00 22.84 15 LEU C N 1
ATOM 4576 C CA . LEU C 1 15 ? 13.384 -41.247 0.778 1.00 21.61 15 LEU C CA 1
ATOM 4577 C C . LEU C 1 15 ? 12.184 -41.828 0.037 1.00 25.40 15 LEU C C 1
ATOM 4578 O O . LEU C 1 15 ? 12.198 -41.937 -1.190 1.00 26.86 15 LEU C O 1
ATOM 4583 N N . ASP C 1 16 ? 11.152 -42.204 0.787 1.00 25.67 16 ASP C N 1
ATOM 4584 C CA . ASP C 1 16 ? 9.904 -42.668 0.196 1.00 28.29 16 ASP C CA 1
ATOM 4585 C C . ASP C 1 16 ? 9.139 -41.467 -0.360 1.00 29.76 16 ASP C C 1
ATOM 4586 O O . ASP C 1 16 ? 8.517 -41.541 -1.420 1.00 33.14 16 ASP C O 1
ATOM 4591 N N . GLU C 1 17 ? 9.196 -40.363 0.378 1.00 25.84 17 GLU C N 1
ATOM 4592 C CA . GLU C 1 17 ? 8.606 -39.090 -0.024 1.00 23.93 17 GLU C CA 1
ATOM 4593 C C . GLU C 1 17 ? 9.599 -38.000 0.357 1.00 22.15 17 GLU C C 1
ATOM 4594 O O . GLU C 1 17 ? 10.265 -38.103 1.392 1.00 20.42 17 GLU C O 1
ATOM 4600 N N . ASP C 1 18 ? 9.707 -36.963 -0.471 1.00 18.44 18 ASP C N 1
ATOM 4601 C CA . ASP C 1 18 ? 10.634 -35.864 -0.186 1.00 16.77 18 ASP C CA 1
ATOM 4602 C C . ASP C 1 18 ? 9.857 -34.592 0.129 1.00 16.26 18 ASP C C 1
ATOM 4603 O O . ASP C 1 18 ? 9.106 -34.085 -0.709 1.00 17.32 18 ASP C O 1
ATOM 4608 N N . VAL C 1 19 ? 10.027 -34.095 1.349 1.00 15.04 19 VAL C N 1
ATOM 4609 C CA . VAL C 1 19 ? 9.344 -32.888 1.803 1.00 16.31 19 VAL C CA 1
ATOM 4610 C C . VAL C 1 19 ? 10.182 -31.633 1.535 1.00 16.14 19 VAL C C 1
ATOM 4611 O O . VAL C 1 19 ? 11.275 -31.482 2.089 1.00 13.85 19 VAL C O 1
ATOM 4615 N N . PHE C 1 20 ? 9.676 -30.746 0.672 1.00 12.97 20 PHE C N 1
ATOM 4616 C CA . PHE C 1 20 ? 10.300 -29.439 0.428 1.00 11.69 20 PHE C CA 1
ATOM 4617 C C . PHE C 1 20 ? 9.833 -28.464 1.505 1.00 11.72 20 PHE C C 1
ATOM 4618 O O . PHE C 1 20 ? 8.871 -27.717 1.311 1.00 12.63 20 PHE C O 1
ATOM 4626 N N . HIS C 1 21 ? 10.526 -28.473 2.636 1.00 11.68 21 HIS C N 1
ATOM 4627 C CA . HIS C 1 21 ? 10.042 -27.807 3.837 1.00 11.62 21 HIS C CA 1
ATOM 4628 C C . HIS C 1 21 ? 9.741 -26.325 3.606 1.00 12.38 21 HIS C C 1
ATOM 4629 O O . HIS C 1 21 ? 8.719 -25.808 4.062 1.00 12.16 21 HIS C O 1
ATOM 4636 N N . HIS C 1 22 ? 10.625 -25.647 2.889 1.00 12.01 22 HIS C N 1
ATOM 4637 C CA . HIS C 1 22 ? 10.503 -24.204 2.723 1.00 10.86 22 HIS C CA 1
ATOM 4638 C C . HIS C 1 22 ? 9.525 -23.754 1.648 1.00 12.04 22 HIS C C 1
ATOM 4639 O O . HIS C 1 22 ? 9.178 -22.582 1.583 1.00 12.12 22 HIS C O 1
ATOM 4646 N N . PHE C 1 23 ? 9.079 -24.683 0.813 1.00 11.39 23 PHE C N 1
ATOM 4647 C CA . PHE C 1 23 ? 8.041 -24.366 -0.164 1.00 12.37 23 PHE C CA 1
ATOM 4648 C C . PHE C 1 23 ? 6.698 -24.965 0.221 1.00 15.15 23 PHE C C 1
ATOM 4649 O O . PHE C 1 23 ? 5.697 -24.740 -0.454 1.00 15.57 23 PHE C O 1
ATOM 4657 N N . GLY C 1 24 ? 6.677 -25.738 1.302 1.00 13.53 24 GLY C N 1
ATOM 4658 C CA . GLY C 1 24 ? 5.423 -26.267 1.813 1.00 14.99 24 GLY C CA 1
ATOM 4659 C C . GLY C 1 24 ? 4.686 -27.255 0.923 1.00 17.63 24 GLY C C 1
ATOM 4660 O O . GLY C 1 24 ? 3.453 -27.259 0.896 1.00 18.65 24 GLY C O 1
ATOM 4661 N N . PHE C 1 25 ? 5.430 -28.085 0.193 1.00 14.98 25 PHE C N 1
ATOM 4662 C CA . PHE C 1 25 ? 4.848 -29.224 -0.517 1.00 16.26 25 PHE C CA 1
ATOM 4663 C C . PHE C 1 25 ? 5.819 -30.411 -0.539 1.00 16.56 25 PHE C C 1
ATOM 4664 O O . PHE C 1 25 ? 6.946 -30.303 -0.049 1.00 16.64 25 PHE C O 1
ATOM 4672 N N . THR C 1 26 ? 5.377 -31.544 -1.075 1.00 17.20 26 THR C N 1
ATOM 4673 C CA . THR C 1 26 ? 6.224 -32.729 -1.138 1.00 17.48 26 THR C CA 1
ATOM 4674 C C . THR C 1 26 ? 6.158 -33.346 -2.526 1.00 18.01 26 THR C C 1
ATOM 4675 O O . THR C 1 26 ? 5.388 -32.898 -3.372 1.00 18.36 26 THR C O 1
ATOM 4679 N N . THR C 1 27 ? 6.961 -34.379 -2.758 1.00 18.55 27 THR C N 1
ATOM 4680 C CA . THR C 1 27 ? 6.930 -35.073 -4.043 1.00 19.83 27 THR C CA 1
ATOM 4681 C C . THR C 1 27 ? 5.600 -35.790 -4.292 1.00 23.15 27 THR C C 1
ATOM 4682 O O . THR C 1 27 ? 5.333 -36.240 -5.406 1.00 24.18 27 THR C O 1
ATOM 4686 N N . LYS C 1 28 ? 4.775 -35.910 -3.256 1.00 20.93 28 LYS C N 1
ATOM 4687 C CA . LYS C 1 28 ? 3.455 -36.523 -3.406 1.00 24.05 28 LYS C CA 1
ATOM 4688 C C . LYS C 1 28 ? 2.358 -35.490 -3.682 1.00 23.62 28 LYS C C 1
ATOM 4689 O O . LYS C 1 28 ? 1.206 -35.852 -3.934 1.00 23.68 28 LYS C O 1
ATOM 4693 N N . SER C 1 29 ? 2.717 -34.208 -3.639 1.00 21.20 29 SER C N 1
ATOM 4694 C CA . SER C 1 29 ? 1.756 -33.132 -3.876 1.00 21.74 29 SER C CA 1
ATOM 4695 C C . SER C 1 29 ? 1.397 -33.003 -5.360 1.00 23.68 29 SER C C 1
ATOM 4696 O O . SER C 1 29 ? 0.267 -32.653 -5.703 1.00 24.61 29 SER C O 1
ATOM 4699 N N . PHE C 1 30 ? 2.372 -33.275 -6.226 1.00 21.27 30 PHE C N 1
ATOM 4700 C CA . PHE C 1 30 ? 2.205 -33.130 -7.671 1.00 23.60 30 PHE C CA 1
ATOM 4701 C C . PHE C 1 30 ? 2.862 -34.293 -8.397 1.00 23.15 30 PHE C C 1
ATOM 4702 O O . PHE C 1 30 ? 3.710 -34.991 -7.837 1.00 24.50 30 PHE C O 1
ATOM 4710 N N . ASP C 1 31 ? 2.479 -34.477 -9.655 1.00 23.59 31 ASP C N 1
ATOM 4711 C CA . ASP C 1 31 ? 3.273 -35.262 -10.588 1.00 25.74 31 ASP C CA 1
ATOM 4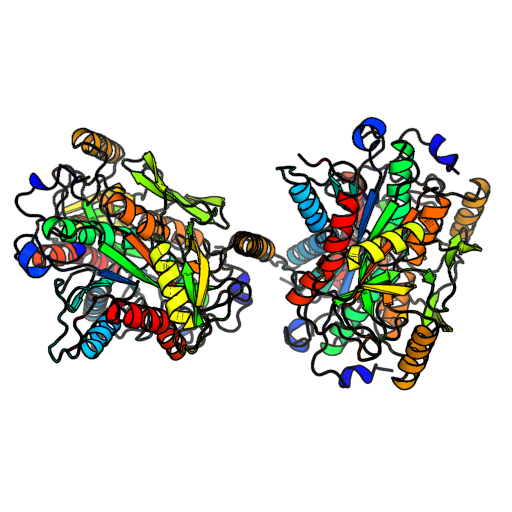712 C C . ASP C 1 31 ? 4.341 -34.316 -11.113 1.00 22.32 31 ASP C C 1
ATOM 4713 O O . ASP C 1 31 ? 4.086 -33.521 -12.018 1.00 23.02 31 ASP C O 1
ATOM 4718 N N . PHE C 1 32 ? 5.532 -34.372 -10.532 1.00 20.81 32 PHE C N 1
ATOM 4719 C CA . PHE C 1 32 ? 6.559 -33.380 -10.858 1.00 19.81 32 PHE C CA 1
ATOM 4720 C C . PHE C 1 32 ? 6.927 -33.359 -12.341 1.00 19.74 32 PHE C C 1
ATOM 4721 O O . PHE C 1 32 ? 7.188 -32.293 -12.896 1.00 19.81 32 PHE C O 1
ATOM 4729 N N . LYS C 1 33 ? 6.952 -34.526 -12.976 1.00 21.15 33 LYS C N 1
ATOM 4730 C CA . LYS C 1 33 ? 7.285 -34.606 -14.395 1.00 22.79 33 LYS C CA 1
ATOM 4731 C C . LYS C 1 33 ? 6.240 -33.884 -15.239 1.00 21.89 33 LYS C C 1
ATOM 4732 O O . LYS C 1 33 ? 6.573 -33.083 -16.120 1.00 23.01 33 LYS C O 1
ATOM 4738 N N . GLU C 1 34 ? 4.971 -34.168 -14.972 1.00 22.87 34 GLU C N 1
ATOM 4739 C CA . GLU C 1 34 ? 3.892 -33.512 -15.707 1.00 23.53 34 GLU C CA 1
ATOM 4740 C C . GLU C 1 34 ? 3.851 -32.006 -15.452 1.00 24.72 34 GLU C C 1
ATOM 4741 O O . GLU C 1 34 ? 3.721 -31.206 -16.385 1.00 24.27 34 GLU C O 1
ATOM 4747 N N . LYS C 1 35 ? 3.977 -31.627 -14.185 1.00 21.98 35 LYS C N 1
ATOM 4748 C CA . LYS C 1 35 ? 3.795 -30.239 -13.772 1.00 20.93 35 LYS C CA 1
ATOM 4749 C C . LYS C 1 35 ? 4.978 -29.332 -14.119 1.00 19.03 35 LYS C C 1
ATOM 4750 O O . LYS C 1 35 ? 4.782 -28.186 -14.532 1.00 19.66 35 LYS C O 1
ATOM 4756 N N . PHE C 1 36 ? 6.197 -29.840 -13.955 1.00 18.24 36 PHE C N 1
ATOM 4757 C CA . PHE C 1 36 ? 7.388 -28.991 -14.066 1.00 16.88 36 PHE C CA 1
ATOM 4758 C C . PHE C 1 36 ? 8.362 -29.424 -15.156 1.00 17.57 36 PHE C C 1
ATOM 4759 O O . PHE C 1 36 ? 9.393 -28.778 -15.360 1.00 16.09 36 PHE C O 1
ATOM 4767 N N . GLY C 1 37 ? 8.056 -30.523 -15.836 1.00 19.34 37 GLY C N 1
ATOM 4768 C CA . GLY C 1 37 ? 8.999 -31.125 -16.761 1.00 20.81 37 GLY C CA 1
ATOM 4769 C C . GLY C 1 37 ? 9.440 -30.225 -17.903 1.00 21.11 37 GLY C C 1
ATOM 4770 O O . GLY C 1 37 ? 10.491 -30.451 -18.498 1.00 20.07 37 GLY C O 1
ATOM 4771 N N . ASP C 1 38 ? 8.637 -29.208 -18.207 1.00 18.31 38 ASP C N 1
ATOM 4772 C CA . ASP C 1 38 ? 8.910 -28.312 -19.333 1.00 19.30 38 ASP C CA 1
ATOM 4773 C C . ASP C 1 38 ? 9.722 -27.081 -18.948 1.00 18.40 38 ASP C C 1
ATOM 4774 O O . ASP C 1 38 ? 10.001 -26.233 -19.791 1.00 16.30 38 ASP C O 1
ATOM 4779 N N . VAL C 1 39 ? 10.091 -26.969 -17.679 1.00 15.57 39 VAL C N 1
ATOM 4780 C CA . VAL C 1 39 ? 10.778 -25.769 -17.213 1.00 15.24 39 VAL C CA 1
ATOM 4781 C C . VAL C 1 39 ? 12.199 -25.701 -17.761 1.00 13.68 39 VAL C C 1
ATOM 4782 O O . VAL C 1 39 ? 12.940 -26.684 -17.714 1.00 14.41 39 VAL C O 1
ATOM 4786 N N . LYS C 1 40 ? 12.557 -24.539 -18.294 1.00 13.84 40 LYS C N 1
ATOM 4787 C CA . LYS C 1 40 ? 13.911 -24.288 -18.780 1.00 14.71 40 LYS C CA 1
ATOM 4788 C C . LYS C 1 40 ? 14.557 -23.039 -18.165 1.00 13.07 40 LYS C C 1
ATOM 4789 O O . LYS C 1 40 ? 15.732 -22.761 -18.406 1.00 12.13 40 LYS C O 1
ATOM 4795 N N . PHE C 1 41 ? 13.791 -22.292 -17.368 1.00 11.52 41 PHE C N 1
ATOM 4796 C CA . PHE C 1 41 ? 14.280 -21.064 -16.746 1.00 10.95 41 PHE C CA 1
ATOM 4797 C C . PHE C 1 41 ? 13.726 -20.940 -15.342 1.00 9.59 41 PHE C C 1
ATOM 4798 O O . PHE C 1 41 ? 12.563 -21.273 -15.097 1.00 11.17 41 PHE C O 1
ATOM 4806 N N . VAL C 1 42 ? 14.559 -20.455 -14.430 1.00 9.36 42 VAL C N 1
ATOM 4807 C CA . VAL C 1 42 ? 14.105 -20.122 -13.092 1.00 8.62 42 VAL C CA 1
ATOM 4808 C C . VAL C 1 42 ? 14.534 -18.694 -12.787 1.00 10.20 42 VAL C C 1
ATOM 4809 O O . VAL C 1 42 ? 15.727 -18.396 -12.716 1.00 8.98 42 VAL C O 1
ATOM 4813 N N . CYS C 1 43 ? 13.565 -17.799 -12.630 1.00 7.86 43 CYS C N 1
ATOM 4814 C CA . CYS C 1 43 ? 13.888 -16.419 -12.308 1.00 7.00 43 CYS C CA 1
ATOM 4815 C C . CYS C 1 43 ? 13.684 -16.205 -10.825 1.00 7.34 43 CYS C C 1
ATOM 4816 O O . CYS C 1 43 ? 12.644 -16.563 -10.282 1.00 8.64 43 CYS C O 1
ATOM 4819 N N . VAL C 1 44 ? 14.680 -15.625 -10.167 1.00 6.88 44 VAL C N 1
ATOM 4820 C CA . VAL C 1 44 ? 14.625 -15.460 -8.724 1.00 7.19 44 VAL C CA 1
ATOM 4821 C C . VAL C 1 44 ? 15.032 -14.046 -8.305 1.00 6.79 44 VAL C C 1
ATOM 4822 O O . VAL C 1 44 ? 15.761 -13.351 -9.022 1.00 6.92 44 VAL C O 1
ATOM 4826 N N . CYS C 1 45 ? 14.533 -13.612 -7.151 1.00 6.95 45 CYS C N 1
ATOM 4827 C CA . CYS C 1 45 ? 15.042 -12.404 -6.507 1.00 6.89 45 CYS C CA 1
ATOM 4828 C C . CYS C 1 45 ? 14.695 -12.447 -5.036 1.00 6.85 45 CYS C C 1
ATOM 4829 O O . CYS C 1 45 ? 14.087 -13.410 -4.562 1.00 5.86 45 CYS C O 1
ATOM 4832 N N . GLY C 1 46 ? 15.075 -11.402 -4.312 1.00 6.57 46 GLY C N 1
ATOM 4833 C CA . GLY C 1 46 ? 14.919 -11.411 -2.868 1.00 6.49 46 GLY C CA 1
ATOM 4834 C C . GLY C 1 46 ? 13.525 -11.084 -2.378 1.00 9.12 46 GLY C C 1
ATOM 4835 O O . GLY C 1 46 ? 13.217 -11.227 -1.191 1.00 10.78 46 GLY C O 1
ATOM 4836 N N . SER C 1 47 ? 12.667 -10.652 -3.292 1.00 7.78 47 SER C N 1
ATOM 4837 C CA . SER C 1 47 ? 11.358 -10.147 -2.906 1.00 8.59 47 SER C CA 1
ATOM 4838 C C . SER C 1 47 ? 10.210 -10.939 -3.523 1.00 9.97 47 SER C C 1
ATOM 4839 O O . SER C 1 47 ? 10.094 -11.026 -4.747 1.00 9.78 47 SER C O 1
ATOM 4842 N N . SER C 1 48 ? 9.348 -11.493 -2.679 1.00 9.53 48 SER C N 1
ATOM 4843 C CA . SER C 1 48 ? 8.192 -12.238 -3.179 1.00 9.07 48 SER C CA 1
ATOM 4844 C C . SER C 1 48 ? 7.297 -11.356 -4.051 1.00 9.68 48 SER C C 1
ATOM 4845 O O . SER C 1 48 ? 6.842 -11.771 -5.121 1.00 10.84 48 SER C O 1
ATOM 4848 N N . GLY C 1 49 ? 7.049 -10.133 -3.597 1.00 10.99 49 GLY C N 1
ATOM 4849 C CA . GLY C 1 49 ? 6.203 -9.214 -4.338 1.00 11.82 49 GLY C CA 1
ATOM 4850 C C . GLY C 1 49 ? 6.786 -8.875 -5.700 1.00 11.22 49 GLY C C 1
ATOM 4851 O O . GLY C 1 49 ? 6.074 -8.869 -6.707 1.00 12.71 49 GLY C O 1
ATOM 4852 N N . ARG C 1 50 ? 8.084 -8.589 -5.738 1.00 9.69 50 ARG C N 1
ATOM 4853 C CA A ARG C 1 50 ? 8.751 -8.239 -6.996 0.58 10.24 50 ARG C CA 1
ATOM 4854 C CA B ARG C 1 50 ? 8.745 -8.243 -6.991 0.42 10.32 50 ARG C CA 1
ATOM 4855 C C . ARG C 1 50 ? 8.698 -9.386 -7.999 1.00 8.62 50 ARG C C 1
ATOM 4856 O O . ARG C 1 50 ? 8.428 -9.172 -9.182 1.00 9.53 50 ARG C O 1
ATOM 4871 N N . ILE C 1 51 ? 8.964 -10.602 -7.530 1.00 8.91 51 ILE C N 1
ATOM 4872 C CA . ILE C 1 51 ? 8.995 -11.747 -8.443 1.00 8.33 51 ILE C CA 1
ATOM 4873 C C . ILE C 1 51 ? 7.580 -12.142 -8.881 1.00 9.46 51 ILE C C 1
ATOM 4874 O O . ILE C 1 51 ? 7.381 -12.570 -10.014 1.00 9.36 51 ILE C O 1
ATOM 4879 N N . HIS C 1 52 ? 6.593 -11.942 -8.012 1.00 9.59 52 HIS C N 1
ATOM 4880 C CA . HIS C 1 52 ? 5.199 -12.150 -8.411 1.00 11.44 52 HIS C CA 1
ATOM 4881 C C . HIS C 1 52 ? 4.810 -11.150 -9.500 1.00 11.78 52 HIS C C 1
ATOM 4882 O O . HIS C 1 52 ? 4.218 -11.519 -10.505 1.00 12.76 52 HIS C O 1
ATOM 4889 N N . ASN C 1 53 ? 5.149 -9.882 -9.295 1.00 11.70 53 ASN C N 1
ATOM 4890 C CA . ASN C 1 53 ? 4.898 -8.860 -10.305 1.00 12.79 53 ASN C CA 1
ATOM 4891 C C . ASN C 1 53 ? 5.590 -9.171 -11.632 1.00 10.46 53 ASN C C 1
ATOM 4892 O O . ASN C 1 53 ? 5.029 -8.924 -12.704 1.00 13.33 53 ASN C O 1
ATOM 4897 N N . PHE C 1 54 ? 6.802 -9.713 -11.566 1.00 10.21 54 PHE C N 1
ATOM 4898 C CA . PHE C 1 54 ? 7.502 -10.069 -12.793 1.00 10.63 54 PHE C CA 1
ATOM 4899 C C . PHE C 1 54 ? 6.794 -11.231 -13.503 1.00 11.72 54 PHE C C 1
ATOM 4900 O O . PHE C 1 54 ? 6.622 -11.209 -14.729 1.00 11.59 54 PHE C O 1
ATOM 4908 N N . ALA C 1 55 ? 6.383 -12.239 -12.731 1.00 11.81 55 ALA C N 1
ATOM 4909 C CA . ALA C 1 55 ? 5.641 -13.379 -13.284 1.00 11.28 55 ALA C CA 1
ATOM 4910 C C . ALA C 1 55 ? 4.380 -12.889 -13.980 1.00 14.05 55 ALA C C 1
ATOM 4911 O O . ALA C 1 55 ? 4.055 -13.322 -15.086 1.00 14.58 55 ALA C O 1
ATOM 4913 N N . ILE C 1 56 ? 3.674 -11.976 -13.324 1.00 13.84 56 ILE C N 1
ATOM 4914 C CA . ILE C 1 56 ? 2.470 -11.386 -13.910 1.00 14.09 56 ILE C CA 1
ATOM 4915 C C . ILE C 1 56 ? 2.785 -10.709 -15.246 1.00 14.58 56 ILE C C 1
ATOM 4916 O O . ILE C 1 56 ? 2.046 -10.874 -16.220 1.00 16.29 56 ILE C O 1
ATOM 4921 N N . SER C 1 57 ? 3.881 -9.954 -15.285 1.00 14.27 57 SER C N 1
ATOM 4922 C CA . SER C 1 57 ? 4.322 -9.293 -16.515 1.00 15.19 57 SER C CA 1
ATOM 4923 C C . SER C 1 57 ? 4.608 -10.302 -17.627 1.00 15.87 57 SER C C 1
ATOM 4924 O O . SER C 1 57 ? 4.251 -10.073 -18.783 1.00 16.80 57 SER C O 1
ATOM 4927 N N . MET C 1 58 ? 5.251 -11.414 -17.274 1.00 14.59 58 MET C N 1
ATOM 4928 C CA . MET C 1 58 ? 5.510 -12.476 -18.250 1.00 15.06 58 MET C CA 1
ATOM 4929 C C . MET C 1 58 ? 4.207 -13.116 -18.732 1.00 16.79 58 MET C C 1
ATOM 4930 O O . MET C 1 58 ? 4.051 -13.407 -19.921 1.00 16.85 58 MET C O 1
ATOM 4935 N N . ALA C 1 59 ? 3.261 -13.318 -17.821 1.00 15.43 59 ALA C N 1
ATOM 4936 C CA . ALA C 1 59 ? 1.970 -13.888 -18.214 1.00 17.14 59 ALA C CA 1
ATOM 4937 C C . ALA C 1 59 ? 1.254 -12.975 -19.212 1.00 19.57 59 ALA C C 1
ATOM 4938 O O . ALA C 1 59 ? 0.684 -13.446 -20.198 1.00 22.34 59 ALA C O 1
ATOM 4940 N N . LYS C 1 60 ? 1.291 -11.667 -18.970 1.00 19.35 60 LYS C N 1
ATOM 4941 C CA . LYS C 1 60 ? 0.681 -10.727 -19.908 1.00 21.51 60 LYS C CA 1
ATOM 4942 C C . LYS C 1 60 ? 1.341 -10.804 -21.286 1.00 21.14 60 LYS C C 1
ATOM 4943 O O . LYS C 1 60 ? 0.654 -10.815 -22.310 1.00 22.55 60 LYS C O 1
ATOM 4949 N N . LEU C 1 61 ? 2.669 -10.865 -21.304 1.00 20.88 61 LEU C N 1
ATOM 4950 C CA . LEU C 1 61 ? 3.416 -11.030 -22.549 1.00 20.38 61 LEU C CA 1
ATOM 4951 C C . LEU C 1 61 ? 2.996 -12.302 -23.267 1.00 20.78 61 LEU C C 1
ATOM 4952 O O . LEU C 1 61 ? 2.979 -12.356 -24.498 1.00 22.82 61 LEU C O 1
ATOM 4957 N N . ALA C 1 62 ? 2.656 -13.320 -22.485 1.00 20.54 62 ALA C N 1
ATOM 4958 C CA . ALA C 1 62 ? 2.338 -14.639 -23.013 1.00 21.18 62 ALA C CA 1
ATOM 4959 C C . ALA C 1 62 ? 0.874 -14.752 -23.393 1.00 24.06 62 ALA C C 1
ATOM 4960 O O . ALA C 1 62 ? 0.439 -15.783 -23.900 1.00 26.32 62 ALA C O 1
ATOM 4962 N N . GLY C 1 63 ? 0.113 -13.694 -23.139 1.00 25.27 63 GLY C N 1
ATOM 4963 C CA . GLY C 1 63 ? -1.310 -13.717 -23.417 1.00 27.69 63 GLY C CA 1
ATOM 4964 C C . GLY C 1 63 ? -2.076 -14.679 -22.525 1.00 28.64 63 GLY C C 1
ATOM 4965 O O . GLY C 1 63 ? -3.180 -15.109 -22.865 1.00 31.07 63 GLY C O 1
ATOM 4966 N N . LEU C 1 64 ? -1.489 -15.023 -21.384 1.00 25.21 64 LEU C N 1
ATOM 4967 C CA . LEU C 1 64 ? -2.174 -15.842 -20.393 1.00 29.39 64 LEU C CA 1
ATOM 4968 C C . LEU C 1 64 ? -3.103 -14.969 -19.566 1.00 33.77 64 LEU C C 1
ATOM 4969 O O . LEU C 1 64 ? -2.666 -14.280 -18.645 1.00 33.16 64 LEU C O 1
ATOM 4974 N N . ALA C 1 65 ? -4.385 -14.994 -19.907 1.00 37.70 65 ALA C N 1
ATOM 4975 C CA . ALA C 1 65 ? -5.370 -14.162 -19.231 1.00 42.66 65 ALA C CA 1
ATOM 4976 C C . ALA C 1 65 ? -5.893 -14.847 -17.976 1.00 44.61 65 ALA C C 1
ATOM 4977 O O . ALA C 1 65 ? -6.948 -15.481 -17.998 1.00 44.75 65 ALA C O 1
ATOM 4979 N N . LEU C 1 66 ? -5.142 -14.720 -16.887 1.00 44.94 66 LEU C N 1
ATOM 4980 C CA . LEU C 1 66 ? -5.532 -15.301 -15.606 1.00 45.96 66 LEU C CA 1
ATOM 4981 C C . LEU C 1 66 ? -4.518 -14.972 -14.518 1.00 40.99 66 LEU C C 1
ATOM 4982 O O . LEU C 1 66 ? -3.338 -14.775 -14.804 1.00 41.32 66 LEU C O 1
ATOM 4987 N N . PRO C 1 67 ? -4.980 -14.905 -13.260 1.00 35.33 67 PRO C N 1
ATOM 4988 C CA . PRO C 1 67 ? -4.061 -14.672 -12.144 1.00 27.46 67 PRO C CA 1
ATOM 4989 C C . PRO C 1 67 ? -2.977 -15.741 -12.093 1.00 21.74 67 PRO C C 1
ATOM 4990 O O . PRO C 1 67 ? -3.253 -16.914 -12.347 1.00 23.23 67 PRO C O 1
ATOM 4994 N N . VAL C 1 68 ? -1.754 -15.319 -11.792 1.00 19.91 68 VAL C N 1
ATOM 4995 C CA . VAL C 1 68 ? -0.650 -16.234 -11.562 1.00 18.85 68 VAL C CA 1
ATOM 4996 C C . VAL C 1 68 ? -0.733 -16.703 -10.114 1.00 19.28 68 VAL C C 1
ATOM 4997 O O . VAL C 1 68 ? -0.574 -15.906 -9.191 1.00 19.77 68 VAL C O 1
ATOM 5001 N N . GLU C 1 69 ? -0.985 -17.993 -9.916 1.00 18.99 69 GLU C N 1
ATOM 5002 C CA . GLU C 1 69 ? -1.233 -18.515 -8.577 1.00 18.24 69 GLU C CA 1
ATOM 5003 C C . GLU C 1 69 ? 0.023 -19.097 -7.957 1.00 17.37 69 GLU C C 1
ATOM 5004 O O . GLU C 1 69 ? 0.835 -19.721 -8.635 1.00 17.51 69 GLU C O 1
ATOM 5010 N N . ASN C 1 70 ? 0.162 -18.895 -6.653 1.00 17.14 70 ASN C N 1
ATOM 5011 C CA . ASN C 1 70 ? 1.260 -19.473 -5.893 1.00 15.84 70 ASN C CA 1
ATOM 5012 C C . ASN C 1 70 ? 1.133 -20.993 -5.854 1.00 15.79 70 ASN C C 1
ATOM 5013 O O . ASN C 1 70 ? 0.065 -21.530 -5.551 1.00 18.70 70 ASN C O 1
ATOM 5018 N N . ILE C 1 71 ? 2.224 -21.673 -6.188 1.00 15.06 71 ILE C N 1
ATOM 5019 C CA . ILE C 1 71 ? 2.310 -23.126 -6.145 1.00 15.61 71 ILE C CA 1
ATOM 5020 C C . ILE C 1 71 ? 2.770 -23.611 -4.768 1.00 15.12 71 ILE C C 1
ATOM 5021 O O . ILE C 1 71 ? 2.436 -24.719 -4.347 1.00 16.98 71 ILE C O 1
ATOM 5026 N N . ALA C 1 72 ? 3.533 -22.780 -4.067 1.00 12.16 72 ALA C N 1
ATOM 5027 C CA . ALA C 1 72 ? 3.979 -23.126 -2.718 1.00 10.26 72 ALA C CA 1
ATOM 5028 C C . ALA C 1 72 ? 2.805 -23.148 -1.750 1.00 12.84 72 ALA C C 1
ATOM 5029 O O . ALA C 1 72 ? 1.758 -22.563 -2.016 1.00 12.94 72 ALA C O 1
ATOM 5031 N N . GLY C 1 73 ? 2.979 -23.838 -0.631 1.00 12.95 73 GLY C N 1
ATOM 5032 C CA . GLY C 1 73 ? 1.957 -23.875 0.397 1.00 15.80 73 GLY C CA 1
ATOM 5033 C C . GLY C 1 73 ? 1.766 -22.480 0.957 1.00 18.50 73 GLY C C 1
ATOM 5034 O O . GLY C 1 73 ? 2.680 -21.657 0.903 1.00 16.25 73 GLY C O 1
ATOM 5035 N N . SER C 1 74 ? 0.577 -22.200 1.481 1.00 23.26 74 SER C N 1
ATOM 5036 C CA . SER C 1 74 ? 0.299 -20.880 2.042 1.00 26.74 74 SER C CA 1
ATOM 5037 C C . SER C 1 74 ? 1.146 -20.574 3.282 1.00 26.61 74 SER C C 1
ATOM 5038 O O . SER C 1 74 ? 1.348 -19.411 3.629 1.00 28.33 74 SER C O 1
ATOM 5041 N N . HIS C 1 75 ? 1.644 -21.616 3.941 1.00 26.81 75 HIS C N 1
ATOM 5042 C CA . HIS C 1 75 ? 2.466 -21.443 5.139 1.00 27.98 75 HIS C CA 1
ATOM 5043 C C . HIS C 1 75 ? 3.959 -21.625 4.848 1.00 24.53 75 HIS C C 1
ATOM 5044 O O . HIS C 1 75 ? 4.727 -22.031 5.720 1.00 27.21 75 HIS C O 1
ATOM 5051 N N . ALA C 1 76 ? 4.368 -21.321 3.622 1.00 19.40 76 ALA C N 1
ATOM 5052 C CA . ALA C 1 76 ? 5.744 -21.557 3.202 1.00 13.33 76 ALA C CA 1
ATOM 5053 C C . ALA C 1 76 ? 6.628 -20.312 3.334 1.00 9.64 76 ALA C C 1
ATOM 5054 O O . ALA C 1 76 ? 6.141 -19.182 3.352 1.00 10.85 76 ALA C O 1
ATOM 5056 N N . ARG C 1 77 ? 7.936 -20.531 3.419 1.00 8.46 77 ARG C N 1
ATOM 5057 C CA . ARG C 1 77 ? 8.890 -19.428 3.515 1.00 7.71 77 ARG C CA 1
ATOM 5058 C C . ARG C 1 77 ? 9.010 -18.707 2.183 1.00 7.85 77 ARG C C 1
ATOM 5059 O O . ARG C 1 77 ? 9.262 -17.499 2.139 1.00 9.11 77 ARG C O 1
ATOM 5067 N N . PHE C 1 78 ? 8.858 -19.471 1.102 1.00 7.93 78 PHE C N 1
ATOM 5068 C CA . PHE C 1 78 ? 9.078 -18.967 -0.248 1.00 7.46 78 PHE C CA 1
ATOM 5069 C C . PHE C 1 78 ? 7.812 -19.091 -1.080 1.00 8.73 78 PHE C C 1
ATOM 5070 O O . PHE C 1 78 ? 6.941 -19.910 -0.787 1.00 8.98 78 PHE C O 1
ATOM 5078 N N . VAL C 1 79 ? 7.718 -18.272 -2.119 1.00 8.78 79 VAL C N 1
ATOM 5079 C CA . VAL C 1 79 ? 6.651 -18.410 -3.108 1.00 8.66 79 VAL C CA 1
ATOM 5080 C C . VAL C 1 79 ? 7.211 -19.072 -4.349 1.00 8.81 79 VAL C C 1
ATOM 5081 O O . VAL C 1 79 ? 8.424 -19.078 -4.573 1.00 7.86 79 VAL C O 1
ATOM 5085 N N . LEU C 1 80 ? 6.318 -19.632 -5.157 1.00 8.63 80 LEU C N 1
ATOM 5086 C CA . LEU C 1 80 ? 6.709 -20.265 -6.409 1.00 9.01 80 LEU C CA 1
ATOM 5087 C C . LEU C 1 80 ? 5.590 -20.087 -7.430 1.00 10.13 80 LEU C C 1
ATOM 5088 O O . LEU C 1 80 ? 4.436 -20.421 -7.156 1.00 11.26 80 LEU C O 1
ATOM 5093 N N . TYR C 1 81 ? 5.935 -19.556 -8.601 1.00 9.57 81 TYR C N 1
ATOM 5094 C CA . TYR C 1 81 ? 4.975 -19.360 -9.684 1.00 11.63 81 TYR C CA 1
ATOM 5095 C C . TYR C 1 81 ? 5.501 -20.002 -10.946 1.00 11.79 81 TYR C C 1
ATOM 5096 O O . TYR C 1 81 ? 6.701 -20.214 -11.090 1.00 11.53 81 TYR C O 1
ATOM 5105 N N . LYS C 1 82 ? 4.594 -20.318 -11.865 1.00 11.21 82 LYS C N 1
ATOM 5106 C CA . LYS C 1 82 ? 4.999 -20.841 -13.153 1.00 11.51 82 LYS C CA 1
ATOM 5107 C C . LYS C 1 82 ? 4.248 -20.150 -14.274 1.00 12.89 82 LYS C C 1
ATOM 5108 O O . LYS C 1 82 ? 3.024 -20.001 -14.219 1.00 13.94 82 LYS C O 1
ATOM 5114 N N . VAL C 1 83 ? 4.986 -19.720 -15.285 1.00 11.90 83 VAL C N 1
ATOM 5115 C CA . VAL C 1 83 ? 4.377 -19.175 -16.490 1.00 13.32 83 VAL C CA 1
ATOM 5116 C C . VAL C 1 83 ? 5.032 -19.868 -17.664 1.00 12.98 83 VAL C C 1
ATOM 5117 O O . VAL C 1 83 ? 6.214 -19.663 -17.930 1.00 13.26 83 VAL C O 1
ATOM 5121 N N . ASP C 1 84 ? 4.260 -20.697 -18.361 1.00 14.89 84 ASP C N 1
ATOM 5122 C CA . ASP C 1 84 ? 4.807 -21.531 -19.423 1.00 15.03 84 ASP C CA 1
ATOM 5123 C C . ASP C 1 84 ? 6.094 -22.204 -18.943 1.00 14.73 84 ASP C C 1
ATOM 5124 O O . ASP C 1 84 ? 6.063 -22.938 -17.963 1.00 14.87 84 ASP C O 1
ATOM 5129 N N . HIS C 1 85 ? 7.223 -21.948 -19.599 1.00 13.58 85 HIS C N 1
ATOM 5130 C CA . HIS C 1 85 ? 8.432 -22.711 -19.288 1.00 12.89 85 HIS C CA 1
ATOM 5131 C C . HIS C 1 85 ? 9.347 -22.025 -18.291 1.00 12.87 85 HIS C C 1
ATOM 5132 O O . HIS C 1 85 ? 10.522 -22.385 -18.178 1.00 13.20 85 HIS C O 1
ATOM 5139 N N . ILE C 1 86 ? 8.807 -21.051 -17.570 1.00 11.99 86 ILE C N 1
ATOM 5140 C CA . ILE C 1 86 ? 9.568 -20.323 -16.559 1.00 10.62 86 ILE C CA 1
ATOM 5141 C C . ILE C 1 86 ? 9.014 -20.569 -15.166 1.00 11.31 86 ILE C C 1
ATOM 5142 O O . ILE C 1 86 ? 7.801 -20.470 -14.954 1.00 11.79 86 ILE C O 1
ATOM 5147 N N . LEU C 1 87 ? 9.902 -20.896 -14.227 1.00 9.25 87 LEU C N 1
ATOM 5148 C CA . LEU C 1 87 ? 9.563 -20.900 -12.810 1.00 9.06 87 LEU C CA 1
ATOM 5149 C C . LEU C 1 87 ? 10.033 -19.603 -12.172 1.00 10.01 87 LEU C C 1
ATOM 5150 O O . LEU C 1 87 ? 11.021 -18.999 -12.603 1.00 10.34 87 LEU C O 1
ATOM 5155 N N . PHE C 1 88 ? 9.323 -19.178 -11.133 1.00 9.42 88 PHE C N 1
ATOM 5156 C CA . PHE C 1 88 ? 9.656 -17.938 -10.448 1.00 8.38 88 PHE C CA 1
ATOM 5157 C C . PHE C 1 88 ? 9.678 -18.220 -8.950 1.00 10.20 88 PHE C C 1
ATOM 5158 O O . PHE C 1 88 ? 8.740 -18.795 -8.433 1.00 10.22 88 PHE C O 1
ATOM 5166 N N . ALA C 1 89 ? 10.734 -17.806 -8.253 1.00 8.49 89 ALA C N 1
ATOM 5167 C CA . ALA C 1 89 ? 10.781 -17.997 -6.800 1.00 8.25 89 ALA C CA 1
ATOM 5168 C C . ALA C 1 89 ? 11.507 -16.841 -6.130 1.00 7.99 89 ALA C C 1
ATOM 5169 O O . ALA C 1 89 ? 12.335 -16.180 -6.753 1.00 9.17 89 ALA C O 1
ATOM 5171 N N . ASP C 1 90 ? 11.190 -16.570 -4.868 1.00 6.75 90 ASP C N 1
ATOM 5172 C CA . ASP C 1 90 ? 12.023 -15.638 -4.121 1.00 6.50 90 ASP C CA 1
ATOM 5173 C C . ASP C 1 90 ? 13.084 -16.402 -3.330 1.00 7.15 90 ASP C C 1
ATOM 5174 O O . ASP C 1 90 ? 13.054 -17.640 -3.271 1.00 7.89 90 ASP C O 1
ATOM 5179 N N . HIS C 1 91 ? 14.041 -15.669 -2.761 1.00 6.93 91 HIS C N 1
ATOM 5180 C CA . HIS C 1 91 ? 15.164 -16.302 -2.073 1.00 7.85 91 HIS C CA 1
ATOM 5181 C C . HIS C 1 91 ? 15.616 -15.553 -0.822 1.00 7.80 91 HIS C C 1
ATOM 5182 O O . HIS C 1 91 ? 16.634 -15.902 -0.234 1.00 7.24 91 HIS C O 1
ATOM 5189 N N . GLY C 1 92 ? 14.846 -14.552 -0.400 1.00 7.13 92 GLY C N 1
ATOM 5190 C CA . GLY C 1 92 ? 15.220 -13.761 0.763 1.00 7.99 92 GLY C CA 1
ATOM 5191 C C . GLY C 1 92 ? 16.544 -13.057 0.527 1.00 8.08 92 GLY C C 1
ATOM 5192 O O . GLY C 1 92 ? 16.944 -12.852 -0.621 1.00 9.37 92 GLY C O 1
ATOM 5193 N N . MET C 1 93 ? 17.227 -12.691 1.608 1.00 7.15 93 MET C N 1
ATOM 5194 C CA . MET C 1 93 ? 18.489 -11.967 1.502 1.00 7.15 93 MET C CA 1
ATOM 5195 C C . MET C 1 93 ? 19.652 -12.729 2.104 1.00 7.19 93 MET C C 1
ATOM 5196 O O . MET C 1 93 ? 19.587 -13.202 3.250 1.00 8.02 93 MET C O 1
ATOM 5201 N N . GLY C 1 94 ? 20.716 -12.853 1.321 1.00 6.60 94 GLY C N 1
ATOM 5202 C CA . GLY C 1 94 ? 21.936 -13.460 1.802 1.00 6.74 94 GLY C CA 1
ATOM 5203 C C . GLY C 1 94 ? 22.144 -14.882 1.312 1.00 6.53 94 GLY C C 1
ATOM 5204 O O . GLY C 1 94 ? 21.208 -15.581 0.919 1.00 7.19 94 GLY C O 1
ATOM 5205 N N . ILE C 1 95 ? 23.398 -15.301 1.360 1.00 7.24 95 ILE C N 1
ATOM 5206 C CA . ILE C 1 95 ? 23.811 -16.613 0.868 1.00 7.43 95 ILE C CA 1
ATOM 5207 C C . ILE C 1 95 ? 23.071 -17.782 1.521 1.00 7.94 95 ILE C C 1
ATOM 5208 O O . ILE C 1 95 ? 22.594 -18.672 0.828 1.00 7.60 95 ILE C O 1
ATOM 5213 N N . PRO C 1 96 ? 22.969 -17.786 2.856 1.00 6.97 96 PRO C N 1
ATOM 5214 C CA . PRO C 1 96 ? 22.312 -18.927 3.505 1.00 7.11 96 PRO C CA 1
ATOM 5215 C C . PRO C 1 96 ? 20.867 -19.092 3.048 1.00 7.51 96 PRO C C 1
ATOM 5216 O O . PRO C 1 96 ? 20.410 -20.206 2.797 1.00 7.81 96 PRO C O 1
ATOM 5220 N N . SER C 1 97 ? 20.151 -17.985 2.920 1.00 7.49 97 SER C N 1
ATOM 5221 C CA . SER C 1 97 ? 18.765 -18.054 2.493 1.00 7.79 97 SER C CA 1
ATOM 5222 C C . SER C 1 97 ? 18.673 -18.472 1.019 1.00 7.78 97 SER C C 1
ATOM 5223 O O . SER C 1 97 ? 17.822 -19.290 0.647 1.00 7.29 97 SER C O 1
ATOM 5226 N N . ALA C 1 98 ? 19.567 -17.943 0.189 1.00 5.95 98 ALA C N 1
ATOM 5227 C CA . ALA C 1 98 ? 19.614 -18.334 -1.216 1.00 7.41 98 ALA C CA 1
ATOM 5228 C C . ALA C 1 98 ? 19.905 -19.828 -1.379 1.00 6.51 98 ALA C C 1
ATOM 5229 O O . ALA C 1 98 ? 19.366 -20.461 -2.273 1.00 6.40 98 ALA C O 1
ATOM 5231 N N . LEU C 1 99 ? 20.774 -20.379 -0.538 1.00 6.56 99 LEU C N 1
ATOM 5232 C CA . LEU C 1 99 ? 21.112 -21.798 -0.652 1.00 7.46 99 LEU C CA 1
ATOM 5233 C C . LEU C 1 99 ? 19.915 -22.691 -0.314 1.00 7.20 99 LEU C C 1
ATOM 5234 O O . LEU C 1 99 ? 19.786 -23.801 -0.828 1.00 7.35 99 LEU C O 1
ATOM 5239 N N . ILE C 1 100 ? 19.057 -22.229 0.586 1.00 6.87 100 ILE C N 1
ATOM 5240 C CA . ILE C 1 100 ? 17.843 -22.978 0.878 1.00 7.52 100 ILE C CA 1
ATOM 5241 C C . ILE C 1 100 ? 16.978 -23.085 -0.376 1.00 8.43 100 ILE C C 1
ATOM 5242 O O . ILE C 1 100 ? 16.527 -24.175 -0.744 1.00 8.82 100 ILE C O 1
ATOM 5247 N N . MET C 1 101 ? 16.767 -21.951 -1.039 1.00 7.01 101 MET C N 1
ATOM 5248 C CA . MET C 1 101 ? 15.997 -21.922 -2.279 1.00 7.68 101 MET C CA 1
ATOM 5249 C C . MET C 1 101 ? 16.676 -22.800 -3.320 1.00 8.04 101 MET C C 1
ATOM 5250 O O . MET C 1 101 ? 16.028 -23.620 -3.976 1.00 8.84 101 MET C O 1
ATOM 5255 N N . LEU C 1 102 ? 17.990 -22.656 -3.453 1.00 7.62 102 LEU C N 1
ATOM 5256 C CA . LEU C 1 102 ? 18.725 -23.418 -4.468 1.00 6.65 102 LEU C CA 1
ATOM 5257 C C . LEU C 1 102 ? 18.617 -24.941 -4.293 1.00 6.79 102 LEU C C 1
ATOM 5258 O O . LEU C 1 102 ? 18.393 -25.679 -5.264 1.00 8.90 102 LEU C O 1
ATOM 5263 N N . HIS C 1 103 ? 18.797 -25.418 -3.066 1.00 8.27 103 HIS C N 1
ATOM 5264 C CA . HIS C 1 103 ? 18.702 -26.846 -2.807 1.00 8.05 103 HIS C CA 1
ATOM 5265 C C . HIS C 1 103 ? 17.312 -27.370 -3.145 1.00 9.27 103 HIS C C 1
ATOM 5266 O O . HIS C 1 103 ? 17.172 -28.419 -3.784 1.00 8.71 103 HIS C O 1
ATOM 5273 N N . GLU C 1 104 ? 16.278 -26.657 -2.716 1.00 7.85 104 GLU C N 1
ATOM 5274 C CA . GLU C 1 104 ? 14.921 -27.156 -2.934 1.00 7.49 104 GLU C CA 1
ATOM 5275 C C . GLU C 1 104 ? 14.475 -27.026 -4.391 1.00 9.28 104 GLU C C 1
ATOM 5276 O O . GLU C 1 104 ? 13.878 -27.949 -4.943 1.00 10.20 104 GLU C O 1
ATOM 5282 N N . VAL C 1 105 ? 14.807 -25.919 -5.040 1.00 8.64 105 VAL C N 1
ATOM 5283 C CA . VAL C 1 105 ? 14.462 -25.811 -6.456 1.00 8.44 105 VAL C CA 1
ATOM 5284 C C . VAL C 1 105 ? 15.255 -26.783 -7.330 1.00 8.95 105 VAL C C 1
ATOM 5285 O O . VAL C 1 105 ? 14.692 -27.374 -8.254 1.00 9.73 105 VAL C O 1
ATOM 5289 N N . THR C 1 106 ? 16.547 -26.965 -7.057 1.00 8.64 106 THR C N 1
ATOM 5290 C CA . THR C 1 106 ? 17.304 -27.921 -7.870 1.00 9.46 106 THR C CA 1
ATOM 5291 C C . THR C 1 106 ? 16.810 -29.363 -7.683 1.00 12.19 106 THR C C 1
ATOM 5292 O O . THR C 1 106 ? 16.820 -30.151 -8.633 1.00 11.13 106 THR C O 1
ATOM 5296 N N . LYS C 1 107 ? 16.364 -29.709 -6.476 1.00 10.00 107 LYS C N 1
ATOM 5297 C CA . LYS C 1 107 ? 15.785 -31.034 -6.265 1.00 12.03 107 LYS C CA 1
ATOM 5298 C C . LYS C 1 107 ? 14.490 -31.143 -7.055 1.00 11.88 107 LYS C C 1
ATOM 5299 O O . LYS C 1 107 ? 14.212 -32.168 -7.670 1.00 13.01 107 LYS C O 1
ATOM 5305 N N . LEU C 1 108 ? 13.712 -30.066 -7.067 1.00 10.37 108 LEU C N 1
ATOM 5306 C CA . LEU C 1 108 ? 12.458 -30.064 -7.813 1.00 12.92 108 LEU C CA 1
ATOM 5307 C C . LEU C 1 108 ? 12.732 -30.349 -9.291 1.00 13.15 108 LEU C C 1
ATOM 5308 O O . LEU C 1 108 ? 12.065 -31.181 -9.905 1.00 12.88 108 LEU C O 1
ATOM 5313 N N . LEU C 1 109 ? 13.720 -29.659 -9.854 1.00 10.87 109 LEU C N 1
ATOM 5314 C CA . LEU C 1 109 ? 14.064 -29.839 -11.261 1.00 12.53 109 LEU C CA 1
ATOM 5315 C C . LEU C 1 109 ? 14.531 -31.267 -11.538 1.00 12.56 109 LEU C C 1
ATOM 5316 O O . LEU C 1 109 ? 14.282 -31.814 -12.607 1.00 13.37 109 LEU C O 1
ATOM 5321 N N . HIS C 1 110 ? 15.225 -31.850 -10.572 1.00 12.68 110 HIS C N 1
ATOM 5322 C CA . HIS C 1 110 ? 15.705 -33.217 -10.693 1.00 13.64 110 HIS C CA 1
ATOM 5323 C C . HIS C 1 110 ? 14.535 -34.205 -10.775 1.00 13.80 110 HIS C C 1
ATOM 5324 O O . HIS C 1 110 ? 14.480 -35.086 -11.658 1.00 15.46 110 HIS C O 1
ATOM 5331 N N . TYR C 1 111 ? 13.594 -34.065 -9.849 1.00 14.02 111 TYR C N 1
ATOM 5332 C CA . TYR C 1 111 ? 12.434 -34.950 -9.840 1.00 15.04 111 TYR C CA 1
ATOM 5333 C C . TYR C 1 111 ? 11.615 -34.766 -11.111 1.00 14.66 111 TYR C C 1
ATOM 5334 O O . TYR C 1 111 ? 11.031 -35.714 -11.620 1.00 15.56 111 TYR C O 1
ATOM 5343 N N . ALA C 1 112 ? 11.582 -33.537 -11.621 1.00 15.27 112 ALA C N 1
ATOM 5344 C CA . ALA C 1 112 ? 10.764 -33.201 -12.783 1.00 15.24 112 ALA C CA 1
ATOM 5345 C C . ALA C 1 112 ? 11.435 -33.618 -14.088 1.00 16.69 112 ALA C C 1
ATOM 5346 O O . ALA C 1 112 ? 10.805 -33.612 -15.155 1.00 15.26 112 ALA C O 1
ATOM 5348 N N . GLY C 1 113 ? 12.713 -33.968 -14.002 1.00 16.39 113 GLY C N 1
ATOM 5349 C CA . GLY C 1 113 ? 13.461 -34.423 -15.159 1.00 17.60 113 GLY C CA 1
ATOM 5350 C C . GLY C 1 113 ? 14.039 -33.306 -16.010 1.00 18.43 113 GLY C C 1
ATOM 5351 O O . GLY C 1 113 ? 14.459 -33.542 -17.148 1.00 19.40 113 GLY C O 1
ATOM 5352 N N . CYS C 1 114 ? 14.070 -32.093 -15.462 1.00 15.90 114 CYS C N 1
ATOM 5353 C CA . CYS C 1 114 ? 14.596 -30.930 -16.182 1.00 16.14 114 CYS C CA 1
ATOM 5354 C C . CYS C 1 114 ? 16.116 -30.954 -16.259 1.00 18.93 114 CYS C C 1
ATOM 5355 O O . CYS C 1 114 ? 16.789 -31.183 -15.256 1.00 22.14 114 CYS C O 1
ATOM 5358 N N . LYS C 1 115 ? 16.651 -30.691 -17.447 1.00 15.81 115 LYS C N 1
ATOM 5359 C CA . LYS C 1 115 ? 18.097 -30.654 -17.639 1.00 16.43 115 LYS C CA 1
ATOM 5360 C C . LYS C 1 115 ? 18.553 -29.272 -18.089 1.00 14.94 115 LYS C C 1
ATOM 5361 O O . LYS C 1 115 ? 17.853 -28.598 -18.852 1.00 15.54 115 LYS C O 1
ATOM 5367 N N . ASP C 1 116 ? 19.717 -28.850 -17.596 1.00 14.52 116 ASP C N 1
ATOM 5368 C CA . ASP C 1 116 ? 20.408 -27.672 -18.126 1.00 15.12 116 ASP C CA 1
ATOM 5369 C C . ASP C 1 116 ? 19.497 -26.451 -18.127 1.00 14.16 116 ASP C C 1
ATOM 5370 O O . ASP C 1 116 ? 19.280 -25.799 -19.152 1.00 13.30 116 ASP C O 1
ATOM 5375 N N . VAL C 1 117 ? 18.972 -26.145 -16.951 1.00 12.42 117 VAL C N 1
ATOM 5376 C CA . VAL C 1 117 ? 18.091 -25.002 -16.772 1.00 12.44 117 VAL C CA 1
ATOM 5377 C C . VAL C 1 117 ? 18.923 -23.752 -16.506 1.00 13.39 117 VAL C C 1
ATOM 5378 O O . VAL C 1 117 ? 20.029 -23.830 -15.962 1.00 13.57 117 VAL C O 1
ATOM 5382 N N . LEU C 1 118 ? 18.403 -22.595 -16.897 1.00 11.01 118 LEU C N 1
ATOM 5383 C CA . LEU C 1 118 ? 19.091 -21.340 -16.616 1.00 10.95 118 LEU C CA 1
ATOM 5384 C C . LEU C 1 118 ? 18.420 -20.632 -15.450 1.00 10.92 118 LEU C C 1
ATOM 5385 O O . LEU C 1 118 ? 17.227 -20.307 -15.522 1.00 10.75 118 LEU C O 1
ATOM 5390 N N . PHE C 1 119 ? 19.168 -20.437 -14.365 1.00 9.37 119 PHE C N 1
ATOM 5391 C CA . PHE C 1 119 ? 18.729 -19.611 -13.253 1.00 8.75 119 PHE C CA 1
ATOM 5392 C C . PHE C 1 119 ? 19.119 -18.163 -13.532 1.00 10.11 119 PHE C C 1
ATOM 5393 O O . PHE C 1 119 ? 20.260 -17.874 -13.911 1.00 10.18 119 PHE C O 1
ATOM 5401 N N . ILE C 1 120 ? 18.166 -17.255 -13.354 1.00 8.64 120 ILE C N 1
ATOM 5402 C CA . ILE C 1 120 ? 18.402 -15.838 -13.577 1.00 8.42 120 ILE C CA 1
ATOM 5403 C C . ILE C 1 120 ? 18.057 -15.085 -12.303 1.00 8.73 120 ILE C C 1
ATOM 5404 O O . ILE C 1 120 ? 16.893 -15.032 -11.904 1.00 8.26 120 ILE C O 1
ATOM 5409 N N . ARG C 1 121 ? 19.064 -14.529 -11.642 1.00 7.95 121 ARG C N 1
ATOM 5410 C CA . ARG C 1 121 ? 18.787 -13.690 -10.486 1.00 7.41 121 ARG C CA 1
ATOM 5411 C C . ARG C 1 121 ? 18.546 -12.241 -10.933 1.00 9.96 121 ARG C C 1
ATOM 5412 O O . ARG C 1 121 ? 19.384 -11.636 -11.592 1.00 8.55 121 ARG C O 1
ATOM 5420 N N . LEU C 1 122 ? 17.377 -11.708 -10.589 1.00 7.75 122 LEU C N 1
ATOM 5421 C CA . LEU C 1 122 ? 16.993 -10.352 -10.962 1.00 5.89 122 LEU C CA 1
ATOM 5422 C C . LEU C 1 122 ? 17.022 -9.495 -9.710 1.00 9.44 122 LEU C C 1
ATOM 5423 O O . LEU C 1 122 ? 16.008 -9.354 -9.039 1.00 11.49 122 LEU C O 1
ATOM 5428 N N . GLY C 1 123 ? 18.166 -8.898 -9.404 1.00 7.13 123 GLY C N 1
ATOM 5429 C CA . GLY C 1 123 ? 18.325 -8.289 -8.094 1.00 6.84 123 GLY C CA 1
ATOM 5430 C C . GLY C 1 123 ? 18.512 -6.789 -8.072 1.00 7.06 123 GLY C C 1
ATOM 5431 O O . GLY C 1 123 ? 18.435 -6.115 -9.101 1.00 6.90 123 GLY C O 1
ATOM 5432 N N . THR C 1 124 ? 18.734 -6.278 -6.865 1.00 6.22 124 THR C N 1
ATOM 5433 C CA . THR C 1 124 ? 19.167 -4.906 -6.662 1.00 5.03 124 THR C CA 1
ATOM 5434 C C . THR C 1 124 ? 20.577 -4.970 -6.078 1.00 6.74 124 THR C C 1
ATOM 5435 O O . THR C 1 124 ? 21.037 -6.044 -5.644 1.00 8.04 124 THR C O 1
ATOM 5439 N N . SER C 1 125 ? 21.282 -3.849 -6.109 1.00 5.72 125 SER C N 1
ATOM 5440 C CA . SER C 1 125 ? 22.668 -3.858 -5.697 1.00 6.32 125 SER C CA 1
ATOM 5441 C C . SER C 1 125 ? 23.167 -2.450 -5.486 1.00 6.65 125 SER C C 1
ATOM 5442 O O . SER C 1 125 ? 22.524 -1.485 -5.912 1.00 6.44 125 SER C O 1
ATOM 5445 N N . GLY C 1 126 ? 24.324 -2.332 -4.833 1.00 7.22 126 GLY C N 1
ATOM 5446 C CA . GLY C 1 126 ? 25.055 -1.080 -4.795 1.00 7.68 126 GLY C CA 1
ATOM 5447 C C . GLY C 1 126 ? 25.970 -1.017 -6.001 1.00 7.41 126 GLY C C 1
ATOM 5448 O O . GLY C 1 126 ? 26.666 -1.977 -6.314 1.00 8.04 126 GLY C O 1
ATOM 5449 N N . GLY C 1 127 ? 25.963 0.106 -6.705 1.00 6.56 127 GLY C N 1
ATOM 5450 C CA . GLY C 1 127 ? 26.839 0.247 -7.855 1.00 7.13 127 GLY C CA 1
ATOM 5451 C C . GLY C 1 127 ? 28.193 0.807 -7.448 1.00 7.73 127 GLY C C 1
ATOM 5452 O O . GLY C 1 127 ? 28.304 1.524 -6.450 1.00 8.40 127 GLY C O 1
ATOM 5453 N N . LEU C 1 128 ? 29.232 0.474 -8.211 1.00 8.81 128 LEU C N 1
ATOM 5454 C CA . LEU C 1 128 ? 30.521 1.157 -8.064 1.00 9.22 128 LEU C CA 1
ATOM 5455 C C . LEU C 1 128 ? 30.823 1.957 -9.328 1.00 9.29 128 LEU C C 1
ATOM 5456 O O . LEU C 1 128 ? 31.088 1.374 -10.384 1.00 10.16 128 LEU C O 1
ATOM 5461 N N . GLY C 1 129 ? 30.794 3.284 -9.228 1.00 10.73 129 GLY C N 1
ATOM 5462 C CA . GLY C 1 129 ? 31.217 4.133 -10.334 1.00 10.94 129 GLY C CA 1
ATOM 5463 C C . GLY C 1 129 ? 30.295 4.070 -11.540 1.00 12.40 129 GLY C C 1
ATOM 5464 O O . GLY C 1 129 ? 30.721 4.318 -12.679 1.00 12.59 129 GLY C O 1
ATOM 5465 N N . VAL C 1 130 ? 29.032 3.736 -11.283 1.00 11.26 130 VAL C N 1
ATOM 5466 C CA . VAL C 1 130 ? 27.984 3.810 -12.288 1.00 10.26 130 VAL C CA 1
ATOM 5467 C C . VAL C 1 130 ? 26.783 4.558 -11.699 1.00 10.40 130 VAL C C 1
ATOM 5468 O O . VAL C 1 130 ? 26.614 4.641 -10.473 1.00 10.16 130 VAL C O 1
ATOM 5472 N N . LYS C 1 131 ? 25.952 5.099 -12.583 1.00 9.68 131 LYS C N 1
ATOM 5473 C CA . LYS C 1 131 ? 24.748 5.835 -12.208 1.00 11.91 131 LYS C CA 1
ATOM 5474 C C . LYS C 1 131 ? 23.692 4.952 -11.531 1.00 8.99 131 LYS C C 1
ATOM 5475 O O . LYS C 1 131 ? 23.462 3.814 -11.954 1.00 9.22 131 LYS C O 1
ATOM 5481 N N . PRO C 1 132 ? 23.031 5.471 -10.481 1.00 8.36 132 PRO C N 1
ATOM 5482 C CA . PRO C 1 132 ? 21.925 4.677 -9.940 1.00 8.51 132 PRO C CA 1
ATOM 5483 C C . PRO C 1 132 ? 20.904 4.389 -11.041 1.00 7.86 132 PRO C C 1
ATOM 5484 O O . PRO C 1 132 ? 20.627 5.270 -11.862 1.00 9.49 132 PRO C O 1
ATOM 5488 N N . GLY C 1 133 ? 20.384 3.162 -11.067 1.00 6.62 133 GLY C N 1
ATOM 5489 C CA . GLY C 1 133 ? 19.435 2.732 -12.080 1.00 6.99 133 GLY C CA 1
ATOM 5490 C C . GLY C 1 133 ? 20.092 1.977 -13.224 1.00 6.96 133 GLY C C 1
ATOM 5491 O O . GLY C 1 133 ? 19.431 1.574 -14.181 1.00 7.90 133 GLY C O 1
ATOM 5492 N N . THR C 1 134 ? 21.401 1.781 -13.119 1.00 6.33 134 THR C N 1
ATOM 5493 C CA . THR C 1 134 ? 22.161 1.039 -14.129 1.00 7.84 134 THR C CA 1
ATOM 5494 C C . THR C 1 134 ? 21.949 -0.454 -13.926 1.00 7.58 134 THR C C 1
ATOM 5495 O O . THR C 1 134 ? 21.880 -0.918 -12.789 1.00 7.32 134 THR C O 1
ATOM 5499 N N . ILE C 1 135 ? 21.816 -1.200 -15.019 1.00 7.43 135 ILE C N 1
ATOM 5500 C CA . ILE C 1 135 ? 21.740 -2.653 -14.927 1.00 7.07 135 ILE C CA 1
ATOM 5501 C C . ILE C 1 135 ? 23.144 -3.190 -15.095 1.00 8.09 135 ILE C C 1
ATOM 5502 O O . ILE C 1 135 ? 23.817 -2.871 -16.083 1.00 9.21 135 ILE C O 1
ATOM 5507 N N . VAL C 1 136 ? 23.590 -4.002 -14.141 1.00 8.15 136 VAL C N 1
ATOM 5508 C CA . VAL C 1 136 ? 24.889 -4.666 -14.256 1.00 8.67 136 VAL C CA 1
ATOM 5509 C C . VAL C 1 136 ? 24.697 -6.149 -14.570 1.00 9.60 136 VAL C C 1
ATOM 5510 O O . VAL C 1 136 ? 24.036 -6.865 -13.830 1.00 9.01 136 VAL C O 1
ATOM 5514 N N . LEU C 1 137 ? 25.255 -6.601 -15.687 1.00 8.37 137 LEU C N 1
ATOM 5515 C CA . LEU C 1 137 ? 25.276 -8.026 -15.992 1.00 8.06 137 LEU C CA 1
ATOM 5516 C C . LEU C 1 137 ? 26.587 -8.568 -15.454 1.00 9.27 137 LEU C C 1
ATOM 5517 O O . LEU C 1 137 ? 27.657 -8.214 -15.952 1.00 11.22 137 LEU C O 1
ATOM 5522 N N . SER C 1 138 ? 26.518 -9.424 -14.436 1.00 9.70 138 SER C N 1
ATOM 5523 C CA . SER C 1 138 ? 27.739 -9.949 -13.828 1.00 8.91 138 SER C CA 1
ATOM 5524 C C . SER C 1 138 ? 28.532 -10.813 -14.803 1.00 10.89 138 SER C C 1
ATOM 5525 O O . SER C 1 138 ? 27.983 -11.736 -15.410 1.00 10.20 138 SER C O 1
ATOM 5528 N N . ASP C 1 139 ? 29.825 -10.540 -14.959 1.00 10.39 139 ASP C N 1
ATOM 5529 C CA . ASP C 1 139 ? 30.658 -11.477 -15.703 1.00 10.97 139 ASP C CA 1
ATOM 5530 C C . ASP C 1 139 ? 31.526 -12.310 -14.774 1.00 11.81 139 ASP C C 1
ATOM 5531 O O . ASP C 1 139 ? 32.202 -13.225 -15.214 1.00 11.70 139 ASP C O 1
ATOM 5536 N N . ARG C 1 140 ? 31.479 -11.995 -13.481 1.00 11.10 140 ARG C N 1
ATOM 5537 C CA . ARG C 1 140 ? 32.054 -12.866 -12.461 1.00 10.36 140 ARG C CA 1
ATOM 5538 C C . ARG C 1 140 ? 31.389 -12.525 -11.144 1.00 9.98 140 ARG C C 1
ATOM 5539 O O . ARG C 1 140 ? 30.924 -11.402 -10.957 1.00 9.48 140 ARG C O 1
ATOM 5547 N N . CYS C 1 141 ? 31.297 -13.515 -10.265 1.00 10.04 141 CYS C N 1
ATOM 5548 C CA . CYS C 1 141 ? 30.752 -13.313 -8.929 1.00 9.41 141 CYS C CA 1
ATOM 5549 C C . CYS C 1 141 ? 31.825 -13.699 -7.932 1.00 9.69 141 CYS C C 1
ATOM 5550 O O . CYS C 1 141 ? 32.303 -14.832 -7.934 1.00 11.22 141 CYS C O 1
ATOM 5553 N N . VAL C 1 142 ? 32.212 -12.751 -7.089 1.00 9.65 142 VAL C N 1
ATOM 5554 C CA . VAL C 1 142 ? 33.326 -12.989 -6.182 1.00 8.75 142 VAL C CA 1
ATOM 5555 C C . VAL C 1 142 ? 32.965 -12.594 -4.759 1.00 8.29 142 VAL C C 1
ATOM 5556 O O . VAL C 1 142 ? 32.000 -11.862 -4.540 1.00 8.28 142 VAL C O 1
ATOM 5560 N N . ASN C 1 143 ? 33.726 -13.095 -3.792 1.00 9.69 143 ASN C N 1
ATOM 5561 C CA . ASN C 1 143 ? 33.535 -12.657 -2.414 1.00 8.84 143 ASN C CA 1
ATOM 5562 C C . ASN C 1 143 ? 34.203 -11.301 -2.179 1.00 10.30 143 ASN C C 1
ATOM 5563 O O . ASN C 1 143 ? 34.700 -10.675 -3.119 1.00 9.49 143 ASN C O 1
ATOM 5568 N N . THR C 1 144 ? 34.224 -10.849 -0.931 1.00 10.07 144 THR C N 1
ATOM 5569 C CA . THR C 1 144 ? 34.720 -9.504 -0.664 1.00 11.81 144 THR C CA 1
ATOM 5570 C C . THR C 1 144 ? 36.244 -9.406 -0.802 1.00 13.42 144 THR C C 1
ATOM 5571 O O . THR C 1 144 ? 36.810 -8.312 -0.723 1.00 14.67 144 THR C O 1
ATOM 5575 N N . LYS C 1 145 ? 36.899 -10.548 -1.006 1.00 12.85 145 LYS C N 1
ATOM 5576 C CA . LYS C 1 145 ? 38.334 -10.580 -1.256 1.00 13.17 145 LYS C CA 1
ATOM 5577 C C . LYS C 1 145 ? 38.595 -10.762 -2.746 1.00 13.59 145 LYS C C 1
ATOM 5578 O O . LYS C 1 145 ? 39.728 -11.009 -3.165 1.00 14.91 145 LYS C O 1
ATOM 5584 N N . LEU C 1 146 ? 37.525 -10.641 -3.525 1.00 11.74 146 LEU C N 1
ATOM 5585 C CA . LEU C 1 146 ? 37.567 -10.760 -4.984 1.00 13.89 146 LEU C CA 1
ATOM 5586 C C . LEU C 1 146 ? 37.915 -12.161 -5.477 1.00 14.33 146 LEU C C 1
ATOM 5587 O O . LEU C 1 146 ? 38.409 -12.328 -6.597 1.00 14.23 146 LEU C O 1
ATOM 5592 N N . GLU C 1 147 ? 37.631 -13.166 -4.655 1.00 13.65 147 GLU C N 1
ATOM 5593 C CA . GLU C 1 147 ? 37.870 -14.563 -5.036 1.00 13.05 147 GLU C CA 1
ATOM 5594 C C . GLU C 1 147 ? 36.601 -15.182 -5.617 1.00 11.31 147 GLU C C 1
ATOM 5595 O O . GLU C 1 147 ? 35.528 -15.074 -5.023 1.00 10.45 147 GLU C O 1
ATOM 5601 N N . PRO C 1 148 ? 36.719 -15.846 -6.778 1.00 12.77 148 PRO C N 1
ATOM 5602 C CA . PRO C 1 148 ? 35.550 -16.418 -7.457 1.00 11.62 148 PRO C CA 1
ATOM 5603 C C . PRO C 1 148 ? 35.159 -17.772 -6.876 1.00 13.30 148 PRO C C 1
ATOM 5604 O O . PRO C 1 148 ? 35.178 -18.798 -7.571 1.00 11.92 148 PRO C O 1
ATOM 5608 N N . TYR C 1 149 ? 34.793 -17.758 -5.597 1.00 12.32 149 TYR C N 1
ATOM 5609 C CA . TYR C 1 149 ? 34.404 -18.970 -4.881 1.00 12.21 149 TYR C CA 1
ATOM 5610 C C . TYR C 1 149 ? 33.318 -18.671 -3.874 1.00 12.30 149 TYR C C 1
ATOM 5611 O O . TYR C 1 149 ? 33.237 -17.560 -3.347 1.00 11.98 149 TYR C O 1
ATOM 5620 N N . ASN C 1 150 ? 32.469 -19.663 -3.625 1.00 9.97 150 ASN C N 1
ATOM 5621 C CA . ASN C 1 150 ? 31.605 -19.642 -2.462 1.00 10.09 150 ASN C CA 1
ATOM 5622 C C . ASN C 1 150 ? 32.238 -20.509 -1.397 1.00 10.51 150 ASN C C 1
ATOM 5623 O O . ASN C 1 150 ? 32.711 -21.605 -1.694 1.00 11.30 150 ASN C O 1
ATOM 5628 N N . GLU C 1 151 ? 32.254 -20.016 -0.162 1.00 11.40 151 GLU C N 1
ATOM 5629 C CA . GLU C 1 151 ? 32.847 -20.746 0.942 1.00 12.88 151 GLU C CA 1
ATOM 5630 C C . GLU C 1 151 ? 31.761 -21.408 1.776 1.00 11.69 151 GLU C C 1
ATOM 5631 O O . GLU C 1 151 ? 30.717 -20.806 2.060 1.00 12.71 151 GLU C O 1
ATOM 5637 N N . LEU C 1 152 ? 31.995 -22.665 2.131 1.00 11.84 152 LEU C N 1
ATOM 5638 C CA . LEU C 1 152 ? 31.079 -23.413 2.979 1.00 10.59 152 LEU C CA 1
ATOM 5639 C C . LEU C 1 152 ? 31.877 -24.096 4.087 1.00 11.56 152 LEU C C 1
ATOM 5640 O O . LEU C 1 152 ? 33.075 -24.327 3.946 1.00 13.84 152 LEU C O 1
ATOM 5645 N N . CYS C 1 153 ? 31.214 -24.390 5.200 1.00 13.31 153 CYS C N 1
ATOM 5646 C CA . CYS C 1 153 ? 31.814 -25.164 6.276 1.00 12.89 153 CYS C CA 1
ATOM 5647 C C . CYS C 1 153 ? 30.928 -26.388 6.467 1.00 14.65 153 CYS C C 1
ATOM 5648 O O . CYS C 1 153 ? 29.824 -26.286 6.994 1.00 14.15 153 CYS C O 1
ATOM 5651 N N . ILE C 1 154 ? 31.407 -27.541 6.014 1.00 13.17 154 ILE C N 1
ATOM 5652 C CA . ILE C 1 154 ? 30.562 -28.725 5.931 1.00 13.21 154 ILE C CA 1
ATOM 5653 C C . ILE C 1 154 ? 31.087 -29.802 6.847 1.00 14.31 154 ILE C C 1
ATOM 5654 O O . ILE C 1 154 ? 32.221 -30.251 6.698 1.00 15.48 154 ILE C O 1
ATOM 5659 N N . LEU C 1 155 ? 30.267 -30.185 7.820 1.00 14.75 155 LEU C N 1
ATOM 5660 C CA . LEU C 1 155 ? 30.716 -31.051 8.909 1.00 16.24 155 LEU C CA 1
ATOM 5661 C C . LEU C 1 155 ? 31.923 -30.431 9.614 1.00 16.42 155 LEU C C 1
ATOM 5662 O O . LEU C 1 155 ? 32.823 -31.133 10.068 1.00 16.67 155 LEU C O 1
ATOM 5667 N N . GLY C 1 156 ? 31.929 -29.106 9.694 1.00 17.63 156 GLY C N 1
ATOM 5668 C CA . GLY C 1 156 ? 32.978 -28.393 10.402 1.00 17.44 156 GLY C CA 1
ATOM 5669 C C . GLY C 1 156 ? 34.268 -28.230 9.621 1.00 17.11 156 GLY C C 1
ATOM 5670 O O . GLY C 1 156 ? 35.278 -27.802 10.182 1.00 19.11 156 GLY C O 1
ATOM 5671 N N . LYS C 1 157 ? 34.232 -28.548 8.329 1.00 16.23 157 LYS C N 1
ATOM 5672 C CA . LYS C 1 157 ? 35.431 -28.511 7.486 1.00 17.60 157 LYS C CA 1
ATOM 5673 C C . LYS C 1 157 ? 35.277 -27.535 6.317 1.00 16.03 157 LYS C C 1
ATOM 5674 O O . LYS C 1 157 ? 34.218 -27.459 5.694 1.00 15.90 157 LYS C O 1
ATOM 5680 N N . PRO C 1 158 ? 36.340 -26.778 6.012 1.00 17.18 158 PRO C N 1
ATOM 5681 C CA . PRO C 1 158 ? 36.260 -25.755 4.961 1.00 16.57 158 PRO C CA 1
ATOM 5682 C C . PRO C 1 158 ? 36.146 -26.365 3.563 1.00 17.38 158 PRO C C 1
ATOM 5683 O O . PRO C 1 158 ? 36.875 -27.301 3.225 1.00 19.04 158 PRO C O 1
ATOM 5687 N N . VAL C 1 159 ? 35.241 -25.820 2.762 1.00 15.37 159 VAL C N 1
ATOM 5688 C CA . VAL C 1 159 ? 35.003 -26.279 1.400 1.00 16.32 159 VAL C CA 1
ATOM 5689 C C . VAL C 1 159 ? 34.851 -25.039 0.537 1.00 14.02 159 VAL C C 1
ATOM 5690 O O . VAL C 1 159 ? 34.295 -24.039 0.984 1.00 14.26 159 VAL C O 1
ATOM 5694 N N . ARG C 1 160 ? 35.376 -25.074 -0.682 1.00 14.56 160 ARG C N 1
ATOM 5695 C CA . ARG C 1 160 ? 35.173 -23.946 -1.582 1.00 13.63 160 ARG C CA 1
ATOM 5696 C C . ARG C 1 160 ? 34.631 -24.431 -2.921 1.00 15.12 160 ARG C C 1
ATOM 5697 O O . ARG C 1 160 ? 35.027 -25.488 -3.414 1.00 15.49 160 ARG C O 1
ATOM 5705 N N . ARG C 1 161 ? 33.706 -23.665 -3.491 1.00 12.70 161 ARG C N 1
ATOM 5706 C CA . ARG C 1 161 ? 33.081 -24.034 -4.755 1.00 13.42 161 ARG C CA 1
ATOM 5707 C C . ARG C 1 161 ? 33.170 -22.891 -5.741 1.00 13.05 161 ARG C C 1
ATOM 5708 O O . ARG C 1 161 ? 32.746 -21.776 -5.448 1.00 12.99 161 ARG C O 1
ATOM 5716 N N . GLN C 1 162 ? 33.719 -23.179 -6.916 1.00 12.53 162 GLN C N 1
ATOM 5717 C CA . GLN C 1 162 ? 33.991 -22.132 -7.893 1.00 14.11 162 GLN C CA 1
ATOM 5718 C C . GLN C 1 162 ? 32.703 -21.502 -8.399 1.00 11.87 162 GLN C C 1
ATOM 5719 O O . GLN C 1 162 ? 31.681 -22.177 -8.547 1.00 12.49 162 GLN C O 1
ATOM 5725 N N . THR C 1 163 ? 32.762 -20.204 -8.667 1.00 11.02 163 THR C N 1
ATOM 5726 C CA . THR C 1 163 ? 31.623 -19.511 -9.263 1.00 10.41 163 THR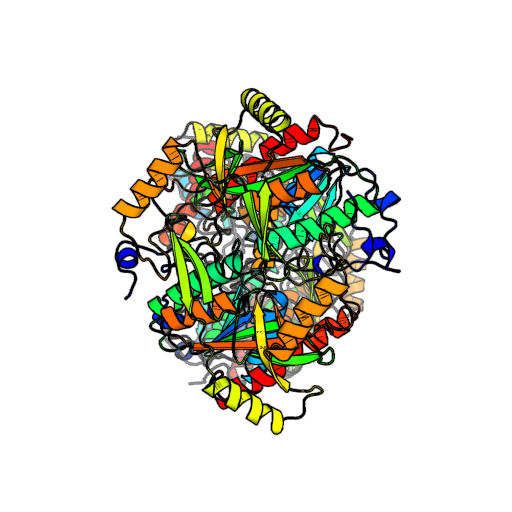 C CA 1
ATOM 5727 C C . THR C 1 163 ? 31.761 -19.474 -10.783 1.00 12.46 163 THR C C 1
ATOM 5728 O O . THR C 1 163 ? 32.822 -19.132 -11.331 1.00 12.33 163 THR C O 1
ATOM 5732 N N . ILE C 1 164 ? 30.684 -19.847 -11.466 1.00 12.53 164 ILE C N 1
ATOM 5733 C CA . ILE C 1 164 ? 30.701 -19.937 -12.919 1.00 12.32 164 ILE C CA 1
ATOM 5734 C C . ILE C 1 164 ? 29.466 -19.235 -13.470 1.00 12.26 164 ILE C C 1
ATOM 5735 O O . ILE C 1 164 ? 28.336 -19.710 -13.316 1.00 12.87 164 ILE C O 1
ATOM 5740 N N . VAL C 1 165 ? 29.688 -18.080 -14.084 1.00 11.05 165 VAL C N 1
ATOM 5741 C CA . VAL C 1 165 ? 28.621 -17.333 -14.729 1.00 13.02 165 VAL C CA 1
ATOM 5742 C C . VAL C 1 165 ? 28.477 -17.833 -16.157 1.00 13.26 165 VAL C C 1
ATOM 5743 O O . VAL C 1 165 ? 29.474 -18.132 -16.821 1.00 13.80 165 VAL C O 1
ATOM 5747 N N . ASP C 1 166 ? 27.242 -17.938 -16.638 1.00 11.34 166 ASP C N 1
ATOM 5748 C CA . ASP C 1 166 ? 27.004 -18.354 -18.028 1.00 13.21 166 ASP C CA 1
ATOM 5749 C C . ASP C 1 166 ? 27.304 -17.179 -18.965 1.00 13.24 166 ASP C C 1
ATOM 5750 O O . ASP C 1 166 ? 26.421 -16.378 -19.265 1.00 12.73 166 ASP C O 1
ATOM 5755 N N . LEU C 1 167 ? 28.557 -17.064 -19.408 1.00 13.95 167 LEU C N 1
ATOM 5756 C CA . LEU C 1 167 ? 29.002 -15.869 -20.125 1.00 13.20 167 LEU C CA 1
ATOM 5757 C C . LEU C 1 167 ? 28.412 -15.794 -21.533 1.00 13.34 167 LEU C C 1
ATOM 5758 O O . LEU C 1 167 ? 28.216 -14.708 -22.073 1.00 14.19 167 LEU C O 1
ATOM 5763 N N . ASN C 1 168 ? 28.107 -16.938 -22.128 1.00 14.85 168 ASN C N 1
ATOM 5764 C CA . ASN C 1 168 ? 27.465 -16.913 -23.435 1.00 16.28 168 ASN C CA 1
ATOM 5765 C C . ASN C 1 168 ? 26.123 -16.194 -23.345 1.00 15.03 168 ASN C C 1
ATOM 5766 O O . ASN C 1 168 ? 25.785 -15.380 -24.202 1.00 16.26 168 ASN C O 1
ATOM 5771 N N . THR C 1 169 ? 25.371 -16.474 -22.284 1.00 13.91 169 THR C N 1
ATOM 5772 C CA . THR C 1 169 ? 24.085 -15.810 -22.075 1.00 13.35 169 THR C CA 1
ATOM 5773 C C . THR C 1 169 ? 24.254 -14.324 -21.731 1.00 11.60 169 THR C C 1
ATOM 5774 O O . THR C 1 169 ? 23.513 -13.478 -22.230 1.00 11.77 169 THR C O 1
ATOM 5778 N N . VAL C 1 170 ? 25.225 -14.008 -20.875 1.00 10.60 170 VAL C N 1
ATOM 5779 C CA . VAL C 1 170 ? 25.543 -12.606 -20.581 1.00 11.09 170 VAL C CA 1
ATOM 5780 C C . VAL C 1 170 ? 25.820 -11.827 -21.867 1.00 12.28 170 VAL C C 1
ATOM 5781 O O . VAL C 1 170 ? 25.316 -10.712 -22.058 1.00 11.50 170 VAL C O 1
ATOM 5785 N N . ASN C 1 171 ? 26.631 -12.407 -22.745 1.00 13.58 171 ASN C N 1
ATOM 5786 C CA . ASN C 1 171 ? 26.960 -11.741 -24.002 1.00 15.03 171 ASN C CA 1
ATOM 5787 C C . ASN C 1 171 ? 25.723 -11.525 -24.864 1.00 16.74 171 ASN C C 1
ATOM 5788 O O . ASN C 1 171 ? 25.549 -10.462 -25.459 1.00 16.19 171 ASN C O 1
ATOM 5793 N N . GLU C 1 172 ? 24.852 -12.527 -24.912 1.00 15.09 172 GLU C N 1
ATOM 5794 C CA . GLU C 1 172 ? 23.605 -12.389 -25.658 1.00 15.24 172 GLU C CA 1
ATOM 5795 C C . GLU C 1 172 ? 22.708 -11.295 -25.066 1.00 14.74 172 GLU C C 1
ATOM 5796 O O . GLU C 1 172 ? 22.033 -10.570 -25.803 1.00 14.33 172 GLU C O 1
ATOM 5802 N N . LEU C 1 173 ? 22.685 -11.186 -23.739 1.00 12.39 173 LEU C N 1
ATOM 5803 C CA . LEU C 1 173 ? 21.839 -10.190 -23.086 1.00 11.08 173 LEU C CA 1
ATOM 5804 C C . LEU C 1 173 ? 22.360 -8.782 -23.335 1.00 12.36 173 LEU C C 1
ATOM 5805 O O . LEU C 1 173 ? 21.586 -7.860 -23.593 1.00 13.00 173 LEU C O 1
ATOM 5810 N N . LYS C 1 174 ? 23.679 -8.622 -23.255 1.00 12.40 174 LYS C N 1
ATOM 5811 C CA . LYS C 1 174 ? 24.308 -7.341 -23.536 1.00 14.32 174 LYS C CA 1
ATOM 5812 C C . LYS C 1 174 ? 24.020 -6.915 -24.977 1.00 13.89 174 LYS C C 1
ATOM 5813 O O . LYS C 1 174 ? 23.693 -5.759 -25.228 1.00 15.29 174 LYS C O 1
ATOM 5819 N N . LYS C 1 175 ? 24.131 -7.846 -25.924 1.00 15.00 175 LYS C N 1
ATOM 5820 C CA . LYS C 1 175 ? 23.830 -7.520 -27.318 1.00 17.01 175 LYS C CA 1
ATOM 5821 C C . LYS C 1 175 ? 22.362 -7.135 -27.477 1.00 17.05 175 LYS C C 1
ATOM 5822 O O . LYS C 1 175 ? 22.027 -6.191 -28.208 1.00 18.85 175 LYS C O 1
ATOM 5828 N N . LEU C 1 176 ? 21.487 -7.859 -26.783 1.00 17.43 176 LEU C N 1
ATOM 5829 C CA . LEU C 1 176 ? 20.058 -7.586 -26.875 1.00 16.70 176 LEU C CA 1
ATOM 5830 C C . LEU C 1 176 ? 19.728 -6.189 -26.360 1.00 16.07 176 LEU C C 1
ATOM 5831 O O . LEU C 1 176 ? 18.918 -5.479 -26.952 1.00 17.71 176 LEU C O 1
ATOM 5836 N N . SER C 1 177 ? 20.357 -5.803 -25.249 1.00 14.50 177 SER C N 1
ATOM 5837 C CA . SER C 1 177 ? 20.095 -4.503 -24.631 1.00 14.54 177 SER C CA 1
ATOM 5838 C C . SER C 1 177 ? 20.457 -3.350 -25.568 1.00 19.77 177 SER C C 1
ATOM 5839 O O . SER C 1 177 ? 19.799 -2.312 -25.579 1.00 20.52 177 SER C O 1
ATOM 5842 N N . GLU C 1 178 ? 21.512 -3.543 -26.351 1.00 21.61 178 GLU C N 1
ATOM 5843 C CA . GLU C 1 178 ? 21.976 -2.525 -27.288 1.00 25.87 178 GLU C CA 1
ATOM 5844 C C . GLU C 1 178 ? 20.953 -2.278 -28.389 1.00 30.06 178 GLU C C 1
ATOM 5845 O O . GLU C 1 178 ? 20.933 -1.215 -29.010 1.00 34.02 178 GLU C O 1
ATOM 5851 N N . ASN C 1 179 ? 20.099 -3.266 -28.626 1.00 27.24 179 ASN C N 1
ATOM 5852 C CA . ASN C 1 179 ? 19.115 -3.181 -29.692 1.00 29.57 179 ASN C CA 1
ATOM 5853 C C . ASN C 1 179 ? 17.708 -2.953 -29.154 1.00 27.70 179 ASN C C 1
ATOM 5854 O O . ASN C 1 179 ? 16.740 -2.917 -29.906 1.00 30.71 179 ASN C O 1
ATOM 5859 N N . LEU C 1 180 ? 17.608 -2.801 -27.838 1.00 26.77 180 LEU C N 1
ATOM 5860 C CA . LEU C 1 180 ? 16.371 -2.367 -27.210 1.00 26.15 180 LEU C CA 1
ATOM 5861 C C . LEU C 1 180 ? 16.528 -0.886 -26.904 1.00 33.30 180 LEU C C 1
ATOM 5862 O O . LEU C 1 180 ? 17.570 -0.299 -27.196 1.00 36.01 180 LEU C O 1
ATOM 5867 N N . SER C 1 181 ? 15.498 -0.276 -26.330 1.00 35.10 181 SER C N 1
ATOM 5868 C CA . SER C 1 181 ? 15.582 1.132 -25.964 1.00 38.00 181 SER C CA 1
ATOM 5869 C C . SER C 1 181 ? 15.313 1.284 -24.477 1.00 36.30 181 SER C C 1
ATOM 5870 O O . SER C 1 181 ? 14.249 1.751 -24.073 1.00 38.88 181 SER C O 1
ATOM 5873 N N . LEU C 1 182 ? 16.283 0.877 -23.664 1.00 31.82 182 LEU C N 1
ATOM 5874 C CA . LEU C 1 182 ? 16.117 0.894 -22.221 1.00 28.68 182 LEU C CA 1
ATOM 5875 C C . LEU C 1 182 ? 16.311 2.297 -21.674 1.00 30.38 182 LEU C C 1
ATOM 5876 O O . LEU C 1 182 ? 17.015 3.111 -22.272 1.00 30.09 182 LEU C O 1
ATOM 5881 N N . GLU C 1 183 ? 15.676 2.569 -20.537 1.00 29.40 183 GLU C N 1
ATOM 5882 C CA . GLU C 1 183 ? 15.767 3.868 -19.880 1.00 31.42 183 GLU C CA 1
ATOM 5883 C C . GLU C 1 183 ? 17.025 3.932 -19.019 1.00 27.88 183 GLU C C 1
ATOM 5884 O O . GLU C 1 183 ? 17.097 4.707 -18.061 1.00 26.28 183 GLU C O 1
ATOM 5890 N N . CYS C 1 184 ? 18.017 3.114 -19.361 1.00 21.54 184 CYS C N 1
ATOM 5891 C CA . CYS C 1 184 ? 19.213 2.991 -18.534 1.00 18.25 184 CYS C CA 1
ATOM 5892 C C . CYS C 1 184 ? 20.400 2.439 -19.298 1.00 19.65 184 CYS C C 1
ATOM 5893 O O . CYS C 1 184 ? 20.264 1.922 -20.411 1.00 20.05 184 CYS C O 1
ATOM 5896 N N . SER C 1 185 ? 21.568 2.557 -18.680 1.00 14.36 185 SER C N 1
ATOM 5897 C CA . SER C 1 185 ? 22.762 1.888 -19.165 1.00 13.58 185 SER C CA 1
ATOM 5898 C C . SER C 1 185 ? 22.805 0.425 -18.725 1.00 12.58 185 SER C C 1
ATOM 5899 O O . SER C 1 185 ? 22.342 0.062 -17.638 1.00 11.09 185 SER C O 1
ATOM 5902 N N . VAL C 1 186 ? 23.368 -0.413 -19.583 1.00 11.99 186 VAL C N 1
ATOM 5903 C CA . VAL C 1 186 ? 23.625 -1.803 -19.242 1.00 9.86 186 VAL C CA 1
ATOM 5904 C C . VAL C 1 186 ? 25.135 -2.021 -19.298 1.00 12.59 186 VAL C C 1
ATOM 5905 O O . VAL C 1 186 ? 25.770 -1.738 -20.316 1.00 13.57 186 VAL C O 1
ATOM 5909 N N . VAL C 1 187 ? 25.704 -2.507 -18.196 1.00 9.60 187 VAL C N 1
ATOM 5910 C CA . VAL C 1 187 ? 27.152 -2.652 -18.056 1.00 11.29 187 VAL C CA 1
ATOM 5911 C C . VAL C 1 187 ? 27.509 -4.082 -17.694 1.00 11.99 187 VAL C C 1
ATOM 5912 O O . VAL C 1 187 ? 26.885 -4.660 -16.822 1.00 11.53 187 VAL C O 1
ATOM 5916 N N . VAL C 1 188 ? 28.506 -4.651 -18.363 1.00 10.81 188 VAL C N 1
ATOM 5917 C CA . VAL C 1 188 ? 29.018 -5.962 -17.980 1.00 11.39 188 VAL C CA 1
ATOM 5918 C C . VAL C 1 188 ? 30.216 -5.754 -17.045 1.00 11.56 188 VAL C C 1
ATOM 5919 O O . VAL C 1 188 ? 31.137 -5.010 -17.374 1.00 14.19 188 VAL C O 1
ATOM 5923 N N . GLY C 1 189 ? 30.195 -6.379 -15.869 1.00 10.82 189 GLY C N 1
ATOM 5924 C CA . GLY C 1 189 ? 31.294 -6.215 -14.934 1.00 12.61 189 GLY C CA 1
ATOM 5925 C C . GLY C 1 189 ? 31.182 -7.164 -13.762 1.00 11.08 189 GLY C C 1
ATOM 5926 O O . GLY C 1 189 ? 30.230 -7.933 -13.678 1.00 9.51 189 GLY C O 1
ATOM 5927 N N . GLY C 1 190 ? 32.150 -7.104 -12.852 1.00 10.30 190 GLY C N 1
ATOM 5928 C CA . GLY C 1 190 ? 32.177 -8.024 -11.725 1.00 9.47 190 GLY C CA 1
ATOM 5929 C C . GLY C 1 190 ? 31.243 -7.647 -10.600 1.00 9.25 190 GLY C C 1
ATOM 5930 O O . GLY C 1 190 ? 30.878 -6.490 -10.452 1.00 8.97 190 GLY C O 1
ATOM 5931 N N . THR C 1 191 ? 30.853 -8.640 -9.806 1.00 8.74 191 THR C N 1
ATOM 5932 C CA . THR C 1 191 ? 29.925 -8.422 -8.708 1.00 7.66 191 THR C CA 1
ATOM 5933 C C . THR C 1 191 ? 30.431 -9.080 -7.439 1.00 9.25 191 THR C C 1
ATOM 5934 O O . THR C 1 191 ? 30.720 -10.273 -7.422 1.00 9.34 191 THR C O 1
ATOM 5938 N N . ILE C 1 192 ? 30.545 -8.289 -6.382 1.00 7.75 192 ILE C N 1
ATOM 5939 C CA . ILE C 1 192 ? 30.895 -8.811 -5.075 1.00 7.83 192 ILE C CA 1
ATOM 5940 C C . ILE C 1 192 ? 29.641 -9.237 -4.324 1.00 6.57 192 ILE C C 1
ATOM 5941 O O . ILE C 1 192 ? 28.651 -8.495 -4.316 1.00 7.73 192 ILE C O 1
ATOM 5946 N N . ALA C 1 193 ? 29.690 -10.419 -3.703 1.00 6.09 193 ALA C N 1
ATOM 5947 C CA . ALA C 1 193 ? 28.662 -10.863 -2.765 1.00 5.83 193 ALA C CA 1
ATOM 5948 C C . ALA C 1 193 ? 29.203 -10.749 -1.343 1.00 6.44 193 ALA C C 1
ATOM 5949 O O . ALA C 1 193 ? 30.270 -11.280 -1.030 1.00 9.49 193 ALA C O 1
ATOM 5951 N N . ALA C 1 194 ? 28.454 -10.067 -0.485 1.00 7.80 194 ALA C N 1
ATOM 5952 C CA . ALA C 1 194 ? 28.870 -9.829 0.888 1.00 7.54 194 ALA C CA 1
ATOM 5953 C C . ALA C 1 194 ? 27.892 -10.514 1.841 1.00 9.16 194 ALA C C 1
ATOM 5954 O O . ALA C 1 194 ? 26.755 -10.823 1.458 1.00 8.09 194 ALA C O 1
ATOM 5956 N N . ASN C 1 195 ? 28.337 -10.756 3.071 1.00 8.00 195 ASN C N 1
ATOM 5957 C CA . ASN C 1 195 ? 27.516 -11.458 4.062 1.00 8.26 195 ASN C CA 1
ATOM 5958 C C . ASN C 1 195 ? 26.832 -10.523 5.050 1.00 7.77 195 ASN C C 1
ATOM 5959 O O . ASN C 1 195 ? 26.457 -10.930 6.145 1.00 9.67 195 ASN C O 1
ATOM 5964 N N . ASP C 1 196 ? 26.681 -9.265 4.650 1.00 7.98 196 ASP C N 1
ATOM 5965 C CA . ASP C 1 196 ? 25.909 -8.284 5.402 1.00 9.37 196 ASP C CA 1
ATOM 5966 C C . ASP C 1 196 ? 25.669 -7.099 4.470 1.00 8.62 196 ASP C C 1
ATOM 5967 O O . ASP C 1 196 ? 26.316 -7.005 3.430 1.00 9.66 196 ASP C O 1
ATOM 5972 N N . PHE C 1 197 ? 24.723 -6.224 4.813 1.00 7.07 197 PHE C N 1
ATOM 5973 C CA . PHE C 1 197 ? 24.432 -5.033 4.000 1.00 5.47 197 PHE C CA 1
ATOM 5974 C C . PHE C 1 197 ? 25.353 -3.868 4.365 1.00 5.87 197 PHE C C 1
ATOM 5975 O O . PHE C 1 197 ? 25.627 -2.996 3.545 1.00 5.54 197 PHE C O 1
ATOM 5983 N N . TYR C 1 198 ? 25.817 -3.846 5.610 1.00 6.74 198 TYR C N 1
ATOM 5984 C CA . TYR C 1 198 ? 26.528 -2.680 6.117 1.00 5.21 198 TYR C CA 1
ATOM 5985 C C . TYR C 1 198 ? 28.044 -2.852 6.166 1.00 6.12 198 TYR C C 1
ATOM 5986 O O . TYR C 1 198 ? 28.744 -2.423 5.261 1.00 6.49 198 TYR C O 1
ATOM 5995 N N . GLU C 1 199 ? 28.554 -3.488 7.213 1.00 7.80 199 GLU C N 1
ATOM 5996 C CA . GLU C 1 199 ? 30.005 -3.502 7.407 1.00 7.42 199 GLU C CA 1
ATOM 5997 C C . GLU C 1 199 ? 30.770 -4.229 6.298 1.00 7.09 199 GLU C C 1
ATOM 5998 O O . GLU C 1 199 ? 31.819 -3.754 5.862 1.00 7.75 199 GLU C O 1
ATOM 6004 N N . GLU C 1 200 ? 30.256 -5.375 5.855 1.00 6.60 200 GLU C N 1
ATOM 6005 C CA . GLU C 1 200 ? 30.929 -6.126 4.791 1.00 8.86 200 GLU C CA 1
ATOM 6006 C C . GLU C 1 200 ? 30.852 -5.425 3.438 1.00 8.52 200 GLU C C 1
ATOM 6007 O O . GLU C 1 200 ? 31.607 -5.756 2.522 1.00 9.75 200 GLU C O 1
ATOM 6013 N N . GLN C 1 201 ? 29.934 -4.473 3.296 1.00 5.93 201 GLN C N 1
ATOM 6014 C CA . GLN C 1 201 ? 29.853 -3.720 2.043 1.00 6.12 201 GLN C CA 1
ATOM 6015 C C . GLN C 1 201 ? 30.561 -2.369 2.153 1.00 7.18 201 GLN C C 1
ATOM 6016 O O . GLN C 1 201 ? 30.508 -1.542 1.240 1.00 6.81 201 GLN C O 1
ATOM 6022 N N . GLY C 1 202 ? 31.234 -2.153 3.282 1.00 6.81 202 GLY C N 1
ATOM 6023 C CA . GLY C 1 202 ? 32.010 -0.943 3.474 1.00 8.39 202 GLY C CA 1
ATOM 6024 C C . GLY C 1 202 ? 31.168 0.295 3.723 1.00 6.37 202 GLY C C 1
ATOM 6025 O O . GLY C 1 202 ? 31.623 1.425 3.465 1.00 7.63 202 GLY C O 1
ATOM 6026 N N . ARG C 1 203 ? 29.954 0.091 4.230 1.00 6.20 203 ARG C N 1
ATOM 6027 C CA . ARG C 1 203 ? 29.076 1.201 4.605 1.00 6.31 203 ARG C CA 1
ATOM 6028 C C . ARG C 1 203 ? 29.531 1.842 5.892 1.00 7.81 203 ARG C C 1
ATOM 6029 O O . ARG C 1 203 ? 29.935 1.145 6.827 1.00 8.01 203 ARG C O 1
ATOM 6037 N N . LEU C 1 204 ? 29.436 3.166 5.937 1.00 7.69 204 LEU C N 1
ATOM 6038 C CA . LEU C 1 204 ? 29.808 3.937 7.118 1.00 8.69 204 LEU C CA 1
ATOM 6039 C C . LEU C 1 204 ? 28.612 4.139 8.037 1.00 9.92 204 LEU C C 1
ATOM 6040 O O . LEU C 1 204 ? 28.778 4.645 9.141 1.00 9.22 204 LEU C O 1
ATOM 6045 N N . ASP C 1 205 ? 27.426 3.729 7.583 1.00 9.05 205 ASP C N 1
ATOM 6046 C CA . ASP C 1 205 ? 26.153 4.079 8.234 1.00 9.27 205 ASP C CA 1
ATOM 6047 C C . ASP C 1 205 ? 25.454 2.929 8.974 1.00 7.31 205 ASP C C 1
ATOM 6048 O O . ASP C 1 205 ? 24.245 2.965 9.187 1.00 8.50 205 ASP C O 1
ATOM 6053 N N . GLY C 1 206 ? 26.214 1.907 9.361 1.00 6.92 206 GLY C N 1
ATOM 6054 C CA . GLY C 1 206 ? 25.651 0.804 10.109 1.00 7.29 206 GLY C CA 1
ATOM 6055 C C . GLY C 1 206 ? 25.569 1.151 11.582 1.00 7.50 206 GLY C C 1
ATOM 6056 O O . GLY C 1 206 ? 25.882 2.274 11.978 1.00 8.68 206 GLY C O 1
ATOM 6057 N N . SER C 1 207 ? 25.148 0.189 12.396 1.00 6.75 207 SER C N 1
ATOM 6058 C CA . SER C 1 207 ? 25.124 0.388 13.849 1.00 6.93 207 SER C CA 1
ATOM 6059 C C . SER C 1 207 ? 26.527 0.307 14.451 1.00 8.43 207 SER C C 1
ATOM 6060 O O . SER C 1 207 ? 26.765 0.757 15.587 1.00 9.32 207 SER C O 1
ATOM 6063 N N . ILE C 1 208 ? 27.442 -0.278 13.683 1.00 8.18 208 ILE C N 1
ATOM 6064 C CA . ILE C 1 208 ? 28.848 -0.409 14.048 1.00 7.63 208 ILE C CA 1
ATOM 6065 C C . ILE C 1 208 ? 29.659 -0.054 12.804 1.00 7.15 208 ILE C C 1
ATOM 6066 O O . ILE C 1 208 ? 29.276 -0.404 11.682 1.00 8.39 208 ILE C O 1
ATOM 6071 N N . CYS C 1 209 ? 30.753 0.669 12.985 1.00 7.52 209 CYS C N 1
ATOM 6072 C CA . CYS C 1 209 ? 31.655 0.932 11.868 1.00 7.83 209 CYS C CA 1
ATOM 6073 C C . CYS C 1 209 ? 33.063 1.102 12.406 1.00 11.43 209 CYS C C 1
ATOM 6074 O O . CYS C 1 209 ? 33.325 1.983 13.234 1.00 12.99 209 CYS C O 1
ATOM 6077 N N . THR C 1 210 ? 33.957 0.244 11.928 1.00 9.29 210 THR C N 1
ATOM 6078 C CA . THR C 1 210 ? 35.314 0.162 12.439 1.00 10.31 210 THR C CA 1
ATOM 6079 C C . THR C 1 210 ? 36.326 0.840 11.531 1.00 12.47 210 THR C C 1
ATOM 6080 O O . THR C 1 210 ? 37.529 0.742 11.773 1.00 15.08 210 THR C O 1
ATOM 6084 N N . PHE C 1 211 ? 35.850 1.519 10.491 1.00 11.50 211 PHE C N 1
ATOM 6085 C CA . PHE C 1 211 ? 36.752 2.136 9.520 1.00 13.20 211 PHE C CA 1
ATOM 6086 C C . PHE C 1 211 ? 36.381 3.572 9.159 1.00 11.02 211 PHE C C 1
ATOM 6087 O O . PHE C 1 211 ? 35.281 4.037 9.440 1.00 10.91 211 PHE C O 1
ATOM 6095 N N . SER C 1 212 ? 37.314 4.258 8.506 1.00 12.55 212 SER C N 1
ATOM 6096 C CA . SER C 1 212 ? 37.145 5.652 8.116 1.00 13.58 212 SER C CA 1
ATOM 6097 C C . SER C 1 212 ? 36.621 5.728 6.690 1.00 12.05 212 SER C C 1
ATOM 6098 O O . SER C 1 212 ? 36.629 4.730 5.970 1.00 10.94 212 SER C O 1
ATOM 6101 N N . LYS C 1 213 ? 36.203 6.921 6.271 1.00 13.16 213 LYS C N 1
ATOM 6102 C CA . LYS C 1 213 ? 35.740 7.109 4.898 1.00 11.93 213 LYS C CA 1
ATOM 6103 C C . LYS C 1 213 ? 36.865 6.833 3.915 1.00 12.03 213 LYS C C 1
ATOM 6104 O O . LYS C 1 213 ? 36.662 6.215 2.869 1.00 11.75 213 LYS C O 1
ATOM 6108 N N . GLU C 1 214 ? 38.062 7.285 4.263 1.00 13.31 214 GLU C N 1
ATOM 6109 C CA . GLU C 1 214 ? 39.230 7.043 3.415 1.00 12.86 214 GLU C CA 1
ATOM 6110 C C . GLU C 1 214 ? 39.492 5.543 3.240 1.00 13.00 214 GLU C C 1
ATOM 6111 O O . GLU C 1 214 ? 39.878 5.096 2.157 1.00 13.11 214 GLU C O 1
ATOM 6117 N N . GLU C 1 215 ? 39.276 4.761 4.295 1.00 10.61 215 GLU C N 1
ATOM 6118 C CA . GLU C 1 215 ? 39.469 3.308 4.198 1.00 11.74 215 GLU C CA 1
ATOM 6119 C C . GLU C 1 215 ? 38.384 2.641 3.347 1.00 10.68 215 GLU C C 1
ATOM 6120 O O . GLU C 1 215 ? 38.658 1.698 2.599 1.00 10.93 215 GLU C O 1
ATOM 6126 N N . LYS C 1 216 ? 37.152 3.130 3.461 1.00 9.95 216 LYS C N 1
ATOM 6127 C CA . LYS C 1 216 ? 36.060 2.631 2.628 1.00 9.67 216 LYS C CA 1
ATOM 6128 C C . LYS C 1 216 ? 36.399 2.816 1.151 1.00 10.15 216 LYS C C 1
ATOM 6129 O O . LYS C 1 216 ? 36.243 1.893 0.332 1.00 10.93 216 LYS C O 1
ATOM 6135 N N . LEU C 1 217 ? 36.852 4.016 0.812 1.00 10.87 217 LEU C N 1
ATOM 6136 C CA . LEU C 1 217 ? 37.027 4.381 -0.590 1.00 11.70 217 LEU C CA 1
ATOM 6137 C C . LEU C 1 217 ? 38.238 3.673 -1.195 1.00 13.24 217 LEU C C 1
ATOM 6138 O O . LEU C 1 217 ? 38.214 3.270 -2.360 1.00 11.55 217 LEU C O 1
ATOM 6143 N N . ALA C 1 218 ? 39.294 3.494 -0.408 1.00 12.79 218 ALA C N 1
ATOM 6144 C CA . ALA C 1 218 ? 40.446 2.755 -0.924 1.00 11.85 218 ALA C CA 1
ATOM 6145 C C . ALA C 1 218 ? 40.007 1.334 -1.267 1.00 11.66 218 ALA C C 1
ATOM 6146 O O . ALA C 1 218 ? 40.377 0.778 -2.307 1.00 12.20 218 ALA C O 1
ATOM 6148 N N . PHE C 1 219 ? 39.184 0.757 -0.402 1.00 11.46 219 PHE C N 1
ATOM 6149 C CA . PHE C 1 219 ? 38.713 -0.604 -0.622 1.00 11.01 219 PHE C CA 1
ATOM 6150 C C . PHE C 1 219 ? 37.811 -0.686 -1.851 1.00 10.83 219 PHE C C 1
ATOM 6151 O O . PHE C 1 219 ? 37.982 -1.576 -2.684 1.00 10.97 219 PHE C O 1
ATOM 6159 N N . LEU C 1 220 ? 36.858 0.237 -1.973 1.00 10.08 220 LEU C N 1
ATOM 6160 C CA . LEU C 1 220 ? 35.885 0.152 -3.071 1.00 11.95 220 LEU C CA 1
ATOM 6161 C C . LEU C 1 220 ? 36.503 0.610 -4.387 1.00 11.59 220 LEU C C 1
ATOM 6162 O O . LEU C 1 220 ? 36.206 0.065 -5.451 1.00 10.48 220 LEU C O 1
ATOM 6167 N N . GLN C 1 221 ? 37.360 1.619 -4.311 1.00 11.02 221 GLN C N 1
ATOM 6168 C CA . GLN C 1 221 ? 38.101 2.063 -5.493 1.00 12.02 221 GLN C CA 1
ATOM 6169 C C . GLN C 1 221 ? 38.962 0.936 -6.064 1.00 12.34 221 GLN C C 1
ATOM 6170 O O . GLN C 1 221 ? 39.021 0.751 -7.279 1.00 13.06 221 GLN C O 1
ATOM 6176 N N . SER C 1 222 ? 39.611 0.177 -5.190 1.00 12.80 222 SER C N 1
ATOM 6177 C CA . SER C 1 222 ? 40.439 -0.943 -5.633 1.00 13.63 222 SER C CA 1
ATOM 6178 C C . SER C 1 222 ? 39.564 -1.987 -6.322 1.00 11.59 222 SER C C 1
ATOM 6179 O O . SER C 1 222 ? 39.896 -2.494 -7.398 1.00 12.28 222 SER C O 1
ATOM 6182 N N . ALA C 1 223 ? 38.430 -2.293 -5.702 1.00 10.55 223 ALA C N 1
ATOM 6183 C CA . ALA C 1 223 ? 37.501 -3.245 -6.293 1.00 10.06 223 ALA C CA 1
ATOM 6184 C C . ALA C 1 223 ? 37.117 -2.755 -7.686 1.00 12.01 223 ALA C C 1
ATOM 6185 O O . ALA C 1 223 ? 37.122 -3.525 -8.642 1.00 10.54 223 ALA C O 1
ATOM 6187 N N . TYR C 1 224 ? 36.809 -1.465 -7.802 1.00 10.63 224 TYR C N 1
ATOM 6188 C CA . TYR C 1 224 ? 36.478 -0.888 -9.110 1.00 11.94 224 TYR C CA 1
ATOM 6189 C C . TYR C 1 224 ? 37.598 -1.086 -10.134 1.00 12.96 224 TYR C C 1
ATOM 6190 O O . TYR C 1 224 ? 37.342 -1.418 -11.307 1.00 12.43 224 TYR C O 1
ATOM 6199 N N . GLU C 1 225 ? 38.836 -0.880 -9.700 1.00 13.14 225 GLU C N 1
ATOM 6200 C CA . GLU C 1 225 ? 39.984 -1.053 -10.594 1.00 14.65 225 GLU C CA 1
ATOM 6201 C C . GLU C 1 225 ? 40.150 -2.510 -11.026 1.00 15.99 225 GLU C C 1
ATOM 6202 O O . GLU C 1 225 ? 40.740 -2.791 -12.072 1.00 16.81 225 GLU C O 1
ATOM 6208 N N . HIS C 1 226 ? 39.635 -3.435 -10.220 1.00 12.46 226 HIS C N 1
ATOM 6209 C CA . HIS C 1 226 ? 39.640 -4.850 -10.586 1.00 12.93 226 HIS C CA 1
ATOM 6210 C C . HIS C 1 226 ? 38.366 -5.237 -11.338 1.00 14.18 226 HIS C C 1
ATOM 6211 O O . HIS C 1 226 ? 38.044 -6.421 -11.465 1.00 14.83 226 HIS C O 1
ATOM 6218 N N . GLY C 1 227 ? 37.634 -4.230 -11.809 1.00 12.94 227 GLY C N 1
ATOM 6219 C CA . GLY C 1 227 ? 36.503 -4.458 -12.693 1.00 13.14 227 GLY C CA 1
ATOM 6220 C C . GLY C 1 227 ? 35.156 -4.677 -12.033 1.00 11.36 227 GLY C C 1
ATOM 6221 O O . GLY C 1 227 ? 34.160 -4.917 -12.729 1.00 11.55 227 GLY C O 1
ATOM 6222 N N . ILE C 1 228 ? 35.112 -4.617 -10.704 1.00 10.29 228 ILE C N 1
ATOM 6223 C CA . ILE C 1 228 ? 33.837 -4.739 -9.987 1.00 9.58 228 ILE C CA 1
ATOM 6224 C C . ILE C 1 228 ? 32.957 -3.535 -10.271 1.00 9.86 228 ILE C C 1
ATOM 6225 O O . ILE C 1 228 ? 33.421 -2.399 -10.206 1.00 9.97 228 ILE C O 1
ATOM 6230 N N . ARG C 1 229 ? 31.688 -3.778 -10.594 1.00 8.78 229 ARG C N 1
ATOM 6231 C CA . ARG C 1 229 ? 30.774 -2.673 -10.857 1.00 9.23 229 ARG C CA 1
ATOM 6232 C C . ARG C 1 229 ? 29.558 -2.666 -9.941 1.00 7.96 229 ARG C C 1
ATOM 6233 O O . ARG C 1 229 ? 28.803 -1.695 -9.919 1.00 8.30 229 ARG C O 1
ATOM 6241 N N . ASN C 1 230 ? 29.341 -3.747 -9.199 1.00 7.90 230 ASN C N 1
ATOM 6242 C CA . ASN C 1 230 ? 28.263 -3.731 -8.215 1.00 7.90 230 ASN C CA 1
ATOM 6243 C C . ASN C 1 230 ? 28.457 -4.707 -7.058 1.00 7.71 230 ASN C C 1
ATOM 6244 O O . ASN C 1 230 ? 29.381 -5.522 -7.065 1.00 8.32 230 ASN C O 1
ATOM 6249 N N . MET C 1 231 ? 27.599 -4.579 -6.052 1.00 7.66 231 MET C N 1
ATOM 6250 C CA . MET C 1 231 ? 27.763 -5.317 -4.817 1.00 7.19 231 MET C CA 1
ATOM 6251 C C . MET C 1 231 ? 26.383 -5.759 -4.329 1.00 6.86 231 MET C C 1
ATOM 6252 O O . MET C 1 231 ? 25.477 -4.945 -4.228 1.00 7.66 231 MET C O 1
ATOM 6257 N N . GLU C 1 232 ? 26.237 -7.051 -4.051 1.00 6.81 232 GLU C N 1
ATOM 6258 C CA . GLU C 1 232 ? 24.984 -7.596 -3.537 1.00 7.38 232 GLU C CA 1
ATOM 6259 C C . GLU C 1 232 ? 25.301 -8.712 -2.546 1.00 8.54 232 GLU C C 1
ATOM 6260 O O . GLU C 1 232 ? 26.381 -8.693 -1.966 1.00 8.84 232 GLU C O 1
ATOM 6266 N N . MET C 1 233 ? 24.390 -9.662 -2.337 1.00 8.37 233 MET C N 1
ATOM 6267 C CA . MET C 1 233 ? 24.548 -10.615 -1.232 1.00 8.32 233 MET C CA 1
ATOM 6268 C C . MET C 1 233 ? 24.324 -12.097 -1.549 1.00 8.29 233 MET C C 1
ATOM 6269 O O . MET C 1 233 ? 24.374 -12.919 -0.634 1.00 10.64 233 MET C O 1
ATOM 6274 N N . GLU C 1 234 ? 24.089 -12.445 -2.815 1.00 8.05 234 GLU C N 1
ATOM 6275 C CA . GLU C 1 234 ? 23.725 -13.827 -3.154 1.00 9.79 234 GLU C CA 1
ATOM 6276 C C . GLU C 1 234 ? 24.497 -14.452 -4.319 1.00 7.66 234 GLU C C 1
ATOM 6277 O O . GLU C 1 234 ? 24.425 -15.666 -4.524 1.00 8.74 234 GLU C O 1
ATOM 6283 N N . GLY C 1 235 ? 25.208 -13.640 -5.095 1.00 8.42 235 GLY C N 1
ATOM 6284 C CA . GLY C 1 235 ? 25.760 -14.114 -6.358 1.00 9.39 235 GLY C CA 1
ATOM 6285 C C . GLY C 1 235 ? 26.638 -15.351 -6.307 1.00 10.06 235 GLY C C 1
ATOM 6286 O O . GLY C 1 235 ? 26.509 -16.255 -7.142 1.00 9.91 235 GLY C O 1
ATOM 6287 N N . THR C 1 236 ? 27.535 -15.413 -5.330 1.00 8.90 236 THR C N 1
ATOM 6288 C CA . THR C 1 236 ? 28.451 -16.539 -5.247 1.00 9.80 236 THR C CA 1
ATOM 6289 C C . THR C 1 236 ? 27.728 -17.849 -4.938 1.00 10.87 236 THR C C 1
ATOM 6290 O O . THR C 1 236 ? 28.192 -18.902 -5.331 1.00 11.84 236 THR C O 1
ATOM 6294 N N . ALA C 1 237 ? 26.592 -17.778 -4.243 1.00 10.55 237 ALA C N 1
ATOM 6295 C CA . ALA C 1 237 ? 25.804 -18.989 -3.991 1.00 10.95 237 ALA C CA 1
ATOM 6296 C C . ALA C 1 237 ? 25.146 -19.496 -5.272 1.00 9.97 237 ALA C C 1
ATOM 6297 O O . ALA C 1 237 ? 25.261 -20.674 -5.629 1.00 10.69 237 ALA C O 1
ATOM 6299 N N . ILE C 1 238 ? 24.477 -18.596 -5.975 1.00 9.26 238 ILE C N 1
ATOM 6300 C CA . ILE C 1 238 ? 23.733 -18.976 -7.166 1.00 9.05 238 ILE C CA 1
ATOM 6301 C C . ILE C 1 238 ? 24.658 -19.529 -8.248 1.00 9.79 238 ILE C C 1
ATOM 6302 O O . ILE C 1 238 ? 24.377 -20.581 -8.833 1.00 10.38 238 ILE C O 1
ATOM 6307 N N . THR C 1 239 ? 25.781 -18.850 -8.468 1.00 9.49 239 THR C N 1
ATOM 6308 C CA . THR C 1 239 ? 26.678 -19.210 -9.570 1.00 10.16 239 THR C CA 1
ATOM 6309 C C . THR C 1 239 ? 27.659 -20.349 -9.264 1.00 11.71 239 THR C C 1
ATOM 6310 O O . THR C 1 239 ? 28.317 -20.853 -10.177 1.00 13.66 239 THR C O 1
ATOM 6314 N N . SER C 1 240 ? 27.767 -20.752 -7.997 1.00 11.24 240 SER C N 1
ATOM 6315 C CA . SER C 1 240 ? 28.522 -21.953 -7.663 1.00 11.96 240 SER C CA 1
ATOM 6316 C C . SER C 1 240 ? 27.600 -23.176 -7.622 1.00 12.32 240 SER C C 1
ATOM 6317 O O . SER C 1 240 ? 27.947 -24.244 -8.116 1.00 13.16 240 SER C O 1
ATOM 6320 N N . HIS C 1 241 ? 26.418 -23.009 -7.041 1.00 10.57 241 HIS C N 1
ATOM 6321 C CA . HIS C 1 241 ? 25.490 -24.129 -6.866 1.00 11.68 241 HIS C CA 1
ATOM 6322 C C . HIS C 1 241 ? 24.927 -24.653 -8.179 1.00 11.38 241 HIS C C 1
ATOM 6323 O O . HIS C 1 241 ? 24.802 -25.867 -8.380 1.00 11.63 241 HIS C O 1
ATOM 6330 N N . CYS C 1 242 ? 24.563 -23.742 -9.073 1.00 11.24 242 CYS C N 1
ATOM 6331 C CA . CYS C 1 242 ? 23.916 -24.163 -10.313 1.00 12.53 242 CYS C CA 1
ATOM 6332 C C . CYS C 1 242 ? 24.845 -25.026 -11.157 1.00 13.66 242 CYS C C 1
ATOM 6333 O O . CYS C 1 242 ? 24.482 -26.127 -11.569 1.00 13.78 242 CYS C O 1
ATOM 6336 N N . TYR C 1 243 ? 26.056 -24.530 -11.381 1.00 13.57 243 TYR C N 1
ATOM 6337 C CA . TYR C 1 243 ? 27.073 -25.262 -12.117 1.00 14.81 243 TYR C CA 1
ATOM 6338 C C . TYR C 1 243 ? 27.228 -26.680 -11.564 1.00 15.37 243 TYR C C 1
ATOM 6339 O O . TYR C 1 243 ? 27.233 -27.650 -12.310 1.00 16.53 243 TYR C O 1
ATOM 6348 N N . LEU C 1 244 ? 27.335 -26.796 -10.242 1.00 13.73 244 LEU C N 1
ATOM 6349 C CA . LEU C 1 244 ? 27.597 -28.082 -9.614 1.00 15.10 244 LEU C CA 1
ATOM 6350 C C . LEU C 1 244 ? 26.432 -29.067 -9.740 1.00 17.39 244 LEU C C 1
ATOM 6351 O O . LEU C 1 244 ? 26.638 -30.278 -9.651 1.00 17.97 244 LEU C O 1
ATOM 6356 N N . THR C 1 245 ? 25.222 -28.553 -9.956 1.00 13.84 245 THR C N 1
ATOM 6357 C CA . THR C 1 245 ? 24.040 -29.402 -10.095 1.00 14.23 245 THR C CA 1
ATOM 6358 C C . THR C 1 245 ? 23.613 -29.550 -11.560 1.00 14.32 245 THR C C 1
ATOM 6359 O O . THR C 1 245 ? 22.525 -30.051 -11.853 1.00 16.44 245 THR C O 1
ATOM 6363 N N . GLY C 1 246 ? 24.469 -29.098 -12.470 1.00 13.48 246 GLY C N 1
ATOM 6364 C CA . GLY C 1 246 ? 24.260 -29.318 -13.896 1.00 15.14 246 GLY C CA 1
ATOM 6365 C C . GLY C 1 246 ? 23.436 -28.254 -14.599 1.00 13.45 246 GLY C C 1
ATOM 6366 O O . GLY C 1 246 ? 22.904 -28.487 -15.690 1.00 14.15 246 GLY C O 1
ATOM 6367 N N . HIS C 1 247 ? 23.331 -27.082 -13.983 1.00 12.49 247 HIS C N 1
ATOM 6368 C CA . HIS C 1 247 ? 22.556 -26.005 -14.571 1.00 12.68 247 HIS C CA 1
ATOM 6369 C C . HIS C 1 247 ? 23.443 -24.795 -14.835 1.00 14.35 247 HIS C C 1
ATOM 6370 O O . HIS C 1 247 ? 24.659 -24.851 -14.642 1.00 13.41 247 HIS C O 1
ATOM 6377 N N . ARG C 1 248 ? 22.830 -23.719 -15.309 1.00 11.39 248 ARG C N 1
ATOM 6378 C CA . ARG C 1 248 ? 23.550 -22.492 -15.617 1.00 12.05 248 ARG C CA 1
ATOM 6379 C C . ARG C 1 248 ? 22.972 -21.335 -14.809 1.00 10.97 248 ARG C C 1
ATOM 6380 O O . ARG C 1 248 ? 21.827 -21.399 -14.335 1.00 10.05 248 ARG C O 1
ATOM 6388 N N . ALA C 1 249 ? 23.749 -20.266 -14.654 1.00 10.10 249 ALA C N 1
ATOM 6389 C CA . ALA C 1 249 ? 23.263 -19.122 -13.885 1.00 9.58 249 ALA C CA 1
ATOM 6390 C C . ALA C 1 249 ? 23.824 -17.789 -14.348 1.00 10.29 249 ALA C C 1
ATOM 6391 O O . ALA C 1 249 ? 24.977 -17.700 -14.788 1.00 9.75 249 ALA C O 1
ATOM 6393 N N . ILE C 1 250 ? 23.001 -16.751 -14.235 1.00 9.33 250 ILE C N 1
ATOM 6394 C CA . ILE C 1 250 ? 23.449 -15.378 -14.477 1.00 7.83 250 ILE C CA 1
ATOM 6395 C C . ILE C 1 250 ? 22.837 -14.446 -13.440 1.00 8.24 250 ILE C C 1
ATOM 6396 O O . ILE C 1 250 ? 21.796 -14.759 -12.863 1.00 8.96 250 ILE C O 1
ATOM 6401 N N . LEU C 1 251 ? 23.497 -13.309 -13.204 1.00 7.97 251 LEU C N 1
ATOM 6402 C CA . LEU C 1 251 ? 22.961 -12.244 -12.368 1.00 7.44 251 LEU C CA 1
ATOM 6403 C C . LEU C 1 251 ? 22.678 -11.016 -13.225 1.00 7.89 251 LEU C C 1
ATOM 6404 O O . LEU C 1 251 ? 23.533 -10.580 -13.997 1.00 8.39 251 LEU C O 1
ATOM 6409 N N . VAL C 1 252 ? 21.478 -10.470 -13.073 1.00 6.33 252 VAL C N 1
ATOM 6410 C CA . VAL C 1 252 ? 21.080 -9.241 -13.744 1.00 6.91 252 VAL C CA 1
ATOM 6411 C C . VAL C 1 252 ? 20.514 -8.315 -12.675 1.00 7.47 252 VAL C C 1
ATOM 6412 O O . VAL C 1 252 ? 19.354 -8.444 -12.285 1.00 7.08 252 VAL C O 1
ATOM 6416 N N . CYS C 1 253 ? 21.352 -7.404 -12.169 1.00 6.40 253 CYS C N 1
ATOM 6417 C CA . CYS C 1 253 ? 20.960 -6.576 -11.028 1.00 6.82 253 CYS C CA 1
ATOM 6418 C C . CYS C 1 253 ? 21.016 -5.099 -11.379 1.00 7.12 253 CYS C C 1
ATOM 6419 O O . CYS C 1 253 ? 21.959 -4.652 -12.031 1.00 9.61 253 CYS C O 1
ATOM 6422 N N . VAL C 1 254 ? 20.011 -4.347 -10.933 1.00 5.47 254 VAL C N 1
ATOM 6423 C CA . VAL C 1 254 ? 20.029 -2.893 -11.078 1.00 4.59 254 VAL C CA 1
ATOM 6424 C C . VAL C 1 254 ? 20.780 -2.319 -9.888 1.00 6.12 254 VAL C C 1
ATOM 6425 O O . VAL C 1 254 ? 20.838 -2.953 -8.822 1.00 6.41 254 VAL C O 1
ATOM 6429 N N . THR C 1 255 ? 21.370 -1.140 -10.064 1.00 4.92 255 THR C N 1
ATOM 6430 C CA . THR C 1 255 ? 21.989 -0.445 -8.931 1.00 5.49 255 THR C CA 1
ATOM 6431 C C . THR C 1 255 ? 21.031 0.605 -8.354 1.00 6.15 255 THR C C 1
ATOM 6432 O O . THR C 1 255 ? 20.224 1.188 -9.076 1.00 5.27 255 THR C O 1
ATOM 6436 N N . ALA C 1 256 ? 21.130 0.849 -7.048 1.00 4.96 256 ALA C N 1
ATOM 6437 C CA . ALA C 1 256 ? 20.215 1.768 -6.378 1.00 5.72 256 ALA C CA 1
ATOM 6438 C C . ALA C 1 256 ? 20.933 2.936 -5.707 1.00 6.97 256 ALA C C 1
ATOM 6439 O O . ALA C 1 256 ? 20.297 3.814 -5.130 1.00 5.80 256 ALA C O 1
ATOM 6441 N N . VAL C 1 257 ? 22.257 2.950 -5.824 1.00 5.55 257 VAL C N 1
ATOM 6442 C CA . VAL C 1 257 ? 23.095 3.969 -5.218 1.00 4.13 257 VAL C CA 1
ATOM 6443 C C . VAL C 1 257 ? 24.471 3.795 -5.848 1.00 5.36 257 VAL C C 1
ATOM 6444 O O . VAL C 1 257 ? 24.813 2.702 -6.295 1.00 6.88 257 VAL C O 1
ATOM 6448 N N . ASN C 1 258 ? 25.240 4.872 -5.931 1.00 6.60 258 ASN C N 1
ATOM 6449 C CA . ASN C 1 258 ? 26.643 4.753 -6.299 1.00 7.79 258 ASN C CA 1
ATOM 6450 C C . ASN C 1 258 ? 27.449 4.799 -5.017 1.00 7.82 258 ASN C C 1
ATOM 6451 O O . ASN C 1 258 ? 27.562 5.848 -4.397 1.00 7.80 258 ASN C O 1
ATOM 6456 N N . ARG C 1 259 ? 27.996 3.647 -4.640 1.00 7.04 259 ARG C N 1
ATOM 6457 C CA . ARG C 1 259 ? 28.725 3.489 -3.381 1.00 6.64 259 ARG C CA 1
ATOM 6458 C C . ARG C 1 259 ? 30.030 4.297 -3.296 1.00 9.40 259 ARG C C 1
ATOM 6459 O O . ARG C 1 259 ? 30.566 4.503 -2.198 1.00 10.42 259 ARG C O 1
ATOM 6467 N N . LEU C 1 260 ? 30.542 4.775 -4.427 1.00 9.86 260 LEU C N 1
ATOM 6468 C CA . LEU C 1 260 ? 31.725 5.632 -4.369 1.00 9.56 260 LEU C CA 1
ATOM 6469 C C . LEU C 1 260 ? 31.329 7.031 -3.898 1.00 10.37 260 LEU C C 1
ATOM 6470 O O . LEU C 1 260 ? 32.183 7.842 -3.532 1.00 11.58 260 LEU C O 1
ATOM 6475 N N . GLU C 1 261 ? 30.022 7.293 -3.885 1.00 9.90 261 GLU C N 1
ATOM 6476 C CA . GLU C 1 261 ? 29.490 8.598 -3.507 1.00 11.28 261 GLU C CA 1
ATOM 6477 C C . GLU C 1 261 ? 28.777 8.586 -2.151 1.00 10.07 261 GLU C C 1
ATOM 6478 O O . GLU C 1 261 ? 28.713 9.615 -1.466 1.00 11.89 261 GLU C O 1
ATOM 6484 N N . GLY C 1 262 ? 28.229 7.438 -1.767 1.00 9.97 262 GLY C N 1
ATOM 6485 C CA . GLY C 1 262 ? 27.463 7.346 -0.534 1.00 9.73 262 GLY C CA 1
ATOM 6486 C C . GLY C 1 262 ? 27.027 5.936 -0.170 1.00 8.31 262 GLY C C 1
ATOM 6487 O O . GLY C 1 262 ? 27.342 4.979 -0.875 1.00 8.29 262 GLY C O 1
ATOM 6488 N N . ASP C 1 263 ? 26.311 5.821 0.950 1.00 6.59 263 ASP C N 1
ATOM 6489 C CA . ASP C 1 263 ? 25.832 4.546 1.464 1.00 6.40 263 ASP C CA 1
ATOM 6490 C C . ASP C 1 263 ? 24.315 4.461 1.544 1.00 6.30 263 ASP C C 1
ATOM 6491 O O . ASP C 1 263 ? 23.724 3.432 1.230 1.00 6.95 263 ASP C O 1
ATOM 6496 N N . GLN C 1 264 ? 23.689 5.540 1.993 1.00 5.73 264 GLN C N 1
ATOM 6497 C CA . GLN C 1 264 ? 22.240 5.573 2.155 1.00 5.25 264 GLN C CA 1
ATOM 6498 C C . GLN C 1 264 ? 21.502 5.401 0.833 1.00 5.32 264 GLN C C 1
ATOM 6499 O O . GLN C 1 264 ? 21.941 5.911 -0.205 1.00 5.72 264 GLN C O 1
ATOM 6505 N N . ILE C 1 265 ? 20.380 4.686 0.880 1.00 5.15 265 ILE C N 1
ATOM 6506 C CA . ILE C 1 265 ? 19.501 4.589 -0.276 1.00 5.50 265 ILE C CA 1
ATOM 6507 C C . ILE C 1 265 ? 18.528 5.754 -0.183 1.00 6.54 265 ILE C C 1
ATOM 6508 O O . ILE C 1 265 ? 17.550 5.706 0.559 1.00 7.18 265 ILE C O 1
ATOM 6513 N N . THR C 1 266 ? 18.825 6.808 -0.930 1.00 5.39 266 THR C N 1
ATOM 6514 C CA . THR C 1 266 ? 18.112 8.065 -0.780 1.00 8.27 266 THR C CA 1
ATOM 6515 C C . THR C 1 266 ? 17.031 8.239 -1.836 1.00 8.27 266 THR C C 1
ATOM 6516 O O . THR C 1 266 ? 16.183 9.123 -1.709 1.00 9.05 266 THR C O 1
ATOM 6520 N N . ILE C 1 267 ? 17.068 7.420 -2.883 1.00 8.49 267 ILE C N 1
ATOM 6521 C CA . ILE C 1 267 ? 16.022 7.514 -3.885 1.00 8.81 267 ILE C CA 1
ATOM 6522 C C . ILE C 1 267 ? 14.707 7.161 -3.219 1.00 7.60 267 ILE C C 1
ATOM 6523 O O . ILE C 1 267 ? 14.679 6.447 -2.217 1.00 9.63 267 ILE C O 1
ATOM 6528 N N . SER C 1 268 ? 13.614 7.686 -3.756 1.00 9.02 268 SER C N 1
ATOM 6529 C CA . SER C 1 268 ? 12.299 7.408 -3.199 1.00 10.19 268 SER C CA 1
ATOM 6530 C C . SER C 1 268 ? 11.917 5.940 -3.366 1.00 10.96 268 SER C C 1
ATOM 6531 O O . SER C 1 268 ? 12.475 5.225 -4.201 1.00 9.50 268 SER C O 1
ATOM 6534 N N . THR C 1 269 ? 10.946 5.502 -2.579 1.00 10.91 269 THR C N 1
ATOM 6535 C CA . THR C 1 269 ? 10.425 4.155 -2.714 1.00 9.58 269 THR C CA 1
ATOM 6536 C C . THR C 1 269 ? 9.899 3.947 -4.133 1.00 10.26 269 THR C C 1
ATOM 6537 O O . THR C 1 269 ? 10.104 2.892 -4.732 1.00 9.96 269 THR C O 1
ATOM 6541 N N . ASP C 1 270 ? 9.228 4.961 -4.669 1.00 11.22 270 ASP C N 1
ATOM 6542 C CA . ASP C 1 270 ? 8.716 4.890 -6.037 1.00 10.89 270 ASP C CA 1
ATOM 6543 C C . ASP C 1 270 ? 9.834 4.703 -7.061 1.00 9.82 270 ASP C C 1
ATOM 6544 O O . ASP C 1 270 ? 9.714 3.876 -7.965 1.00 9.62 270 ASP C O 1
ATOM 6549 N N . GLU C 1 271 ? 10.924 5.450 -6.915 1.00 10.32 271 GLU C N 1
ATOM 6550 C CA . GLU C 1 271 ? 12.031 5.330 -7.867 1.00 10.12 271 GLU C CA 1
ATOM 6551 C C . GLU C 1 271 ? 12.744 3.983 -7.722 1.00 8.22 271 GLU C C 1
ATOM 6552 O O . GLU C 1 271 ? 13.163 3.385 -8.710 1.00 8.41 271 GLU C O 1
ATOM 6558 N N . PHE C 1 272 ? 12.869 3.505 -6.486 1.00 7.76 272 PHE C N 1
ATOM 6559 C CA . PHE C 1 272 ? 13.513 2.224 -6.233 1.00 7.48 272 PHE C CA 1
ATOM 6560 C C . PHE C 1 272 ? 12.736 1.103 -6.922 1.00 8.84 272 PHE C C 1
ATOM 6561 O O . PHE C 1 272 ? 13.324 0.206 -7.537 1.00 7.63 272 PHE C O 1
ATOM 6569 N N . THR C 1 273 ? 11.413 1.160 -6.802 1.00 8.39 273 THR C N 1
ATOM 6570 C CA . THR C 1 273 ? 10.554 0.163 -7.403 1.00 9.01 273 THR C CA 1
ATOM 6571 C C . THR C 1 273 ? 10.707 0.197 -8.913 1.00 9.01 273 THR C C 1
ATOM 6572 O O . THR C 1 273 ? 10.829 -0.850 -9.546 1.00 10.49 273 THR C O 1
ATOM 6576 N N . LEU C 1 274 ? 10.734 1.402 -9.474 1.00 8.34 274 LEU C N 1
ATOM 6577 C CA . LEU C 1 274 ? 10.919 1.578 -10.917 1.00 9.27 274 LEU C CA 1
ATOM 6578 C C . LEU C 1 274 ? 12.265 0.989 -11.357 1.00 7.92 274 LEU C C 1
ATOM 6579 O O . LEU C 1 274 ? 12.333 0.219 -12.317 1.00 9.63 274 LEU C O 1
ATOM 6584 N N . PHE C 1 275 ? 13.332 1.334 -10.645 1.00 7.35 275 PHE C N 1
ATOM 6585 C CA . PHE C 1 275 ? 14.651 0.790 -10.972 1.00 6.20 275 PHE C CA 1
ATOM 6586 C C . PHE C 1 275 ? 14.667 -0.736 -10.868 1.00 6.95 275 PHE C C 1
ATOM 6587 O O . PHE C 1 275 ? 15.251 -1.420 -11.710 1.00 6.38 275 PHE C O 1
ATOM 6595 N N . ALA C 1 276 ? 14.038 -1.271 -9.823 1.00 6.10 276 ALA C N 1
ATOM 6596 C CA . ALA C 1 276 ? 14.103 -2.710 -9.554 1.00 7.00 276 ALA C CA 1
ATOM 6597 C C . ALA C 1 276 ? 13.400 -3.535 -10.617 1.00 7.64 276 ALA C C 1
ATOM 6598 O O . ALA C 1 276 ? 13.654 -4.729 -10.740 1.00 8.36 276 ALA C O 1
ATOM 6600 N N . GLN C 1 277 ? 12.528 -2.889 -11.384 1.00 7.59 277 GLN C N 1
ATOM 6601 C CA . GLN C 1 277 ? 11.821 -3.545 -12.481 1.00 7.28 277 GLN C CA 1
ATOM 6602 C C . GLN C 1 277 ? 12.641 -3.580 -13.768 1.00 8.53 277 GLN C C 1
ATOM 6603 O O . GLN C 1 277 ? 12.305 -4.314 -14.684 1.00 9.18 277 GLN C O 1
ATOM 6609 N N . ARG C 1 278 ? 13.720 -2.801 -13.832 1.00 8.20 278 ARG C N 1
ATOM 6610 C CA . ARG C 1 278 ? 14.547 -2.759 -15.050 1.00 8.73 278 ARG C CA 1
ATOM 6611 C C . ARG C 1 278 ? 15.161 -4.110 -15.454 1.00 8.66 278 ARG C C 1
ATOM 6612 O O . ARG C 1 278 ? 15.136 -4.469 -16.640 1.00 8.26 278 ARG C O 1
ATOM 6620 N N . PRO C 1 279 ? 15.699 -4.877 -14.486 1.00 6.72 279 PRO C N 1
ATOM 6621 C CA . PRO C 1 279 ? 16.211 -6.195 -14.865 1.00 8.00 279 PRO C CA 1
ATOM 6622 C C . PRO C 1 279 ? 15.153 -7.039 -15.565 1.00 8.83 279 PRO C C 1
ATOM 6623 O O . PRO C 1 279 ? 15.470 -7.697 -16.560 1.00 8.43 279 PRO C O 1
ATOM 6627 N N . GLY C 1 280 ? 13.917 -7.006 -15.069 1.00 9.29 280 GLY C N 1
ATOM 6628 C CA . GLY C 1 280 ? 12.846 -7.784 -15.673 1.00 10.22 280 GLY C CA 1
ATOM 6629 C C . GLY C 1 280 ? 12.500 -7.326 -17.078 1.00 11.09 280 GLY C C 1
ATOM 6630 O O . GLY C 1 280 ? 12.158 -8.139 -17.940 1.00 10.95 280 GLY C O 1
ATOM 6631 N N . GLN C 1 281 ? 12.578 -6.020 -17.322 1.00 10.47 281 GLN C N 1
ATOM 6632 C CA . GLN C 1 281 ? 12.297 -5.512 -18.659 1.00 11.84 281 GLN C CA 1
ATOM 6633 C C . GLN C 1 281 ? 13.248 -6.128 -19.678 1.00 13.54 281 GLN C C 1
ATOM 6634 O O . GLN C 1 281 ? 12.817 -6.559 -20.740 1.00 13.61 281 GLN C O 1
ATOM 6640 N N . LEU C 1 282 ? 14.535 -6.186 -19.343 1.00 10.66 282 LEU C N 1
ATOM 6641 C CA . LEU C 1 282 ? 15.537 -6.754 -20.248 1.00 9.97 282 LEU C CA 1
ATOM 6642 C C . LEU C 1 282 ? 15.386 -8.270 -20.351 1.00 9.78 282 LEU C C 1
ATOM 6643 O O . LEU C 1 282 ? 15.304 -8.829 -21.447 1.00 11.84 282 LEU C O 1
ATOM 6648 N N . VAL C 1 283 ? 15.328 -8.932 -19.203 1.00 9.89 283 VAL C N 1
ATOM 6649 C CA . VAL C 1 283 ? 15.207 -10.390 -19.172 1.00 11.01 283 VAL C CA 1
ATOM 6650 C C . VAL C 1 283 ? 13.912 -10.885 -19.827 1.00 10.87 283 VAL C C 1
ATOM 6651 O O . VAL C 1 283 ? 13.907 -11.910 -20.511 1.00 12.08 283 VAL C O 1
ATOM 6655 N N . GLY C 1 284 ? 12.819 -10.151 -19.638 1.00 9.94 284 GLY C N 1
ATOM 6656 C CA . GLY C 1 284 ? 11.576 -10.512 -20.297 1.00 11.08 284 GLY C CA 1
ATOM 6657 C C . GLY C 1 284 ? 11.741 -10.616 -21.806 1.00 11.26 284 GLY C C 1
ATOM 6658 O O . GLY C 1 284 ? 11.244 -11.550 -22.428 1.00 12.35 284 GLY C O 1
ATOM 6659 N N . GLU C 1 285 ? 12.449 -9.653 -22.390 1.00 12.33 285 GLU C N 1
ATOM 6660 C CA . GLU C 1 285 ? 12.710 -9.652 -23.831 1.00 12.54 285 GLU C CA 1
ATOM 6661 C C . GLU C 1 285 ? 13.586 -10.844 -24.232 1.00 13.11 285 GLU C C 1
ATOM 6662 O O . GLU C 1 285 ? 13.417 -11.413 -25.306 1.00 15.10 285 GLU C O 1
ATOM 6668 N N . TYR C 1 286 ? 14.535 -11.203 -23.371 1.00 11.77 286 TYR C N 1
ATOM 6669 C CA . TYR C 1 286 ? 15.348 -12.409 -23.583 1.00 12.96 286 TYR C CA 1
ATOM 6670 C C . TYR C 1 286 ? 14.517 -13.696 -23.516 1.00 13.38 286 TYR C C 1
ATOM 6671 O O . TYR C 1 286 ? 14.662 -14.587 -24.356 1.00 14.83 286 TYR C O 1
ATOM 6680 N N . LEU C 1 287 ? 13.640 -13.800 -22.522 1.00 11.83 287 LEU C N 1
ATOM 6681 C CA . LEU C 1 287 ? 12.823 -15.000 -22.370 1.00 12.40 287 LEU C CA 1
ATOM 6682 C C . LEU C 1 287 ? 11.868 -15.185 -23.548 1.00 13.45 287 LEU C C 1
ATOM 6683 O O . LEU C 1 287 ? 11.590 -16.315 -23.968 1.00 14.39 287 LEU C O 1
ATOM 6688 N N . LYS C 1 288 ? 11.368 -14.071 -24.074 1.00 13.12 288 LYS C N 1
ATOM 6689 C CA . LYS C 1 288 ? 10.496 -14.077 -25.240 1.00 14.75 288 LYS C CA 1
ATOM 6690 C C . LYS C 1 288 ? 11.254 -14.680 -26.435 1.00 18.66 288 LYS C C 1
ATOM 6691 O O . LYS C 1 288 ? 10.656 -15.325 -27.294 1.00 20.02 288 LYS C O 1
ATOM 6697 N N . ARG C 1 289 ? 12.574 -14.495 -26.465 1.00 16.88 289 ARG C N 1
ATOM 6698 C CA . ARG C 1 289 ? 13.402 -14.972 -27.587 1.00 16.18 289 ARG C CA 1
ATOM 6699 C C . ARG C 1 289 ? 14.089 -16.322 -27.366 1.00 15.46 289 ARG C C 1
ATOM 6700 O O . ARG C 1 289 ? 14.812 -16.816 -28.248 1.00 17.52 289 ARG C O 1
ATOM 6708 N N . ASN C 1 290 ? 13.852 -16.931 -26.210 1.00 15.72 290 ASN C N 1
ATOM 6709 C CA . ASN C 1 290 ? 14.435 -18.232 -25.894 1.00 13.77 290 ASN C CA 1
ATOM 6710 C C . ASN C 1 290 ? 13.391 -19.268 -25.530 1.00 15.68 290 ASN C C 1
ATOM 6711 O O . ASN C 1 290 ? 13.677 -20.212 -24.796 1.00 15.25 290 ASN C O 1
ATOM 6716 N N . ASN C 1 291 ? 12.182 -19.089 -26.055 1.00 14.51 291 ASN C N 1
ATOM 6717 C CA . ASN C 1 291 ? 11.115 -20.069 -25.882 1.00 15.62 291 ASN C CA 1
ATOM 6718 C C . ASN C 1 291 ? 10.703 -20.206 -24.422 1.00 16.58 291 ASN C C 1
ATOM 6719 O O . ASN C 1 291 ? 10.263 -21.277 -23.991 1.00 17.09 291 ASN C O 1
ATOM 6724 N N . GLY C 1 292 ? 10.847 -19.117 -23.675 1.00 14.54 292 GLY C N 1
ATOM 6725 C CA . GLY C 1 292 ? 10.399 -19.070 -22.293 1.00 14.32 292 GLY C CA 1
ATOM 6726 C C . GLY C 1 292 ? 8.888 -19.117 -22.197 1.00 15.95 292 GLY C C 1
ATOM 6727 O O . GLY C 1 292 ? 8.342 -19.700 -21.265 1.00 15.35 292 GLY C O 1
ATOM 6728 N N . ILE C 1 293 ? 8.202 -18.511 -23.167 1.00 15.49 293 ILE C N 1
ATOM 6729 C CA . ILE C 1 293 ? 6.740 -18.474 -23.141 1.00 15.42 293 ILE C CA 1
ATOM 6730 C C . ILE C 1 293 ? 6.099 -19.001 -24.414 1.00 18.98 293 ILE C C 1
ATOM 6731 O O . ILE C 1 293 ? 6.769 -19.246 -25.417 1.00 18.82 293 ILE C O 1
ATOM 6736 N N . ILE C 1 294 ? 4.786 -19.188 -24.353 1.00 19.99 294 ILE C N 1
ATOM 6737 C CA . ILE C 1 294 ? 3.994 -19.453 -25.537 1.00 24.55 294 ILE C CA 1
ATOM 6738 C C . ILE C 1 294 ? 3.281 -18.148 -25.860 1.00 27.53 294 ILE C C 1
ATOM 6739 O O . ILE C 1 294 ? 2.542 -17.623 -25.030 1.00 25.40 294 ILE C O 1
ATOM 6744 N N . VAL C 1 295 ? 3.531 -17.603 -27.046 1.00 31.27 295 VAL C N 1
ATOM 6745 C CA . VAL C 1 295 ? 2.895 -16.352 -27.449 1.00 33.55 295 VAL C CA 1
ATOM 6746 C C . VAL C 1 295 ? 1.546 -16.623 -28.104 1.00 33.79 295 VAL C C 1
ATOM 6747 O O . VAL C 1 295 ? 1.470 -16.962 -29.283 1.00 36.09 295 VAL C O 1
ATOM 6751 N N . ARG C 1 296 ? 0.484 -16.469 -27.322 1.00 31.79 296 ARG C N 1
ATOM 6752 C CA . ARG C 1 296 ? -0.860 -16.827 -27.757 1.00 32.44 296 ARG C CA 1
ATOM 6753 C C . ARG C 1 296 ? -1.516 -15.726 -28.589 1.00 35.28 296 ARG C C 1
ATOM 6754 O O . ARG C 1 296 ? -1.331 -14.536 -28.324 1.00 36.97 296 ARG C O 1
ATOM 6762 N N . ILE D 1 7 ? 31.984 3.473 22.016 1.00 36.50 7 ILE D N 1
ATOM 6763 C CA . ILE D 1 7 ? 32.442 3.123 20.677 1.00 33.79 7 ILE D CA 1
ATOM 6764 C C . ILE D 1 7 ? 31.315 3.332 19.671 1.00 29.45 7 ILE D C 1
ATOM 6765 O O . ILE D 1 7 ? 31.093 2.501 18.788 1.00 29.05 7 ILE D O 1
ATOM 6770 N N . VAL D 1 8 ? 30.597 4.441 19.815 1.00 22.70 8 VAL D N 1
ATOM 6771 C CA . VAL D 1 8 ? 29.462 4.725 18.943 1.00 18.26 8 VAL D CA 1
ATOM 6772 C C . VAL D 1 8 ? 29.947 5.041 17.532 1.00 15.76 8 VAL D C 1
ATOM 6773 O O . VAL D 1 8 ? 31.096 5.456 17.336 1.00 15.98 8 VAL D O 1
ATOM 6777 N N . ASN D 1 9 ? 29.072 4.849 16.549 1.00 13.67 9 ASN D N 1
ATOM 6778 C CA . ASN D 1 9 ? 29.423 5.168 15.169 1.00 12.62 9 ASN D CA 1
ATOM 6779 C C . ASN D 1 9 ? 29.220 6.643 14.855 1.00 12.40 9 ASN D C 1
ATOM 6780 O O . ASN D 1 9 ? 28.108 7.069 14.531 1.00 11.64 9 ASN D O 1
ATOM 6785 N N . SER D 1 10 ? 30.311 7.401 14.924 1.00 13.11 10 SER D N 1
ATOM 6786 C CA . SER D 1 10 ? 30.281 8.847 14.786 1.00 13.58 10 SER D CA 1
ATOM 6787 C C . SER D 1 10 ? 29.810 9.278 13.407 1.00 11.48 10 SER D C 1
ATOM 6788 O O . SER D 1 10 ? 29.348 10.405 13.231 1.00 13.50 10 SER D O 1
ATOM 6791 N N . HIS D 1 11 ? 29.913 8.379 12.431 1.00 10.86 11 HIS D N 1
ATOM 6792 C CA . HIS D 1 11 ? 29.524 8.715 11.059 1.00 11.34 11 HIS D CA 1
ATOM 6793 C C . HIS D 1 11 ? 28.034 9.015 10.950 1.00 11.23 11 HIS D C 1
ATOM 6794 O O . HIS D 1 11 ? 27.595 9.706 10.031 1.00 10.96 11 HIS D O 1
ATOM 6801 N N . LEU D 1 12 ? 27.251 8.503 11.891 1.00 10.91 12 LEU D N 1
ATOM 6802 C CA . LEU D 1 12 ? 25.811 8.720 11.829 1.00 9.83 12 LEU D CA 1
ATOM 6803 C C . LEU D 1 12 ? 25.442 10.194 12.039 1.00 11.08 12 LEU D C 1
ATOM 6804 O O . LEU D 1 12 ? 24.405 10.645 11.561 1.00 10.79 12 LEU D O 1
ATOM 6809 N N . SER D 1 13 ? 26.279 10.940 12.754 1.00 11.08 13 SER D N 1
ATOM 6810 C CA . SER D 1 13 ? 26.014 12.366 12.937 1.00 12.02 13 SER D CA 1
ATOM 6811 C C . SER D 1 13 ? 26.133 13.133 11.616 1.00 11.73 13 SER D C 1
ATOM 6812 O O . SER D 1 13 ? 25.647 14.259 11.501 1.00 12.36 13 SER D O 1
ATOM 6815 N N . GLU D 1 14 ? 26.766 12.529 10.617 1.00 11.21 14 GLU D N 1
ATOM 6816 C CA . GLU D 1 14 ? 26.903 13.201 9.329 1.00 13.48 14 GLU D CA 1
ATOM 6817 C C . GLU D 1 14 ? 25.573 13.286 8.568 1.00 13.97 14 GLU D C 1
ATOM 6818 O O . GLU D 1 14 ? 25.398 14.149 7.707 1.00 15.34 14 GLU D O 1
ATOM 6824 N N . LEU D 1 15 ? 24.649 12.389 8.887 1.00 11.65 15 LEU D N 1
ATOM 6825 C CA . LEU D 1 15 ? 23.358 12.303 8.193 1.00 10.88 15 LEU D CA 1
ATOM 6826 C C . LEU D 1 15 ? 22.368 13.381 8.647 1.00 12.00 15 LEU D C 1
ATOM 6827 O O . LEU D 1 15 ? 22.360 13.755 9.819 1.00 13.21 15 LEU D O 1
ATOM 6832 N N . ASP D 1 16 ? 21.545 13.901 7.732 1.00 10.50 16 ASP D N 1
ATOM 6833 C CA A ASP D 1 16 ? 20.451 14.781 8.122 0.25 12.51 16 ASP D CA 1
ATOM 6834 C CA B ASP D 1 16 ? 20.450 14.785 8.134 0.75 12.39 16 ASP D CA 1
ATOM 6835 C C . ASP D 1 16 ? 19.291 13.907 8.557 1.00 13.33 16 ASP D C 1
ATOM 6836 O O . ASP D 1 16 ? 18.569 14.217 9.506 1.00 14.32 16 ASP D O 1
ATOM 6845 N N . GLU D 1 17 ? 19.156 12.794 7.851 1.00 11.60 17 GLU D N 1
ATOM 6846 C CA . GLU D 1 17 ? 18.088 11.838 8.029 1.00 12.33 17 GLU D CA 1
ATOM 6847 C C . GLU D 1 17 ? 18.712 10.477 7.828 1.00 10.49 17 GLU D C 1
ATOM 6848 O O . GLU D 1 17 ? 19.568 10.316 6.960 1.00 10.12 17 GLU D O 1
ATOM 6854 N N . ASP D 1 18 ? 18.319 9.497 8.635 1.00 8.76 18 ASP D N 1
ATOM 6855 C CA . ASP D 1 18 ? 18.770 8.127 8.395 1.00 7.92 18 ASP D CA 1
ATOM 6856 C C . ASP D 1 18 ? 17.626 7.343 7.761 1.00 8.02 18 ASP D C 1
ATOM 6857 O O . ASP D 1 18 ? 16.545 7.253 8.327 1.00 8.77 18 ASP D O 1
ATOM 6862 N N . VAL D 1 19 ? 17.862 6.807 6.565 1.00 6.57 19 VAL D N 1
ATOM 6863 C CA . VAL D 1 19 ? 16.873 5.972 5.891 1.00 6.22 19 VAL D CA 1
ATOM 6864 C C . VAL D 1 19 ? 17.072 4.514 6.295 1.00 5.62 19 VAL D C 1
ATOM 6865 O O . VAL D 1 19 ? 18.113 3.916 5.994 1.00 5.74 19 VAL D O 1
ATOM 6869 N N . PHE D 1 20 ? 16.079 3.947 6.987 1.00 6.13 20 PHE D N 1
ATOM 6870 C CA . PHE D 1 20 ? 16.087 2.526 7.328 1.00 5.50 20 PHE D CA 1
ATOM 6871 C C . PHE D 1 20 ? 15.556 1.733 6.146 1.00 5.41 20 PHE D C 1
ATOM 6872 O O . PHE D 1 20 ? 14.368 1.411 6.061 1.00 7.04 20 PHE D O 1
ATOM 6880 N N . HIS D 1 21 ? 16.457 1.414 5.229 1.00 4.89 21 HIS D N 1
ATOM 6881 C CA . HIS D 1 21 ? 16.047 0.922 3.922 1.00 5.37 21 HIS D CA 1
ATOM 6882 C C . HIS D 1 21 ? 15.182 -0.332 4.003 1.00 5.92 21 HIS D C 1
ATOM 6883 O O . HIS D 1 21 ? 14.222 -0.474 3.262 1.00 5.94 21 HIS D O 1
ATOM 6890 N N . HIS D 1 22 ? 15.512 -1.238 4.914 1.00 3.63 22 HIS D N 1
ATOM 6891 C CA . HIS D 1 22 ? 14.826 -2.521 4.943 1.00 3.63 22 HIS D CA 1
ATOM 6892 C C . HIS D 1 22 ? 13.557 -2.487 5.779 1.00 5.66 22 HIS D C 1
ATOM 6893 O O . HIS D 1 22 ? 12.752 -3.419 5.716 1.00 5.70 22 HIS D O 1
ATOM 6900 N N . PHE D 1 23 ? 13.361 -1.407 6.533 1.00 6.19 23 PHE D N 1
ATOM 6901 C CA . PHE D 1 23 ? 12.095 -1.211 7.245 1.00 8.24 23 PHE D CA 1
ATOM 6902 C C . PHE D 1 23 ? 11.181 -0.177 6.593 1.00 8.40 23 PHE D C 1
ATOM 6903 O O . PHE D 1 23 ? 10.048 -0.017 7.018 1.00 8.61 23 PHE D O 1
ATOM 6911 N N . GLY D 1 24 ? 11.665 0.520 5.566 1.00 7.96 24 GLY D N 1
ATOM 6912 C CA . GLY D 1 24 ? 10.818 1.430 4.820 1.00 8.05 24 GLY D CA 1
ATOM 6913 C C . GLY D 1 24 ? 10.378 2.674 5.570 1.00 9.31 24 GLY D C 1
ATOM 6914 O O . GLY D 1 24 ? 9.276 3.179 5.354 1.00 11.02 24 GLY D O 1
ATOM 6915 N N . PHE D 1 25 ? 11.231 3.180 6.453 1.00 9.19 25 PHE D N 1
ATOM 6916 C CA . PHE D 1 25 ? 10.958 4.477 7.070 1.00 9.29 25 PHE D CA 1
ATOM 6917 C C . PHE D 1 25 ? 12.258 5.214 7.375 1.00 8.87 25 PHE D C 1
ATOM 6918 O O . PHE D 1 25 ? 13.341 4.666 7.175 1.00 8.43 25 PHE D O 1
ATOM 6926 N N . THR D 1 26 ? 12.156 6.457 7.848 1.00 9.91 26 THR D N 1
ATOM 6927 C CA . THR D 1 26 ? 13.337 7.249 8.169 1.00 9.60 26 THR D CA 1
ATOM 6928 C C . THR D 1 26 ? 13.199 7.918 9.522 1.00 9.78 26 THR D C 1
ATOM 6929 O O . THR D 1 26 ? 12.131 7.892 10.133 1.00 11.74 26 THR D O 1
ATOM 6933 N N . THR D 1 27 ? 14.281 8.529 9.984 1.00 10.42 27 THR D N 1
ATOM 6934 C CA . THR D 1 27 ? 14.245 9.271 11.234 1.00 10.97 27 THR D CA 1
ATOM 6935 C C . THR D 1 27 ? 13.288 10.460 11.168 1.00 13.08 27 THR D C 1
ATOM 6936 O O . THR D 1 27 ? 12.945 11.038 12.200 1.00 13.54 27 THR D O 1
ATOM 6940 N N . LYS D 1 28 ? 12.853 10.828 9.964 1.00 13.15 28 LYS D N 1
ATOM 6941 C CA . LYS D 1 28 ? 11.850 11.887 9.838 1.00 14.44 28 LYS D CA 1
ATOM 6942 C C . LYS D 1 28 ? 10.412 11.363 9.780 1.00 14.39 28 LYS D C 1
ATOM 6943 O O . LYS D 1 28 ? 9.465 12.151 9.773 1.00 16.44 28 LYS D O 1
ATOM 6949 N N . SER D 1 29 ? 10.242 10.043 9.760 1.00 14.13 29 SER D N 1
ATOM 6950 C CA . SER D 1 29 ? 8.905 9.462 9.674 1.00 14.38 29 SER D CA 1
ATOM 6951 C C . SER D 1 29 ? 8.124 9.684 10.971 1.00 17.26 29 SER D C 1
ATOM 6952 O O . SER D 1 29 ? 6.911 9.911 10.957 1.00 18.92 29 SER D O 1
ATOM 6955 N N . PHE D 1 30 ? 8.832 9.610 12.089 1.00 16.08 30 PHE D N 1
ATOM 6956 C CA . PHE D 1 30 ? 8.244 9.872 13.396 1.00 17.50 30 PHE D CA 1
ATOM 6957 C C . PHE D 1 30 ? 9.342 10.266 14.365 1.00 17.59 30 PHE D C 1
ATOM 6958 O O . PHE D 1 30 ? 10.520 10.208 14.029 1.00 17.98 30 PHE D O 1
ATOM 6966 N N . ASP D 1 31 ? 8.959 10.691 15.561 1.00 17.65 31 ASP D N 1
ATOM 6967 C CA . ASP D 1 31 ? 9.953 11.050 16.556 1.00 18.69 31 ASP D CA 1
ATOM 6968 C C . ASP D 1 31 ? 10.335 9.796 17.303 1.00 16.07 31 ASP D C 1
ATOM 6969 O O . ASP D 1 31 ? 9.526 9.232 18.031 1.00 17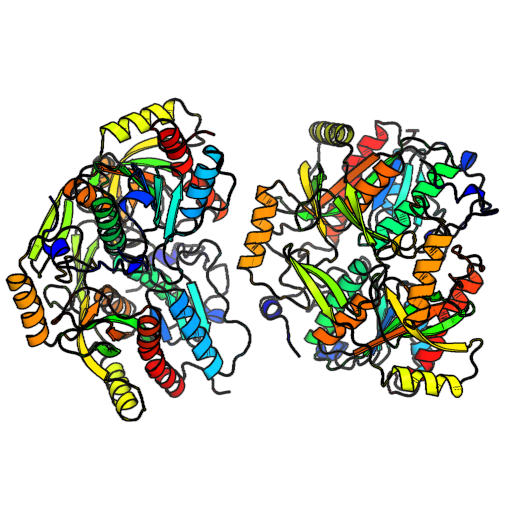.32 31 ASP D O 1
ATOM 6974 N N . PHE D 1 32 ? 11.574 9.360 17.113 1.00 16.17 32 PHE D N 1
ATOM 6975 C CA . PHE D 1 32 ? 11.999 8.067 17.622 1.00 15.41 32 PHE D CA 1
ATOM 6976 C C . PHE D 1 32 ? 11.957 7.980 19.139 1.00 13.89 32 PHE D C 1
ATOM 6977 O O . PHE D 1 32 ? 11.586 6.947 19.695 1.00 15.02 32 PHE D O 1
ATOM 6985 N N . LYS D 1 33 ? 12.339 9.056 19.817 1.00 14.93 33 LYS D N 1
ATOM 6986 C CA . LYS D 1 33 ? 12.309 9.033 21.273 1.00 17.36 33 LYS D CA 1
ATOM 6987 C C . LYS D 1 33 ? 10.884 8.841 21.809 1.00 19.02 33 LYS D C 1
ATOM 6988 O O . LYS D 1 33 ? 10.650 8.029 22.714 1.00 17.94 33 LYS D O 1
ATOM 6992 N N . GLU D 1 34 ? 9.933 9.582 21.251 1.00 19.27 34 GLU D N 1
ATOM 6993 C CA . GLU D 1 34 ? 8.545 9.472 21.700 1.00 21.61 34 GLU D CA 1
ATOM 6994 C C . GLU D 1 34 ? 7.948 8.113 21.346 1.00 20.67 34 GLU D C 1
ATOM 6995 O O . GLU D 1 34 ? 7.188 7.532 22.129 1.00 19.23 34 GLU D O 1
ATOM 7001 N N . LYS D 1 35 ? 8.300 7.607 20.167 1.00 17.27 35 LYS D N 1
ATOM 7002 C CA . LYS D 1 35 ? 7.660 6.415 19.631 1.00 16.37 35 LYS D CA 1
ATOM 7003 C C . LYS D 1 35 ? 8.241 5.133 20.205 1.00 17.13 35 LYS D C 1
ATOM 7004 O O . LYS D 1 35 ? 7.505 4.188 20.485 1.00 17.09 35 LYS D O 1
ATOM 7010 N N . PHE D 1 36 ? 9.559 5.105 20.379 1.00 15.17 36 PHE D N 1
ATOM 7011 C CA . PHE D 1 36 ? 10.239 3.866 20.752 1.00 12.83 36 PHE D CA 1
ATOM 7012 C C . PHE D 1 36 ? 10.999 3.941 22.072 1.00 13.10 36 PHE D C 1
ATOM 7013 O O . PHE D 1 36 ? 11.624 2.963 22.476 1.00 14.69 36 PHE D O 1
ATOM 7021 N N . GLY D 1 37 ? 10.954 5.090 22.732 1.00 14.33 37 GLY D N 1
ATOM 7022 C CA . GLY D 1 37 ? 11.803 5.345 23.880 1.00 15.83 37 GLY D CA 1
ATOM 7023 C C . GLY D 1 37 ? 11.578 4.389 25.035 1.00 16.23 37 GLY D C 1
ATOM 7024 O O . GLY D 1 37 ? 12.478 4.155 25.839 1.00 16.86 37 GLY D O 1
ATOM 7025 N N . ASP D 1 38 ? 10.382 3.820 25.100 1.00 16.91 38 ASP D N 1
ATOM 7026 C CA . ASP D 1 38 ? 10.000 2.968 26.221 1.00 16.88 38 ASP D CA 1
ATOM 7027 C C . ASP D 1 38 ? 10.319 1.494 25.988 1.00 15.62 38 ASP D C 1
ATOM 7028 O O . ASP D 1 38 ? 10.026 0.661 26.845 1.00 15.38 38 ASP D O 1
ATOM 7033 N N . VAL D 1 39 ? 10.908 1.167 24.841 1.00 13.83 39 VAL D N 1
ATOM 7034 C CA . VAL D 1 39 ? 11.206 -0.225 24.508 1.00 12.26 39 VAL D CA 1
ATOM 7035 C C . VAL D 1 39 ? 12.298 -0.833 25.393 1.00 11.95 39 VAL D C 1
ATOM 7036 O O . VAL D 1 39 ? 13.357 -0.233 25.577 1.00 14.33 39 VAL D O 1
ATOM 7040 N N . LYS D 1 40 ? 12.023 -2.015 25.949 1.00 12.86 40 LYS D N 1
ATOM 7041 C CA . LYS D 1 40 ? 13.005 -2.768 26.735 1.00 13.30 40 LYS D CA 1
ATOM 7042 C C . LYS D 1 40 ? 13.212 -4.197 26.225 1.00 11.23 40 LYS D C 1
ATOM 7043 O O . LYS D 1 40 ? 14.096 -4.910 26.713 1.00 12.20 40 LYS D O 1
ATOM 7049 N N . PHE D 1 41 ? 12.392 -4.616 25.263 1.00 11.56 41 PHE D N 1
ATOM 7050 C CA . PHE D 1 41 ? 12.457 -5.968 24.707 1.00 11.44 41 PHE D CA 1
ATOM 7051 C C . PHE D 1 41 ? 12.260 -5.916 23.201 1.00 10.36 41 PHE D C 1
ATOM 7052 O O . PHE D 1 41 ? 11.412 -5.170 22.714 1.00 11.35 41 PHE D O 1
ATOM 7060 N N . VAL D 1 42 ? 13.044 -6.701 22.470 1.00 7.90 42 VAL D N 1
ATOM 7061 C CA . VAL D 1 42 ? 12.797 -6.912 21.043 1.00 7.19 42 VAL D CA 1
ATOM 7062 C C . VAL D 1 42 ? 12.667 -8.412 20.781 1.00 8.77 42 VAL D C 1
ATOM 7063 O O . VAL D 1 42 ? 13.624 -9.166 20.984 1.00 8.27 42 VAL D O 1
ATOM 7067 N N . CYS D 1 43 ? 11.478 -8.845 20.363 1.00 7.89 43 CYS D N 1
ATOM 7068 C CA . CYS D 1 43 ? 11.242 -10.243 20.008 1.00 6.64 43 CYS D CA 1
ATOM 7069 C C . CYS D 1 43 ? 11.335 -10.419 18.501 1.00 7.07 43 CYS D C 1
ATOM 7070 O O . CYS D 1 43 ? 10.733 -9.656 17.744 1.00 7.46 43 CYS D O 1
ATOM 7073 N N . VAL D 1 44 ? 12.093 -11.425 18.073 1.00 6.65 44 VAL D N 1
ATOM 7074 C CA . VAL D 1 44 ? 12.341 -11.634 16.646 1.00 7.06 44 VAL D CA 1
ATOM 7075 C C . VAL D 1 44 ? 12.242 -13.106 16.251 1.00 6.36 44 VAL D C 1
ATOM 7076 O O . VAL D 1 44 ? 12.473 -13.994 17.066 1.00 7.29 44 VAL D O 1
ATOM 7080 N N . CYS D 1 45 ? 11.887 -13.359 14.993 1.00 6.35 45 CYS D N 1
ATOM 7081 C CA . CYS D 1 45 ? 12.018 -14.699 14.409 1.00 6.91 45 CYS D CA 1
ATOM 7082 C C . CYS D 1 45 ? 12.057 -14.584 12.891 1.00 6.38 45 CYS D C 1
ATOM 7083 O O . CYS D 1 45 ? 11.939 -13.490 12.347 1.00 5.98 45 CYS D O 1
ATOM 7086 N N . GLY D 1 46 ? 12.219 -15.710 12.205 1.00 6.05 46 GLY D N 1
ATOM 7087 C CA . GLY D 1 46 ? 12.385 -15.670 10.762 1.00 6.61 46 GLY D CA 1
ATOM 7088 C C . GLY D 1 46 ? 11.114 -15.445 9.967 1.00 7.34 46 GLY D C 1
ATOM 7089 O O . GLY D 1 46 ? 11.176 -15.173 8.763 1.00 10.06 46 GLY D O 1
ATOM 7090 N N . SER D 1 47 ? 9.968 -15.546 10.633 1.00 7.22 47 SER D N 1
ATOM 7091 C CA . SER D 1 47 ? 8.666 -15.481 9.965 1.00 7.53 47 SER D CA 1
ATOM 7092 C C . SER D 1 47 ? 7.862 -14.227 10.339 1.00 8.74 47 SER D C 1
ATOM 7093 O O . SER D 1 47 ? 7.567 -13.995 11.512 1.00 9.13 47 SER D O 1
ATOM 7096 N N . SER D 1 48 ? 7.512 -13.416 9.346 1.00 8.26 48 SER D N 1
ATOM 7097 C CA . SER D 1 48 ? 6.641 -12.266 9.594 1.00 9.50 48 SER D CA 1
ATOM 7098 C C . SER D 1 48 ? 5.288 -12.687 10.180 1.00 10.61 48 SER D C 1
ATOM 7099 O O . SER D 1 48 ? 4.769 -12.041 11.095 1.00 10.44 48 SER D O 1
ATOM 7102 N N . GLY D 1 49 ? 4.705 -13.759 9.650 1.00 10.38 49 GLY D N 1
ATOM 7103 C CA . GLY D 1 49 ? 3.412 -14.220 10.131 1.00 10.34 49 GLY D CA 1
ATOM 7104 C C . GLY D 1 49 ? 3.473 -14.695 11.576 1.00 11.38 49 GLY D C 1
ATOM 7105 O O . GLY D 1 49 ? 2.603 -14.366 12.383 1.00 12.65 49 GLY D O 1
ATOM 7106 N N . ARG D 1 50 ? 4.500 -15.474 11.903 1.00 10.81 50 ARG D N 1
ATOM 7107 C CA . ARG D 1 50 ? 4.644 -15.979 13.267 1.00 10.71 50 ARG D CA 1
ATOM 7108 C C . ARG D 1 50 ? 4.878 -14.846 14.257 1.00 9.69 50 ARG D C 1
ATOM 7109 O O . ARG D 1 50 ? 4.306 -14.840 15.349 1.00 9.32 50 ARG D O 1
ATOM 7117 N N . ILE D 1 51 ? 5.711 -13.878 13.886 1.00 8.60 51 ILE D N 1
ATOM 7118 C CA . ILE D 1 51 ? 5.992 -12.789 14.817 1.00 7.28 51 ILE D CA 1
ATOM 7119 C C . ILE D 1 51 ? 4.797 -11.858 14.987 1.00 10.00 51 ILE D C 1
ATOM 7120 O O . ILE D 1 51 ? 4.560 -11.360 16.086 1.00 9.48 51 ILE D O 1
ATOM 7125 N N . HIS D 1 52 ? 4.027 -11.656 13.916 1.00 9.54 52 HIS D N 1
ATOM 7126 C CA . HIS D 1 52 ? 2.784 -10.895 14.025 1.00 10.60 52 HIS D CA 1
ATOM 7127 C C . HIS D 1 52 ? 1.809 -11.599 14.957 1.00 12.53 52 HIS D C 1
ATOM 7128 O O . HIS D 1 52 ? 1.193 -10.959 15.800 1.00 12.90 52 HIS D O 1
ATOM 7135 N N . ASN D 1 53 ? 1.662 -12.913 14.797 1.00 11.72 53 ASN D N 1
ATOM 7136 C CA . ASN D 1 53 ? 0.744 -13.671 15.639 1.00 12.90 53 ASN D CA 1
ATOM 7137 C C . ASN D 1 53 ? 1.165 -13.582 17.099 1.00 11.20 53 ASN D C 1
ATOM 7138 O O . ASN D 1 53 ? 0.314 -13.530 17.994 1.00 12.92 53 ASN D O 1
ATOM 7143 N N . PHE D 1 54 ? 2.477 -13.576 17.341 1.00 10.93 54 PHE D N 1
ATOM 7144 C CA . PHE D 1 54 ? 2.970 -13.473 18.712 1.00 10.88 54 PHE D CA 1
ATOM 7145 C C . PHE D 1 54 ? 2.680 -12.093 19.290 1.00 10.67 54 PHE D C 1
ATOM 7146 O O . PHE D 1 54 ? 2.280 -11.963 20.458 1.00 12.15 54 PHE D O 1
ATOM 7154 N N . ALA D 1 55 ? 2.862 -11.062 18.470 1.00 10.59 55 ALA D N 1
ATOM 7155 C CA . ALA D 1 55 ? 2.540 -9.703 18.891 1.00 10.72 55 ALA D CA 1
ATOM 7156 C C . ALA D 1 55 ? 1.048 -9.590 19.239 1.00 14.45 55 ALA D C 1
ATOM 7157 O O . ALA D 1 55 ? 0.672 -8.970 20.237 1.00 14.64 55 ALA D O 1
ATOM 7159 N N . ILE D 1 56 ? 0.202 -10.192 18.409 1.00 13.94 56 ILE D N 1
ATOM 7160 C CA . ILE D 1 56 ? -1.235 -10.215 18.672 1.00 14.66 56 ILE D CA 1
ATOM 7161 C C . ILE D 1 56 ? -1.528 -10.903 20.007 1.00 14.68 56 ILE D C 1
ATOM 7162 O O . ILE D 1 56 ? -2.377 -10.448 20.767 1.00 16.30 56 ILE D O 1
ATOM 7167 N N . SER D 1 57 ? -0.809 -11.982 20.302 1.00 14.83 57 SER D N 1
ATOM 7168 C CA . SER D 1 57 ? -1.000 -12.687 21.564 1.00 15.89 57 SER D CA 1
ATOM 7169 C C . SER D 1 57 ? -0.563 -11.841 22.756 1.00 16.26 57 SER D C 1
ATOM 7170 O O . SER D 1 57 ? -1.213 -11.846 23.798 1.00 16.62 57 SER D O 1
ATOM 7173 N N . MET D 1 58 ? 0.539 -11.113 22.602 1.00 13.70 58 MET D N 1
ATOM 7174 C CA . MET D 1 58 ? 0.987 -10.200 23.650 1.00 15.08 58 MET D CA 1
ATOM 7175 C C . MET D 1 58 ? -0.008 -9.045 23.870 1.00 16.30 58 MET D C 1
ATOM 7176 O O . MET D 1 58 ? -0.252 -8.633 25.006 1.00 16.13 58 MET D O 1
ATOM 7181 N N . ALA D 1 59 ? -0.578 -8.518 22.789 1.00 15.94 59 ALA D N 1
ATOM 7182 C CA . ALA D 1 59 ? -1.592 -7.472 22.911 1.00 16.63 59 ALA D CA 1
ATOM 7183 C C . ALA D 1 59 ? -2.790 -7.970 23.718 1.00 18.20 59 ALA D C 1
ATOM 7184 O O . ALA D 1 59 ? -3.351 -7.233 24.527 1.00 18.58 59 ALA D O 1
ATOM 7186 N N . LYS D 1 60 ? -3.180 -9.221 23.487 1.00 16.70 60 LYS D N 1
ATOM 7187 C CA . LYS D 1 60 ? -4.283 -9.825 24.231 1.00 18.79 60 LYS D CA 1
ATOM 7188 C C . LYS D 1 60 ? -3.925 -9.938 25.707 1.00 19.74 60 LYS D C 1
ATOM 7189 O O . LYS D 1 60 ? -4.742 -9.618 26.573 1.00 20.98 60 LYS D O 1
ATOM 7192 N N . LEU D 1 61 ? -2.704 -10.396 25.989 1.00 18.33 61 LEU D N 1
ATOM 7193 C CA . LEU D 1 61 ? -2.230 -10.468 27.368 1.00 19.23 61 LEU D CA 1
ATOM 7194 C C . LEU D 1 61 ? -2.223 -9.088 28.010 1.00 21.63 61 LEU D C 1
ATOM 7195 O O . LEU D 1 61 ? -2.495 -8.950 29.199 1.00 21.75 61 LEU D O 1
ATOM 7200 N N . ALA D 1 62 ? -1.908 -8.069 27.214 1.00 18.68 62 ALA D N 1
ATOM 7201 C CA . ALA D 1 62 ? -1.823 -6.705 27.717 1.00 18.00 62 ALA D CA 1
ATOM 7202 C C . ALA D 1 62 ? -3.189 -6.037 27.865 1.00 19.20 62 ALA D C 1
ATOM 7203 O O . ALA D 1 62 ? -3.287 -4.937 28.409 1.00 21.07 62 ALA D O 1
ATOM 7205 N N . GLY D 1 63 ? -4.237 -6.695 27.377 1.00 23.72 63 GLY D N 1
ATOM 7206 C CA . GLY D 1 63 ? -5.579 -6.139 27.456 1.00 23.89 63 GLY D CA 1
ATOM 7207 C C . GLY D 1 63 ? -5.837 -5.069 26.409 1.00 24.06 63 GLY D C 1
ATOM 7208 O O . GLY D 1 63 ? -6.718 -4.226 26.567 1.00 24.47 63 GLY D O 1
ATOM 7209 N N . LEU D 1 64 ? -5.060 -5.105 25.332 1.00 23.36 64 LEU D N 1
ATOM 7210 C CA . LEU D 1 64 ? -5.225 -4.169 24.221 1.00 25.45 64 LEU D CA 1
ATOM 7211 C C . LEU D 1 64 ? -6.059 -4.806 23.117 1.00 27.73 64 LEU D C 1
ATOM 7212 O O . LEU D 1 64 ? -5.968 -6.008 22.880 1.00 28.80 64 LEU D O 1
ATOM 7217 N N . ALA D 1 65 ? -6.857 -3.995 22.430 1.00 30.43 65 ALA D N 1
ATOM 7218 C CA . ALA D 1 65 ? -7.811 -4.520 21.458 1.00 33.60 65 ALA D CA 1
ATOM 7219 C C . ALA D 1 65 ? -7.405 -4.300 20.001 1.00 33.99 65 ALA D C 1
ATOM 7220 O O . ALA D 1 65 ? -7.087 -5.252 19.293 1.00 26.39 65 ALA D O 1
ATOM 7222 N N . LEU D 1 66 ? -7.437 -3.044 19.562 1.00 40.19 66 LEU D N 1
ATOM 7223 C CA . LEU D 1 66 ? -7.224 -2.695 18.156 1.00 41.35 66 LEU D CA 1
ATOM 7224 C C . LEU D 1 66 ? -6.164 -3.565 17.486 1.00 36.56 66 LEU D C 1
ATOM 7225 O O . LEU D 1 66 ? -5.309 -4.137 18.164 1.00 39.58 66 LEU D O 1
ATOM 7230 N N . PRO D 1 67 ? -6.212 -3.665 16.146 1.00 27.02 67 PRO D N 1
ATOM 7231 C CA . PRO D 1 67 ? -5.220 -4.486 15.446 1.00 22.71 67 PRO D CA 1
ATOM 7232 C C . PRO D 1 67 ? -3.815 -4.120 15.897 1.00 19.24 67 PRO D C 1
ATOM 7233 O O . PRO D 1 67 ? -3.615 -3.052 16.474 1.00 19.48 67 PRO D O 1
ATOM 7237 N N . VAL D 1 68 ? -2.861 -5.010 15.650 1.00 17.92 68 VAL D N 1
ATOM 7238 C CA . VAL D 1 68 ? -1.453 -4.701 15.851 1.00 16.59 68 VAL D CA 1
ATOM 7239 C C . VAL D 1 68 ? -0.903 -4.307 14.486 1.00 16.64 68 VAL D C 1
ATOM 7240 O O . VAL D 1 68 ? -0.701 -5.151 13.617 1.00 16.14 68 VAL D O 1
ATOM 7244 N N . GLU D 1 69 ? -0.690 -3.012 14.296 1.00 15.10 69 GLU D N 1
ATOM 7245 C CA . GLU D 1 69 ? -0.412 -2.489 12.970 1.00 14.38 69 GLU D CA 1
ATOM 7246 C C . GLU D 1 69 ? 1.076 -2.492 12.663 1.00 13.55 69 GLU D C 1
ATOM 7247 O O . GLU D 1 69 ? 1.908 -2.223 13.531 1.00 15.43 69 GLU D O 1
ATOM 7253 N N . ASN D 1 70 ? 1.400 -2.812 11.419 1.00 14.17 70 ASN D N 1
ATOM 7254 C CA . ASN D 1 70 ? 2.785 -2.791 10.961 1.00 13.09 70 ASN D CA 1
ATOM 7255 C C . ASN D 1 70 ? 3.309 -1.347 10.906 1.00 13.37 70 ASN D C 1
ATOM 7256 O O . ASN D 1 70 ? 2.686 -0.454 10.305 1.00 14.11 70 ASN D O 1
ATOM 7261 N N . ILE D 1 71 ? 4.443 -1.121 11.564 1.00 11.60 71 ILE D N 1
ATOM 7262 C CA . ILE D 1 71 ? 5.101 0.182 11.589 1.00 11.07 71 ILE D CA 1
ATOM 7263 C C . ILE D 1 71 ? 5.988 0.377 10.353 1.00 11.93 71 ILE D C 1
ATOM 7264 O O . ILE D 1 71 ? 6.224 1.502 9.918 1.00 12.60 71 ILE D O 1
ATOM 7269 N N . ALA D 1 72 ? 6.479 -0.725 9.797 1.00 10.68 72 ALA D N 1
ATOM 7270 C CA . ALA D 1 72 ? 7.288 -0.687 8.576 1.00 9.33 72 ALA D CA 1
ATOM 7271 C C . ALA D 1 72 ? 6.519 -0.157 7.376 1.00 11.05 72 ALA D C 1
ATOM 7272 O O . ALA D 1 72 ? 5.287 -0.230 7.317 1.00 13.35 72 ALA D O 1
ATOM 7274 N N . GLY D 1 73 ? 7.262 0.371 6.407 1.00 10.60 73 GLY D N 1
ATOM 7275 C CA . GLY D 1 73 ? 6.668 0.983 5.234 1.00 12.25 73 GLY D CA 1
ATOM 7276 C C . GLY D 1 73 ? 6.287 -0.031 4.174 1.00 14.14 73 GLY D C 1
ATOM 7277 O O . GLY D 1 73 ? 6.525 -1.232 4.332 1.00 14.06 73 GLY D O 1
ATOM 7278 N N . SER D 1 74 ? 5.715 0.464 3.077 1.00 16.27 74 SER D N 1
ATOM 7279 C CA . SER D 1 74 ? 5.074 -0.400 2.084 1.00 17.01 74 SER D CA 1
ATOM 7280 C C . SER D 1 74 ? 5.985 -1.448 1.454 1.00 16.04 74 SER D C 1
ATOM 7281 O O . SER D 1 74 ? 5.631 -2.625 1.399 1.00 20.44 74 SER D O 1
ATOM 7284 N N . HIS D 1 75 ? 7.149 -1.027 0.974 1.00 14.73 75 HIS D N 1
ATOM 7285 C CA . HIS D 1 75 ? 8.051 -1.951 0.278 1.00 16.25 75 HIS D CA 1
ATOM 7286 C C . HIS D 1 75 ? 9.181 -2.457 1.161 1.00 15.02 75 HIS D C 1
ATOM 7287 O O . HIS D 1 75 ? 10.265 -2.790 0.678 1.00 13.55 75 HIS D O 1
ATOM 7294 N N . ALA D 1 76 ? 8.920 -2.529 2.459 1.00 11.17 76 ALA D N 1
ATOM 7295 C CA . ALA D 1 76 ? 9.929 -2.977 3.398 1.00 9.30 76 ALA D CA 1
ATOM 7296 C C . ALA D 1 76 ? 10.146 -4.481 3.269 1.00 9.08 76 ALA D C 1
ATOM 7297 O O . ALA D 1 76 ? 9.231 -5.219 2.910 1.00 10.72 76 ALA D O 1
ATOM 7299 N N . ARG D 1 77 ? 11.352 -4.933 3.592 1.00 7.01 77 ARG D N 1
ATOM 7300 C CA . ARG D 1 77 ? 11.640 -6.360 3.617 1.00 5.44 77 ARG D CA 1
ATOM 7301 C C . ARG D 1 77 ? 11.165 -6.978 4.924 1.00 5.75 77 ARG D C 1
ATOM 7302 O O . ARG D 1 77 ? 10.781 -8.150 4.967 1.00 7.83 77 ARG D O 1
ATOM 7310 N N . PHE D 1 78 ? 11.200 -6.181 5.988 1.00 6.32 78 PHE D N 1
ATOM 7311 C CA . PHE D 1 78 ? 10.860 -6.683 7.327 1.00 6.86 78 PHE D CA 1
ATOM 7312 C C . PHE D 1 78 ? 9.594 -6.021 7.879 1.00 7.06 78 PHE D C 1
ATOM 7313 O O . PHE D 1 78 ? 9.229 -4.902 7.483 1.00 7.82 78 PHE D O 1
ATOM 7321 N N . VAL D 1 79 ? 8.932 -6.711 8.806 1.00 8.14 79 VAL D N 1
ATOM 7322 C CA . VAL D 1 79 ? 7.811 -6.116 9.536 1.00 8.93 79 VAL D CA 1
ATOM 7323 C C . VAL D 1 79 ? 8.287 -5.601 10.888 1.00 8.15 79 VAL D C 1
ATOM 7324 O O . VAL D 1 79 ? 9.317 -6.042 11.409 1.00 7.14 79 VAL D O 1
ATOM 7328 N N . LEU D 1 80 ? 7.537 -4.661 11.457 1.00 8.48 80 LEU D N 1
ATOM 7329 C CA . LEU D 1 80 ? 7.849 -4.128 12.780 1.00 7.95 80 LEU D CA 1
ATOM 7330 C C . LEU D 1 80 ? 6.560 -3.809 13.528 1.00 9.44 80 LEU D C 1
ATOM 7331 O O . LEU D 1 80 ? 5.716 -3.065 13.047 1.00 10.68 80 LEU D O 1
ATOM 7336 N N . TYR D 1 81 ? 6.416 -4.371 14.724 1.00 9.43 81 TYR D N 1
ATOM 7337 C CA . TYR D 1 81 ? 5.227 -4.132 15.531 1.00 9.78 81 TYR D CA 1
ATOM 7338 C C . TYR D 1 81 ? 5.650 -3.668 16.908 1.00 10.37 81 TYR D C 1
ATOM 7339 O O . TYR D 1 81 ? 6.768 -3.931 17.333 1.00 10.44 81 TYR D O 1
ATOM 7348 N N . LYS D 1 82 ? 4.743 -2.996 17.609 1.00 12.05 82 LYS D N 1
ATOM 7349 C CA . LYS D 1 82 ? 5.011 -2.602 18.984 1.00 12.80 82 LYS D CA 1
ATOM 7350 C C . LYS D 1 82 ? 3.799 -2.865 19.868 1.00 13.47 82 LYS D C 1
ATOM 7351 O O . LYS D 1 82 ? 2.678 -2.463 19.542 1.00 14.58 82 LYS D O 1
ATOM 7357 N N . VAL D 1 83 ? 4.032 -3.559 20.975 1.00 13.31 83 VAL D N 1
ATOM 7358 C CA . VAL D 1 83 ? 3.014 -3.749 22.004 1.00 13.80 83 VAL D CA 1
ATOM 7359 C C . VAL D 1 83 ? 3.618 -3.332 23.336 1.00 14.54 83 VAL D C 1
ATOM 7360 O O . VAL D 1 83 ? 4.547 -3.976 23.822 1.00 13.54 83 VAL D O 1
ATOM 7364 N N . ASP D 1 84 ? 3.094 -2.254 23.919 1.00 14.11 84 ASP D N 1
ATOM 7365 C CA . ASP D 1 84 ? 3.690 -1.661 25.110 1.00 14.58 84 ASP D CA 1
ATOM 7366 C C . ASP D 1 84 ? 5.217 -1.548 24.983 1.00 14.24 84 ASP D C 1
ATOM 7367 O O . ASP D 1 84 ? 5.713 -0.952 24.033 1.00 14.38 84 ASP D O 1
ATOM 7372 N N . HIS D 1 85 ? 5.959 -2.124 25.923 1.00 14.13 85 HIS D N 1
ATOM 7373 C CA . HIS D 1 85 ? 7.421 -1.976 25.931 1.00 13.51 85 HIS D CA 1
ATOM 7374 C C . HIS D 1 85 ? 8.167 -3.020 25.087 1.00 12.05 85 HIS D C 1
ATOM 7375 O O . HIS D 1 85 ? 9.382 -3.209 25.242 1.00 12.64 85 HIS D O 1
ATOM 7382 N N . ILE D 1 86 ? 7.452 -3.681 24.182 1.00 11.07 86 ILE D N 1
ATOM 7383 C CA . ILE D 1 86 ? 8.068 -4.711 23.339 1.00 9.91 86 ILE D CA 1
ATOM 7384 C C . ILE D 1 86 ? 7.997 -4.369 21.865 1.00 9.90 86 ILE D C 1
ATOM 7385 O O . ILE D 1 86 ? 6.940 -4.013 21.350 1.00 10.12 86 ILE D O 1
ATOM 7390 N N . LEU D 1 87 ? 9.139 -4.471 21.191 1.00 8.75 87 LEU D N 1
ATOM 7391 C CA . LEU D 1 87 ? 9.187 -4.359 19.747 1.00 8.11 87 LEU D CA 1
ATOM 7392 C C . LEU D 1 87 ? 9.210 -5.770 19.158 1.00 8.68 87 LEU D C 1
ATOM 7393 O O . LEU D 1 87 ? 9.763 -6.680 19.765 1.00 8.06 87 LEU D O 1
ATOM 7398 N N . PHE D 1 88 ? 8.625 -5.947 17.972 1.00 7.25 88 PHE D N 1
ATOM 7399 C CA . PHE D 1 88 ? 8.616 -7.253 17.305 1.00 6.17 88 PHE D CA 1
ATOM 7400 C C . PHE D 1 88 ? 9.057 -7.088 15.857 1.00 7.05 88 PHE D C 1
ATOM 7401 O O . PHE D 1 88 ? 8.557 -6.210 15.146 1.00 7.24 88 PHE D O 1
ATOM 7409 N N . ALA D 1 89 ? 9.971 -7.937 15.406 1.00 6.41 89 ALA D N 1
ATOM 7410 C CA . ALA D 1 89 ? 10.410 -7.869 14.015 1.00 6.88 89 ALA D CA 1
ATOM 7411 C C . ALA D 1 89 ? 10.769 -9.244 13.487 1.00 7.52 89 ALA D C 1
ATOM 7412 O O . ALA D 1 89 ? 11.133 -10.134 14.260 1.00 6.65 89 ALA D O 1
ATOM 7414 N N . ASP D 1 90 ? 10.674 -9.419 12.170 1.00 7.01 90 ASP D N 1
ATOM 7415 C CA . ASP D 1 90 ? 11.190 -10.638 11.565 1.00 6.92 90 ASP D CA 1
ATOM 7416 C C . ASP D 1 90 ? 12.606 -10.396 11.037 1.00 5.47 90 ASP D C 1
ATOM 7417 O O . ASP D 1 90 ? 13.075 -9.253 11.004 1.00 6.04 90 ASP D O 1
ATOM 7422 N N . HIS D 1 91 ? 13.304 -11.474 10.697 1.00 5.71 91 HIS D N 1
ATOM 7423 C CA . HIS D 1 91 ? 14.706 -11.358 10.295 1.00 6.01 91 HIS D CA 1
ATOM 7424 C C . HIS D 1 91 ? 15.091 -12.275 9.132 1.00 6.90 91 HIS D C 1
ATOM 7425 O O . HIS D 1 91 ? 16.270 -12.400 8.793 1.00 6.09 91 HIS D O 1
ATOM 7432 N N . GLY D 1 92 ? 14.099 -12.889 8.496 1.00 6.26 92 GLY D N 1
ATOM 7433 C CA . GLY D 1 92 ? 14.395 -13.840 7.440 1.00 7.38 92 GLY D CA 1
ATOM 7434 C C . GLY D 1 92 ? 15.219 -15.013 7.948 1.00 7.75 92 GLY D C 1
ATOM 7435 O O . GLY D 1 92 ? 15.233 -15.313 9.152 1.00 6.95 92 GLY D O 1
ATOM 7436 N N . MET D 1 93 ? 15.932 -15.667 7.035 1.00 5.65 93 MET D N 1
ATOM 7437 C CA . MET D 1 93 ? 16.714 -16.848 7.393 1.00 5.40 93 MET D CA 1
ATOM 7438 C C . MET D 1 93 ? 18.190 -16.631 7.102 1.00 7.13 93 MET D C 1
ATOM 7439 O O . MET D 1 93 ? 18.564 -16.230 6.002 1.00 7.30 93 MET D O 1
ATOM 7444 N N . GLY D 1 94 ? 19.028 -16.885 8.097 1.00 5.62 94 GLY D N 1
ATOM 7445 C CA . GLY D 1 94 ? 20.468 -16.817 7.896 1.00 6.60 94 GLY D CA 1
ATOM 7446 C C . GLY D 1 94 ? 21.115 -15.596 8.512 1.00 6.27 94 GLY D C 1
ATOM 7447 O O . GLY D 1 94 ? 20.462 -14.564 8.729 1.00 5.57 94 GLY D O 1
ATOM 7448 N N . ILE D 1 95 ? 22.418 -15.712 8.768 1.00 5.19 95 ILE D N 1
ATOM 7449 C CA . ILE D 1 95 ? 23.185 -14.658 9.441 1.00 4.98 95 ILE D CA 1
ATOM 7450 C C . ILE D 1 95 ? 23.157 -13.305 8.699 1.00 5.81 95 ILE D C 1
ATOM 7451 O O . ILE D 1 95 ? 22.904 -12.254 9.289 1.00 5.79 95 ILE D O 1
ATOM 7456 N N . PRO D 1 96 ? 23.370 -13.325 7.386 1.00 4.63 96 PRO D N 1
ATOM 7457 C CA . PRO D 1 96 ? 23.369 -12.049 6.671 1.00 4.53 96 PRO D CA 1
ATOM 7458 C C . PRO D 1 96 ? 22.035 -11.308 6.791 1.00 5.02 96 PRO D C 1
ATOM 7459 O O . PRO D 1 96 ? 22.022 -10.088 6.997 1.00 5.36 96 PRO D O 1
ATOM 7463 N N . SER D 1 97 ? 20.925 -12.029 6.662 1.00 4.60 97 SER D N 1
ATOM 7464 C CA . SER D 1 97 ? 19.619 -11.401 6.814 1.00 4.89 97 SER D CA 1
ATOM 7465 C C . SER D 1 97 ? 19.417 -10.899 8.246 1.00 3.67 97 SER D C 1
ATOM 7466 O O . SER D 1 97 ? 18.949 -9.771 8.461 1.00 4.55 97 SER D O 1
ATOM 7469 N N . ALA D 1 98 ? 19.782 -11.720 9.227 1.00 4.43 98 ALA D N 1
ATOM 7470 C CA . ALA D 1 98 ? 19.643 -11.306 10.619 1.00 4.50 98 ALA D CA 1
ATOM 7471 C C . ALA D 1 98 ? 20.465 -10.060 10.922 1.00 5.78 98 ALA D C 1
ATOM 7472 O O . ALA D 1 98 ? 20.019 -9.199 11.681 1.00 4.94 98 ALA D O 1
ATOM 7474 N N . LEU D 1 99 ? 21.665 -9.981 10.351 1.00 5.82 99 LEU D N 1
ATOM 7475 C CA . LEU D 1 99 ? 22.526 -8.811 10.522 1.00 4.94 99 LEU D CA 1
ATOM 7476 C C . LEU D 1 99 ? 21.923 -7.534 9.936 1.00 5.13 99 LEU D C 1
ATOM 7477 O O . LEU D 1 99 ? 22.152 -6.447 10.462 1.00 5.11 99 LEU D O 1
ATOM 7482 N N . ILE D 1 100 ? 21.168 -7.650 8.848 1.00 4.88 100 ILE D N 1
ATOM 7483 C CA . ILE D 1 100 ? 20.466 -6.486 8.320 1.00 4.19 100 ILE D CA 1
ATOM 7484 C C . ILE D 1 100 ? 19.462 -5.972 9.353 1.00 5.00 100 ILE D C 1
ATOM 7485 O O . ILE D 1 100 ? 19.423 -4.772 9.671 1.00 5.24 100 ILE D O 1
ATOM 7490 N N . MET D 1 101 ? 18.658 -6.882 9.885 1.00 3.94 101 MET D N 1
ATOM 7491 C CA . MET D 1 101 ? 17.675 -6.515 10.904 1.00 5.05 101 MET D CA 1
ATOM 7492 C C . MET D 1 101 ? 18.393 -5.923 12.106 1.00 4.91 101 MET D C 1
ATOM 7493 O O . MET D 1 101 ? 17.983 -4.893 12.648 1.00 5.94 101 MET D O 1
ATOM 7498 N N . LEU D 1 102 ? 19.468 -6.582 12.528 1.00 4.40 102 LEU D N 1
ATOM 7499 C CA . LEU D 1 102 ? 20.173 -6.153 13.743 1.00 5.48 102 LEU D CA 1
ATOM 7500 C C . LEU D 1 102 ? 20.753 -4.747 13.623 1.00 5.03 102 LEU D C 1
ATOM 7501 O O . LEU D 1 102 ? 20.640 -3.944 14.553 1.00 5.72 102 LEU D O 1
ATOM 7506 N N . HIS D 1 103 ? 21.374 -4.431 12.489 1.00 4.68 103 HIS D N 1
ATOM 7507 C CA . HIS D 1 103 ? 21.915 -3.072 12.320 1.00 5.24 103 HIS D CA 1
ATOM 7508 C C . HIS D 1 103 ? 20.809 -2.030 12.366 1.00 6.57 103 HIS D C 1
ATOM 7509 O O . HIS D 1 103 ? 20.938 -0.990 13.018 1.00 6.57 103 HIS D O 1
ATOM 7516 N N . GLU D 1 104 ? 19.716 -2.288 11.659 1.00 5.48 104 GLU D N 1
ATOM 7517 C CA . GLU D 1 104 ? 18.688 -1.263 11.582 1.00 5.40 104 GLU D CA 1
ATOM 7518 C C . GLU D 1 104 ? 17.935 -1.153 12.920 1.00 5.88 104 GLU D C 1
ATOM 7519 O O . GLU D 1 104 ? 17.697 -0.045 13.402 1.00 6.99 104 GLU D O 1
ATOM 7525 N N . VAL D 1 105 ? 17.616 -2.286 13.546 1.00 5.19 105 VAL D N 1
ATOM 7526 C CA . VAL D 1 105 ? 16.954 -2.219 14.851 1.00 5.59 105 VAL D CA 1
ATOM 7527 C C . VAL D 1 105 ? 17.858 -1.608 15.927 1.00 6.51 105 VAL D C 1
ATOM 7528 O O . VAL D 1 105 ? 17.392 -0.797 16.721 1.00 6.85 105 VAL D O 1
ATOM 7532 N N . THR D 1 106 ? 19.144 -1.955 15.957 1.00 6.24 106 THR D N 1
ATOM 7533 C CA . THR D 1 106 ? 19.982 -1.356 17.001 1.00 6.66 106 THR D CA 1
ATOM 7534 C C . THR D 1 106 ? 20.199 0.152 16.786 1.00 8.01 106 THR D C 1
ATOM 7535 O O . THR D 1 106 ? 20.311 0.908 17.759 1.00 9.06 106 THR D O 1
ATOM 7539 N N . LYS D 1 107 ? 20.245 0.606 15.533 1.00 7.42 107 LYS D N 1
ATOM 7540 C CA . LYS D 1 107 ? 20.264 2.049 15.289 1.00 7.47 107 LYS D CA 1
ATOM 7541 C C . LYS D 1 107 ? 18.982 2.714 15.784 1.00 8.55 107 LYS D C 1
ATOM 7542 O O . LYS D 1 107 ? 19.028 3.764 16.420 1.00 9.32 107 LYS D O 1
ATOM 7548 N N . LEU D 1 108 ? 17.839 2.100 15.493 1.00 7.97 108 LEU D N 1
ATOM 7549 C CA . LEU D 1 108 ? 16.554 2.611 15.975 1.00 7.98 108 LEU D CA 1
ATOM 7550 C C . LEU D 1 108 ? 16.565 2.767 17.489 1.00 9.06 108 LEU D C 1
ATOM 7551 O O . LEU D 1 108 ? 16.159 3.802 18.019 1.00 10.76 108 LEU D O 1
ATOM 7556 N N . LEU D 1 109 ? 16.999 1.720 18.185 1.00 9.12 109 LEU D N 1
ATOM 7557 C CA . LEU D 1 109 ? 17.054 1.766 19.644 1.00 9.80 109 LEU D CA 1
ATOM 7558 C C . LEU D 1 109 ? 17.967 2.880 20.126 1.00 11.39 109 LEU D C 1
ATOM 7559 O O . LEU D 1 109 ? 17.654 3.567 21.105 1.00 10.93 109 LEU D O 1
ATOM 7564 N N . HIS D 1 110 ? 19.106 3.053 19.458 1.00 9.37 110 HIS D N 1
ATOM 7565 C CA . HIS D 1 110 ? 20.032 4.130 19.823 1.00 10.57 110 HIS D CA 1
ATOM 7566 C C . HIS D 1 110 ? 19.411 5.527 19.683 1.00 11.58 110 HIS D C 1
ATOM 7567 O O . HIS D 1 110 ? 19.462 6.350 20.611 1.00 13.14 110 HIS D O 1
ATOM 7574 N N . TYR D 1 111 ? 18.817 5.790 18.521 1.00 11.12 111 TYR D N 1
ATOM 7575 C CA . TYR D 1 111 ? 18.164 7.056 18.266 1.00 11.62 111 TYR D CA 1
ATOM 7576 C C . TYR D 1 111 ? 17.052 7.320 19.276 1.00 12.00 111 TYR D C 1
ATOM 7577 O O . TYR D 1 111 ? 16.781 8.469 19.621 1.00 14.09 111 TYR D O 1
ATOM 7586 N N . ALA D 1 112 ? 16.424 6.245 19.754 1.00 12.10 112 ALA D N 1
ATOM 7587 C CA . ALA D 1 112 ? 15.290 6.357 20.675 1.00 12.79 112 ALA D CA 1
ATOM 7588 C C . ALA D 1 112 ? 15.721 6.490 22.127 1.00 14.70 112 ALA D C 1
ATOM 7589 O O . ALA D 1 112 ? 14.890 6.749 23.000 1.00 15.51 112 ALA D O 1
ATOM 7591 N N . GLY D 1 113 ? 17.017 6.321 22.384 1.00 14.06 113 GLY D N 1
ATOM 7592 C CA . GLY D 1 113 ? 17.545 6.377 23.736 1.00 13.85 113 GLY D CA 1
ATOM 7593 C C . GLY D 1 113 ? 17.344 5.108 24.555 1.00 15.38 113 GLY D C 1
ATOM 7594 O O . GLY D 1 113 ? 17.432 5.146 25.787 1.00 16.73 113 GLY D O 1
ATOM 7595 N N . CYS D 1 114 ? 17.094 3.985 23.882 1.00 14.64 114 CYS D N 1
ATOM 7596 C CA . CYS D 1 114 ? 16.863 2.708 24.565 1.00 14.36 114 CYS D CA 1
ATOM 7597 C C . CYS D 1 114 ? 18.178 2.044 24.927 1.00 16.09 114 CYS D C 1
ATOM 7598 O O . CYS D 1 114 ? 18.977 1.727 24.046 1.00 15.49 114 CYS D O 1
ATOM 7601 N N . LYS D 1 115 ? 18.391 1.809 26.220 1.00 15.11 115 LYS D N 1
ATOM 7602 C CA . LYS D 1 115 ? 19.623 1.176 26.679 1.00 15.63 115 LYS D CA 1
ATOM 7603 C C . LYS D 1 115 ? 19.358 -0.209 27.268 1.00 13.90 115 LYS D C 1
ATOM 7604 O O . LYS D 1 115 ? 18.282 -0.462 27.814 1.00 15.16 115 LYS D O 1
ATOM 7610 N N . ASP D 1 116 ? 20.330 -1.108 27.109 1.00 13.98 116 ASP D N 1
ATOM 7611 C CA . ASP D 1 116 ? 20.303 -2.430 27.746 1.00 13.62 116 ASP D CA 1
ATOM 7612 C C . ASP D 1 116 ? 19.002 -3.177 27.463 1.00 14.30 116 ASP D C 1
ATOM 7613 O O . ASP D 1 116 ? 18.331 -3.660 28.375 1.00 13.90 116 ASP D O 1
ATOM 7618 N N . VAL D 1 117 ? 18.652 -3.261 26.185 1.00 11.20 117 VAL D N 1
ATOM 7619 C CA . VAL D 1 117 ? 17.448 -3.953 25.754 1.00 9.51 117 VAL D CA 1
ATOM 7620 C C . VAL D 1 117 ? 17.709 -5.457 25.645 1.00 9.45 117 VAL D C 1
ATOM 7621 O O . VAL D 1 117 ? 18.817 -5.873 25.314 1.00 11.06 117 VAL D O 1
ATOM 7625 N N . LEU D 1 118 ? 16.693 -6.273 25.924 1.00 8.99 118 LEU D N 1
ATOM 7626 C CA . LEU D 1 118 ? 16.812 -7.716 25.723 1.00 8.93 118 LEU D CA 1
ATOM 7627 C C . LEU D 1 118 ? 16.211 -8.148 24.391 1.00 8.69 118 LEU D C 1
ATOM 7628 O O . LEU D 1 118 ? 15.007 -7.995 24.167 1.00 8.85 118 LEU D O 1
ATOM 7633 N N . PHE D 1 119 ? 17.056 -8.692 23.517 1.00 7.94 119 PHE D N 1
ATOM 7634 C CA . PHE D 1 119 ? 16.591 -9.315 22.285 1.00 6.83 119 PHE D CA 1
ATOM 7635 C C . PHE D 1 119 ? 16.297 -10.777 22.563 1.00 7.22 119 PHE D C 1
ATOM 7636 O O . PHE D 1 119 ? 17.109 -11.480 23.171 1.00 7.99 119 PHE D O 1
ATOM 7644 N N . ILE D 1 120 ? 15.137 -11.230 22.107 1.00 6.48 120 ILE D N 1
ATOM 7645 C CA . ILE D 1 120 ? 14.725 -12.609 22.298 1.00 5.91 120 ILE D CA 1
ATOM 7646 C C . ILE D 1 120 ? 14.410 -13.203 20.938 1.00 6.61 120 ILE D C 1
ATOM 7647 O O . ILE D 1 120 ? 13.453 -12.780 20.289 1.00 6.33 120 ILE D O 1
ATOM 7652 N N . ARG D 1 121 ? 15.213 -14.166 20.496 1.00 6.14 121 ARG D N 1
ATOM 7653 C CA . ARG D 1 121 ? 14.885 -14.862 19.256 1.00 5.80 121 ARG D CA 1
ATOM 7654 C C . ARG D 1 121 ? 14.001 -16.059 19.566 1.00 6.99 121 ARG D C 1
ATOM 7655 O O . ARG D 1 121 ? 14.371 -16.936 20.345 1.00 8.41 121 ARG D O 1
ATOM 7663 N N . LEU D 1 122 ? 12.818 -16.076 18.962 1.00 5.82 122 LEU D N 1
ATOM 7664 C CA . LEU D 1 122 ? 11.864 -17.158 19.135 1.00 5.95 122 LEU D CA 1
ATOM 7665 C C . LEU D 1 122 ? 11.836 -17.976 17.856 1.00 7.65 122 LEU D C 1
ATOM 7666 O O . LEU D 1 122 ? 11.017 -17.724 16.984 1.00 11.70 122 LEU D O 1
ATOM 7671 N N . GLY D 1 123 ? 12.722 -18.949 17.724 1.00 7.39 123 GLY D N 1
ATOM 7672 C CA . GLY D 1 123 ? 12.849 -19.614 16.441 1.00 8.81 123 GLY D CA 1
ATOM 7673 C C . GLY D 1 123 ? 12.464 -21.076 16.406 1.00 7.30 123 GLY D C 1
ATOM 7674 O O . GLY D 1 123 ? 11.887 -21.616 17.359 1.00 8.32 123 GLY D O 1
ATOM 7675 N N . THR D 1 124 ? 12.764 -21.711 15.277 1.00 6.10 124 THR D N 1
ATOM 7676 C CA . THR D 1 124 ? 12.639 -23.155 15.138 1.00 6.50 124 THR D CA 1
ATOM 7677 C C . THR D 1 124 ? 14.030 -23.705 14.849 1.00 7.85 124 THR D C 1
ATOM 7678 O O . THR D 1 124 ? 14.932 -22.961 14.460 1.00 7.92 124 THR D O 1
ATOM 7682 N N . SER D 1 125 ? 14.210 -25.003 15.052 1.00 7.02 125 SER D N 1
ATOM 7683 C CA . SER D 1 125 ? 15.547 -25.573 14.973 1.00 7.78 125 SER D CA 1
ATOM 7684 C C . SER D 1 125 ? 15.472 -27.069 14.820 1.00 7.85 125 SER D C 1
ATOM 7685 O O . SER D 1 125 ? 14.423 -27.671 15.018 1.00 8.92 125 SER D O 1
ATOM 7688 N N . GLY D 1 126 ? 16.596 -27.660 14.452 1.00 7.68 126 GLY D N 1
ATOM 7689 C CA . GLY D 1 126 ? 16.734 -29.100 14.472 1.00 9.18 126 GLY D CA 1
ATOM 7690 C C . GLY D 1 126 ? 17.293 -29.501 15.819 1.00 10.76 126 GLY D C 1
ATOM 7691 O O . GLY D 1 126 ? 18.259 -28.901 16.280 1.00 10.32 126 GLY D O 1
ATOM 7692 N N . GLY D 1 127 ? 16.687 -30.501 16.454 1.00 10.09 127 GLY D N 1
ATOM 7693 C CA . GLY D 1 127 ? 17.156 -30.965 17.752 1.00 11.05 127 GLY D CA 1
ATOM 7694 C C . GLY D 1 127 ? 18.246 -32.014 17.630 1.00 11.90 127 GLY D C 1
ATOM 7695 O O . GLY D 1 127 ? 18.347 -32.699 16.617 1.00 12.00 127 GLY D O 1
ATOM 7696 N N . LEU D 1 128 ? 19.085 -32.126 18.657 1.00 11.16 128 LEU D N 1
ATOM 7697 C CA . LEU D 1 128 ? 20.045 -33.216 18.730 1.00 11.63 128 LEU D CA 1
ATOM 7698 C C . LEU D 1 128 ? 19.751 -34.007 19.989 1.00 13.13 128 LEU D C 1
ATOM 7699 O O . LEU D 1 128 ? 19.965 -33.517 21.095 1.00 12.97 128 LEU D O 1
ATOM 7704 N N . GLY D 1 129 ? 19.224 -35.216 19.825 1.00 13.50 129 GLY D N 1
ATOM 7705 C CA . GLY D 1 129 ? 18.975 -36.082 20.967 1.00 14.16 129 GLY D CA 1
ATOM 7706 C C . GLY D 1 129 ? 17.871 -35.615 21.899 1.00 16.06 129 GLY D C 1
ATOM 7707 O O . GLY D 1 129 ? 17.843 -35.993 23.076 1.00 15.10 129 GLY D O 1
ATOM 7708 N N . VAL D 1 130 ? 16.973 -34.780 21.383 1.00 14.53 130 VAL D N 1
ATOM 7709 C CA . VAL D 1 130 ? 15.765 -34.400 22.117 1.00 14.02 130 VAL D CA 1
ATOM 7710 C C . VAL D 1 130 ? 14.536 -34.607 21.239 1.00 13.98 130 VAL D C 1
ATOM 7711 O O . VAL D 1 130 ? 14.634 -34.618 20.010 1.00 15.41 130 VAL D O 1
ATOM 7715 N N . LYS D 1 131 ? 13.377 -34.777 21.868 1.00 15.38 131 LYS D N 1
ATOM 7716 C CA . LYS D 1 131 ? 12.152 -35.048 21.110 1.00 17.84 131 LYS D CA 1
ATOM 7717 C C . LYS D 1 131 ? 11.674 -33.832 20.317 1.00 14.70 131 LYS D C 1
ATOM 7718 O O . LYS D 1 131 ? 11.845 -32.688 20.746 1.00 13.90 131 LYS D O 1
ATOM 7721 N N . PRO D 1 132 ? 11.075 -34.071 19.144 1.00 15.88 132 PRO D N 1
ATOM 7722 C CA . PRO D 1 132 ? 10.479 -32.936 18.433 1.00 14.16 132 PRO D CA 1
ATOM 7723 C C . PRO D 1 132 ? 9.442 -32.230 19.304 1.00 12.98 132 PRO D C 1
ATOM 7724 O O . PRO D 1 132 ? 8.650 -32.884 19.994 1.00 15.07 132 PRO D O 1
ATOM 7728 N N . GLY D 1 133 ? 9.468 -30.902 19.266 1.00 12.03 133 GLY D N 1
ATOM 7729 C CA . GLY D 1 133 ? 8.573 -30.074 20.056 1.00 13.78 133 GLY D CA 1
ATOM 7730 C C . GLY D 1 133 ? 9.198 -29.587 21.355 1.00 13.12 133 GLY D C 1
ATOM 7731 O O . GLY D 1 133 ? 8.540 -28.915 22.141 1.00 13.52 133 GLY D O 1
ATOM 7732 N N . THR D 1 134 ? 10.463 -29.940 21.585 1.00 13.11 134 THR D N 1
ATOM 7733 C CA . THR D 1 134 ? 11.195 -29.490 22.774 1.00 12.49 134 THR D CA 1
ATOM 7734 C C . THR D 1 134 ? 11.622 -28.037 22.612 1.00 11.26 134 THR D C 1
ATOM 7735 O O . THR D 1 134 ? 12.036 -27.635 21.530 1.00 10.45 134 THR D O 1
ATOM 7739 N N . ILE D 1 135 ? 11.511 -27.245 23.678 1.00 10.60 135 ILE D N 1
ATOM 7740 C CA . ILE D 1 135 ? 12.059 -25.899 23.673 1.00 9.82 135 ILE D CA 1
ATOM 7741 C C . ILE D 1 135 ? 13.497 -25.974 24.166 1.00 10.24 135 ILE D C 1
ATOM 7742 O O . ILE D 1 135 ? 13.754 -26.538 25.234 1.00 11.77 135 ILE D O 1
ATOM 7747 N N . VAL D 1 136 ? 14.428 -25.435 23.382 1.00 9.01 136 VAL D N 1
ATOM 7748 C CA . VAL D 1 136 ? 15.822 -25.336 23.802 1.00 9.40 136 VAL D CA 1
ATOM 7749 C C . VAL D 1 136 ? 16.180 -23.885 24.117 1.00 8.07 136 VAL D C 1
ATOM 7750 O O . VAL D 1 136 ? 16.059 -22.995 23.270 1.00 9.16 136 VAL D O 1
ATOM 7754 N N . LEU D 1 137 ? 16.574 -23.640 25.360 1.00 8.29 137 LEU D N 1
ATOM 7755 C CA . LEU D 1 137 ? 17.138 -22.353 25.740 1.00 8.98 137 LEU D CA 1
ATOM 7756 C C . LEU D 1 137 ? 18.654 -22.410 25.538 1.00 9.22 137 LEU D C 1
ATOM 7757 O O . LEU D 1 137 ? 19.361 -23.133 26.249 1.00 9.97 137 LEU D O 1
ATOM 7762 N N . SER D 1 138 ? 19.160 -21.646 24.575 1.00 7.78 138 SER D N 1
ATOM 7763 C CA . SER D 1 138 ? 20.585 -21.690 24.288 1.00 8.34 138 SER D CA 1
ATOM 7764 C C . SER D 1 138 ? 21.369 -21.194 25.489 1.00 9.60 138 SER D C 1
ATOM 7765 O O . SER D 1 138 ? 21.065 -20.130 26.036 1.00 10.39 138 SER D O 1
ATOM 7768 N N . ASP D 1 139 ? 22.369 -21.959 25.912 1.00 9.71 139 ASP D N 1
ATOM 7769 C CA . ASP D 1 139 ? 23.308 -21.421 26.888 1.00 9.37 139 ASP D CA 1
ATOM 7770 C C . ASP D 1 139 ? 24.626 -21.021 26.244 1.00 10.56 139 ASP D C 1
ATOM 7771 O O . ASP D 1 139 ? 25.495 -20.454 26.898 1.00 13.08 139 ASP D O 1
ATOM 7776 N N . ARG D 1 140 ? 24.772 -21.316 24.959 1.00 10.05 140 ARG D N 1
ATOM 7777 C CA . ARG D 1 140 ? 25.849 -20.728 24.178 1.00 10.04 140 ARG D CA 1
ATOM 7778 C C . ARG D 1 140 ? 25.483 -20.864 22.716 1.00 9.10 140 ARG D C 1
ATOM 7779 O O . ARG D 1 140 ? 24.752 -21.777 22.332 1.00 9.43 140 ARG D O 1
ATOM 7787 N N . CYS D 1 141 ? 25.965 -19.937 21.906 1.00 8.94 141 CYS D N 1
ATOM 7788 C CA A CYS D 1 141 ? 25.759 -20.004 20.465 0.70 8.70 141 CYS D CA 1
ATOM 7789 C CA B CYS D 1 141 ? 25.766 -20.033 20.469 0.30 8.92 141 CYS D CA 1
ATOM 7790 C C . CYS D 1 141 ? 27.112 -20.119 19.774 1.00 9.32 141 CYS D C 1
ATOM 7791 O O . CYS D 1 141 ? 27.987 -19.279 19.973 1.00 9.76 141 CYS D O 1
ATOM 7796 N N . VAL D 1 142 ? 27.277 -21.163 18.971 1.00 8.71 142 VAL D N 1
ATOM 7797 C CA . VAL D 1 142 ? 28.573 -21.436 18.366 1.00 8.17 142 VAL D CA 1
ATOM 7798 C C . VAL D 1 142 ? 28.428 -21.680 16.879 1.00 8.98 142 VAL D C 1
ATOM 7799 O O . VAL D 1 142 ? 27.319 -21.929 16.377 1.00 8.03 142 VAL D O 1
ATOM 7803 N N . ASN D 1 143 ? 29.543 -21.580 16.167 1.00 9.06 143 ASN D N 1
ATOM 7804 C CA . ASN D 1 143 ? 29.514 -21.888 14.746 1.00 8.56 143 ASN D CA 1
ATOM 7805 C C . ASN D 1 143 ? 29.611 -23.391 14.525 1.00 8.81 143 ASN D C 1
ATOM 7806 O O . ASN D 1 143 ? 29.548 -24.167 15.472 1.00 8.87 143 ASN D O 1
ATOM 7811 N N . THR D 1 144 ? 29.708 -23.802 13.263 1.00 8.96 144 THR D N 1
ATOM 7812 C CA . THR D 1 144 ? 29.769 -25.220 12.933 1.00 10.27 144 THR D CA 1
ATOM 7813 C C . THR D 1 144 ? 31.069 -25.915 13.377 1.00 13.19 144 THR D C 1
ATOM 7814 O O . THR D 1 144 ? 31.176 -27.139 13.291 1.00 13.84 144 THR D O 1
ATOM 7818 N N . LYS D 1 145 ? 32.039 -25.139 13.870 1.00 11.66 145 LYS D N 1
ATOM 7819 C CA . LYS D 1 145 ? 33.250 -25.698 14.467 1.00 11.61 145 LYS D CA 1
ATOM 7820 C C . LYS D 1 145 ? 33.193 -25.634 15.996 1.00 11.48 145 LYS D C 1
ATOM 7821 O O . LYS D 1 145 ? 34.192 -25.861 16.678 1.00 12.87 145 LYS D O 1
ATOM 7827 N N . LEU D 1 146 ? 32.011 -25.320 16.513 1.00 11.03 146 LEU D N 1
ATOM 7828 C CA . LEU D 1 146 ? 31.753 -25.267 17.951 1.00 11.27 146 LEU D CA 1
ATOM 7829 C C . LEU D 1 146 ? 32.459 -24.095 18.650 1.00 12.44 146 LEU D C 1
ATOM 7830 O O . LEU D 1 146 ? 32.675 -24.114 19.868 1.00 13.85 146 LEU D O 1
ATOM 7835 N N . GLU D 1 147 ? 32.796 -23.071 17.875 1.00 10.92 147 GLU D N 1
ATOM 7836 C CA . GLU D 1 147 ? 33.459 -21.876 18.406 1.00 11.44 147 GLU D CA 1
ATOM 7837 C C . GLU D 1 147 ? 32.443 -20.769 18.701 1.00 9.70 147 GLU D C 1
ATOM 7838 O O . GLU D 1 147 ? 31.617 -20.445 17.853 1.00 10.58 147 GLU D O 1
ATOM 7844 N N . PRO D 1 148 ? 32.527 -20.157 19.891 1.00 10.36 148 PRO D N 1
ATOM 7845 C CA . PRO D 1 148 ? 31.577 -19.107 20.289 1.00 9.77 148 PRO D CA 1
ATOM 7846 C C . PRO D 1 148 ? 31.914 -17.763 19.658 1.00 10.98 148 PRO D C 1
ATOM 7847 O O . PRO D 1 148 ? 32.202 -16.796 20.371 1.00 11.39 148 PRO D O 1
ATOM 7851 N N . TYR D 1 149 ? 31.883 -17.713 18.329 1.00 10.07 149 TYR D N 1
ATOM 7852 C CA . TYR D 1 149 ? 32.183 -16.497 17.598 1.00 10.34 149 TYR D CA 1
ATOM 7853 C C . TYR D 1 149 ? 31.350 -16.388 16.345 1.00 9.33 149 TYR D C 1
ATOM 7854 O O . TYR D 1 149 ? 30.988 -17.398 15.731 1.00 9.60 149 TYR D O 1
ATOM 7863 N N . ASN D 1 150 ? 31.062 -15.149 15.968 1.00 8.79 150 ASN D N 1
ATOM 7864 C CA . ASN D 1 150 ? 30.582 -14.854 14.634 1.00 9.84 150 ASN D CA 1
ATOM 7865 C C . ASN D 1 150 ? 31.745 -14.327 13.803 1.00 8.26 150 ASN D C 1
ATOM 7866 O O . ASN D 1 150 ? 32.556 -13.534 14.288 1.00 9.55 150 ASN D O 1
ATOM 7871 N N . GLU D 1 151 ? 31.845 -14.797 12.565 1.00 9.20 151 GLU D N 1
ATOM 7872 C CA . GLU D 1 151 ? 32.923 -14.370 11.673 1.00 8.50 151 GLU D CA 1
ATOM 7873 C C . GLU D 1 151 ? 32.404 -13.365 10.656 1.00 8.24 151 GLU D C 1
ATOM 7874 O O . GLU D 1 151 ? 31.320 -13.539 10.099 1.00 9.44 151 GLU D O 1
ATOM 7880 N N . LEU D 1 152 ? 33.178 -12.307 10.434 1.00 8.17 152 LEU D N 1
ATOM 7881 C CA . LEU D 1 152 ? 32.867 -11.333 9.390 1.00 6.79 152 LEU D CA 1
ATOM 7882 C C . LEU D 1 152 ? 34.102 -11.054 8.535 1.00 7.96 152 LEU D C 1
ATOM 7883 O O . LEU D 1 152 ? 35.219 -11.377 8.920 1.00 10.03 152 LEU D O 1
ATOM 7888 N N . CYS D 1 153 ? 33.888 -10.463 7.362 1.00 7.17 153 CYS D N 1
ATOM 7889 C CA . CYS D 1 153 ? 34.982 -10.036 6.500 1.00 8.85 153 CYS D CA 1
ATOM 7890 C C . CYS D 1 153 ? 34.724 -8.571 6.191 1.00 9.09 153 CYS D C 1
ATOM 7891 O O . CYS D 1 153 ? 33.793 -8.240 5.456 1.00 9.34 153 CYS D O 1
ATOM 7894 N N . ILE D 1 154 ? 35.531 -7.699 6.785 1.00 8.02 154 ILE D N 1
ATOM 7895 C CA . ILE D 1 154 ? 35.281 -6.262 6.722 1.00 9.37 154 ILE D CA 1
ATOM 7896 C C . ILE D 1 154 ? 36.434 -5.587 6.004 1.00 9.29 154 ILE D C 1
ATOM 7897 O O . ILE D 1 154 ? 37.590 -5.672 6.429 1.00 10.44 154 ILE D O 1
ATOM 7902 N N . LEU D 1 155 ? 36.114 -4.936 4.893 1.00 9.57 155 LEU D N 1
ATOM 7903 C CA . LEU D 1 155 ? 37.133 -4.421 3.991 1.00 10.39 155 LEU D CA 1
ATOM 7904 C C . LEU D 1 155 ? 38.137 -5.521 3.609 1.00 10.91 155 LEU D C 1
ATOM 7905 O O . LEU D 1 155 ? 39.326 -5.264 3.452 1.00 12.66 155 LEU D O 1
ATOM 7910 N N . GLY D 1 156 ? 37.646 -6.749 3.468 1.00 12.39 156 GLY D N 1
ATOM 7911 C CA . GLY D 1 156 ? 38.478 -7.837 2.981 1.00 13.32 156 GLY D CA 1
ATOM 7912 C C . GLY D 1 156 ? 39.337 -8.497 4.044 1.00 16.29 156 GLY D C 1
ATOM 7913 O O . GLY D 1 156 ? 40.168 -9.353 3.729 1.00 17.15 156 GLY D O 1
ATOM 7914 N N . LYS D 1 157 ? 39.127 -8.109 5.301 1.00 13.26 157 LYS D N 1
ATOM 7915 C CA . LYS D 1 157 ? 39.902 -8.637 6.424 1.00 13.05 157 LYS D CA 1
ATOM 7916 C C . LYS D 1 157 ? 39.025 -9.425 7.394 1.00 12.27 157 LYS D C 1
ATOM 7917 O O . LYS D 1 157 ? 37.910 -9.005 7.727 1.00 10.74 157 LYS D O 1
ATOM 7923 N N . PRO D 1 158 ? 39.539 -10.564 7.874 1.00 13.50 158 PRO D N 1
ATOM 7924 C CA . PRO D 1 158 ? 38.793 -11.409 8.810 1.00 13.07 158 PRO D CA 1
ATOM 7925 C C . PRO D 1 158 ? 38.660 -10.774 10.197 1.00 14.03 158 PRO D C 1
ATOM 7926 O O . PRO D 1 158 ? 39.630 -10.245 10.746 1.00 14.14 158 PRO D O 1
ATOM 7930 N N . VAL D 1 159 ? 37.444 -10.826 10.736 1.00 11.25 159 VAL D N 1
ATOM 7931 C CA . VAL D 1 159 ? 37.116 -10.273 12.042 1.00 11.18 159 VAL D CA 1
ATOM 7932 C C . VAL D 1 159 ? 36.262 -11.310 12.764 1.00 11.39 159 VAL D C 1
ATOM 7933 O O . VAL D 1 159 ? 35.471 -11.997 12.126 1.00 11.46 159 VAL D O 1
ATOM 7937 N N . ARG D 1 160 ? 36.437 -11.453 14.076 1.00 11.28 160 ARG D N 1
ATOM 7938 C CA . ARG D 1 160 ? 35.594 -12.366 14.847 1.00 11.59 160 ARG D CA 1
ATOM 7939 C C . ARG D 1 160 ? 35.004 -11.619 16.026 1.00 10.92 160 ARG D C 1
ATOM 7940 O O . ARG D 1 160 ? 35.680 -10.792 16.640 1.00 12.12 160 ARG D O 1
ATOM 7948 N N . ARG D 1 161 ? 33.743 -11.911 16.336 1.00 9.80 161 ARG D N 1
ATOM 7949 C CA . ARG D 1 161 ? 33.053 -11.275 17.451 1.00 9.34 161 ARG D CA 1
ATOM 7950 C C . ARG D 1 161 ? 32.453 -12.326 18.373 1.00 8.85 161 ARG D C 1
ATOM 7951 O O . ARG D 1 161 ? 31.666 -13.171 17.942 1.00 9.29 161 ARG D O 1
ATOM 7959 N N . GLN D 1 162 ? 32.823 -12.255 19.650 1.00 9.97 162 GLN D N 1
ATOM 7960 C CA . GLN D 1 162 ? 32.401 -13.269 20.612 1.00 10.76 162 GLN D CA 1
ATOM 7961 C C . GLN D 1 162 ? 30.890 -13.265 20.802 1.00 10.02 162 GLN D C 1
ATOM 7962 O O . GLN D 1 162 ? 30.256 -12.197 20.839 1.00 9.24 162 GLN D O 1
ATOM 7968 N N . THR D 1 163 ? 30.316 -14.463 20.921 1.00 8.88 163 THR D N 1
ATOM 7969 C CA . THR D 1 163 ? 28.906 -14.619 21.243 1.00 8.23 163 THR D CA 1
ATOM 7970 C C . THR D 1 163 ? 28.724 -14.642 22.754 1.00 8.85 163 THR D C 1
ATOM 7971 O O . THR D 1 163 ? 29.486 -15.293 23.470 1.00 11.05 163 THR D O 1
ATOM 7975 N N . ILE D 1 164 ? 27.715 -13.919 23.232 1.00 9.04 164 ILE D N 1
ATOM 7976 C CA . ILE D 1 164 ? 27.445 -13.813 24.660 1.00 10.47 164 ILE D CA 1
ATOM 7977 C C . ILE D 1 164 ? 25.944 -13.950 24.877 1.00 10.52 164 ILE D C 1
ATOM 7978 O O . ILE D 1 164 ? 25.177 -13.091 24.451 1.00 9.97 164 ILE D O 1
ATOM 7983 N N . VAL D 1 165 ? 25.529 -15.036 25.519 1.00 10.08 165 VAL D N 1
ATOM 7984 C CA . VAL D 1 165 ? 24.121 -15.252 25.823 1.00 9.32 165 VAL D CA 1
ATOM 7985 C C . VAL D 1 165 ? 23.863 -14.687 27.213 1.00 9.92 165 VAL D C 1
ATOM 7986 O O . VAL D 1 165 ? 24.712 -14.791 28.101 1.00 11.11 165 VAL D O 1
ATOM 7990 N N . ASP D 1 166 ? 22.701 -14.067 27.401 1.00 10.17 166 ASP D N 1
ATOM 7991 C CA . ASP D 1 166 ? 22.326 -13.543 28.714 1.00 12.29 166 ASP D CA 1
ATOM 7992 C C . ASP D 1 166 ? 21.900 -14.696 29.623 1.00 11.22 166 ASP D C 1
ATOM 7993 O O . ASP D 1 166 ? 20.718 -15.033 29.706 1.00 11.90 166 ASP D O 1
ATOM 7998 N N . LEU D 1 167 ? 22.870 -15.305 30.300 1.00 11.38 167 LEU D N 1
ATOM 7999 C CA . LEU D 1 167 ? 22.602 -16.538 31.039 1.00 13.00 167 LEU D CA 1
ATOM 8000 C C . LEU D 1 167 ? 21.729 -16.306 32.255 1.00 14.24 167 LEU D C 1
ATOM 8001 O O . LEU D 1 167 ? 20.976 -17.188 32.662 1.00 13.97 167 LEU D O 1
ATOM 8006 N N . ASN D 1 168 ? 21.835 -15.131 32.853 1.00 13.57 168 ASN D N 1
ATOM 8007 C CA . ASN D 1 168 ? 20.966 -14.835 33.985 1.00 15.77 168 ASN D CA 1
ATOM 8008 C C . ASN D 1 168 ? 19.501 -14.964 33.567 1.00 13.41 168 ASN D C 1
ATOM 8009 O O . ASN D 1 168 ? 18.680 -15.510 34.299 1.00 16.46 168 ASN D O 1
ATOM 8014 N N . THR D 1 169 ? 19.182 -14.476 32.374 1.00 12.00 169 THR D N 1
ATOM 8015 C CA . THR D 1 169 ? 17.814 -14.567 31.866 1.00 11.37 169 THR D CA 1
ATOM 8016 C C . THR D 1 169 ? 17.454 -15.991 31.474 1.00 12.42 169 THR D C 1
ATOM 8017 O O . THR D 1 169 ? 16.339 -16.442 31.730 1.00 12.23 169 THR D O 1
ATOM 8021 N N . VAL D 1 170 ? 18.394 -16.709 30.869 1.00 10.72 170 VAL D N 1
ATOM 8022 C CA . VAL D 1 170 ? 18.140 -18.107 30.537 1.00 10.18 170 VAL D CA 1
ATOM 8023 C C . VAL D 1 170 ? 17.722 -18.882 31.788 1.00 11.91 170 VAL D C 1
ATOM 8024 O O . VAL D 1 170 ? 16.740 -19.632 31.775 1.00 12.31 170 VAL D O 1
ATOM 8028 N N . ASN D 1 171 ? 18.460 -18.690 32.878 1.00 12.38 171 ASN D N 1
ATOM 8029 C CA . ASN D 1 171 ? 18.170 -19.433 34.108 1.00 14.44 171 ASN D CA 1
ATOM 8030 C C . ASN D 1 171 ? 16.819 -19.035 34.699 1.00 14.63 171 ASN D C 1
ATOM 8031 O O . ASN D 1 171 ? 16.088 -19.887 35.215 1.00 14.85 171 ASN D O 1
ATOM 8036 N N . GLU D 1 172 ? 16.482 -17.760 34.593 1.00 14.38 172 GLU D N 1
ATOM 8037 C CA . GLU D 1 172 ? 15.160 -17.335 35.007 1.00 15.82 172 GLU D CA 1
ATOM 8038 C C . GLU D 1 172 ? 14.030 -17.939 34.214 1.00 15.70 172 GLU D C 1
ATOM 8039 O O . GLU D 1 172 ? 13.025 -18.272 34.737 1.00 15.28 172 GLU D O 1
ATOM 8045 N N . LEU D 1 173 ? 14.230 -18.005 32.896 1.00 14.05 173 LEU D N 1
ATOM 8046 C CA . LEU D 1 173 ? 13.258 -18.667 32.029 1.00 12.11 173 LEU D CA 1
ATOM 8047 C C . LEU D 1 173 ? 13.122 -20.159 32.313 1.00 13.58 173 LEU D C 1
ATOM 8048 O O . LEU D 1 173 ? 12.018 -20.692 32.283 1.00 14.18 173 LEU D O 1
ATOM 8053 N N . LYS D 1 174 ? 14.240 -20.838 32.572 1.00 12.96 174 LYS D N 1
ATOM 8054 C CA . LYS D 1 174 ? 14.186 -22.262 32.913 1.00 13.52 174 LYS D CA 1
ATOM 8055 C C . LYS D 1 174 ? 13.409 -22.448 34.221 1.00 16.51 174 LYS D C 1
ATOM 8056 O O . LYS D 1 174 ? 12.538 -23.318 34.324 1.00 16.79 174 LYS D O 1
ATOM 8062 N N . LYS D 1 175 ? 13.704 -21.621 35.217 1.00 14.79 175 LYS D N 1
ATOM 8063 C CA . LYS D 1 175 ? 12.998 -21.746 36.494 1.00 17.31 175 LYS D CA 1
ATOM 8064 C C . LYS D 1 175 ? 11.506 -21.459 36.320 1.00 17.12 175 LYS D C 1
ATOM 8065 O O . LYS D 1 175 ? 10.660 -22.109 36.943 1.00 17.75 175 LYS D O 1
ATOM 8071 N N . LEU D 1 176 ? 11.188 -20.488 35.466 1.00 16.75 176 LEU D N 1
ATOM 8072 C CA . LEU D 1 176 ? 9.794 -20.158 35.179 1.00 16.61 176 LEU D CA 1
ATOM 8073 C C . LEU D 1 176 ? 9.062 -21.370 34.607 1.00 17.87 176 LEU D C 1
ATOM 8074 O O . LEU D 1 176 ? 7.950 -21.704 35.026 1.00 17.67 176 LEU D O 1
ATOM 8079 N N . SER D 1 177 ? 9.699 -22.034 33.649 1.00 17.69 177 SER D N 1
ATOM 8080 C CA . SER D 1 177 ? 9.088 -23.171 32.974 1.00 17.39 177 SER D CA 1
ATOM 8081 C C . SER D 1 177 ? 8.844 -24.333 33.936 1.00 18.66 177 SER D C 1
ATOM 8082 O O . SER D 1 177 ? 7.911 -25.116 33.748 1.00 19.87 177 SER D O 1
ATOM 8085 N N . GLU D 1 178 ? 9.691 -24.448 34.957 1.00 18.24 178 GLU D N 1
ATOM 8086 C CA . GLU D 1 178 ? 9.554 -25.524 35.938 1.00 19.15 178 GLU D CA 1
ATOM 8087 C C . GLU D 1 178 ? 8.290 -25.350 36.771 1.00 20.02 178 GLU D C 1
ATOM 8088 O O . GLU D 1 178 ? 7.853 -26.279 37.449 1.00 21.82 178 GLU D O 1
ATOM 8094 N N . ASN D 1 179 ? 7.704 -24.158 36.713 1.00 23.26 179 ASN D N 1
ATOM 8095 C CA . ASN D 1 179 ? 6.483 -23.868 37.461 1.00 28.52 179 ASN D CA 1
ATOM 8096 C C . ASN D 1 179 ? 5.271 -23.633 36.563 1.00 29.86 179 ASN D C 1
ATOM 8097 O O . ASN D 1 179 ? 4.168 -23.388 37.049 1.00 33.00 179 ASN D O 1
ATOM 8102 N N . LEU D 1 180 ? 5.480 -23.704 35.252 1.00 27.04 180 LEU D N 1
ATOM 8103 C CA . LEU D 1 180 ? 4.380 -23.612 34.300 1.00 26.53 180 LEU D CA 1
ATOM 8104 C C . LEU D 1 180 ? 3.921 -25.003 33.877 1.00 30.53 180 LEU D C 1
ATOM 8105 O O . LEU D 1 180 ? 4.497 -26.007 34.300 1.00 31.60 180 LEU D O 1
ATOM 8110 N N . SER D 1 181 ? 2.885 -25.059 33.045 1.00 31.46 181 SER D N 1
ATOM 8111 C CA . SER D 1 181 ? 2.363 -26.331 32.550 1.00 32.33 181 SER D CA 1
ATOM 8112 C C . SER D 1 181 ? 2.417 -26.395 31.030 1.00 31.69 181 SER D C 1
ATOM 8113 O O . SER D 1 181 ? 1.395 -26.275 30.356 1.00 34.80 181 SER D O 1
ATOM 8116 N N . LEU D 1 182 ? 3.617 -26.577 30.493 1.00 28.81 182 LEU D N 1
ATOM 8117 C CA . LEU D 1 182 ? 3.791 -26.681 29.054 1.00 26.65 182 LEU D CA 1
ATOM 8118 C C . LEU D 1 182 ? 3.680 -28.140 28.636 1.00 27.88 182 LEU D C 1
ATOM 8119 O O . LEU D 1 182 ? 3.920 -29.043 29.436 1.00 30.89 182 LEU D O 1
ATOM 8124 N N . GLU D 1 183 ? 3.311 -28.367 27.382 1.00 28.01 183 GLU D N 1
ATOM 8125 C CA . GLU D 1 183 ? 3.200 -29.721 26.863 1.00 27.65 183 GLU D CA 1
ATOM 8126 C C . GLU D 1 183 ? 4.535 -30.211 26.324 1.00 24.23 183 GLU D C 1
ATOM 8127 O O . GLU D 1 183 ? 4.569 -31.017 25.397 1.00 24.78 183 GLU D O 1
ATOM 8133 N N . CYS D 1 184 ? 5.634 -29.733 26.904 1.00 21.73 184 CYS D N 1
ATOM 8134 C CA . CYS D 1 184 ? 6.958 -30.070 26.383 1.00 18.49 184 CYS D CA 1
ATOM 8135 C C . CYS D 1 184 ? 8.063 -29.964 27.427 1.00 18.38 184 CYS D C 1
ATOM 8136 O O . CYS D 1 184 ? 7.885 -29.340 28.470 1.00 21.82 184 CYS D O 1
ATOM 8139 N N . SER D 1 185 ? 9.209 -30.571 27.128 1.00 15.23 185 SER D N 1
ATOM 8140 C CA . SER D 1 185 ? 10.403 -30.394 27.937 1.00 16.61 185 SER D CA 1
ATOM 8141 C C . SER D 1 185 ? 11.074 -29.075 27.586 1.00 14.80 185 SER D C 1
ATOM 8142 O O . SER D 1 185 ? 10.990 -28.609 26.449 1.00 14.58 185 SER D O 1
ATOM 8145 N N . VAL D 1 186 ? 11.732 -28.472 28.568 1.00 14.49 186 VAL D N 1
ATOM 8146 C CA . VAL D 1 186 ? 12.533 -27.277 28.321 1.00 14.31 186 VAL D CA 1
ATOM 8147 C C . VAL D 1 186 ? 13.985 -27.607 28.633 1.00 14.88 186 VAL D C 1
ATOM 8148 O O . VAL D 1 186 ? 14.344 -27.858 29.788 1.00 16.66 186 VAL D O 1
ATOM 8152 N N . VAL D 1 187 ? 14.807 -27.642 27.589 1.00 11.07 187 VAL D N 1
ATOM 8153 C CA . VAL D 1 187 ? 16.198 -28.059 27.711 1.00 13.70 187 VAL D CA 1
ATOM 8154 C C . VAL D 1 187 ? 17.127 -26.854 27.617 1.00 12.68 187 VAL D C 1
ATOM 8155 O O . VAL D 1 187 ? 16.888 -25.953 26.824 1.00 12.23 187 VAL D O 1
ATOM 8159 N N . VAL D 1 188 ? 18.171 -26.828 28.440 1.00 11.95 188 VAL D N 1
ATOM 8160 C CA . VAL D 1 188 ? 19.178 -25.782 28.336 1.00 10.52 188 VAL D CA 1
ATOM 8161 C C . VAL D 1 188 ? 20.441 -26.415 27.781 1.00 11.81 188 VAL D C 1
ATOM 8162 O O . VAL D 1 188 ? 20.977 -27.349 28.371 1.00 13.71 188 VAL D O 1
ATOM 8166 N N . GLY D 1 189 ? 20.901 -25.925 26.635 1.00 10.91 189 GLY D N 1
ATOM 8167 C CA . GLY D 1 189 ? 22.078 -26.497 26.012 1.00 12.65 189 GLY D CA 1
ATOM 8168 C C . GLY D 1 189 ? 22.603 -25.615 24.901 1.00 10.68 189 GLY D C 1
ATOM 8169 O O . GLY D 1 189 ? 22.071 -24.533 24.654 1.00 9.90 189 GLY D O 1
ATOM 8170 N N . GLY D 1 190 ? 23.650 -26.077 24.228 1.00 11.49 190 GLY D N 1
ATOM 8171 C CA . GLY D 1 190 ? 24.284 -25.285 23.185 1.00 10.01 190 GLY D CA 1
ATOM 8172 C C . GLY D 1 190 ? 23.557 -25.305 21.853 1.00 9.84 190 GLY D C 1
ATOM 8173 O O . GLY D 1 190 ? 22.785 -26.218 21.562 1.00 9.29 190 GLY D O 1
ATOM 8174 N N . THR D 1 191 ? 23.814 -24.290 21.034 1.00 8.91 191 THR D N 1
ATOM 8175 C CA . THR D 1 191 ? 23.163 -24.173 19.738 1.00 7.23 191 THR D CA 1
ATOM 8176 C C . THR D 1 191 ? 24.161 -23.821 18.651 1.00 8.37 191 THR D C 1
ATOM 8177 O O . THR D 1 191 ? 24.893 -22.832 18.756 1.00 9.09 191 THR D O 1
ATOM 8181 N N . ILE D 1 192 ? 24.177 -24.636 17.605 1.00 8.74 192 ILE D N 1
ATOM 8182 C CA . ILE D 1 192 ? 24.991 -24.346 16.436 1.00 8.44 192 ILE D CA 1
ATOM 8183 C C . ILE D 1 192 ? 24.202 -23.487 15.474 1.00 8.40 192 ILE D C 1
ATOM 8184 O O . ILE D 1 192 ? 23.034 -23.771 15.204 1.00 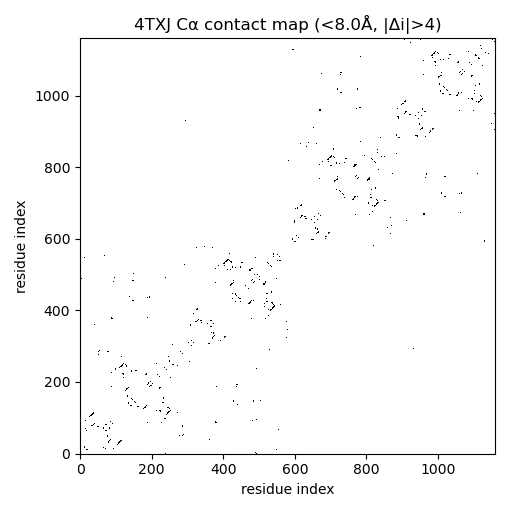8.18 192 ILE D O 1
ATOM 8189 N N . ALA D 1 193 ? 24.825 -22.408 14.999 1.00 7.66 193 ALA D N 1
ATOM 8190 C CA . ALA D 1 193 ? 24.294 -21.635 13.879 1.00 7.82 193 ALA D CA 1
ATOM 8191 C C . ALA D 1 193 ? 25.036 -22.000 12.597 1.00 8.15 193 ALA D C 1
ATOM 8192 O O . ALA D 1 193 ? 26.266 -21.921 12.548 1.00 8.89 193 ALA D O 1
ATOM 8194 N N . ALA D 1 194 ? 24.287 -22.375 11.555 1.00 6.97 194 ALA D N 1
ATOM 8195 C CA . ALA D 1 194 ? 24.882 -22.797 10.289 1.00 7.90 194 ALA D CA 1
ATOM 8196 C C . ALA D 1 194 ? 24.525 -21.824 9.175 1.00 6.75 194 ALA D C 1
ATOM 8197 O O . ALA D 1 194 ? 23.534 -21.094 9.268 1.00 7.62 194 ALA D O 1
ATOM 8199 N N . ASN D 1 195 ? 25.323 -21.837 8.105 1.00 8.49 195 ASN D N 1
ATOM 8200 C CA . ASN D 1 195 ? 25.109 -20.934 6.971 1.00 7.09 195 ASN D CA 1
ATOM 8201 C C . ASN D 1 195 ? 24.379 -21.570 5.793 1.00 8.17 195 ASN D C 1
ATOM 8202 O O . ASN D 1 195 ? 24.503 -21.105 4.664 1.00 8.58 195 ASN D O 1
ATOM 8207 N N . ASP D 1 196 ? 23.633 -22.635 6.079 1.00 8.39 196 ASP D N 1
ATOM 8208 C CA . ASP D 1 196 ? 22.751 -23.301 5.127 1.00 8.92 196 ASP D CA 1
ATOM 8209 C C . ASP D 1 196 ? 21.845 -24.220 5.937 1.00 9.07 196 ASP D C 1
ATOM 8210 O O . ASP D 1 196 ? 22.129 -24.510 7.096 1.00 9.53 196 ASP D O 1
ATOM 8215 N N . PHE D 1 197 ? 20.758 -24.676 5.325 1.00 8.11 197 PHE D N 1
ATOM 8216 C CA . PHE D 1 197 ? 19.842 -25.603 5.979 1.00 9.52 197 PHE D CA 1
ATOM 8217 C C . PHE D 1 197 ? 20.287 -27.043 5.768 1.00 8.64 197 PHE D C 1
ATOM 8218 O O . PHE D 1 197 ? 20.045 -27.906 6.608 1.00 9.05 197 PHE D O 1
ATOM 8226 N N . TYR D 1 198 ? 20.933 -27.301 4.634 1.00 8.55 198 TYR D N 1
ATOM 8227 C CA . TYR D 1 198 ? 21.234 -28.670 4.224 1.00 8.80 198 TYR D CA 1
ATOM 8228 C C . TYR D 1 198 ? 22.649 -29.128 4.572 1.00 10.14 198 TYR D C 1
ATOM 8229 O O . TYR D 1 198 ? 22.858 -29.727 5.618 1.00 10.44 198 TYR D O 1
ATOM 8238 N N . GLU D 1 199 ? 23.621 -28.825 3.721 1.00 10.26 199 GLU D N 1
ATOM 8239 C CA . GLU D 1 199 ? 24.949 -29.408 3.874 1.00 9.68 199 GLU D CA 1
ATOM 8240 C C . GLU D 1 199 ? 25.649 -28.992 5.169 1.00 10.16 199 GLU D C 1
ATOM 8241 O O . GLU D 1 199 ? 26.293 -29.817 5.813 1.00 11.10 199 GLU D O 1
ATOM 8247 N N . GLU D 1 200 ? 25.541 -27.722 5.548 1.00 9.48 200 GLU D N 1
ATOM 8248 C CA . GLU D 1 200 ? 26.230 -27.281 6.766 1.00 10.22 200 GLU D CA 1
ATOM 8249 C C . GLU D 1 200 ? 25.595 -27.867 8.014 1.00 11.17 200 GLU D C 1
ATOM 8250 O O . GLU D 1 200 ? 26.223 -27.930 9.062 1.00 10.14 200 GLU D O 1
ATOM 8256 N N . GLN D 1 201 ? 24.345 -28.296 7.911 1.00 9.71 201 GLN D N 1
ATOM 8257 C CA . GLN D 1 201 ? 23.694 -28.911 9.064 1.00 9.53 201 GLN D CA 1
ATOM 8258 C C . GLN D 1 201 ? 23.844 -30.435 9.026 1.00 11.13 201 GLN D C 1
ATOM 8259 O O . GLN D 1 201 ? 23.225 -31.151 9.807 1.00 10.53 201 GLN D O 1
ATOM 8265 N N . GLY D 1 202 ? 24.692 -30.929 8.124 1.00 10.17 202 GLY D N 1
ATOM 8266 C CA . GLY D 1 202 ? 24.910 -32.364 8.003 1.00 11.38 202 GLY D CA 1
ATOM 8267 C C . GLY D 1 202 ? 23.715 -33.147 7.471 1.00 12.21 202 GLY D C 1
ATOM 8268 O O . GLY D 1 202 ? 23.555 -34.333 7.752 1.00 13.21 202 GLY D O 1
ATOM 8269 N N . ARG D 1 203 ? 22.860 -32.486 6.699 1.00 11.96 203 ARG D N 1
ATOM 8270 C CA . ARG D 1 203 ? 21.719 -33.166 6.097 1.00 11.45 203 ARG D CA 1
ATOM 8271 C C . ARG D 1 203 ? 22.143 -33.959 4.871 1.00 12.91 203 ARG D C 1
ATOM 8272 O O . ARG D 1 203 ? 22.906 -33.456 4.049 1.00 13.95 203 ARG D O 1
ATOM 8280 N N . LEU D 1 204 ? 21.622 -35.183 4.751 1.00 12.64 204 LEU D N 1
ATOM 8281 C CA . LEU D 1 204 ? 21.910 -36.053 3.613 1.00 13.05 204 LEU D CA 1
ATOM 8282 C C . LEU D 1 204 ? 20.955 -35.803 2.445 1.00 13.19 204 LEU D C 1
ATOM 8283 O O . LEU D 1 204 ? 21.148 -36.364 1.357 1.00 15.33 204 LEU D O 1
ATOM 8288 N N . ASP D 1 205 ? 19.945 -34.958 2.663 1.00 14.10 205 ASP D N 1
ATOM 8289 C CA . ASP D 1 205 ? 18.812 -34.841 1.737 1.00 14.95 205 ASP D CA 1
ATOM 8290 C C . ASP D 1 205 ? 18.755 -33.536 0.943 1.00 15.84 205 ASP D C 1
ATOM 8291 O O . ASP D 1 205 ? 17.694 -33.147 0.467 1.00 14.90 205 ASP D O 1
ATOM 8296 N N . GLY D 1 206 ? 19.887 -32.857 0.807 1.00 14.02 206 GLY D N 1
ATOM 8297 C CA . GLY D 1 206 ? 19.948 -31.689 -0.055 1.00 12.29 206 GLY D CA 1
ATOM 8298 C C . GLY D 1 206 ? 20.100 -32.086 -1.514 1.00 12.89 206 GLY D C 1
ATOM 8299 O O . GLY D 1 206 ? 20.009 -33.264 -1.861 1.00 14.20 206 GLY D O 1
ATOM 8300 N N . SER D 1 207 ? 20.324 -31.099 -2.380 1.00 12.14 207 SER D N 1
ATOM 8301 C CA . SER D 1 207 ? 20.548 -31.357 -3.800 1.00 12.82 207 SER D CA 1
ATOM 8302 C C . SER D 1 207 ? 21.991 -31.766 -4.053 1.00 13.70 207 SER D C 1
ATOM 8303 O O . SER D 1 207 ? 22.316 -32.287 -5.118 1.00 14.93 207 SER D O 1
ATOM 8306 N N . ILE D 1 208 ? 22.851 -31.516 -3.068 1.00 14.21 208 ILE D N 1
ATOM 8307 C CA . ILE D 1 208 ? 24.242 -31.950 -3.114 1.00 14.78 208 ILE D CA 1
ATOM 8308 C C . ILE D 1 208 ? 24.595 -32.536 -1.759 1.00 15.10 208 ILE D C 1
ATOM 8309 O O . ILE D 1 208 ? 24.220 -31.983 -0.729 1.00 14.01 208 ILE D O 1
ATOM 8314 N N . CYS D 1 209 ? 25.310 -33.654 -1.762 1.00 15.28 209 CYS D N 1
ATOM 8315 C CA . CYS D 1 209 ? 25.822 -34.220 -0.516 1.00 15.77 209 CYS D CA 1
ATOM 8316 C C . CYS D 1 209 ? 27.171 -34.890 -0.765 1.00 14.93 209 CYS D C 1
ATOM 8317 O O . CYS D 1 209 ? 27.273 -35.797 -1.588 1.00 17.99 209 CYS D O 1
ATOM 8320 N N . THR D 1 210 ? 28.194 -34.437 -0.042 1.00 15.11 210 THR D N 1
ATOM 8321 C CA . THR D 1 210 ? 29.565 -34.894 -0.279 1.00 16.05 210 THR D CA 1
ATOM 8322 C C . THR D 1 210 ? 30.100 -35.718 0.883 1.00 19.40 210 THR D C 1
ATOM 8323 O O . THR D 1 210 ? 31.300 -35.986 0.959 1.00 21.18 210 THR D O 1
ATOM 8327 N N . PHE D 1 211 ? 29.214 -36.109 1.789 1.00 16.33 211 PHE D N 1
ATOM 8328 C CA . PHE D 1 211 ? 29.617 -36.928 2.929 1.00 15.99 211 PHE D CA 1
ATOM 8329 C C . PHE D 1 211 ? 28.727 -38.146 3.138 1.00 17.79 211 PHE D C 1
ATOM 8330 O O . PHE D 1 211 ? 27.622 -38.222 2.618 1.00 17.42 211 PHE D O 1
ATOM 8338 N N . SER D 1 212 ? 29.230 -39.084 3.929 1.00 18.02 212 SER D N 1
ATOM 8339 C CA . SER D 1 212 ? 28.518 -40.311 4.226 1.00 21.06 212 SER D CA 1
ATOM 8340 C C . SER D 1 212 ? 27.669 -40.126 5.478 1.00 20.40 212 SER D C 1
ATOM 8341 O O . SER D 1 212 ? 27.863 -39.175 6.240 1.00 18.77 212 SER D O 1
ATOM 8344 N N . LYS D 1 213 ? 26.729 -41.039 5.691 1.00 22.04 213 LYS D N 1
ATOM 8345 C CA . LYS D 1 213 ? 25.924 -41.023 6.902 1.00 21.35 213 LYS D CA 1
ATOM 8346 C C . LYS D 1 213 ? 26.839 -41.175 8.116 1.00 20.15 213 LYS D C 1
ATOM 8347 O O . LYS D 1 213 ? 26.617 -40.565 9.158 1.00 18.68 213 LYS D O 1
ATOM 8353 N N . GLU D 1 214 ? 27.869 -41.999 7.962 1.00 20.56 214 GLU D N 1
ATOM 8354 C CA . GLU D 1 214 ? 28.872 -42.208 9.000 1.00 20.34 214 GLU D CA 1
ATOM 8355 C C . GLU D 1 214 ? 29.533 -40.886 9.428 1.00 20.07 214 GLU D C 1
ATOM 8356 O O . GLU D 1 214 ? 29.611 -40.560 10.618 1.00 18.54 214 GLU D O 1
ATOM 8362 N N . GLU D 1 215 ? 29.990 -40.122 8.445 1.00 18.85 215 GLU D N 1
ATOM 8363 C CA . GLU D 1 215 ? 30.580 -38.811 8.692 1.00 18.58 215 GLU D CA 1
ATOM 8364 C C . GLU D 1 215 ? 29.581 -37.825 9.298 1.00 16.48 215 GLU D C 1
ATOM 8365 O O . GLU D 1 215 ? 29.942 -37.005 10.147 1.00 15.55 215 GLU D O 1
ATOM 8371 N N . LYS D 1 216 ? 28.329 -37.900 8.856 1.00 14.99 216 LYS D N 1
ATOM 8372 C CA . LYS D 1 216 ? 27.278 -37.062 9.422 1.00 14.13 216 LYS D CA 1
ATOM 8373 C C . LYS D 1 216 ? 27.067 -37.374 10.901 1.00 14.71 216 LYS D C 1
ATOM 8374 O O . LYS D 1 216 ? 26.969 -36.470 11.726 1.00 14.49 216 LYS D O 1
ATOM 8380 N N . LEU D 1 217 ? 26.986 -38.656 11.232 1.00 16.47 217 LEU D N 1
ATOM 8381 C CA . LEU D 1 217 ? 26.714 -39.044 12.615 1.00 18.46 217 LEU D CA 1
ATOM 8382 C C . LEU D 1 217 ? 27.870 -38.704 13.549 1.00 17.77 217 LEU D C 1
ATOM 8383 O O . LEU D 1 217 ? 27.648 -38.287 14.687 1.00 16.19 217 LEU D O 1
ATOM 8388 N N . ALA D 1 218 ? 29.100 -38.854 13.062 1.00 15.72 218 ALA D N 1
ATOM 8389 C CA . ALA D 1 218 ? 30.272 -38.447 13.845 1.00 17.02 218 ALA D CA 1
ATOM 8390 C C . ALA D 1 218 ? 30.222 -36.955 14.176 1.00 17.29 218 ALA D C 1
ATOM 8391 O O . ALA D 1 218 ? 30.528 -36.540 15.301 1.00 16.25 218 ALA D O 1
ATOM 8393 N N . PHE D 1 219 ? 29.823 -36.159 13.188 1.00 14.04 219 PHE D N 1
ATOM 8394 C CA . PHE D 1 219 ? 29.675 -34.711 13.341 1.00 13.25 219 PHE D CA 1
ATOM 8395 C C . PHE D 1 219 ? 28.618 -34.374 14.396 1.00 14.71 219 PHE D C 1
ATOM 8396 O O . PHE D 1 219 ? 28.887 -33.622 15.339 1.00 12.80 219 PHE D O 1
ATOM 8404 N N . LEU D 1 220 ? 27.424 -34.944 14.253 1.00 14.62 220 LEU D N 1
ATOM 8405 C CA . LEU D 1 220 ? 26.332 -34.588 15.158 1.00 14.34 220 LEU D CA 1
ATOM 8406 C C . LEU D 1 220 ? 26.535 -35.183 16.549 1.00 12.69 220 LEU D C 1
ATOM 8407 O O . LEU D 1 220 ? 26.167 -34.568 17.543 1.00 13.70 220 LEU D O 1
ATOM 8412 N N . GLN D 1 221 ? 27.115 -36.377 16.620 1.00 12.82 221 GLN D N 1
ATOM 8413 C CA . GLN D 1 221 ? 27.373 -37.001 17.918 1.00 13.94 221 GLN D CA 1
ATOM 8414 C C . GLN D 1 221 ? 28.436 -36.237 18.698 1.00 15.38 221 GLN D C 1
ATOM 8415 O O . GLN D 1 221 ? 28.327 -36.072 19.919 1.00 14.69 221 GLN D O 1
ATOM 8421 N N . SER D 1 222 ? 29.459 -35.759 17.990 1.00 14.73 222 SER D N 1
ATOM 8422 C CA . SER D 1 222 ? 30.496 -34.948 18.614 1.00 16.50 222 SER D CA 1
ATOM 8423 C C . SER D 1 222 ? 29.863 -33.678 19.156 1.00 14.10 222 SER D C 1
ATOM 8424 O O . SER D 1 222 ? 30.138 -33.268 20.280 1.00 14.51 222 SER D O 1
ATOM 8427 N N . ALA D 1 223 ? 29.007 -33.064 18.346 1.00 13.97 223 ALA D N 1
ATOM 8428 C CA . ALA D 1 223 ? 28.277 -31.867 18.766 1.00 12.98 223 ALA D CA 1
ATOM 8429 C C . ALA D 1 223 ? 27.492 -32.153 20.045 1.00 14.39 223 ALA D C 1
ATOM 8430 O O . ALA D 1 223 ? 27.571 -31.399 21.022 1.00 11.58 223 ALA D O 1
ATOM 8432 N N . TYR D 1 224 ? 26.752 -33.257 20.044 1.00 13.19 224 TYR D N 1
ATOM 8433 C CA . TYR D 1 224 ? 25.957 -33.635 21.213 1.00 12.03 224 TYR D CA 1
ATOM 8434 C C . TYR D 1 224 ? 26.835 -33.820 22.462 1.00 14.40 224 TYR D C 1
ATOM 8435 O O . TYR D 1 224 ? 26.473 -33.385 23.562 1.00 14.06 224 TYR D O 1
ATOM 8444 N N . GLU D 1 225 ? 27.988 -34.463 22.286 1.00 13.51 225 GLU D N 1
ATOM 8445 C CA . GLU D 1 225 ? 28.921 -34.677 23.390 1.00 13.94 225 GLU D CA 1
ATOM 8446 C C . GLU D 1 225 ? 29.496 -33.361 23.912 1.00 14.05 225 GLU D C 1
ATOM 8447 O O . GLU D 1 225 ? 29.865 -33.262 25.088 1.00 15.68 225 GLU D O 1
ATOM 8453 N N . HIS D 1 226 ? 29.556 -32.354 23.042 1.00 12.68 226 HIS D N 1
ATOM 8454 C CA . HIS D 1 226 ? 30.002 -31.018 23.441 1.00 13.05 226 HIS D CA 1
ATOM 8455 C C . HIS D 1 226 ? 28.837 -30.153 23.931 1.00 12.05 226 HIS D C 1
ATOM 8456 O O . HIS D 1 226 ? 28.969 -28.933 24.047 1.00 14.34 226 HIS D O 1
ATOM 8463 N N . GLY D 1 227 ? 27.701 -30.787 24.210 1.00 11.75 227 GLY D N 1
ATOM 8464 C CA . GLY D 1 227 ? 26.587 -30.085 24.834 1.00 14.89 227 GLY D CA 1
ATOM 8465 C C . GLY D 1 227 ? 25.570 -29.445 23.908 1.00 13.80 227 GLY D C 1
ATOM 8466 O O . GLY D 1 227 ? 24.611 -28.820 24.372 1.00 11.47 227 GLY D O 1
ATOM 8467 N N . ILE D 1 228 ? 25.761 -29.592 22.602 1.00 10.49 228 ILE D N 1
ATOM 8468 C CA . ILE D 1 228 ? 24.830 -29.003 21.644 1.00 9.90 228 ILE D CA 1
ATOM 8469 C C . ILE D 1 228 ? 23.507 -29.755 21.652 1.00 10.88 228 ILE D C 1
ATOM 8470 O O . ILE D 1 228 ? 23.494 -30.985 21.616 1.00 11.53 228 ILE D O 1
ATOM 8475 N N . ARG D 1 229 ? 22.393 -29.022 21.677 1.00 9.99 229 ARG D N 1
ATOM 8476 C CA . ARG D 1 229 ? 21.079 -29.661 21.720 1.00 11.52 229 ARG D CA 1
ATOM 8477 C C . ARG D 1 229 ? 20.187 -29.212 20.565 1.00 10.10 229 ARG D C 1
ATOM 8478 O O . ARG D 1 229 ? 19.115 -29.783 20.336 1.00 10.58 229 ARG D O 1
ATOM 8486 N N . ASN D 1 230 ? 20.619 -28.185 19.837 1.00 8.48 230 ASN D N 1
ATOM 8487 C CA . ASN D 1 230 ? 19.890 -27.796 18.635 1.00 8.58 230 ASN D CA 1
ATOM 8488 C C . ASN D 1 230 ? 20.732 -27.030 17.634 1.00 8.35 230 ASN D C 1
ATOM 8489 O O . ASN D 1 230 ? 21.863 -26.627 17.913 1.00 9.62 230 ASN D O 1
ATOM 8494 N N . MET D 1 231 ? 20.161 -26.834 16.453 1.00 8.20 231 MET D N 1
ATOM 8495 C CA . MET D 1 231 ? 20.900 -26.243 15.357 1.00 8.08 231 MET D CA 1
ATOM 8496 C C . MET D 1 231 ? 19.972 -25.328 14.577 1.00 7.35 231 MET D C 1
ATOM 8497 O O . MET D 1 231 ? 18.855 -25.706 14.234 1.00 7.85 231 MET D O 1
ATOM 8502 N N . GLU D 1 232 ? 20.424 -24.107 14.321 1.00 7.06 232 GLU D N 1
ATOM 8503 C CA . GLU D 1 232 ? 19.629 -23.161 13.544 1.00 7.60 232 GLU D CA 1
ATOM 8504 C C . GLU D 1 232 ? 20.561 -22.300 12.701 1.00 6.82 232 GLU D C 1
ATOM 8505 O O . GLU D 1 232 ? 21.665 -22.751 12.370 1.00 6.74 232 GLU D O 1
ATOM 8511 N N . MET D 1 233 ? 20.141 -21.086 12.345 1.00 7.31 233 MET D N 1
ATOM 8512 C CA . MET D 1 233 ? 20.897 -20.326 11.343 1.00 7.26 233 MET D CA 1
ATOM 8513 C C . MET D 1 233 ? 21.235 -18.866 11.668 1.00 7.97 233 MET D C 1
ATOM 8514 O O . MET D 1 233 ? 21.807 -18.182 10.819 1.00 9.31 233 MET D O 1
ATOM 8519 N N . GLU D 1 234 ? 20.909 -18.389 12.873 1.00 6.64 234 GLU D N 1
ATOM 8520 C CA . GLU D 1 234 ? 21.086 -16.970 13.193 1.00 8.27 234 GLU D CA 1
ATOM 8521 C C . GLU D 1 234 ? 21.740 -16.667 14.544 1.00 8.45 234 GLU D C 1
ATOM 8522 O O . GLU D 1 234 ? 22.139 -15.529 14.788 1.00 7.06 234 GLU D O 1
ATOM 8528 N N . GLY D 1 235 ? 21.822 -17.656 15.431 1.00 7.22 235 GLY D N 1
ATOM 8529 C CA . GLY D 1 235 ? 22.195 -17.381 16.814 1.00 8.78 235 GLY D CA 1
ATOM 8530 C C . GLY D 1 235 ? 23.485 -16.597 17.037 1.00 8.00 235 GLY D C 1
ATOM 8531 O O . GLY D 1 235 ? 23.545 -15.713 17.891 1.00 7.85 235 GLY D O 1
ATOM 8532 N N . THR D 1 236 ? 24.528 -16.922 16.283 1.00 6.92 236 THR D N 1
ATOM 8533 C CA . THR D 1 236 ? 25.825 -16.288 16.482 1.00 6.71 236 THR D CA 1
ATOM 8534 C C . THR D 1 236 ? 25.824 -14.821 16.061 1.00 6.69 236 THR D C 1
ATOM 8535 O O . THR D 1 236 ? 26.624 -14.035 16.560 1.00 7.85 236 THR D O 1
ATOM 8539 N N . ALA D 1 237 ? 24.944 -14.451 15.133 1.00 7.09 237 ALA D N 1
ATOM 8540 C CA . ALA D 1 237 ? 24.815 -13.044 14.758 1.00 7.46 237 ALA D CA 1
ATOM 8541 C C . ALA D 1 237 ? 24.135 -12.283 15.881 1.00 6.80 237 ALA D C 1
ATOM 8542 O O . ALA D 1 237 ? 24.603 -11.231 16.315 1.00 7.03 237 ALA D O 1
ATOM 8544 N N . ILE D 1 238 ? 23.021 -12.826 16.343 1.00 5.92 238 ILE D N 1
ATOM 8545 C CA . ILE D 1 238 ? 22.223 -12.146 17.350 1.00 6.75 238 ILE D CA 1
ATOM 8546 C C . ILE D 1 238 ? 23.012 -11.936 18.629 1.00 6.92 238 ILE D C 1
ATOM 8547 O O . ILE D 1 238 ? 23.036 -10.830 19.171 1.00 7.76 238 ILE D O 1
ATOM 8552 N N . THR D 1 239 ? 23.680 -12.989 19.092 1.00 6.92 239 THR D N 1
ATOM 8553 C CA . THR D 1 239 ? 24.335 -12.951 20.396 1.00 7.78 239 THR D CA 1
ATOM 8554 C C . THR D 1 239 ? 25.719 -12.311 20.379 1.00 9.80 239 THR D C 1
ATOM 8555 O O . THR D 1 239 ? 26.309 -12.102 21.426 1.00 10.05 239 THR D O 1
ATOM 8559 N N . SER D 1 240 ? 26.240 -12.002 19.196 1.00 7.00 240 SER D N 1
ATOM 8560 C CA . SER D 1 240 ? 27.474 -11.224 19.115 1.00 8.64 240 SER D CA 1
ATOM 8561 C C . SER D 1 240 ? 27.179 -9.737 18.913 1.00 8.76 240 SER D C 1
ATOM 8562 O O . SER D 1 240 ? 27.789 -8.884 19.548 1.00 9.26 240 SER D O 1
ATOM 8565 N N . HIS D 1 241 ? 26.220 -9.431 18.045 1.00 7.72 241 HIS D N 1
ATOM 8566 C CA . HIS D 1 241 ? 25.925 -8.046 17.707 1.00 7.22 241 HIS D CA 1
ATOM 8567 C C . HIS D 1 241 ? 25.274 -7.308 18.875 1.00 9.19 241 HIS D C 1
ATOM 8568 O O . HIS D 1 241 ? 25.597 -6.148 19.148 1.00 9.86 241 HIS D O 1
ATOM 8575 N N . CYS D 1 242 ? 24.346 -7.969 19.561 1.00 8.06 242 CYS D N 1
ATOM 8576 C CA . CYS D 1 242 ? 23.680 -7.306 20.683 1.00 8.76 242 CYS D CA 1
ATOM 8577 C C . CYS D 1 242 ? 24.679 -6.862 21.748 1.00 9.75 242 CYS D C 1
ATOM 8578 O O . CYS D 1 242 ? 24.655 -5.712 22.185 1.00 10.41 242 CYS D O 1
ATOM 8581 N N . TYR D 1 243 ? 25.574 -7.762 22.144 1.00 10.24 243 TYR D N 1
ATOM 8582 C CA . TYR D 1 243 ? 26.581 -7.428 23.143 1.00 11.88 243 TYR D CA 1
ATOM 8583 C C . TYR D 1 243 ? 27.411 -6.206 22.735 1.00 11.74 243 TYR D C 1
ATOM 8584 O O . TYR D 1 243 ? 27.645 -5.296 23.534 1.00 12.51 243 TYR D O 1
ATOM 8593 N N . LEU D 1 244 ? 27.855 -6.199 21.483 1.00 10.96 244 LEU D N 1
ATOM 8594 C CA . LEU D 1 244 ? 28.677 -5.118 20.953 1.00 11.32 244 LEU D CA 1
ATOM 8595 C C . LEU D 1 244 ? 27.952 -3.777 20.851 1.00 12.66 244 LEU D C 1
ATOM 8596 O O . LEU D 1 244 ? 28.597 -2.732 20.759 1.00 13.57 244 LEU D O 1
ATOM 8601 N N . THR D 1 245 ? 26.621 -3.794 20.859 1.00 10.21 245 THR D N 1
ATOM 8602 C CA . THR D 1 245 ? 25.863 -2.541 20.817 1.00 10.10 245 THR D CA 1
ATOM 8603 C C . THR D 1 245 ? 25.203 -2.214 22.165 1.00 12.16 245 THR D C 1
ATOM 8604 O O . THR D 1 245 ? 24.342 -1.334 22.248 1.00 13.06 245 THR D O 1
ATOM 8608 N N . GLY D 1 246 ? 25.610 -2.932 23.209 1.00 11.50 246 GLY D N 1
ATOM 8609 C CA . GLY D 1 246 ? 25.218 -2.595 24.569 1.00 13.12 246 GLY D CA 1
ATOM 8610 C C . GLY D 1 246 ? 23.938 -3.257 25.052 1.00 12.31 246 GLY D C 1
ATOM 8611 O O . GLY D 1 246 ? 23.363 -2.850 26.068 1.00 12.78 246 GLY D O 1
ATOM 8612 N N . HIS D 1 247 ? 23.512 -4.297 24.337 1.00 10.95 247 HIS D N 1
ATOM 8613 C CA . HIS D 1 247 ? 22.267 -4.988 24.652 1.00 9.72 247 HIS D CA 1
ATOM 8614 C C . HIS D 1 247 ? 22.529 -6.429 25.069 1.00 10.35 247 HIS D C 1
ATOM 8615 O O . HIS D 1 247 ? 23.679 -6.869 25.122 1.00 11.41 247 HIS D O 1
ATOM 8622 N N . ARG D 1 248 ? 21.457 -7.138 25.412 1.00 9.57 248 ARG D N 1
ATOM 8623 C CA . ARG D 1 248 ? 21.531 -8.538 25.826 1.00 9.27 248 ARG D CA 1
ATOM 8624 C C . ARG D 1 248 ? 20.738 -9.375 24.833 1.00 8.56 248 ARG D C 1
ATOM 8625 O O . ARG D 1 248 ? 19.878 -8.846 24.125 1.00 8.69 248 ARG D O 1
ATOM 8633 N N . ALA D 1 249 ? 21.004 -10.679 24.790 1.00 8.27 249 ALA D N 1
ATOM 8634 C CA . ALA D 1 249 ? 20.306 -11.530 23.838 1.00 8.09 249 ALA D CA 1
ATOM 8635 C C . ALA D 1 249 ? 20.170 -12.955 24.338 1.00 8.38 249 ALA D C 1
ATOM 8636 O O . ALA D 1 249 ? 21.069 -13.475 25.001 1.00 8.38 249 ALA D O 1
ATOM 8638 N N . ILE D 1 250 ? 19.031 -13.570 24.021 1.00 6.93 250 ILE D N 1
ATOM 8639 C CA . ILE D 1 250 ? 18.814 -15.000 24.245 1.00 7.40 250 ILE D CA 1
ATOM 8640 C C . ILE D 1 250 ? 18.124 -15.634 23.036 1.00 6.84 250 ILE D C 1
ATOM 8641 O O . ILE D 1 250 ? 17.491 -14.947 22.228 1.00 6.75 250 ILE D O 1
ATOM 8646 N N . LEU D 1 251 ? 18.267 -16.951 22.926 1.00 6.86 251 LEU D N 1
ATOM 8647 C CA . LEU D 1 251 ? 17.560 -17.745 21.933 1.00 7.22 251 LEU D CA 1
ATOM 8648 C C . LEU D 1 251 ? 16.633 -18.721 22.642 1.00 7.88 251 LEU D C 1
ATOM 8649 O O . LEU D 1 251 ? 17.045 -19.436 23.563 1.00 8.39 251 LEU D O 1
ATOM 8654 N N . VAL D 1 252 ? 15.379 -18.733 22.213 1.00 7.71 252 VAL D N 1
ATOM 8655 C CA . VAL D 1 252 ? 14.379 -19.665 22.710 1.00 8.05 252 VAL D CA 1
ATOM 8656 C C . VAL D 1 252 ? 13.746 -20.311 21.481 1.00 8.34 252 VAL D C 1
ATOM 8657 O O . VAL D 1 252 ? 12.854 -19.733 20.858 1.00 7.90 252 VAL D O 1
ATOM 8661 N N . CYS D 1 253 ? 14.220 -21.502 21.123 1.00 7.87 253 CYS D N 1
ATOM 8662 C CA . CYS D 1 253 ? 13.804 -22.134 19.875 1.00 8.30 253 CYS D CA 1
ATOM 8663 C C . CYS D 1 253 ? 13.202 -23.505 20.134 1.00 10.36 253 CYS D C 1
ATOM 8664 O O . CYS D 1 253 ? 13.711 -24.269 20.953 1.00 14.31 253 CYS D O 1
ATOM 8667 N N . VAL D 1 254 ? 12.131 -23.827 19.420 1.00 8.37 254 VAL D N 1
ATOM 8668 C CA . VAL D 1 254 ? 11.564 -25.159 19.520 1.00 7.75 254 VAL D CA 1
ATOM 8669 C C . VAL D 1 254 ? 12.255 -26.033 18.485 1.00 9.55 254 VAL D C 1
ATOM 8670 O O . VAL D 1 254 ? 12.766 -25.527 17.490 1.00 9.30 254 VAL D O 1
ATOM 8674 N N . THR D 1 255 ? 12.272 -27.340 18.715 1.00 10.59 255 THR D N 1
ATOM 8675 C CA . THR D 1 255 ? 12.815 -28.262 17.729 1.00 9.36 255 THR D CA 1
ATOM 8676 C C . THR D 1 255 ? 11.685 -28.861 16.895 1.00 11.14 255 THR D C 1
ATOM 8677 O O . THR D 1 255 ? 10.579 -29.045 17.396 1.00 12.63 255 THR D O 1
ATOM 8681 N N . ALA D 1 256 ? 11.970 -29.162 15.627 1.00 11.13 256 ALA D N 1
ATOM 8682 C CA . ALA D 1 256 ? 10.957 -29.723 14.729 1.00 11.76 256 ALA D CA 1
ATOM 8683 C C . ALA D 1 256 ? 11.324 -31.105 14.183 1.00 13.90 256 ALA D C 1
ATOM 8684 O O . ALA D 1 256 ? 10.590 -31.679 13.376 1.00 14.10 256 ALA D O 1
ATOM 8686 N N . VAL D 1 257 ? 12.457 -31.628 14.635 1.00 11.49 257 VAL D N 1
ATOM 8687 C CA . VAL D 1 257 ? 12.962 -32.918 14.197 1.00 11.90 257 VAL D CA 1
ATOM 8688 C C . VAL D 1 257 ? 14.125 -33.274 15.111 1.00 12.56 257 VAL D C 1
ATOM 8689 O O . VAL D 1 257 ? 14.821 -32.377 15.605 1.00 12.58 257 VAL D O 1
ATOM 8693 N N . ASN D 1 258 ? 14.315 -34.567 15.363 1.00 13.44 258 ASN D N 1
ATOM 8694 C CA . ASN D 1 258 ? 15.520 -35.042 16.036 1.00 14.34 258 ASN D CA 1
ATOM 8695 C C . ASN D 1 258 ? 16.542 -35.462 14.978 1.00 13.74 258 ASN D C 1
ATOM 8696 O O . ASN D 1 258 ? 16.376 -36.484 14.317 1.00 14.09 258 ASN D O 1
ATOM 8701 N N . ARG D 1 259 ? 17.598 -34.665 14.824 1.00 12.72 259 ARG D N 1
ATOM 8702 C CA . ARG D 1 259 ? 18.560 -34.863 13.738 1.00 11.77 259 ARG D CA 1
ATOM 8703 C C . ARG D 1 259 ? 19.438 -36.091 13.915 1.00 13.06 259 ARG D C 1
ATOM 8704 O O . ARG D 1 259 ? 20.093 -36.530 12.965 1.00 14.68 259 ARG D O 1
ATOM 8712 N N . LEU D 1 260 ? 19.457 -36.649 15.123 1.00 14.50 260 LEU D N 1
ATOM 8713 C CA . LEU D 1 260 ? 20.123 -37.923 15.344 1.00 15.62 260 LEU D CA 1
ATOM 8714 C C . LEU D 1 260 ? 19.326 -39.070 14.729 1.00 18.79 260 LEU D C 1
ATOM 8715 O O . LEU D 1 260 ? 19.841 -40.180 14.562 1.00 19.56 260 LEU D O 1
ATOM 8720 N N . GLU D 1 261 ? 18.069 -38.793 14.396 1.00 17.16 261 GLU D N 1
ATOM 8721 C CA . GLU D 1 261 ? 17.183 -39.789 13.803 1.00 19.30 261 GLU D CA 1
ATOM 8722 C C . GLU D 1 261 ? 16.889 -39.545 12.318 1.00 19.63 261 GLU D C 1
ATOM 8723 O O . GLU D 1 261 ? 16.624 -40.487 11.571 1.00 20.87 261 GLU D O 1
ATOM 8729 N N . GLY D 1 262 ? 16.923 -38.289 11.886 1.00 16.04 262 GLY D N 1
ATOM 8730 C CA . GLY D 1 262 ? 16.584 -37.985 10.505 1.00 15.52 262 GLY D CA 1
ATOM 8731 C C . GLY D 1 262 ? 16.833 -36.539 10.125 1.00 14.59 262 GLY D C 1
ATOM 8732 O O . GLY D 1 262 ? 17.261 -35.731 10.948 1.00 15.59 262 GLY D O 1
ATOM 8733 N N . ASP D 1 263 ? 16.566 -36.217 8.862 1.00 14.09 263 ASP D N 1
ATOM 8734 C CA . ASP D 1 263 ? 16.800 -34.865 8.351 1.00 13.38 263 ASP D CA 1
ATOM 8735 C C . ASP D 1 263 ? 15.494 -34.195 7.928 1.00 13.82 263 ASP D C 1
ATOM 8736 O O . ASP D 1 263 ? 15.298 -32.998 8.128 1.00 13.51 263 ASP D O 1
ATOM 8741 N N . GLN D 1 264 ? 14.602 -34.980 7.334 1.00 14.50 264 GLN D N 1
ATOM 8742 C CA . GLN D 1 264 ? 13.367 -34.442 6.778 1.00 14.30 264 GLN D CA 1
ATOM 8743 C C . GLN D 1 264 ? 12.448 -33.894 7.859 1.00 15.33 264 GLN D C 1
ATOM 8744 O O . GLN D 1 264 ? 12.346 -34.472 8.943 1.00 14.14 264 GLN D O 1
ATOM 8750 N N . ILE D 1 265 ? 11.775 -32.785 7.558 1.00 12.59 265 ILE D N 1
ATOM 8751 C CA . ILE D 1 265 ? 10.727 -32.287 8.433 1.00 11.85 265 ILE D CA 1
ATOM 8752 C C . ILE D 1 265 ? 9.430 -33.009 8.069 1.00 14.43 265 ILE D C 1
ATOM 8753 O O . ILE D 1 265 ? 8.744 -32.633 7.115 1.00 16.04 265 ILE D O 1
ATOM 8758 N N . THR D 1 266 ? 9.113 -34.065 8.814 1.00 14.87 266 THR D N 1
ATOM 8759 C CA . THR D 1 266 ? 7.986 -34.930 8.472 1.00 17.51 266 THR D CA 1
ATOM 8760 C C . THR D 1 266 ? 6.685 -34.572 9.196 1.00 19.44 266 THR D C 1
ATOM 8761 O O . THR D 1 266 ? 5.597 -35.006 8.786 1.00 19.19 266 THR D O 1
ATOM 8765 N N . ILE D 1 267 ? 6.788 -33.798 10.274 1.00 17.25 267 ILE D N 1
ATOM 8766 C CA . ILE D 1 267 ? 5.589 -33.403 11.002 1.00 18.45 267 ILE D CA 1
ATOM 8767 C C . ILE D 1 267 ? 4.688 -32.546 10.117 1.00 18.18 267 ILE D C 1
ATOM 8768 O O . ILE D 1 267 ? 5.157 -31.882 9.189 1.00 15.82 267 ILE D O 1
ATOM 8773 N N . SER D 1 268 ? 3.389 -32.579 10.396 1.00 17.02 268 SER D N 1
ATOM 8774 C CA . SER D 1 268 ? 2.425 -31.821 9.609 1.00 20.33 268 SER D CA 1
ATOM 8775 C C . SER D 1 268 ? 2.650 -30.317 9.741 1.00 20.31 268 SER D C 1
ATOM 8776 O O . SER D 1 268 ? 3.321 -29.857 10.665 1.00 19.35 268 SER D O 1
ATOM 8779 N N . THR D 1 269 ? 2.089 -29.551 8.812 1.00 17.66 269 THR D N 1
ATOM 8780 C CA . THR D 1 269 ? 2.158 -28.099 8.892 1.00 19.22 269 THR D CA 1
ATOM 8781 C C . THR D 1 269 ? 1.485 -27.608 10.172 1.00 18.58 269 THR D C 1
ATOM 8782 O O . THR D 1 269 ? 2.003 -26.727 10.859 1.00 16.89 269 THR D O 1
ATOM 8786 N N . ASP D 1 270 ? 0.338 -28.198 10.495 1.00 20.51 270 ASP D N 1
ATOM 8787 C CA . ASP D 1 270 ? -0.363 -27.872 11.734 1.00 19.93 270 ASP D CA 1
ATOM 8788 C C . ASP D 1 270 ? 0.493 -28.158 12.971 1.00 16.93 270 ASP D C 1
ATOM 8789 O O . ASP D 1 270 ? 0.562 -27.340 13.880 1.00 16.97 270 ASP D O 1
ATOM 8794 N N . GLU D 1 271 ? 1.145 -29.316 13.003 1.00 16.59 271 GLU D N 1
ATOM 8795 C CA . GLU D 1 271 ? 1.981 -29.656 14.146 1.00 16.99 271 GLU D CA 1
ATOM 8796 C C . GLU D 1 271 ? 3.182 -28.719 14.237 1.00 16.17 271 GLU D C 1
ATOM 8797 O O . GLU D 1 271 ? 3.560 -28.278 15.327 1.00 14.83 271 GLU D O 1
ATOM 8803 N N . PHE D 1 272 ? 3.783 -28.419 13.092 1.00 14.92 272 PHE D N 1
ATOM 8804 C CA . PHE D 1 272 ? 4.901 -27.484 13.060 1.00 12.86 272 PHE D CA 1
ATOM 8805 C C . PHE D 1 272 ? 4.483 -26.129 13.624 1.00 13.43 272 PHE D C 1
ATOM 8806 O O . PHE D 1 272 ? 5.244 -25.486 14.342 1.00 12.85 272 PHE D O 1
ATOM 8814 N N . THR D 1 273 ? 3.278 -25.691 13.273 1.00 14.30 273 THR D N 1
ATOM 8815 C CA . THR D 1 273 ? 2.770 -24.411 13.750 1.00 13.36 273 THR D CA 1
ATOM 8816 C C . THR D 1 273 ? 2.562 -24.429 15.260 1.00 13.76 273 THR D C 1
ATOM 8817 O O . THR D 1 273 ? 2.922 -23.473 15.946 1.00 13.28 273 THR D O 1
ATOM 8821 N N . LEU D 1 274 ? 1.998 -25.524 15.770 1.00 15.32 274 LEU D N 1
ATOM 8822 C CA . LEU D 1 274 ? 1.779 -25.678 17.210 1.00 16.96 274 LEU D CA 1
ATOM 8823 C C . LEU D 1 274 ? 3.106 -25.638 17.963 1.00 15.42 274 LEU D C 1
ATOM 8824 O O . LEU D 1 274 ? 3.253 -24.921 18.958 1.00 14.73 274 LEU D O 1
ATOM 8829 N N . PHE D 1 275 ? 4.074 -26.412 17.482 1.00 13.17 275 PHE D N 1
ATOM 8830 C CA . PHE D 1 275 ? 5.416 -26.406 18.064 1.00 14.14 275 PHE D CA 1
ATOM 8831 C C . PHE D 1 275 ? 6.031 -25.007 18.071 1.00 11.89 275 PHE D C 1
ATOM 8832 O O . PHE D 1 275 ? 6.611 -24.576 19.071 1.00 11.02 275 PHE D O 1
ATOM 8840 N N . ALA D 1 276 ? 5.909 -24.293 16.955 1.00 11.30 276 ALA D N 1
ATOM 8841 C CA . ALA D 1 276 ? 6.569 -22.997 16.816 1.00 9.10 276 ALA D CA 1
ATOM 8842 C C . ALA D 1 276 ? 6.003 -21.940 17.750 1.00 10.01 276 ALA D C 1
ATOM 8843 O O . ALA D 1 276 ? 6.641 -20.911 17.981 1.00 10.94 276 ALA D O 1
ATOM 8845 N N . GLN D 1 277 ? 4.810 -22.195 18.286 1.00 10.09 277 GLN D N 1
ATOM 8846 C CA . GLN D 1 277 ? 4.165 -21.250 19.187 1.00 10.79 277 GLN D CA 1
ATOM 8847 C C . GLN D 1 277 ? 4.583 -21.484 20.638 1.00 11.41 277 GLN D C 1
ATOM 8848 O O . GLN D 1 277 ? 4.321 -20.660 21.506 1.00 12.32 277 GLN D O 1
ATOM 8854 N N . ARG D 1 278 ? 5.249 -22.603 20.886 1.00 11.36 278 ARG D N 1
ATOM 8855 C CA . ARG D 1 278 ? 5.662 -22.940 22.242 1.00 12.17 278 ARG D CA 1
ATOM 8856 C C . ARG D 1 278 ? 6.660 -21.956 22.869 1.00 10.17 278 ARG D C 1
ATOM 8857 O O . ARG D 1 278 ? 6.513 -21.604 24.044 1.00 12.38 278 ARG D O 1
ATOM 8865 N N . PRO D 1 279 ? 7.675 -21.511 22.107 1.00 9.88 279 PRO D N 1
ATOM 8866 C CA . PRO D 1 279 ? 8.580 -20.523 22.718 1.00 8.16 279 PRO D CA 1
ATOM 8867 C C . PRO D 1 279 ? 7.826 -19.267 23.175 1.00 10.68 279 PRO D C 1
ATOM 8868 O O . PRO D 1 279 ? 8.072 -18.748 24.273 1.00 9.39 279 PRO D O 1
ATOM 8872 N N . GLY D 1 280 ? 6.912 -18.788 22.339 1.00 10.04 280 GLY D N 1
ATOM 8873 C CA . GLY D 1 280 ? 6.089 -17.646 22.705 1.00 11.88 280 GLY D CA 1
ATOM 8874 C C . GLY D 1 280 ? 5.245 -17.890 23.948 1.00 12.36 280 GLY D C 1
ATOM 8875 O O . GLY D 1 280 ? 4.977 -16.965 24.710 1.00 11.33 280 GLY D O 1
ATOM 8876 N N . GLN D 1 281 ? 4.809 -19.126 24.154 1.00 10.89 281 GLN D N 1
ATOM 8877 C CA . GLN D 1 281 ? 3.990 -19.447 25.327 1.00 13.63 281 GLN D CA 1
ATOM 8878 C C . GLN D 1 281 ? 4.766 -19.206 26.624 1.00 15.88 281 GLN D C 1
ATOM 8879 O O . GLN D 1 281 ? 4.236 -18.646 27.588 1.00 16.21 281 GLN D O 1
ATOM 8885 N N . LEU D 1 282 ? 6.028 -19.619 26.633 1.00 13.05 282 LEU D N 1
ATOM 8886 C CA . LEU D 1 282 ? 6.900 -19.420 27.787 1.00 12.19 282 LEU D CA 1
ATOM 8887 C C . LEU D 1 282 ? 7.338 -17.959 27.904 1.00 12.49 282 LEU D C 1
ATOM 8888 O O . LEU D 1 282 ? 7.240 -17.344 28.970 1.00 12.72 282 LEU D O 1
ATOM 8893 N N . VAL D 1 283 ? 7.824 -17.406 26.799 1.00 10.70 283 VAL D N 1
ATOM 8894 C CA . VAL D 1 283 ? 8.334 -16.041 26.797 1.00 10.55 283 VAL D CA 1
ATOM 8895 C C . VAL D 1 283 ? 7.248 -15.010 27.126 1.00 11.33 283 VAL D C 1
ATOM 8896 O O . VAL D 1 283 ? 7.505 -14.011 27.798 1.00 11.00 283 VAL D O 1
ATOM 8900 N N . GLY D 1 284 ? 6.029 -15.256 26.663 1.00 11.09 284 GLY D N 1
ATOM 8901 C CA . GLY D 1 284 ? 4.936 -14.346 26.932 1.00 11.89 284 GLY D CA 1
ATOM 8902 C C . GLY D 1 284 ? 4.714 -14.155 28.419 1.00 13.77 284 GLY D C 1
ATOM 8903 O O . GLY D 1 284 ? 4.524 -13.038 28.880 1.00 13.14 284 GLY D O 1
ATOM 8904 N N . GLU D 1 285 ? 4.733 -15.246 29.177 1.00 13.71 285 GLU D N 1
ATOM 8905 C CA . GLU D 1 285 ? 4.542 -15.125 30.621 1.00 14.01 285 GLU D CA 1
ATOM 8906 C C . GLU D 1 285 ? 5.732 -14.427 31.274 1.00 13.80 285 GLU D C 1
ATOM 8907 O O . GLU D 1 285 ? 5.561 -13.664 32.217 1.00 15.34 285 GLU D O 1
ATOM 8913 N N . TYR D 1 286 ? 6.932 -14.669 30.746 1.00 12.78 286 TYR D N 1
ATOM 8914 C CA . TYR D 1 286 ? 8.119 -13.985 31.230 1.00 15.71 286 TYR D CA 1
ATOM 8915 C C . TYR D 1 286 ? 7.987 -12.490 30.996 1.00 15.22 286 TYR D C 1
ATOM 8916 O O . TYR D 1 286 ? 8.307 -11.685 31.866 1.00 15.76 286 TYR D O 1
ATOM 8925 N N . LEU D 1 287 ? 7.520 -12.112 29.813 1.00 13.14 287 LEU D N 1
ATOM 8926 C CA . LEU D 1 287 ? 7.373 -10.692 29.516 1.00 13.25 287 LEU D CA 1
ATOM 8927 C C . LEU D 1 287 ? 6.353 -10.035 30.431 1.00 15.05 287 LEU D C 1
ATOM 8928 O O . LEU D 1 287 ? 6.530 -8.891 30.857 1.00 16.11 287 LEU D O 1
ATOM 8933 N N . LYS D 1 288 ? 5.285 -10.759 30.741 1.00 14.56 288 LYS D N 1
ATOM 8934 C CA . LYS D 1 288 ? 4.268 -10.242 31.640 1.00 16.54 288 LYS D CA 1
ATOM 8935 C C . LYS D 1 288 ? 4.835 -9.978 33.035 1.00 16.73 288 LYS D C 1
ATOM 8936 O O . LYS D 1 288 ? 4.530 -8.955 33.646 1.00 17.88 288 LYS D O 1
ATOM 8942 N N . ARG D 1 289 ? 5.663 -10.896 33.529 1.00 16.08 289 ARG D N 1
ATOM 8943 C CA . ARG D 1 289 ? 6.200 -10.793 34.888 1.00 18.03 289 ARG D CA 1
ATOM 8944 C C . ARG D 1 289 ? 7.342 -9.783 35.000 1.00 19.97 289 ARG D C 1
ATOM 8945 O O . ARG D 1 289 ? 7.707 -9.353 36.106 1.00 18.63 289 ARG D O 1
ATOM 8953 N N . ASN D 1 290 ? 7.892 -9.396 33.854 1.00 17.74 290 ASN D N 1
ATOM 8954 C CA . ASN D 1 290 ? 9.045 -8.495 33.812 1.00 16.32 290 ASN D CA 1
ATOM 8955 C C . ASN D 1 290 ? 8.754 -7.180 33.105 1.00 17.63 290 ASN D C 1
ATOM 8956 O O . ASN D 1 290 ? 9.644 -6.554 32.523 1.00 18.54 290 ASN D O 1
ATOM 8961 N N . ASN D 1 291 ? 7.491 -6.775 33.168 1.00 17.33 291 ASN D N 1
ATOM 8962 C CA . ASN D 1 291 ? 7.059 -5.463 32.704 1.00 18.46 291 ASN D CA 1
ATOM 8963 C C . ASN D 1 291 ? 7.292 -5.210 31.215 1.00 17.52 291 ASN D C 1
ATOM 8964 O O . ASN D 1 291 ? 7.604 -4.091 30.809 1.00 19.74 291 ASN D O 1
ATOM 8969 N N . GLY D 1 292 ? 7.141 -6.250 30.403 1.00 14.52 292 GLY D N 1
ATOM 8970 C CA . GLY D 1 292 ? 7.178 -6.069 28.961 1.00 13.88 292 GLY D CA 1
ATOM 8971 C C . GLY D 1 292 ? 5.881 -5.425 28.505 1.00 15.38 292 GLY D C 1
ATOM 8972 O O . GLY D 1 292 ? 5.861 -4.579 27.615 1.00 14.75 292 GLY D O 1
ATOM 8973 N N . ILE D 1 293 ? 4.779 -5.844 29.119 1.00 15.41 293 ILE D N 1
ATOM 8974 C CA . ILE D 1 293 ? 3.484 -5.242 28.850 1.00 14.99 293 ILE D CA 1
ATOM 8975 C C . ILE D 1 293 ? 2.980 -4.531 30.096 1.00 17.91 293 ILE D C 1
ATOM 8976 O O . ILE D 1 293 ? 3.403 -4.841 31.207 1.00 19.81 293 ILE D O 1
ATOM 8981 N N . ILE D 1 294 ? 2.078 -3.577 29.893 1.00 18.68 294 ILE D N 1
ATOM 8982 C CA . ILE D 1 294 ? 1.504 -2.793 30.978 1.00 20.38 294 ILE D CA 1
ATOM 8983 C C . ILE D 1 294 ? 0.351 -3.564 31.591 1.00 23.42 294 ILE D C 1
ATOM 8984 O O . ILE D 1 294 ? -0.320 -4.339 30.910 1.00 21.44 294 ILE D O 1
ATOM 8989 N N . VAL D 1 295 ? 0.128 -3.346 32.883 1.00 25.61 295 VAL D N 1
ATOM 8990 C CA . VAL D 1 295 ? -0.940 -4.017 33.608 1.00 26.72 295 VAL D CA 1
ATOM 8991 C C . VAL D 1 295 ? -2.284 -3.353 33.330 1.00 27.33 295 VAL D C 1
ATOM 8992 O O . VAL D 1 295 ? -2.450 -2.146 33.528 1.00 27.23 295 VAL D O 1
ATOM 8996 N N . ARG D 1 296 ? -3.236 -4.147 32.855 1.00 26.50 296 ARG D N 1
ATOM 8997 C CA . ARG D 1 296 ? -4.575 -3.650 32.567 1.00 27.02 296 ARG D CA 1
ATOM 8998 C C . ARG D 1 296 ? -5.628 -4.666 33.000 1.00 26.71 296 ARG D C 1
ATOM 8999 O O . ARG D 1 296 ? -6.747 -4.297 33.345 1.00 28.94 296 ARG D O 1
#

Secondary structure (DSSP, 8-state):
---TTGGG-SS-EETTTTEETTTS-HHHHHTT--EEEEES-HHHHHHHHHHHHHHTT--S-----S-TT-SS-EEEETTEEEEE--SSHHHHHHHHHHHHHHHHHHT--SPEEEEEEEEEESSS-TT-EEEEEEEE-TTS-SEEEEEETTEEEEEE----HHHHHHHHHHHHHS--SS-EEEEEEEE-SSSSGGGT-S-SS---S-HHHHHHHHHHHHHTTEEEEESSHHHHHHHHHHTT-EEEEEEEEEEETTT-SS--S-HHHHHHHHTHHHHHHHHHHHHTTSS---/----GGGGG-SS-EETTTTEETTTS-HHHHHTT--EEEEES-HHHHHHHHHHHHHHHT--SPPPP-S-TT-SS-EEEETTEEEEE--SSHHHHHHHHHHHHHHHHHHT--SPEEEEEEEEEESSS-TT-EEEEEEEE-TTS-SEEEEEETTEEEEEE----HHHHHHHHHHHTTS--SS-EEEEEEEE-SSSSGGGT-S-SS---S-HHHHHHHHHHHHHTTEEEEESSHHHHHHHHHHTT-EEEEEEEEEEETTT-SS--S-HHHHHHHHTHHHHHHHHHHHHTTSS---/---GGGGG-SS-EETTTTEETTTS-HHHHHTT--EEEEES-HHHHHHHHHHHHHHTT--S-----S-TT-SS-EEEETTEEEEE--SSHHHHHHHHHHHHHHHHHHT--SPEEEEEEEEEESSS-TT-EEEEEEEE-TT--SEEEEEETTEEEEEE----HHHHHHHHHHHHTS--SS-EEEEEEEE-SSSSGGGT-S-SS---S-HHHHHHHHHHHHHTTEEEEESSHHHHHHHHHHTT-EEEEEEEEEEETTT-SS--S-HHHHHHHHTHHHHHHHHHHHTTT-S---/---GGGGG-SS-EETTTTEETTTS-HHHHHTT--EEEEES-HHHHHHHHHHHHHHTT--S-----S-TT-SS-EEEETTEEEEE--SSHHHHHHHHHHHHHHHHHHT--SPEEEEEEEEEESSS-TT-EEEEEEEE-TTS-SEEEEEETTEEEEEE----HHHHHHHHHHHTTS--SS-EEEEEEEE-SSSSGGGT-S-SS---S-HHHHHHHHHHHHHTTEEEEESSHHHHHHHHHHTT-EEEEEEEEEEETTT-SS--S-HHHHHHHHTHHHHHHHHHHHHTTSS---

CATH classification: 3.40.50.1580

GO terms:
  GO:0004850 uridine phosphorylase activity (F, IDA)
  GO:0006218 uridine catabolic process (P, IDA)
  GO:0042802 identical protein binding (F, IPI)

B-factor: mean 14.01, std 7.82, range [3.37, 48.92]

Solvent-accessible surface area: 43758 Å² total; per-residue (Å²): 197,90,10,88,37,9,106,132,57,142,59,4,27,1,35,6,4,31,13,24,37,148,59,57,98,12,113,141,69,0,22,57,1,87,20,0,0,0,3,14,24,52,39,47,2,59,81,22,0,55,58,1,4,153,77,0,46,35,110,110,118,30,134,53,29,11,24,116,116,28,64,6,24,1,12,59,2,22,36,0,0,0,0,10,0,20,19,0,18,3,2,0,6,0,0,0,1,1,2,5,1,4,0,68,62,0,28,6,127,66,0,1,0,0,8,10,0,21,11,6,0,0,34,21,163,47,1,5,1,0,0,0,55,86,0,0,20,9,90,36,64,54,59,5,102,12,17,7,26,20,139,121,51,149,25,87,13,72,14,18,87,118,6,1,94,90,0,62,130,14,14,99,110,48,115,38,98,25,62,19,38,53,5,2,0,0,5,1,62,0,27,2,0,5,5,0,3,22,9,0,12,19,26,94,13,34,66,90,95,26,61,64,23,2,63,43,1,69,132,110,30,0,50,0,1,6,11,8,0,2,0,0,0,3,3,0,115,72,29,51,17,78,1,0,0,0,0,0,0,5,15,28,2,54,144,25,13,21,14,110,37,64,98,75,70,28,38,99,13,7,96,27,0,11,84,0,0,2,39,18,0,81,138,65,98,0,5,82,83,144,146,147,73,10,25,14,10,103,111,57,140,66,2,29,1,37,6,3,32,11,25,32,146,57,57,87,11,148,118,58,0,31,55,1,84,19,0,0,0,2,15,23,48,41,42,1,55,83,20,0,55,48,1,5,151,71,0,50,54,96,149,103,22,122,64,31,9,25,116,138,28,68,6,25,1,11,59,2,20,46,0,0,0,0,12,0,22,20,0,18,2,2,0,6,0,0,0,1,1,2,4,1,4,0,76,48,4,42,7,153,68,0,1,0,0,9,9,0,23,11,6,0,0,35,18,144,56,1,2,0,0,1,0,53,88,0,0,16,7,83,33,53,37,60,4,90,12,26,8,32,18,142,111,45,121,20,93,10,79,14,19,99,103,4,5,94,70,0,61,62,18,14,119,115,39,116,34,137,27,54,18,43,58,5,2,0,0,4,1,64,0,26,2,0,5,5,0,4,24,5,0,13,16,26,93,14,41,119,130,93,7,36,60,20,0,86,39,0,82,137,107,30,0,50,0,1,6,12,8,0,2,0,0,0,2,3,0,129,64,25,28,19,77,2,0,1,0,0,0,0,5,16,31,0,54,110,24,14,17,12,107,36,66,79,109,68,24,29,71,14,8,109,23,0,10,92,0,0,3,38,15,0,78,132,60,117,0,6,88,89,152,192,90,12,84,38,13,103,126,54,158,65,3,28,1,39,7,3,39,13,26,35,117,58,55,78,11,113,142,72,0,21,53,0,84,11,0,0,0,2,15,22,48,39,41,1,54,78,21,0,55,56,1,4,155,72,0,42,42,104,106,107,16,132,67,30,9,24,121,124,27,71,7,24,0,11,56,0,16,37,0,0,0,0,12,0,23,19,0,18,3,2,0,6,0,0,0,1,1,1,5,2,3,0,75,61,0,36,7,159,67,0,0,0,0,9,9,1,24,12,6,0,0,34,21,164,47,1,4,0,0,0,0,54,81,1,0,22,5,91,37,69,56,60,5,112,11,23,8,24,16,138,118,49,163,24,89,15,67,14,18,88,115,7,2,79,90,0,61,131,22,10,109,124,41,114,45,102,30,70,15,37,54,5,1,0,0,6,1,64,0,28,3,0,8,5,0,3,17,8,0,19,21,26,91,12,42,71,125,91,5,54,68,34,0,76,53,3,63,131,113,30,0,49,0,1,8,11,6,0,3,0,0,0,3,3,0,109,73,25,49,18,77,1,0,1,0,0,1,0,5,15,27,0,32,150,25,12,21,13,108,37,66,68,106,73,28,33,101,16,7,78,24,0,8,81,0,0,4,55,11,0,96,154,58,110,0,9,89,98,135,219,117,12,79,35,24,106,125,53,154,59,4,29,1,38,6,4,35,12,26,40,159,60,49,86,11,109,120,58,0,30,56,1,88,16,0,0,0,2,14,23,48,40,39,1,52,78,23,0,80,62,1,7,95,76,1,53,66,91,101,86,18,57,32,31,0,20,80,108,26,66,6,22,1,13,58,6,18,48,0,0,0,0,12,0,22,21,0,19,2,2,0,8,0,0,0,1,1,1,4,2,3,0,102,60,4,52,5,153,69,0,0,0,0,9,10,1,25,11,6,0,0,33,20,78,59,1,1,0,0,0,0,55,86,0,0,19,8,82,37,53,46,63,5,100,12,18,8,32,18,140,118,47,117,22,97,11,68,14,19,89,104,4,2,95,78,0,60,139,16,12,119,116,50,112,36,157,31,66,15,35,53,5,2,0,0,5,0,60,0,27,3,1,5,5,0,3,21,8,0,12,18,26,93,15,39,112,126,94,9,58,65,23,0,73,44,2,67,132,103,29,0,50,0,1,6,12,7,0,2,0,0,0,3,3,0,129,86,36,51,15,79,1,0,0,0,0,1,0,6,15,26,1,40,146,26,13,22,12,108,38,66,80,119,74,29,35,103,16,9,93,27,0,11,102,0,0,2,41,15,0,96,145,58,103,0,7,78,136,146